Protein AF-A0A971ZWQ3-F1 (afdb_monomer_lite)

pLDDT: mean 89.8, std 10.97, range [24.86, 98.88]

Radius of gyration: 60.45 Å; chains: 1; bounding box: 122×132×153 Å

Secondary structure (DSSP, 8-state):
---------SS--------------EEEEEEP-STTSEEEEETTEE-TTSSEEESS-SSTTEEEEEEEE--PPTT-EEEEEEEEEEBSS-B-S-EEEEEEEES-SSPPPTTS--TT--EEEEEEEEEEE--B-TT-EEEPSP-HHHHHHHHTSTT--TT-EEEEEEEEEES---EEE-GGGS-GGGS-EEEEEEE-----B----S-EEEE-SS-SSEEEEEEE-TT-B-SSS-EEEEEEEETTEEEEESSEEEEEEESEEEEEEEEEEETTS-EEEEEEEEEEEPPPPEEEEEEE--STTSEEEEETTEE-TTSSEEESS-SSTTEEEEEEEE--PPTT-EEEEEEEEEEBSS-B-S-EEEEEEEES-SSPPPTTS-GGG--EEEEEEEEEEE--B-TT-EEEPSP-HHHHHHHHT-TT--TT-EEEEEEEEEEE---EEE-GGGS-GGGS-EEEEEEE---PPPB----S-EEEE-SSSSSEEEEEEE-TT-B-SSS-EEEEEEEETTEEEEESSEEEEEEESEEEEEEEEEEETTS-EEEEEEEEEEE-EEEE-TTT--TTS-SSSTTS-BSS-TT-TT--TTTTT----TT-EEEEPBT-EE-S-EEE----BTTB-EEEESSTT--SBSSSEEEE-EEEE---EE--STTTTTT-TTGGG-EEEEEPTT--TTT--EEE-SSS-EEEEEPEESPPSSGGGTT-GGGSEEE-GGGB-SSEEE-TTT---S-TTTTTT-EEEEEETTTEEEEEEEEEEETTTTEEEESPPSSPPPSSS-EEEEEES-TTT--STTEEEEEEEE-TTS-EEEEE--TTS-TTTS-EEEE-TTT-SEEEEEPSSEEEEEEESEEEES-EE-TTTSSSS-SEEEE-TT--EEEEEEES-EEES-EE-STTS---EEEEEEEES-EEES-EEEEETT-EEEEEEEES-EEES-EEEEESS-SEEEEEEEEEEES-EEE---STT--SEEE-TT-EEEEEES-EEES-SSSEEE-S-EEEEEES-EEEESSS-SEEE-S--EEEEEES-EEEETTSS-SEE--TT-EEES-EEE--TTT--SS--TTS-EEE-GGGHHHHEEEGGGTEEEEPTT-TTTT-S---S--B-TTSPBPPSSSPPSSS-PPP-

Sequence (1137 aa):
MIGRWVIRAAAIIAMVAWTQALWAQTTVQYQVAALYDDTFCTTSSNYATNSTMSFPENGDNVRSFCRWAVSIPAGATVQSATLKVKCCMTRQVDTSLRLWLVDSDNCPAFSINPYASSLAAGTDVVWTMPYFTVDQWYTSVDITTLVQAFVSRPGYASGNYLGLMGQWNSGTYRKVYQYSSGAPTSAAILEVTYSTNVAPTADAGDDQNVTDNDDSGYETVTLDGTGSSDSDGTIDSYVWTEGGSPIATGSTADVSLAVGTHDITLTVTDDDAATHSDSVTVVVNEAPDQFTVQYQVASLYDDTFCTSGSNAGSNSTMSFPENSDAGRTFFRWAVGIPNNATILSATLRVKASMDRAVNAGVRLALVDSDNCPSFNVNPYASTVVGATETDWSMPPFVLDQWYASVDVSDIVQAYVDRPGYVAGSYLGLRGQWISGTYHKVYQYSTGAPTNAAVLEITYAGGNFPPTADAGTDQVLPDTSFDGSELVTFDGTGSSDSDGTIASYVWSEDSVPIAAGATAQAVLSVGTHTITLTVTDNDGATATDTMQVFVHPVFYVDFEGGSDADSGMSPGEAWQHCPGDPNATGVPASIGLIGGDKVIFKGGAVYRGRINCNWSGSEGLPIVYDGNTAGTWGTGKAIFDGSEALSGWTPCQSANDAGGNPNWANLWYAYAPAGTTAGTSNLYQNDGNETLCAVAQSPNPGDPLFADDINHFYTVDCDDVTMTTLTDATVLTQTDPGFWSGAYVMIWRLPNVIDMRSITGFDPATDTITFGALGNTPYTDRDEKYALYNHISLLDTAGEYYFNETPEGDGTHKVWLWPPAGNPNTHPVSISVPSQRHSAFVLGSDLCHVVFEGLVMRKYAGGTTYGGPYGGAGINANGKQQSHVTVRDCEFFGLRHDFLAGNGYGGLTLSGDHHLVEGNSFVELPMMNAMQFSVSETTIQNNYIERPGRIGLWMVFTNCQILGNVFTGVYGGHADAIAVYLGSSNVLVMGNTVLDSALPLCVKSSSNVTVAYNFLDSPTGYAFADWGGCTNLKVHNNLMIRDDNMPAFTSASGCDSANNIYYDFAGNASLTPDANHNLKIIHSMDATIFEDAANGDYHLKSGSPAVDAGEDLGYEYDIEGVSVPQNDPDIGPFEYVP

Structure (mmCIF, N/CA/C/O backbone):
data_AF-A0A971ZWQ3-F1
#
_entry.id   AF-A0A971ZWQ3-F1
#
loop_
_atom_site.group_PDB
_atom_site.id
_atom_site.type_symbol
_atom_site.label_atom_id
_atom_site.label_alt_id
_atom_site.label_comp_id
_atom_site.label_asym_id
_atom_site.label_entity_id
_atom_site.label_seq_id
_atom_site.pdbx_PDB_ins_code
_atom_site.Cartn_x
_atom_site.Cartn_y
_atom_site.Cartn_z
_atom_site.occupancy
_atom_site.B_iso_or_equiv
_atom_site.auth_seq_id
_atom_site.auth_comp_id
_atom_site.auth_asym_id
_atom_site.auth_atom_id
_atom_site.pdbx_PDB_model_num
ATOM 1 N N . MET A 1 1 ? -69.595 -4.928 69.796 1.00 31.33 1 MET A N 1
ATOM 2 C CA . MET A 1 1 ? -70.399 -6.172 69.784 1.00 31.33 1 MET A CA 1
ATOM 3 C C . MET A 1 1 ? -69.495 -7.300 69.315 1.00 31.33 1 MET A C 1
ATOM 5 O O . MET A 1 1 ? -68.694 -7.011 68.447 1.00 31.33 1 MET A O 1
ATOM 9 N N . ILE A 1 2 ? -69.611 -8.495 69.914 1.00 34.12 2 ILE A N 1
ATOM 10 C CA . ILE A 1 2 ? -69.085 -9.810 69.467 1.00 34.12 2 ILE A CA 1
ATOM 11 C C . ILE A 1 2 ? -67.647 -9.815 68.896 1.00 34.12 2 ILE A C 1
ATOM 13 O O . ILE A 1 2 ? -67.438 -9.418 67.759 1.00 34.12 2 ILE A O 1
ATOM 17 N N . GLY A 1 3 ? -66.673 -10.356 69.647 1.00 32.19 3 GLY A N 1
ATOM 18 C CA . GLY A 1 3 ? -65.349 -10.673 69.073 1.00 32.19 3 GLY A CA 1
ATOM 19 C C . GLY A 1 3 ? -64.116 -10.594 69.983 1.00 32.19 3 GLY A C 1
ATOM 20 O O . GLY A 1 3 ? -63.018 -10.398 69.476 1.00 32.19 3 GLY A O 1
ATOM 21 N N . ARG A 1 4 ? -64.242 -10.711 71.313 1.00 33.72 4 ARG A N 1
ATOM 22 C CA . ARG A 1 4 ? -63.086 -10.887 72.217 1.00 33.72 4 ARG A CA 1
ATOM 23 C C . ARG A 1 4 ? -63.418 -11.896 73.323 1.00 33.72 4 ARG A C 1
ATOM 25 O O . ARG A 1 4 ? -64.477 -11.773 73.933 1.00 33.72 4 ARG A O 1
ATOM 32 N N . TRP A 1 5 ? -62.442 -12.764 73.618 1.00 30.75 5 TRP A N 1
ATOM 33 C CA . TRP A 1 5 ? -62.386 -13.815 74.658 1.00 30.75 5 TRP A CA 1
ATOM 34 C C . TRP A 1 5 ? -63.034 -15.175 74.338 1.00 30.75 5 TRP A C 1
ATOM 36 O O . TRP A 1 5 ? -64.087 -15.233 73.715 1.00 30.75 5 TRP A O 1
ATOM 46 N N . VAL A 1 6 ? -62.386 -16.238 74.862 1.00 30.64 6 VAL A N 1
ATOM 47 C CA . VAL A 1 6 ? -62.564 -17.687 74.576 1.00 30.64 6 VAL A CA 1
ATOM 48 C C . VAL A 1 6 ? -61.947 -18.067 73.206 1.00 30.64 6 VAL A C 1
ATOM 50 O O . VAL A 1 6 ? -62.408 -17.576 72.190 1.00 30.64 6 VAL A O 1
ATOM 53 N N . ILE A 1 7 ? -60.870 -18.865 73.077 1.00 32.75 7 ILE A N 1
ATOM 54 C CA . ILE A 1 7 ? -60.258 -19.867 73.978 1.00 32.75 7 ILE A CA 1
ATOM 55 C C . ILE A 1 7 ? -58.752 -19.593 74.222 1.00 32.75 7 ILE A C 1
ATOM 57 O O . ILE A 1 7 ? -57.912 -19.876 73.377 1.00 32.75 7 ILE A O 1
ATOM 61 N N . ARG A 1 8 ? -58.394 -19.158 75.440 1.00 33.75 8 ARG A N 1
ATOM 62 C CA . ARG A 1 8 ? -57.137 -19.565 76.100 1.00 33.75 8 ARG A CA 1
ATOM 63 C C . ARG A 1 8 ? -57.513 -20.684 77.074 1.00 33.75 8 ARG A C 1
ATOM 65 O O . ARG A 1 8 ? -58.089 -20.376 78.113 1.00 33.75 8 ARG A O 1
ATOM 72 N N . ALA A 1 9 ? -57.251 -21.947 76.734 1.00 30.22 9 ALA A N 1
ATOM 73 C CA . ALA A 1 9 ? -57.512 -23.092 77.620 1.00 30.22 9 ALA A CA 1
ATOM 74 C C . ALA A 1 9 ? -56.703 -24.351 77.231 1.00 30.22 9 ALA A C 1
ATOM 76 O O . ALA A 1 9 ? -57.263 -25.435 77.115 1.00 30.22 9 ALA A O 1
ATOM 77 N N . ALA A 1 10 ? -55.394 -24.204 77.007 1.00 28.95 10 ALA A N 1
ATOM 78 C CA . ALA A 1 10 ? -54.481 -25.337 76.783 1.00 28.95 10 ALA A CA 1
ATOM 79 C C . ALA A 1 10 ? -53.119 -25.180 77.495 1.00 28.95 10 ALA A C 1
ATOM 81 O O . ALA A 1 10 ? -52.196 -25.943 77.248 1.00 28.95 10 ALA A O 1
ATOM 82 N N . ALA A 1 11 ? -53.002 -24.215 78.413 1.00 35.56 11 ALA A N 1
ATOM 83 C CA . ALA A 1 11 ? -51.880 -24.123 79.338 1.00 35.56 11 ALA A CA 1
ATOM 84 C C . ALA A 1 11 ? -52.400 -24.334 80.767 1.00 35.56 11 ALA A C 1
ATOM 86 O O . ALA A 1 11 ? -53.310 -23.628 81.199 1.00 35.56 11 ALA A O 1
ATOM 87 N N . ILE A 1 12 ? -51.767 -25.265 81.490 1.00 36.16 12 ILE A N 1
ATOM 88 C CA . ILE A 1 12 ? -51.943 -25.551 82.927 1.00 36.16 12 ILE A CA 1
ATOM 89 C C . ILE A 1 12 ? -53.228 -26.327 83.304 1.00 36.16 12 ILE A C 1
ATOM 91 O O . ILE A 1 12 ? -54.120 -25.801 83.967 1.00 36.16 12 ILE A O 1
ATOM 95 N N . ILE A 1 13 ? -53.240 -27.637 83.021 1.00 26.61 13 ILE A N 1
ATOM 96 C CA . ILE A 1 13 ? -53.639 -28.669 84.002 1.00 26.61 13 ILE A CA 1
ATOM 97 C C . ILE A 1 13 ? -52.616 -29.818 83.928 1.00 26.61 13 ILE A C 1
ATOM 99 O O . ILE A 1 13 ? -52.377 -30.326 82.843 1.00 26.61 13 ILE A O 1
ATOM 103 N N . ALA A 1 14 ? -52.038 -30.166 85.088 1.00 24.86 14 ALA A N 1
ATOM 104 C CA . ALA A 1 14 ? -51.307 -31.388 85.488 1.00 24.86 14 ALA A CA 1
ATOM 105 C C . ALA A 1 14 ? -50.635 -32.269 84.399 1.00 24.86 14 ALA A C 1
ATOM 107 O O . ALA A 1 14 ? -51.286 -32.802 83.514 1.00 24.86 14 ALA A O 1
ATOM 108 N N . MET A 1 15 ? -49.316 -32.493 84.445 1.00 39.41 15 MET A N 1
ATOM 109 C CA . MET A 1 15 ? -48.629 -33.426 85.370 1.00 39.41 15 MET A CA 1
ATOM 110 C C . MET A 1 15 ? -49.175 -34.871 85.384 1.00 39.41 15 MET A C 1
ATOM 112 O O . MET A 1 15 ? -50.359 -35.097 85.601 1.00 39.41 15 MET A O 1
ATOM 116 N N . VAL A 1 16 ? -48.226 -35.822 85.358 1.00 34.59 16 VAL A N 1
ATOM 117 C CA . VAL A 1 16 ? -48.354 -37.291 85.521 1.00 34.59 16 VAL A CA 1
ATOM 118 C C . VAL A 1 16 ? -48.648 -38.102 84.247 1.00 34.59 16 VAL A C 1
ATOM 120 O O . VAL A 1 16 ? -49.746 -38.608 84.044 1.00 34.59 16 VAL A O 1
ATOM 123 N N . ALA A 1 17 ? -47.582 -38.330 83.474 1.00 25.73 17 ALA A N 1
ATOM 124 C CA . ALA A 1 17 ? -47.297 -39.586 82.764 1.00 25.73 17 ALA A CA 1
ATOM 125 C C . ALA A 1 17 ? -45.776 -39.667 82.488 1.00 25.73 17 ALA A C 1
ATOM 127 O O . ALA A 1 17 ? -45.306 -39.420 81.389 1.00 25.73 17 ALA A O 1
ATOM 128 N N . TRP A 1 18 ? -44.936 -39.817 83.516 1.00 35.56 18 TRP A N 1
ATOM 129 C CA . TRP A 1 18 ? -44.236 -41.095 83.733 1.00 35.56 18 TRP A CA 1
ATOM 130 C C . TRP A 1 18 ? -44.773 -42.287 82.918 1.00 35.56 18 TRP A C 1
ATOM 132 O O . TRP A 1 18 ? -45.594 -43.062 83.404 1.00 35.56 18 TRP A O 1
ATOM 142 N N . THR A 1 19 ? -44.203 -42.490 81.735 1.00 31.00 19 THR A N 1
ATOM 143 C CA . THR A 1 19 ? -43.914 -43.826 81.195 1.00 31.00 19 THR A CA 1
ATOM 144 C C . THR A 1 19 ? -42.481 -43.818 80.685 1.00 31.00 19 THR A C 1
ATOM 146 O O . THR A 1 19 ? -42.068 -42.864 80.036 1.00 31.00 19 THR A O 1
ATOM 149 N N . GLN A 1 20 ? -41.716 -44.846 81.047 1.00 33.72 20 GLN A N 1
ATOM 150 C CA . GLN A 1 20 ? -40.310 -44.994 80.670 1.00 33.72 20 GLN A CA 1
ATOM 151 C C . GLN A 1 20 ? -40.166 -44.988 79.143 1.00 33.72 20 GLN A C 1
ATOM 153 O O . GLN A 1 20 ? -41.022 -45.562 78.466 1.00 33.72 20 GLN A O 1
ATOM 158 N N . ALA A 1 21 ? -39.078 -44.406 78.625 1.00 36.97 21 ALA A N 1
ATOM 159 C CA . ALA A 1 21 ? -38.645 -44.657 77.256 1.00 36.97 21 ALA A CA 1
ATOM 160 C C . ALA A 1 21 ? -38.393 -46.164 77.124 1.00 36.97 21 ALA A C 1
ATOM 162 O O . ALA A 1 21 ? -37.440 -46.722 77.676 1.00 36.97 21 ALA A O 1
ATOM 163 N N . LEU A 1 22 ? -39.343 -46.846 76.492 1.00 40.50 22 LEU A N 1
ATOM 164 C CA . LEU A 1 22 ? -39.234 -48.254 76.176 1.00 40.50 22 LEU A CA 1
ATOM 165 C C . LEU A 1 22 ? -38.294 -48.358 74.983 1.00 40.50 22 LEU A C 1
ATOM 167 O O . LEU A 1 22 ? -38.744 -48.270 73.843 1.00 40.50 22 LEU A O 1
ATOM 171 N N . TRP A 1 23 ? -37.020 -48.646 75.267 1.00 46.66 23 TRP A N 1
ATOM 172 C CA . TRP A 1 23 ? -36.184 -49.431 74.358 1.00 46.66 23 TRP A CA 1
ATOM 173 C C . TRP A 1 23 ? -37.089 -50.527 73.783 1.00 46.66 23 TRP A C 1
ATOM 175 O O . TRP A 1 23 ? -37.774 -51.195 74.569 1.00 46.66 23 TRP A O 1
ATOM 185 N N . ALA A 1 24 ? -37.151 -50.699 72.461 1.00 54.56 24 ALA A N 1
ATOM 186 C CA . ALA A 1 24 ? -38.119 -51.593 71.821 1.00 54.56 24 ALA A CA 1
ATOM 187 C C . ALA A 1 24 ? -37.806 -53.076 72.119 1.00 54.56 24 ALA A C 1
ATOM 189 O O . ALA A 1 24 ? -37.245 -53.812 71.305 1.00 54.56 24 ALA A O 1
ATOM 190 N N . GLN A 1 25 ? -38.147 -53.511 73.336 1.00 69.38 25 GLN A N 1
ATOM 191 C CA . GLN A 1 25 ? -37.754 -54.790 73.908 1.00 69.38 25 GLN A CA 1
ATOM 192 C C . GLN A 1 25 ? -38.451 -55.933 73.176 1.00 69.38 25 GLN A C 1
ATOM 194 O O . GLN A 1 25 ? -39.618 -56.257 73.409 1.00 69.38 25 GLN A O 1
ATOM 199 N N . THR A 1 26 ? -37.699 -56.580 72.295 1.00 78.44 26 THR A N 1
ATOM 200 C CA . THR A 1 26 ? -38.188 -57.684 71.481 1.00 78.44 26 THR A CA 1
ATOM 201 C C . THR A 1 26 ? -37.994 -58.982 72.253 1.00 78.44 26 THR A C 1
ATOM 203 O O . THR A 1 26 ? -36.868 -59.432 72.448 1.00 78.44 26 THR A O 1
ATOM 206 N N . THR A 1 27 ? -39.095 -59.579 72.721 1.00 86.62 27 THR A N 1
ATOM 207 C CA . THR A 1 27 ? -39.085 -60.892 73.390 1.00 86.62 27 THR A CA 1
ATOM 208 C C . THR A 1 27 ? -39.406 -62.002 72.393 1.00 86.62 27 THR A C 1
ATOM 210 O O . THR A 1 27 ? -40.476 -61.999 71.785 1.00 86.62 27 THR A O 1
ATOM 213 N N . VAL A 1 28 ? -38.503 -62.972 72.249 1.00 88.94 28 VAL A N 1
ATOM 214 C CA . VAL A 1 28 ? -38.604 -64.095 71.305 1.00 88.94 28 VAL A CA 1
ATOM 215 C C . VAL A 1 28 ? -38.476 -65.425 72.048 1.00 88.94 28 VAL A C 1
ATOM 217 O O . VAL A 1 28 ? -37.642 -65.572 72.939 1.00 88.94 28 VAL A O 1
ATOM 220 N N . GLN A 1 29 ? -39.288 -66.412 71.661 1.00 92.12 29 GLN A N 1
ATOM 221 C CA . GLN A 1 29 ? -39.162 -67.801 72.105 1.00 92.12 29 GLN A CA 1
ATOM 222 C C . GLN A 1 29 ? -38.626 -68.676 70.970 1.00 92.12 29 GLN A C 1
ATOM 224 O O . GLN A 1 29 ? -39.237 -68.775 69.907 1.00 92.12 29 GLN A O 1
ATOM 229 N N . TYR A 1 30 ? -37.520 -69.366 71.226 1.00 91.56 30 TYR A N 1
ATOM 230 C CA . TYR A 1 30 ? -36.911 -70.341 70.332 1.00 91.56 30 TYR A CA 1
ATOM 231 C C . TYR A 1 30 ? -37.228 -71.754 70.827 1.00 91.56 30 TYR A C 1
ATOM 233 O O . TYR A 1 30 ? -36.908 -72.117 71.956 1.00 91.56 30 TYR A O 1
ATOM 241 N N . GLN A 1 31 ? -37.858 -72.567 69.986 1.00 90.25 31 GLN A N 1
ATOM 242 C CA . GLN A 1 31 ? -38.259 -73.945 70.287 1.00 90.25 31 GLN A CA 1
ATOM 243 C C . GLN A 1 31 ? -37.224 -74.923 69.707 1.00 90.25 31 GLN A C 1
ATOM 245 O O . GLN A 1 31 ? -36.808 -74.746 68.564 1.00 90.25 31 GLN A O 1
ATOM 250 N N . VAL A 1 32 ? -36.821 -75.965 70.452 1.00 88.12 32 VAL A N 1
ATOM 251 C CA . VAL A 1 32 ? -36.061 -77.094 69.865 1.00 88.12 32 VAL A CA 1
ATOM 252 C C . VAL A 1 32 ? -36.882 -77.678 68.709 1.00 88.12 32 VAL A C 1
ATOM 254 O O . VAL A 1 32 ? -38.027 -78.082 68.926 1.00 88.12 32 VAL A O 1
ATOM 257 N N . ALA A 1 33 ? -36.326 -77.689 67.493 1.00 82.06 33 ALA A N 1
ATOM 258 C CA . ALA A 1 33 ? -37.112 -77.806 66.259 1.00 82.06 33 ALA A CA 1
ATOM 259 C C . ALA A 1 33 ? -36.884 -79.093 65.446 1.00 82.06 33 ALA A C 1
ATOM 261 O O . ALA A 1 33 ? -37.682 -79.372 64.545 1.00 82.06 33 ALA A O 1
ATOM 262 N N . ALA A 1 34 ? -35.845 -79.881 65.745 1.00 85.81 34 ALA A N 1
ATOM 263 C CA . ALA A 1 34 ? -35.523 -81.102 65.008 1.00 85.81 34 ALA A CA 1
ATOM 264 C C . ALA A 1 34 ? -35.030 -82.260 65.894 1.00 85.81 34 ALA A C 1
ATOM 266 O O . ALA A 1 34 ? -34.604 -82.091 67.036 1.00 85.81 34 ALA A O 1
ATOM 267 N N . LEU A 1 35 ? -35.038 -83.467 65.315 1.00 80.44 35 LEU A N 1
ATOM 268 C CA . LEU A 1 35 ? -34.291 -84.611 65.844 1.00 80.44 35 LEU A CA 1
ATOM 269 C C . LEU A 1 35 ? -32.802 -84.242 65.947 1.00 80.44 35 LEU A C 1
ATOM 271 O O . LEU A 1 35 ? -32.273 -83.593 65.047 1.00 80.44 35 LEU A O 1
ATOM 275 N N . TYR A 1 36 ? -32.124 -84.711 66.998 1.00 88.94 36 TYR A N 1
ATOM 276 C CA . TYR A 1 36 ? -30.726 -84.380 67.318 1.00 88.94 36 TYR A CA 1
ATOM 277 C C . TYR A 1 36 ? -30.450 -82.942 67.795 1.00 88.94 36 TYR A C 1
ATOM 279 O O . TYR A 1 36 ? -29.289 -82.620 68.055 1.00 88.94 36 TYR A O 1
ATOM 287 N N . ASP A 1 37 ? -31.471 -82.099 67.980 1.00 90.50 37 ASP A N 1
ATOM 288 C CA . ASP A 1 37 ? -31.308 -80.788 68.628 1.00 90.50 37 ASP A CA 1
ATOM 289 C C . ASP A 1 37 ? -31.440 -80.860 70.156 1.00 90.50 37 ASP A C 1
ATOM 291 O O . ASP A 1 37 ? -30.973 -79.965 70.861 1.00 90.50 37 ASP A O 1
ATOM 295 N N . ASP A 1 38 ? -32.012 -81.942 70.686 1.00 91.19 38 ASP A N 1
ATOM 296 C CA . ASP A 1 38 ? -31.952 -82.298 72.097 1.00 91.19 38 ASP A CA 1
ATOM 297 C C . ASP A 1 38 ? -31.501 -83.750 72.316 1.00 91.19 38 ASP A C 1
ATOM 299 O O . ASP A 1 38 ? -31.702 -84.640 71.490 1.00 91.19 38 ASP A O 1
ATOM 303 N N . THR A 1 39 ? -30.793 -83.991 73.422 1.00 91.31 39 THR A N 1
ATOM 304 C CA . THR A 1 39 ? -30.316 -85.328 73.793 1.00 91.31 39 THR A CA 1
ATOM 305 C C . THR A 1 39 ? -29.940 -85.417 75.271 1.00 91.31 39 THR A C 1
ATOM 307 O O . THR A 1 39 ? -29.721 -84.418 75.954 1.00 91.31 39 THR A O 1
ATOM 310 N N . PHE A 1 40 ? -29.782 -86.646 75.756 1.00 92.06 40 PHE A N 1
ATOM 311 C CA . PHE A 1 40 ? -28.841 -86.931 76.835 1.00 92.06 40 PHE A CA 1
ATOM 312 C C . PHE A 1 40 ? -27.846 -87.997 76.378 1.00 92.06 40 PHE A C 1
ATOM 314 O O . PHE A 1 40 ? -28.150 -88.845 75.538 1.00 92.06 40 PHE A O 1
ATOM 321 N N . CYS A 1 41 ? -26.651 -87.982 76.949 1.00 91.94 41 CYS A N 1
ATOM 322 C CA . CYS A 1 41 ? -25.584 -88.897 76.576 1.00 91.94 41 CYS A CA 1
ATOM 323 C C . CYS A 1 41 ? -24.735 -89.309 77.778 1.00 91.94 41 CYS A C 1
ATOM 325 O O . CYS A 1 41 ? -24.518 -88.521 78.699 1.00 91.94 41 CYS A O 1
ATOM 327 N N . THR A 1 42 ? -24.212 -90.533 77.737 1.00 91.00 42 THR A N 1
ATOM 328 C CA . THR A 1 42 ? -23.110 -90.985 78.597 1.00 91.00 42 THR A CA 1
ATOM 329 C C . THR A 1 42 ? -21.772 -90.769 77.887 1.00 91.00 42 THR A C 1
ATOM 331 O O . THR A 1 42 ? -21.726 -90.466 76.694 1.00 91.00 42 THR A O 1
ATOM 334 N N . THR A 1 43 ? -20.665 -91.066 78.569 1.00 87.75 43 THR A N 1
ATOM 335 C CA . THR A 1 43 ? -19.323 -91.200 77.964 1.00 87.75 43 THR A CA 1
ATOM 336 C C . THR A 1 43 ? -19.248 -92.127 76.738 1.00 87.75 43 THR A C 1
ATOM 338 O O . THR A 1 43 ? -18.271 -92.067 75.998 1.00 87.75 43 THR A O 1
ATOM 341 N N . SER A 1 44 ? -20.236 -93.005 76.519 1.00 87.00 44 SER A N 1
ATOM 342 C CA . SER A 1 44 ? -20.195 -94.086 75.517 1.00 87.00 44 SER A CA 1
ATOM 343 C C . SER A 1 44 ? -21.466 -94.244 74.673 1.00 87.00 44 SER A C 1
ATOM 345 O O . SER A 1 44 ? -21.502 -95.090 73.782 1.00 87.00 44 SER A O 1
ATOM 347 N N . SER A 1 45 ? -22.532 -93.477 74.920 1.00 91.81 45 SER A N 1
ATOM 348 C CA . SER A 1 45 ? -23.814 -93.623 74.213 1.00 91.81 45 SER A CA 1
ATOM 349 C C . SER A 1 45 ? -24.571 -92.301 74.127 1.00 91.81 45 SER A C 1
ATOM 351 O O . SER A 1 45 ? -24.562 -91.518 75.073 1.00 91.81 45 SER A O 1
ATOM 353 N N . ASN A 1 46 ? -25.258 -92.083 73.007 1.00 91.94 46 ASN A N 1
ATOM 354 C CA . ASN A 1 46 ? -26.051 -90.890 72.717 1.00 91.94 46 ASN A CA 1
ATOM 355 C C . ASN A 1 46 ? -27.524 -91.281 72.528 1.00 91.94 46 ASN A C 1
ATOM 357 O O . ASN A 1 46 ? -27.801 -92.254 71.828 1.00 91.94 46 ASN A O 1
ATOM 361 N N . TYR A 1 47 ? -28.453 -90.535 73.127 1.00 91.38 47 TYR A N 1
ATOM 362 C CA . TYR A 1 47 ? -29.879 -90.880 73.181 1.00 91.38 47 TYR A CA 1
ATOM 363 C C . TYR A 1 47 ? -30.774 -89.793 72.561 1.00 91.38 47 TYR A C 1
ATOM 365 O O . TYR A 1 47 ? -31.867 -89.511 73.053 1.00 91.38 47 TYR A O 1
ATOM 373 N N . ALA A 1 48 ? -30.302 -89.205 71.463 1.00 85.81 48 ALA A N 1
ATOM 374 C CA . ALA A 1 48 ? -30.882 -88.059 70.754 1.00 85.81 48 ALA A CA 1
ATOM 375 C C . ALA A 1 48 ? -32.168 -88.354 69.946 1.00 85.81 48 ALA A C 1
ATOM 377 O O . ALA A 1 48 ? -32.676 -87.503 69.221 1.00 85.81 48 ALA A O 1
ATOM 378 N N . THR A 1 49 ? -32.662 -89.592 70.020 1.00 86.94 49 THR A N 1
ATOM 379 C CA . THR A 1 49 ? -33.911 -90.049 69.390 1.00 86.94 49 THR A CA 1
ATOM 380 C C . THR A 1 49 ? -34.888 -90.639 70.414 1.00 86.94 49 THR A C 1
ATOM 382 O O . THR A 1 49 ? -35.857 -91.298 70.037 1.00 86.94 49 THR A O 1
ATOM 385 N N . ASN A 1 50 ? -34.619 -90.483 71.715 1.00 89.38 50 ASN A N 1
ATOM 386 C CA . ASN A 1 50 ? -35.503 -90.981 72.768 1.00 89.38 50 ASN A CA 1
ATOM 387 C C . ASN A 1 50 ? -36.668 -90.012 72.979 1.00 89.38 50 ASN A C 1
ATOM 389 O O . ASN A 1 50 ? -36.508 -88.808 72.876 1.00 89.38 50 ASN A O 1
ATOM 393 N N . SER A 1 51 ? -37.832 -90.496 73.405 1.00 85.94 51 SER A N 1
ATOM 394 C CA . SER A 1 51 ? -38.973 -89.619 73.714 1.00 85.94 51 SER A CA 1
ATOM 395 C C . SER A 1 51 ? -38.753 -88.674 74.911 1.00 85.94 51 SER A C 1
ATOM 397 O O . SER A 1 51 ? -39.528 -87.743 75.123 1.00 85.94 51 SER A O 1
ATOM 399 N N . THR A 1 52 ? -37.707 -88.897 75.711 1.00 89.81 52 THR A N 1
ATOM 400 C CA . THR A 1 52 ? -37.397 -88.131 76.927 1.00 89.81 52 THR A CA 1
ATOM 401 C C . THR A 1 52 ? -35.891 -88.041 77.141 1.00 89.81 52 THR A C 1
ATOM 403 O O . THR A 1 52 ? -35.207 -89.056 76.972 1.00 89.81 52 THR A O 1
ATOM 406 N N . MET A 1 53 ? -35.392 -86.904 77.627 1.00 91.06 53 MET A N 1
ATOM 407 C CA . MET A 1 53 ? -34.021 -86.767 78.135 1.00 91.06 53 MET A CA 1
ATOM 408 C C . MET A 1 53 ? -33.993 -86.649 79.652 1.00 91.06 53 MET A C 1
ATOM 410 O O . MET A 1 53 ? -34.901 -86.073 80.253 1.00 91.06 53 MET A O 1
ATOM 414 N N . SER A 1 54 ? -32.943 -87.191 80.268 1.00 88.12 54 SER A N 1
ATOM 415 C CA . SER A 1 54 ? -32.636 -86.899 81.666 1.00 88.12 54 SER A CA 1
ATOM 416 C C . SER A 1 54 ? -32.029 -85.499 81.772 1.00 88.12 54 SER A C 1
ATOM 418 O O . SER A 1 54 ? -31.173 -85.162 80.962 1.00 88.12 54 SER A O 1
ATOM 420 N N . PHE A 1 55 ? -32.499 -84.680 82.719 1.00 87.56 55 PHE A N 1
ATOM 421 C CA . PHE A 1 55 ? -32.190 -83.241 82.778 1.00 87.56 55 PHE A CA 1
ATOM 422 C C . PHE A 1 55 ? -32.322 -82.691 84.222 1.00 87.56 55 PHE A C 1
ATOM 424 O O . PHE A 1 55 ? -33.306 -82.016 84.530 1.00 87.56 55 PHE A O 1
ATOM 431 N N . PRO A 1 56 ? -31.401 -83.013 85.157 1.00 83.94 56 PRO A N 1
ATOM 432 C CA . PRO A 1 56 ? -30.209 -83.850 85.002 1.00 83.94 56 PRO A CA 1
ATOM 433 C C . PRO A 1 56 ? -30.500 -85.338 85.284 1.00 83.94 56 PRO A C 1
ATOM 435 O O . PRO A 1 56 ? -31.601 -85.708 85.694 1.00 83.94 56 PRO A O 1
ATOM 438 N N . GLU A 1 57 ? -29.495 -86.198 85.116 1.00 82.38 57 GLU A N 1
ATOM 439 C CA . GLU A 1 57 ? -29.487 -87.595 85.591 1.00 82.38 57 GLU A CA 1
ATOM 440 C C . GLU A 1 57 ? -28.808 -87.719 86.974 1.00 82.38 57 GLU A C 1
ATOM 442 O O . GLU A 1 57 ? -28.265 -86.744 87.488 1.00 82.38 57 GLU A O 1
ATOM 447 N N . ASN A 1 58 ? -28.826 -88.897 87.607 1.00 80.75 58 ASN A N 1
ATOM 448 C CA . ASN A 1 58 ? -28.075 -89.165 88.838 1.00 80.75 58 ASN A CA 1
ATOM 449 C C . ASN A 1 58 ? -26.547 -89.204 88.585 1.00 80.75 58 ASN A C 1
ATOM 451 O O . ASN A 1 58 ? -25.969 -90.279 88.412 1.00 80.75 58 ASN A O 1
ATOM 455 N N . GLY A 1 59 ? -25.892 -88.042 88.650 1.00 78.88 59 GLY A N 1
ATOM 456 C CA . GLY A 1 59 ? -24.431 -87.896 88.608 1.00 78.88 59 GLY A CA 1
ATOM 457 C C . GLY A 1 59 ? -23.843 -87.591 87.224 1.00 78.88 59 GLY A C 1
ATOM 458 O O . GLY A 1 59 ? -24.450 -87.846 86.187 1.00 78.88 59 GLY A O 1
ATOM 459 N N . ASP A 1 60 ? -22.616 -87.067 87.225 1.00 74.94 60 ASP A N 1
ATOM 460 C CA . ASP A 1 60 ? -21.963 -86.403 86.079 1.00 74.94 60 ASP A CA 1
ATOM 461 C C . ASP A 1 60 ? -21.656 -87.280 84.858 1.00 74.94 60 ASP A C 1
ATOM 463 O O . ASP A 1 60 ? -21.348 -86.755 83.788 1.00 74.94 60 ASP A O 1
ATOM 467 N N . ASN A 1 61 ? -21.763 -88.604 84.989 1.00 83.50 61 ASN A N 1
ATOM 468 C CA . ASN A 1 61 ? -21.524 -89.555 83.897 1.00 83.50 61 ASN A CA 1
ATOM 469 C C . ASN A 1 61 ? -22.607 -89.514 82.804 1.00 83.50 61 ASN A C 1
ATOM 471 O O . ASN A 1 61 ? -22.490 -90.228 81.804 1.00 83.50 61 ASN A O 1
ATOM 475 N N . VAL A 1 62 ? -23.655 -88.706 82.991 1.00 88.00 62 VAL A N 1
ATOM 476 C CA . VAL A 1 62 ? -24.668 -88.379 81.988 1.00 88.00 62 VAL A CA 1
ATOM 477 C C . VAL A 1 62 ? -24.821 -86.865 81.895 1.00 88.00 62 VAL A C 1
ATOM 479 O O . VAL A 1 62 ? -24.953 -86.173 82.904 1.00 88.00 62 VAL A O 1
ATOM 482 N N . ARG A 1 63 ? -24.834 -86.365 80.661 1.00 90.44 63 ARG A N 1
ATOM 483 C CA . ARG A 1 63 ? -25.009 -84.950 80.326 1.00 90.44 63 ARG A CA 1
ATOM 484 C C . ARG A 1 63 ? -26.203 -84.778 79.405 1.00 90.44 63 ARG A C 1
ATOM 486 O O . ARG A 1 63 ? -26.493 -85.653 78.592 1.00 90.44 63 ARG A O 1
ATOM 493 N N . SER A 1 64 ? -26.869 -83.646 79.548 1.00 91.94 64 SER A N 1
ATOM 494 C CA . SER A 1 64 ? -28.057 -83.255 78.787 1.00 91.94 64 SER A CA 1
ATOM 495 C C . SER A 1 64 ? -27.670 -82.126 77.841 1.00 91.94 64 SER A C 1
ATOM 497 O O . SER A 1 64 ? -26.887 -81.271 78.241 1.00 91.94 64 SER A O 1
ATOM 499 N N . PHE A 1 65 ? -28.196 -82.089 76.623 1.00 93.44 65 PHE A N 1
ATOM 500 C CA . PHE A 1 65 ? -27.886 -81.035 75.657 1.00 93.44 65 PHE A CA 1
ATOM 501 C C . PHE A 1 65 ? -29.148 -80.578 74.931 1.00 93.44 65 PHE A C 1
ATOM 503 O O . PHE A 1 65 ? -30.020 -81.392 74.625 1.00 93.44 65 PHE A O 1
ATOM 510 N N . CYS A 1 66 ? -29.225 -79.280 74.652 1.00 93.69 66 CYS A N 1
ATOM 511 C CA . CYS A 1 66 ? -30.275 -78.650 73.854 1.00 93.69 66 CYS A CA 1
ATOM 512 C C . CYS A 1 66 ? -29.644 -77.564 72.976 1.00 93.69 66 CYS A C 1
ATOM 514 O O . CYS A 1 66 ? -28.727 -76.877 73.433 1.00 93.69 66 CYS A O 1
ATOM 516 N N . ARG A 1 67 ? -30.125 -77.386 71.743 1.00 94.00 67 ARG A N 1
ATOM 517 C CA . ARG A 1 67 ? -29.726 -76.269 70.879 1.00 94.00 67 ARG A CA 1
ATOM 518 C C . ARG A 1 67 ? -30.912 -75.625 70.165 1.00 94.00 67 ARG A C 1
ATOM 520 O O . ARG A 1 67 ? -31.917 -76.280 69.902 1.00 94.00 67 ARG A O 1
ATOM 527 N N . TRP A 1 68 ? -30.754 -74.350 69.822 1.00 95.38 68 TRP A N 1
ATOM 528 C CA . TRP A 1 68 ? -31.765 -73.525 69.159 1.00 95.38 68 TRP A CA 1
ATOM 529 C C . TRP A 1 68 ? -31.108 -72.616 68.126 1.00 95.38 68 TRP A C 1
ATOM 531 O O . TRP A 1 68 ? -30.119 -71.966 68.453 1.00 95.38 68 TRP A O 1
ATOM 541 N N . ALA A 1 69 ? -31.669 -72.509 66.921 1.00 92.69 69 ALA A N 1
ATOM 542 C CA . ALA A 1 69 ? -31.317 -71.429 65.998 1.00 92.69 69 ALA A CA 1
ATOM 543 C C . ALA A 1 69 ? -31.850 -70.103 66.563 1.00 92.69 69 ALA A C 1
ATOM 545 O O . ALA A 1 69 ? -33.066 -69.945 66.677 1.00 92.69 69 ALA A O 1
ATOM 546 N N . VAL A 1 70 ? -30.963 -69.181 66.952 1.00 91.94 70 VAL A N 1
ATOM 547 C CA . VAL A 1 70 ? -31.346 -67.893 67.555 1.00 91.94 70 VAL A CA 1
ATOM 548 C C . VAL A 1 70 ? -31.163 -66.749 66.562 1.00 91.94 70 VAL A C 1
ATOM 550 O O . VAL A 1 70 ? -30.083 -66.562 66.002 1.00 91.94 70 VAL A O 1
ATOM 553 N N . SER A 1 71 ? -32.220 -65.966 66.349 1.00 89.75 71 SER A N 1
ATOM 554 C CA . SER A 1 71 ? -32.311 -64.930 65.306 1.00 89.75 71 SER A CA 1
ATOM 555 C C . SER A 1 71 ? -32.157 -63.505 65.851 1.00 89.75 71 SER A C 1
ATOM 557 O O . SER A 1 71 ? -32.742 -62.562 65.324 1.00 89.75 71 SER A O 1
ATOM 559 N N . ILE A 1 72 ? -31.379 -63.350 66.920 1.00 89.56 72 ILE A N 1
ATOM 560 C CA . ILE A 1 72 ? -31.108 -62.061 67.561 1.00 89.56 72 ILE A CA 1
ATOM 561 C C . ILE A 1 72 ? -30.199 -61.232 66.623 1.00 89.56 72 ILE A C 1
ATOM 563 O O . ILE A 1 72 ? -29.266 -61.793 66.046 1.00 89.56 72 ILE A O 1
ATOM 567 N N . PRO A 1 73 ? -30.439 -59.925 66.410 1.00 84.56 73 PRO A N 1
ATOM 568 C CA . PRO A 1 73 ? -29.524 -59.081 65.644 1.00 84.56 73 PRO A CA 1
ATOM 569 C C . PRO A 1 73 ? -28.122 -59.052 66.269 1.00 84.56 73 PRO A C 1
ATOM 571 O O . PRO A 1 73 ? -27.976 -59.012 67.492 1.00 84.56 73 PRO A O 1
ATOM 574 N N . ALA A 1 74 ? -27.079 -59.058 65.437 1.00 77.25 74 ALA A N 1
ATOM 575 C CA . ALA A 1 74 ? -25.716 -58.847 65.919 1.00 77.25 74 ALA A CA 1
ATOM 576 C C . ALA A 1 74 ? -25.596 -57.435 66.520 1.00 77.25 74 ALA A C 1
ATOM 578 O O . ALA A 1 74 ? -26.149 -56.485 65.971 1.00 77.25 74 ALA A O 1
ATOM 579 N N . GLY A 1 75 ? -24.911 -57.310 67.659 1.00 72.12 75 GLY A N 1
ATOM 580 C CA . GLY A 1 75 ? -24.814 -56.049 68.405 1.00 72.12 75 GLY A CA 1
ATOM 581 C C . GLY A 1 75 ? -26.008 -55.726 69.315 1.00 72.12 75 GLY A C 1
ATOM 582 O O . GLY A 1 75 ? -25.918 -54.778 70.083 1.00 72.12 75 GLY A O 1
ATOM 583 N N . ALA A 1 76 ? -27.092 -56.513 69.303 1.00 81.19 76 ALA A N 1
ATOM 584 C CA . ALA A 1 76 ? -28.214 -56.289 70.215 1.00 81.19 76 ALA A CA 1
ATOM 585 C C . ALA A 1 76 ? -27.842 -56.548 71.689 1.00 81.19 76 ALA A C 1
ATOM 587 O O . ALA A 1 76 ? -27.169 -57.533 72.026 1.00 81.19 76 ALA A O 1
ATOM 588 N N . THR A 1 77 ? -28.364 -55.704 72.579 1.00 84.19 77 THR A N 1
ATOM 589 C CA . THR A 1 77 ? -28.211 -55.848 74.033 1.00 84.19 77 THR A CA 1
ATOM 590 C C . THR A 1 77 ? -29.294 -56.778 74.569 1.00 84.19 77 THR A C 1
ATOM 592 O O . THR A 1 77 ? -30.488 -56.492 74.462 1.00 84.19 77 THR A O 1
ATOM 595 N N . VAL A 1 78 ? -28.893 -57.913 75.144 1.00 87.50 78 VAL A N 1
ATOM 596 C CA . VAL A 1 78 ? -29.791 -58.905 75.744 1.00 87.50 78 VAL A CA 1
ATOM 597 C C . VAL A 1 78 ? -30.187 -58.441 77.144 1.00 87.50 78 VAL A C 1
ATOM 599 O O . VAL A 1 78 ? -29.363 -58.357 78.050 1.00 87.50 78 VAL A O 1
ATOM 602 N N . GLN A 1 79 ? -31.476 -58.164 77.313 1.00 88.75 79 GLN A N 1
ATOM 603 C CA . GLN A 1 79 ? -32.079 -57.609 78.525 1.00 88.75 79 GLN A CA 1
ATOM 604 C C . GLN A 1 79 ? -32.514 -58.699 79.516 1.00 88.75 79 GLN A C 1
ATOM 606 O O . GLN A 1 79 ? -32.459 -58.498 80.727 1.00 88.75 79 GLN A O 1
ATOM 611 N N . SER A 1 80 ? -32.971 -59.854 79.017 1.00 88.75 80 SER A N 1
ATOM 612 C CA . SER A 1 80 ? -33.240 -61.038 79.846 1.00 88.75 80 SER A CA 1
ATOM 613 C C . SER A 1 80 ? -33.195 -62.335 79.024 1.00 88.75 80 SER A C 1
ATOM 615 O O . SER A 1 80 ? -33.497 -62.309 77.829 1.00 88.75 80 SER A O 1
ATOM 617 N N . ALA A 1 81 ? -32.866 -63.483 79.631 1.00 92.69 81 ALA A N 1
ATOM 618 C CA . ALA A 1 81 ? -33.021 -64.791 78.988 1.00 92.69 81 ALA A CA 1
ATOM 619 C C . ALA A 1 81 ? -33.318 -65.929 79.979 1.00 92.69 81 ALA A C 1
ATOM 621 O O . ALA A 1 81 ? -32.719 -66.011 81.050 1.00 92.69 81 ALA A O 1
ATOM 622 N N . THR A 1 82 ? -34.198 -66.865 79.605 1.00 93.81 82 THR A N 1
ATOM 623 C CA . THR A 1 82 ? -34.516 -68.065 80.402 1.00 93.81 82 THR A CA 1
ATOM 624 C C . THR A 1 82 ? -34.708 -69.321 79.549 1.00 93.81 82 THR A C 1
ATOM 626 O O . THR A 1 82 ? -35.217 -69.277 78.432 1.00 93.81 82 THR A O 1
ATOM 629 N N . LEU A 1 83 ? -34.335 -70.477 80.099 1.00 93.56 83 LEU A N 1
ATOM 630 C CA . LEU A 1 83 ? -34.577 -71.803 79.533 1.00 93.56 83 LEU A CA 1
ATOM 631 C C . LEU A 1 83 ? -35.811 -72.438 80.185 1.00 93.56 83 LEU A C 1
ATOM 633 O O . LEU A 1 83 ? -35.871 -72.594 81.402 1.00 93.56 83 LEU A O 1
ATOM 637 N N . LYS A 1 84 ? -36.779 -72.869 79.381 1.00 93.19 84 LYS A N 1
ATOM 638 C CA . LYS A 1 84 ? -38.000 -73.556 79.812 1.00 93.19 84 LYS A CA 1
ATOM 639 C C . LYS A 1 84 ? -37.964 -75.014 79.366 1.00 93.19 84 LYS A C 1
ATOM 641 O O . LYS A 1 84 ? -37.759 -75.308 78.191 1.00 93.19 84 LYS A O 1
ATOM 646 N N . VAL A 1 85 ? -38.196 -75.941 80.293 1.00 91.44 85 VAL A N 1
ATOM 647 C CA . VAL A 1 85 ? -38.271 -77.387 80.007 1.00 91.44 85 VAL A CA 1
ATOM 648 C C . VAL A 1 85 ? -39.576 -77.969 80.535 1.00 91.44 85 VAL A C 1
ATOM 650 O O . VAL A 1 85 ? -40.025 -77.608 81.625 1.00 91.44 85 VAL A O 1
ATOM 653 N N . LYS A 1 86 ? -40.199 -78.880 79.781 1.00 91.19 86 LYS A N 1
ATOM 654 C CA . LYS A 1 86 ? -41.446 -79.531 80.193 1.00 91.19 86 LYS A CA 1
ATOM 655 C C . LYS A 1 86 ? -41.169 -80.907 80.780 1.00 91.19 86 LYS A C 1
ATOM 657 O O . LYS A 1 86 ? -40.594 -81.774 80.120 1.00 91.19 86 LYS A O 1
ATOM 662 N N . CYS A 1 87 ? -41.575 -81.121 82.024 1.00 88.81 87 CYS A N 1
ATOM 663 C CA . CYS A 1 87 ? -41.296 -82.369 82.716 1.00 88.81 87 CYS A CA 1
ATOM 664 C C . CYS A 1 87 ? -42.211 -83.511 82.245 1.00 88.81 87 CYS A C 1
ATOM 666 O O . CYS A 1 87 ? -43.414 -83.327 82.088 1.00 88.81 87 CYS A O 1
ATOM 668 N N . CYS A 1 88 ? -41.656 -84.714 82.086 1.00 86.31 88 CYS A N 1
ATOM 669 C CA . CYS A 1 88 ? -42.401 -85.924 81.719 1.00 86.31 88 CYS A CA 1
ATOM 670 C C . CYS A 1 88 ? -42.520 -86.951 82.868 1.00 86.31 88 CYS A C 1
ATOM 672 O O . CYS A 1 88 ? -42.943 -88.084 82.646 1.00 86.31 88 CYS A O 1
ATOM 674 N N . MET A 1 89 ? -42.154 -86.585 84.107 1.00 84.62 89 MET A N 1
ATOM 675 C CA . MET A 1 89 ? -42.309 -87.446 85.288 1.00 84.62 89 MET A CA 1
ATOM 676 C C . MET A 1 89 ? -42.464 -86.664 86.604 1.00 84.62 89 MET A C 1
ATOM 678 O O . MET A 1 89 ? -41.692 -85.762 86.907 1.00 84.62 89 MET A O 1
ATOM 682 N N . THR A 1 90 ? -43.402 -87.059 87.463 1.00 82.94 90 THR A N 1
ATOM 683 C CA . THR A 1 90 ? -43.552 -86.439 88.792 1.00 82.94 90 THR A CA 1
ATOM 684 C C . THR A 1 90 ? -42.489 -86.948 89.778 1.00 82.94 90 THR A C 1
ATOM 686 O O . THR A 1 90 ? -42.320 -88.161 89.914 1.00 82.94 90 THR A O 1
ATOM 689 N N . ARG A 1 91 ? -41.791 -86.058 90.509 1.00 79.06 91 ARG A N 1
ATOM 690 C CA . ARG A 1 91 ? -40.761 -86.444 91.502 1.00 79.06 91 ARG A CA 1
ATOM 691 C C . ARG A 1 91 ? -40.550 -85.416 92.627 1.00 79.06 91 ARG A C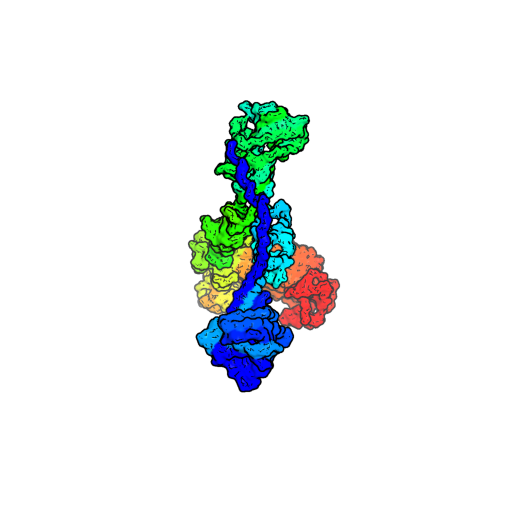 1
ATOM 693 O O . ARG A 1 91 ? -40.168 -84.277 92.380 1.00 79.06 91 ARG A O 1
ATOM 700 N N . GLN A 1 92 ? -40.727 -85.855 93.877 1.00 75.81 92 GLN A N 1
ATOM 701 C CA . GLN A 1 92 ? -40.814 -85.029 95.102 1.00 75.81 92 GLN A CA 1
ATOM 702 C C . GLN A 1 92 ? -39.482 -84.763 95.837 1.00 75.81 92 GLN A C 1
ATOM 704 O O . GLN A 1 92 ? -39.432 -84.781 97.062 1.00 75.81 92 GLN A O 1
ATOM 709 N N . VAL A 1 93 ? -38.387 -84.532 95.112 1.00 77.88 93 VAL A N 1
ATOM 710 C CA . VAL A 1 93 ? -37.095 -84.147 95.719 1.00 77.88 93 VAL A CA 1
ATOM 711 C C . VAL A 1 93 ? -36.500 -83.022 94.897 1.00 77.88 93 VAL A C 1
ATOM 713 O O . VAL A 1 93 ? -36.454 -83.170 93.678 1.00 77.88 93 VAL A O 1
ATOM 716 N N . ASP A 1 94 ? -36.050 -81.931 95.504 1.00 79.81 94 ASP A N 1
ATOM 717 C CA . ASP A 1 94 ? -35.371 -80.863 94.764 1.00 79.81 94 ASP A CA 1
ATOM 718 C C . ASP A 1 94 ? -34.046 -81.369 94.171 1.00 79.81 94 ASP A C 1
ATOM 720 O O . ASP A 1 94 ? -33.407 -82.292 94.689 1.00 79.81 94 ASP A O 1
ATOM 724 N N . THR A 1 95 ? -33.651 -80.802 93.036 1.00 86.19 95 THR A N 1
ATOM 725 C CA . THR A 1 95 ? -32.407 -81.157 92.341 1.00 86.19 95 THR A CA 1
ATOM 726 C C . THR A 1 95 ? -31.791 -79.901 91.752 1.00 86.19 95 THR A C 1
ATOM 728 O O . THR A 1 95 ? -32.505 -78.940 91.500 1.00 86.19 95 THR A O 1
ATOM 731 N N . SER A 1 96 ? -30.488 -79.885 91.495 1.00 87.81 96 SER A N 1
ATOM 732 C CA . SER A 1 96 ? -29.863 -78.809 90.729 1.00 87.81 96 SER A CA 1
ATOM 733 C C . SER A 1 96 ? -29.003 -79.355 89.600 1.00 87.81 96 SER A C 1
ATOM 735 O O . SER A 1 96 ? -28.418 -80.440 89.708 1.00 87.81 96 SER A O 1
ATOM 737 N N . LEU A 1 97 ? -28.930 -78.581 88.523 1.00 90.81 97 LEU A N 1
ATOM 738 C CA . LEU A 1 97 ? -28.046 -78.818 87.392 1.00 90.81 97 LEU A CA 1
ATOM 739 C C . LEU A 1 97 ? -27.293 -77.531 87.056 1.00 90.81 97 LEU A C 1
ATOM 741 O O . LEU A 1 97 ? -27.787 -76.431 87.299 1.00 90.81 97 LEU A O 1
ATOM 745 N N . ARG A 1 98 ? -26.097 -77.674 86.497 1.00 91.44 98 ARG A N 1
ATOM 746 C CA . ARG A 1 98 ? -25.274 -76.574 85.999 1.00 91.44 98 ARG A CA 1
ATOM 747 C C . ARG A 1 98 ? -25.432 -76.488 84.484 1.00 91.44 98 ARG A C 1
ATOM 749 O O . ARG A 1 98 ? -25.137 -77.460 83.788 1.00 91.44 98 ARG A O 1
ATOM 756 N N . LEU A 1 99 ? -25.939 -75.357 84.002 1.00 93.44 99 LEU A N 1
ATOM 757 C CA . LEU A 1 99 ? -26.028 -75.021 82.584 1.00 93.44 99 LEU A CA 1
ATOM 758 C C . LEU A 1 99 ? -24.718 -74.381 82.137 1.00 93.44 99 LEU A C 1
ATOM 760 O O . LEU A 1 99 ? -24.245 -73.449 82.778 1.00 93.44 99 LEU A O 1
ATOM 764 N N . TRP A 1 100 ? -24.179 -74.860 81.023 1.00 93.00 100 TRP A N 1
ATOM 765 C CA . TRP A 1 100 ? -22.987 -74.335 80.365 1.00 93.00 100 TRP A CA 1
ATOM 766 C C . TRP A 1 100 ? -23.307 -73.950 78.923 1.00 93.00 100 TRP A C 1
ATOM 768 O O . TRP A 1 100 ? -24.031 -74.682 78.243 1.00 93.00 100 TRP A O 1
ATOM 778 N N . LEU A 1 101 ? -22.706 -72.867 78.433 1.00 94.19 101 LEU A N 1
ATOM 779 C CA . LEU A 1 101 ? -22.687 -72.549 77.006 1.00 94.19 101 LEU A CA 1
ATOM 780 C C . LEU A 1 101 ? -21.681 -73.450 76.269 1.00 94.19 101 LEU A C 1
ATOM 782 O O . LEU A 1 101 ? -20.531 -73.587 76.692 1.00 94.19 101 LEU A O 1
ATOM 786 N N . VAL A 1 102 ? -22.099 -74.060 75.157 1.00 92.69 102 VAL A N 1
ATOM 787 C CA . VAL A 1 102 ? -21.203 -74.827 74.278 1.00 92.69 102 VAL A CA 1
ATOM 788 C C . VAL A 1 102 ? -20.284 -73.865 73.515 1.00 92.69 102 VAL A C 1
ATOM 790 O O . VAL A 1 102 ? -20.720 -72.844 72.977 1.00 92.69 102 VAL A O 1
ATOM 793 N N . ASP A 1 103 ? -18.995 -74.191 73.458 1.00 92.62 103 ASP A N 1
ATOM 794 C CA . ASP A 1 103 ? -17.974 -73.350 72.827 1.00 92.62 103 ASP A CA 1
ATOM 795 C C . ASP A 1 103 ? -17.932 -73.562 71.307 1.00 92.62 103 ASP A C 1
ATOM 797 O O . ASP A 1 103 ? -17.089 -74.269 70.755 1.00 92.62 103 ASP A O 1
ATOM 801 N N . SER A 1 104 ? -18.950 -73.036 70.630 1.00 90.12 104 SER A N 1
ATOM 802 C CA . SER A 1 104 ? -19.078 -73.037 69.173 1.00 90.12 104 SER A CA 1
ATOM 803 C C . SER A 1 104 ? -19.960 -71.873 68.742 1.00 90.12 104 SER A C 1
ATOM 805 O O . SER A 1 104 ? -20.985 -71.643 69.379 1.00 90.12 104 SER A O 1
ATOM 807 N N . ASP A 1 105 ? -19.575 -71.135 67.699 1.00 90.38 105 ASP A N 1
ATOM 808 C CA . ASP A 1 105 ? -20.333 -69.969 67.205 1.00 90.38 105 ASP A CA 1
ATOM 809 C C . ASP A 1 105 ? -21.603 -70.367 66.443 1.00 90.38 105 ASP A C 1
ATOM 811 O O . ASP A 1 105 ? -22.516 -69.561 66.281 1.00 90.38 105 ASP A O 1
ATOM 815 N N . ASN A 1 106 ? -21.678 -71.629 66.013 1.00 92.88 106 ASN A N 1
ATOM 816 C CA . ASN A 1 106 ? -22.862 -72.256 65.445 1.00 92.88 106 ASN A CA 1
ATOM 817 C C . ASN A 1 106 ? -22.875 -73.742 65.846 1.00 92.88 106 ASN A C 1
ATOM 819 O O . ASN A 1 106 ? -22.245 -74.585 65.203 1.00 92.88 106 ASN A O 1
ATOM 823 N N . CYS A 1 107 ? -23.542 -74.052 66.958 1.00 91.88 107 CYS A N 1
ATOM 824 C CA . CYS A 1 107 ? -23.467 -75.347 67.626 1.00 91.88 107 CYS A CA 1
ATOM 825 C C . CYS A 1 107 ? -23.979 -76.493 66.726 1.00 91.88 107 CYS A C 1
ATOM 827 O O . CYS A 1 107 ? -25.142 -76.467 66.308 1.00 91.88 107 CYS A O 1
ATOM 829 N N . PRO A 1 108 ? -23.162 -77.526 66.434 1.00 90.31 108 PRO A N 1
ATOM 830 C CA . PRO A 1 108 ? -23.551 -78.625 65.552 1.00 90.31 108 PRO A CA 1
ATOM 831 C C . PRO A 1 108 ? -24.637 -79.522 66.165 1.00 90.31 108 PRO A C 1
ATOM 833 O O . PRO A 1 108 ? -24.813 -79.580 67.380 1.00 90.31 108 PRO A O 1
ATOM 836 N N . ALA A 1 109 ? -25.350 -80.266 65.315 1.00 90.06 109 ALA A N 1
ATOM 837 C CA . ALA A 1 109 ? -26.373 -81.214 65.753 1.00 90.06 109 ALA A CA 1
ATOM 838 C C . ALA A 1 109 ? -25.776 -82.361 66.580 1.00 90.06 109 ALA A C 1
ATOM 840 O O . ALA A 1 109 ? -24.757 -82.948 66.202 1.00 90.06 109 ALA A O 1
ATOM 841 N N . PHE A 1 110 ? -26.471 -82.772 67.640 1.00 91.75 110 PHE A N 1
ATOM 842 C CA . PHE A 1 110 ? -26.062 -83.848 68.548 1.00 91.75 110 PHE A CA 1
ATOM 843 C C . PHE A 1 110 ? -26.338 -85.247 67.968 1.00 91.75 110 PHE A C 1
ATOM 845 O O . PHE A 1 110 ? -26.801 -86.155 68.657 1.00 91.75 110 PHE A O 1
ATOM 852 N N . SER A 1 111 ? -26.070 -85.429 66.672 1.00 87.75 111 SER A N 1
ATOM 853 C CA . SER A 1 111 ? -26.124 -86.723 65.979 1.00 87.75 111 SER A CA 1
ATOM 854 C C . SER A 1 111 ? -24.949 -87.623 66.378 1.00 87.75 111 SER A C 1
ATOM 856 O O . SER A 1 111 ? -25.110 -88.830 66.567 1.00 87.75 111 SER A O 1
ATOM 858 N N . ILE A 1 112 ? -23.786 -87.016 66.617 1.00 89.62 112 ILE A N 1
ATOM 859 C CA . ILE A 1 112 ? -22.627 -87.619 67.283 1.00 89.62 112 ILE A CA 1
ATOM 860 C C . ILE A 1 112 ? -22.747 -87.360 68.792 1.00 89.62 112 ILE A C 1
ATOM 862 O O . ILE A 1 112 ? -23.312 -86.349 69.200 1.00 89.62 112 ILE A O 1
ATOM 866 N N . ASN A 1 113 ? -22.229 -88.271 69.624 1.00 91.19 113 ASN A N 1
ATOM 867 C CA . ASN A 1 113 ? -22.261 -88.144 71.084 1.00 91.19 113 ASN A CA 1
ATOM 868 C C . ASN A 1 113 ? -21.576 -86.838 71.562 1.00 91.19 113 ASN A C 1
ATOM 870 O O . ASN A 1 113 ? -20.350 -86.749 71.458 1.00 91.19 113 ASN A O 1
ATOM 874 N N . PRO A 1 114 ? -22.315 -85.861 72.127 1.00 91.62 114 PRO A N 1
ATOM 875 C CA . PRO A 1 114 ? -21.765 -84.558 72.500 1.00 91.62 114 PRO A CA 1
ATOM 876 C C . PRO A 1 114 ? -21.085 -84.536 73.878 1.00 91.62 114 PRO A C 1
ATOM 878 O O . PRO A 1 114 ? -20.653 -83.482 74.329 1.00 91.62 114 PRO A O 1
ATOM 881 N N . TYR A 1 115 ? -20.962 -85.671 74.579 1.00 90.81 115 TYR A N 1
ATOM 882 C CA . TYR A 1 115 ? -20.483 -85.718 75.970 1.00 90.81 115 TYR A CA 1
ATOM 883 C C . TYR A 1 115 ? -19.183 -84.926 76.227 1.00 90.81 115 TYR A C 1
ATOM 885 O O . TYR A 1 115 ? -19.027 -84.327 77.295 1.00 90.81 115 TYR A O 1
ATOM 893 N N . ALA A 1 116 ? -18.266 -84.922 75.253 1.00 88.12 116 ALA A N 1
ATOM 894 C CA . ALA A 1 116 ? -16.953 -84.279 75.315 1.00 88.12 116 ALA A CA 1
ATOM 895 C C . ALA A 1 116 ? -16.874 -82.895 74.626 1.00 88.12 116 ALA A C 1
ATOM 897 O O . ALA A 1 116 ? -15.769 -82.420 74.374 1.00 88.12 116 ALA A O 1
ATOM 898 N N . SER A 1 117 ? -18.003 -82.252 74.304 1.00 89.00 117 SER A N 1
ATOM 899 C CA . SER A 1 117 ? -18.024 -80.902 73.720 1.00 89.00 117 SER A CA 1
ATOM 900 C C . SER A 1 117 ? -17.320 -79.868 74.607 1.00 89.00 117 SER A C 1
ATOM 902 O O . SER A 1 117 ? -17.511 -79.852 75.825 1.00 89.00 117 SER A O 1
ATOM 904 N N . SER A 1 118 ? -16.546 -78.977 73.978 1.00 91.56 118 SER A N 1
ATOM 905 C CA . SER A 1 118 ? -15.951 -77.798 74.617 1.00 91.56 118 SER A CA 1
ATOM 906 C C . SER A 1 118 ? -17.030 -76.853 75.158 1.00 91.56 118 SER A C 1
ATOM 908 O O . SER A 1 118 ? -18.112 -76.736 74.578 1.00 91.56 118 SER A O 1
ATOM 910 N N . LEU A 1 119 ? -16.732 -76.178 76.270 1.00 89.75 119 LEU A N 1
ATOM 911 C CA . LEU A 1 119 ? -17.648 -75.286 76.986 1.00 89.75 119 LEU A CA 1
ATOM 912 C C . LEU A 1 119 ? -16.975 -73.929 77.189 1.00 89.75 119 LEU A C 1
ATOM 914 O O . LEU A 1 119 ? -15.789 -73.882 77.522 1.00 89.75 119 LEU A O 1
ATOM 918 N N . ALA A 1 120 ? -17.724 -72.844 77.005 1.00 86.25 120 ALA A N 1
ATOM 919 C CA . ALA A 1 120 ? -17.176 -71.496 77.075 1.00 86.25 120 ALA A CA 1
ATOM 920 C C . ALA A 1 120 ? -16.787 -71.143 78.524 1.00 86.25 120 ALA A C 1
ATOM 922 O O . ALA A 1 120 ? -17.598 -71.207 79.456 1.00 86.25 120 ALA A O 1
ATOM 923 N N . ALA A 1 121 ? -15.515 -70.796 78.726 1.00 72.38 121 ALA A N 1
ATOM 924 C CA . ALA A 1 121 ? -14.940 -70.600 80.053 1.00 72.38 121 ALA A CA 1
ATOM 925 C C . ALA A 1 121 ? -15.628 -69.458 80.825 1.00 72.38 121 ALA A C 1
ATOM 927 O O . ALA A 1 121 ? -15.888 -68.392 80.278 1.00 72.38 121 ALA A O 1
ATOM 928 N N . GLY A 1 122 ? -15.906 -69.678 82.115 1.00 65.69 122 GLY A N 1
ATOM 929 C CA . GLY A 1 122 ? -16.510 -68.666 82.993 1.00 65.69 122 GLY A CA 1
ATOM 930 C C . GLY A 1 122 ? -18.002 -68.392 82.762 1.00 65.69 122 GLY A C 1
ATOM 931 O O . GLY A 1 122 ? -18.542 -67.490 83.395 1.00 65.69 122 GLY A O 1
ATOM 932 N N . THR A 1 123 ? -18.673 -69.160 81.896 1.00 67.06 123 THR A N 1
ATOM 933 C CA . THR A 1 123 ? -20.094 -68.973 81.553 1.00 67.06 123 THR A CA 1
ATOM 934 C C . THR A 1 123 ? -20.932 -70.189 81.965 1.00 67.06 123 THR A C 1
ATOM 936 O O . THR A 1 123 ? -21.378 -70.990 81.140 1.00 67.06 123 THR A O 1
ATOM 939 N N . ASP A 1 124 ? -21.128 -70.344 83.279 1.00 84.69 124 ASP A N 1
ATOM 940 C CA . ASP A 1 124 ? -22.002 -71.372 83.848 1.00 84.69 124 ASP A CA 1
ATOM 941 C C . ASP A 1 124 ? -23.026 -70.800 84.834 1.00 84.69 124 ASP A C 1
ATOM 943 O O . ASP A 1 124 ? -22.748 -69.855 85.572 1.00 84.69 124 ASP A O 1
ATOM 947 N N . VAL A 1 125 ? -24.232 -71.370 84.818 1.00 89.62 125 VAL A N 1
ATOM 948 C CA . VAL A 1 125 ? -25.355 -70.953 85.664 1.00 89.62 125 VAL A CA 1
ATOM 949 C C . VAL A 1 125 ? -25.971 -72.181 86.331 1.00 89.62 125 VAL A C 1
ATOM 951 O O . VAL A 1 125 ? -26.401 -73.126 85.667 1.00 89.62 125 VAL A O 1
ATOM 954 N N . VAL A 1 126 ? -26.044 -72.182 87.664 1.00 91.19 126 VAL A N 1
ATOM 955 C CA . VAL A 1 126 ? -26.649 -73.281 88.430 1.00 91.19 126 VAL A CA 1
ATOM 956 C C . VAL A 1 126 ? -28.151 -73.055 88.588 1.00 91.19 126 VAL A C 1
ATOM 958 O O . VAL A 1 126 ? -28.590 -72.132 89.272 1.00 91.19 126 VAL A O 1
ATOM 961 N N . TRP A 1 127 ? -28.948 -73.950 88.010 1.00 91.31 127 TRP A N 1
ATOM 962 C CA . TRP A 1 127 ? -30.398 -73.970 88.152 1.00 91.31 127 TRP A CA 1
ATOM 963 C C . TRP A 1 127 ? -30.824 -75.025 89.176 1.00 91.31 127 TRP A C 1
ATOM 965 O O . TRP A 1 127 ? -30.730 -76.231 88.936 1.00 91.31 127 TRP A O 1
ATOM 975 N N . THR A 1 128 ? -31.339 -74.565 90.319 1.00 88.56 128 THR A N 1
ATOM 976 C CA . THR A 1 128 ? -32.049 -75.416 91.283 1.00 88.56 128 THR A CA 1
ATOM 977 C C . THR A 1 128 ? -33.515 -75.550 90.880 1.00 88.56 128 THR A C 1
ATOM 979 O O . THR A 1 128 ? -34.258 -74.574 90.818 1.00 88.56 128 THR A O 1
ATOM 982 N N . MET A 1 129 ? -33.923 -76.783 90.611 1.00 84.19 129 MET A N 1
ATOM 983 C CA . MET A 1 129 ? -35.255 -77.186 90.190 1.00 84.19 129 MET A CA 1
ATOM 984 C C . MET A 1 129 ? -36.098 -77.637 91.391 1.00 84.19 129 MET A C 1
ATOM 986 O O . MET A 1 129 ? -35.710 -78.602 92.065 1.00 84.19 129 MET A O 1
ATOM 990 N N . PRO A 1 130 ? -37.266 -77.011 91.627 1.00 78.12 130 PRO A N 1
ATOM 991 C CA . PRO A 1 130 ? -38.184 -77.413 92.689 1.00 78.12 130 PRO A CA 1
ATOM 992 C C . PRO A 1 130 ? -38.888 -78.739 92.346 1.00 78.12 130 PRO A C 1
ATOM 994 O O . PRO A 1 130 ? -38.577 -79.396 91.346 1.00 78.12 130 PRO A O 1
ATOM 997 N N . TYR A 1 131 ? -39.875 -79.133 93.154 1.00 81.38 131 TYR A N 1
ATOM 998 C CA . TYR A 1 131 ? -40.798 -80.239 92.874 1.00 81.38 131 TYR A CA 1
ATOM 999 C C . TYR A 1 131 ? -41.294 -80.257 91.414 1.00 81.38 131 TYR A C 1
ATOM 1001 O O . TYR A 1 131 ? -42.016 -79.358 90.975 1.00 81.38 131 TYR A O 1
ATOM 1009 N N . PHE A 1 132 ? -40.937 -81.316 90.678 1.00 80.25 132 PHE A N 1
ATOM 1010 C CA . PHE A 1 132 ? -41.397 -81.529 89.306 1.00 80.25 132 PHE A CA 1
ATOM 1011 C C . PHE A 1 132 ? -42.680 -82.363 89.275 1.00 80.25 132 PHE A C 1
ATOM 1013 O O . PHE A 1 132 ? -42.755 -83.434 89.883 1.00 80.25 132 PHE A O 1
ATOM 1020 N N . THR A 1 133 ? -43.663 -81.873 88.525 1.00 84.25 133 THR A N 1
ATOM 1021 C CA . THR A 1 133 ? -44.925 -82.542 88.193 1.00 84.25 133 THR A CA 1
ATOM 1022 C C . THR A 1 133 ? -44.952 -82.826 86.695 1.00 84.25 133 THR A C 1
ATOM 1024 O O . THR A 1 133 ? -44.523 -81.991 85.899 1.00 84.25 133 THR A O 1
ATOM 1027 N N . VAL A 1 134 ? -45.450 -84.002 86.308 1.00 88.56 134 VAL A N 1
ATOM 1028 C CA . VAL A 1 134 ? -45.628 -84.376 84.898 1.00 88.56 134 VAL A CA 1
ATOM 1029 C C . VAL A 1 134 ? -46.464 -83.337 84.131 1.00 88.56 134 VAL A C 1
ATOM 1031 O O . VAL A 1 134 ? -47.400 -82.747 84.669 1.00 88.56 134 VAL A O 1
ATOM 1034 N N . ASP A 1 135 ? -46.077 -83.098 82.880 1.00 87.88 135 ASP A N 1
ATOM 1035 C CA . ASP A 1 135 ? -46.658 -82.157 81.916 1.00 87.88 135 ASP A CA 1
ATOM 1036 C C . ASP A 1 135 ? -46.616 -80.665 82.290 1.00 87.88 135 ASP A C 1
ATOM 1038 O O . ASP A 1 135 ? -47.134 -79.836 81.539 1.00 87.88 135 ASP A O 1
ATOM 1042 N N . GLN A 1 136 ? -45.939 -80.293 83.381 1.00 90.38 136 GLN A N 1
ATOM 1043 C CA . GLN A 1 136 ? -45.692 -78.894 83.741 1.00 90.38 136 GLN A CA 1
ATOM 1044 C C . GLN A 1 136 ? -44.390 -78.356 83.131 1.00 90.38 136 GLN A C 1
ATOM 1046 O O . GLN A 1 136 ? -43.392 -79.074 83.009 1.00 90.38 136 GLN A O 1
ATOM 1051 N N . TRP A 1 137 ? -44.408 -77.072 82.770 1.00 91.56 137 TRP A N 1
ATOM 1052 C CA . TRP A 1 137 ? -43.229 -76.315 82.351 1.00 91.56 137 TRP A CA 1
ATOM 1053 C C . TRP A 1 137 ? -42.499 -75.731 83.557 1.00 91.56 137 TRP A C 1
ATOM 1055 O O . TRP A 1 137 ? -43.127 -75.215 84.480 1.00 91.56 137 TRP A O 1
ATOM 1065 N N . TYR A 1 138 ? -41.172 -75.765 83.508 1.00 90.44 138 TYR A N 1
ATOM 1066 C CA . TYR A 1 138 ? -40.293 -75.169 84.505 1.00 90.44 138 TYR A CA 1
ATOM 1067 C C . TYR A 1 138 ? -39.311 -74.232 83.814 1.00 90.44 138 TYR A C 1
ATOM 1069 O O . TYR A 1 138 ? -38.631 -74.644 82.877 1.00 90.44 138 TYR A O 1
ATOM 1077 N N . THR A 1 139 ? -39.250 -72.989 84.288 1.00 92.50 139 THR A N 1
ATOM 1078 C CA . THR A 1 139 ? -38.339 -71.940 83.808 1.00 92.50 139 THR A CA 1
ATOM 1079 C C . THR A 1 139 ? -37.064 -71.924 84.647 1.00 92.50 139 THR A C 1
ATOM 1081 O O . THR A 1 139 ? -37.116 -72.137 85.863 1.00 92.50 139 THR A O 1
ATOM 1084 N N . SER A 1 140 ? -35.925 -71.677 84.006 1.00 92.00 140 SER A N 1
ATOM 1085 C CA . SER A 1 140 ? -34.634 -71.521 84.662 1.00 92.00 140 SER A CA 1
ATOM 1086 C C . SER A 1 140 ? -34.529 -70.229 85.461 1.00 92.00 140 SER A C 1
ATOM 1088 O O . SER A 1 140 ? -35.342 -69.315 85.342 1.00 92.00 140 SER A O 1
ATOM 1090 N N . VAL A 1 141 ? -33.467 -70.153 86.260 1.00 91.06 141 VAL A N 1
ATOM 1091 C CA . VAL A 1 141 ? -32.878 -68.865 86.643 1.00 91.06 141 VAL A CA 1
ATOM 1092 C C . VAL A 1 141 ? -32.414 -68.102 85.393 1.00 91.06 141 VAL A C 1
ATOM 1094 O O . VAL A 1 141 ? -32.324 -68.682 84.308 1.00 91.06 141 VAL A O 1
ATOM 1097 N N . ASP A 1 142 ? -32.120 -66.817 85.548 1.00 91.69 142 ASP A N 1
ATOM 1098 C CA . ASP A 1 142 ? -31.623 -65.974 84.462 1.00 91.69 142 ASP A CA 1
ATOM 1099 C C . ASP A 1 142 ? -30.326 -66.534 83.838 1.00 91.69 142 ASP A C 1
ATOM 1101 O O . ASP A 1 142 ? -29.377 -66.878 84.545 1.00 91.69 142 ASP A O 1
ATOM 1105 N N . ILE A 1 143 ? -30.313 -66.642 82.508 1.00 92.88 143 ILE A N 1
ATOM 1106 C CA . ILE A 1 143 ? -29.178 -67.074 81.680 1.00 92.88 143 ILE A CA 1
ATOM 1107 C C . ILE A 1 143 ? -28.762 -66.000 80.659 1.00 92.88 143 ILE A C 1
ATOM 1109 O O . ILE A 1 143 ? -28.071 -66.316 79.690 1.00 92.88 143 ILE A O 1
ATOM 1113 N N . THR A 1 144 ? -29.144 -64.735 80.875 1.00 92.00 144 THR A N 1
ATOM 1114 C CA . THR A 1 144 ? -28.788 -63.574 80.031 1.00 92.00 144 THR A CA 1
ATOM 1115 C C . THR A 1 144 ? -27.313 -63.545 79.676 1.00 92.00 144 THR A C 1
ATOM 1117 O O . THR A 1 144 ? -26.968 -63.405 78.509 1.00 92.00 144 THR A O 1
ATOM 1120 N N . THR A 1 145 ? -26.431 -63.767 80.651 1.00 89.94 145 THR A N 1
ATOM 1121 C CA . THR A 1 145 ? -24.977 -63.773 80.436 1.00 89.94 145 THR A CA 1
ATOM 1122 C C . THR A 1 145 ? -24.520 -64.855 79.457 1.00 89.94 145 THR A C 1
ATOM 1124 O O . THR A 1 145 ? -23.586 -64.614 78.698 1.00 89.94 145 THR A O 1
ATOM 1127 N N . LEU A 1 146 ? -25.188 -66.015 79.411 1.00 92.06 146 LEU A N 1
ATOM 1128 C CA . LEU A 1 146 ? -24.883 -67.088 78.457 1.00 92.06 146 LEU A CA 1
ATOM 1129 C C . LEU A 1 146 ? -25.322 -66.715 77.035 1.00 92.06 146 LEU A C 1
ATOM 1131 O O . LEU A 1 146 ? -24.621 -67.019 76.074 1.00 92.06 146 LEU A O 1
ATOM 1135 N N . VAL A 1 147 ? -26.475 -66.055 76.895 1.00 92.81 147 VAL A N 1
ATOM 1136 C CA . VAL A 1 147 ? -27.002 -65.639 75.586 1.00 92.81 147 VAL A CA 1
ATOM 1137 C C . VAL A 1 147 ? -26.254 -64.411 75.060 1.00 92.81 147 VAL A C 1
ATOM 1139 O O . VAL A 1 147 ? -25.839 -64.413 73.904 1.00 92.81 147 VAL A O 1
ATOM 1142 N N . GLN A 1 148 ? -25.978 -63.416 75.909 1.00 91.69 148 GLN A N 1
ATOM 1143 C CA . GLN A 1 148 ? -25.155 -62.251 75.572 1.00 91.69 148 GLN A CA 1
ATOM 1144 C C . GLN A 1 148 ? -23.749 -62.677 75.127 1.00 91.69 148 GLN A C 1
ATOM 1146 O O . GLN A 1 148 ? -23.289 -62.268 74.066 1.00 91.69 148 GLN A O 1
ATOM 1151 N N . ALA A 1 149 ? -23.092 -63.571 75.878 1.00 89.25 149 ALA A N 1
ATOM 1152 C CA . ALA A 1 149 ? -21.770 -64.095 75.524 1.00 89.25 149 ALA A CA 1
ATOM 1153 C C . ALA A 1 149 ? -21.754 -64.948 74.239 1.00 89.25 149 ALA A C 1
ATOM 1155 O O . ALA A 1 149 ? -20.675 -65.254 73.730 1.00 89.25 149 ALA A O 1
ATOM 1156 N N . PHE A 1 150 ? -22.919 -65.349 73.719 1.00 91.69 150 PHE A N 1
ATOM 1157 C CA . PHE A 1 150 ? -23.051 -65.983 72.408 1.00 91.69 150 PHE A CA 1
ATOM 1158 C C . PHE A 1 150 ? -23.262 -64.947 71.293 1.00 91.69 150 PHE A C 1
ATOM 1160 O O . PHE A 1 150 ? -22.537 -64.987 70.302 1.00 91.69 150 PHE A O 1
ATOM 1167 N N . VAL A 1 151 ? -24.192 -63.996 71.456 1.00 90.31 151 VAL A N 1
ATOM 1168 C CA . VAL A 1 151 ? -24.496 -62.997 70.406 1.00 90.31 151 VAL A CA 1
ATOM 1169 C C . VAL A 1 151 ? -23.417 -61.921 70.245 1.00 90.31 151 VAL A C 1
ATOM 1171 O O . VAL A 1 151 ? -23.287 -61.341 69.172 1.00 90.31 151 VAL A O 1
ATOM 1174 N N . SER A 1 152 ? -22.598 -61.684 71.275 1.00 88.19 152 SER A N 1
ATOM 1175 C CA . SER A 1 152 ? -21.440 -60.778 71.220 1.00 88.19 152 SER A CA 1
ATOM 1176 C C . SER A 1 152 ? -20.174 -61.415 70.630 1.00 88.19 152 SER A C 1
ATOM 1178 O O . SER A 1 152 ? -19.110 -60.795 70.667 1.00 88.19 152 SER A O 1
ATOM 1180 N N . ARG A 1 153 ? -20.222 -62.656 70.121 1.00 87.31 153 ARG A N 1
ATOM 1181 C CA . ARG A 1 153 ? -19.032 -63.283 69.524 1.00 87.31 153 ARG A CA 1
ATOM 1182 C C . ARG A 1 153 ? -18.746 -62.730 68.125 1.00 87.31 153 ARG A C 1
ATOM 1184 O O . ARG A 1 153 ? -19.681 -62.607 67.341 1.00 87.31 153 ARG A O 1
ATOM 1191 N N . PRO A 1 154 ? -17.470 -62.529 67.741 1.00 85.69 154 PRO A N 1
ATOM 1192 C CA . PRO A 1 154 ? -17.115 -62.066 66.395 1.00 85.69 154 PRO A CA 1
ATOM 1193 C C . PRO A 1 154 ? -17.606 -62.966 65.248 1.00 85.69 154 PRO A C 1
ATOM 1195 O O . PRO A 1 154 ? -17.789 -62.484 64.137 1.00 85.69 154 PRO A O 1
ATOM 1198 N N . GLY A 1 155 ? -17.805 -64.267 65.500 1.00 84.06 155 GLY A N 1
ATOM 1199 C CA . GLY A 1 155 ? -18.353 -65.230 64.536 1.00 84.06 155 GLY 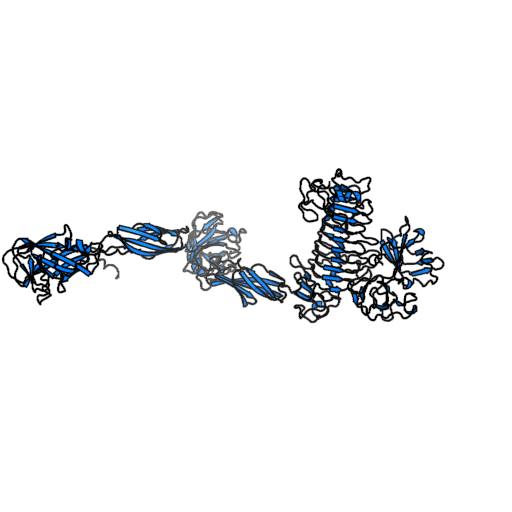A CA 1
ATOM 1200 C C . GLY A 1 155 ? -19.874 -65.430 64.608 1.00 84.06 155 GLY A C 1
ATOM 1201 O O . GLY A 1 155 ? -20.401 -66.313 63.927 1.00 84.06 155 GLY A O 1
ATOM 1202 N N . TYR A 1 156 ? -20.592 -64.668 65.443 1.00 88.00 156 TYR A N 1
ATOM 1203 C CA . TYR A 1 156 ? -22.047 -64.767 65.539 1.00 88.00 156 TYR A CA 1
ATOM 1204 C C . TYR A 1 156 ? -22.740 -64.134 64.326 1.00 88.00 156 TYR A C 1
ATOM 1206 O O . TYR A 1 156 ? -22.439 -63.014 63.922 1.00 88.00 156 TYR A O 1
ATOM 1214 N N . ALA A 1 157 ? -23.731 -64.845 63.792 1.00 87.12 157 ALA A N 1
ATOM 1215 C CA . ALA A 1 157 ? -24.695 -64.327 62.835 1.00 87.12 157 ALA A CA 1
ATOM 1216 C C . ALA A 1 157 ? -26.112 -64.731 63.263 1.00 87.12 157 ALA A C 1
ATOM 1218 O O . ALA A 1 157 ? -26.324 -65.820 63.808 1.00 87.12 157 ALA A O 1
ATOM 1219 N N . SER A 1 158 ? -27.093 -63.870 62.982 1.00 87.25 158 SER A N 1
ATOM 1220 C CA . SER A 1 158 ? -28.506 -64.170 63.231 1.00 87.25 158 SER A CA 1
ATOM 1221 C C . SER A 1 158 ? -28.917 -65.456 62.500 1.00 87.25 158 SER A C 1
ATOM 1223 O O . SER A 1 158 ? -28.708 -65.598 61.295 1.00 87.25 158 SER A O 1
ATOM 1225 N N . GLY A 1 159 ? -29.468 -66.417 63.246 1.00 86.88 159 GLY A N 1
ATOM 1226 C CA . GLY A 1 159 ? -29.788 -67.771 62.785 1.00 86.88 159 GLY A CA 1
ATOM 1227 C C . GLY A 1 159 ? -28.796 -68.858 63.222 1.00 86.88 159 GLY A C 1
ATOM 1228 O O . GLY A 1 159 ? -29.115 -70.041 63.085 1.00 86.88 159 GLY A O 1
ATOM 1229 N N . ASN A 1 160 ? -27.631 -68.509 63.785 1.00 93.81 160 ASN A N 1
ATOM 1230 C CA . ASN A 1 160 ? -26.698 -69.497 64.339 1.00 93.81 160 ASN A CA 1
ATOM 1231 C C . ASN A 1 160 ? -27.319 -70.283 65.509 1.00 93.81 160 ASN A C 1
ATOM 1233 O O . ASN A 1 160 ? -28.137 -69.769 66.275 1.00 93.81 160 ASN A O 1
ATOM 1237 N N . TYR A 1 161 ? -26.898 -71.539 65.676 1.00 93.88 161 TYR A N 1
ATOM 1238 C CA . TYR A 1 161 ? -27.395 -72.406 66.741 1.00 93.88 161 TYR A CA 1
ATOM 1239 C C . TYR A 1 161 ? -26.662 -72.147 68.064 1.00 93.88 161 TYR A C 1
ATOM 1241 O O . TYR A 1 161 ? -25.478 -72.458 68.195 1.00 93.88 161 TYR A O 1
ATOM 1249 N N . LEU A 1 162 ? -27.377 -71.648 69.072 1.00 94.25 162 LEU A N 1
ATOM 1250 C CA . LEU A 1 162 ? -26.915 -71.607 70.460 1.00 94.25 162 LEU A CA 1
ATOM 1251 C C . LEU A 1 162 ? -27.091 -72.999 71.073 1.00 94.25 162 LEU A C 1
ATOM 1253 O O . LEU A 1 162 ? -28.189 -73.549 71.023 1.00 94.25 162 LEU A O 1
ATOM 1257 N N . GLY A 1 163 ? -26.035 -73.567 71.662 1.00 93.44 163 GLY A N 1
ATOM 1258 C CA . GLY A 1 163 ? -26.085 -74.854 72.367 1.00 93.44 163 GLY A CA 1
ATOM 1259 C C . GLY A 1 163 ? -25.840 -74.715 73.869 1.00 93.44 163 GLY A C 1
ATOM 1260 O O . GLY A 1 163 ? -24.871 -74.076 74.275 1.00 93.44 163 GLY A O 1
ATOM 1261 N N . LEU A 1 164 ? -26.676 -75.356 74.689 1.00 94.56 164 LEU A N 1
ATOM 1262 C CA . LEU A 1 164 ? -26.501 -75.462 76.141 1.00 94.56 164 LEU A CA 1
ATOM 1263 C C . LEU A 1 164 ? -26.298 -76.917 76.575 1.00 94.56 164 LEU A C 1
ATOM 1265 O O . LEU A 1 164 ? -26.957 -77.830 76.072 1.00 94.56 164 LEU A O 1
ATOM 1269 N N . MET A 1 165 ? -25.423 -77.115 77.563 1.00 92.81 165 MET A N 1
ATOM 1270 C CA . MET A 1 165 ? -25.166 -78.399 78.219 1.00 92.81 165 MET A CA 1
ATOM 1271 C C . MET A 1 165 ? -25.589 -78.347 79.690 1.00 92.81 165 MET A C 1
ATOM 1273 O O . MET A 1 165 ? -25.145 -77.479 80.437 1.00 92.81 165 MET A O 1
ATOM 1277 N N . GLY A 1 166 ? -26.433 -79.287 80.113 1.00 90.94 166 GLY A N 1
ATOM 1278 C CA . GLY A 1 166 ? -26.841 -79.492 81.500 1.00 90.94 166 GLY A CA 1
ATOM 1279 C C . GLY A 1 166 ? -26.067 -80.632 82.167 1.00 90.94 166 GLY A C 1
ATOM 1280 O O . GLY A 1 166 ? -26.298 -81.806 81.851 1.00 90.94 166 GLY A O 1
ATOM 1281 N N . GLN A 1 167 ? -25.202 -80.281 83.120 1.00 89.75 167 GLN A N 1
ATOM 1282 C CA . GLN A 1 167 ? -24.449 -81.188 83.996 1.00 89.75 167 GLN A CA 1
ATOM 1283 C C . GLN A 1 167 ? -25.173 -81.346 85.340 1.00 89.75 167 GLN A C 1
ATOM 1285 O O . GLN A 1 167 ? -25.763 -80.389 85.840 1.00 89.75 167 GLN A O 1
ATOM 1290 N N . TRP A 1 168 ? -25.126 -82.526 85.963 1.00 91.06 168 TRP A N 1
ATOM 1291 C CA . TRP A 1 168 ? -25.634 -82.692 87.331 1.00 91.06 168 TRP A CA 1
ATOM 1292 C C . TRP A 1 168 ? -24.856 -81.806 88.322 1.00 91.06 168 TRP A C 1
ATOM 1294 O O . TRP A 1 168 ? -23.680 -81.516 88.131 1.00 91.06 168 TRP A O 1
ATOM 1304 N N . ASN A 1 169 ? -25.526 -81.331 89.374 1.00 90.31 169 ASN A N 1
ATOM 1305 C CA . ASN A 1 169 ? -24.886 -80.546 90.435 1.00 90.31 169 ASN A CA 1
ATOM 1306 C C . ASN A 1 169 ? -25.314 -81.040 91.827 1.00 90.31 169 ASN A C 1
ATOM 1308 O O . ASN A 1 169 ? -24.478 -81.183 92.717 1.00 90.31 169 ASN A O 1
ATOM 1312 N N . SER A 1 170 ? -26.599 -81.361 92.025 1.00 88.19 170 SER A N 1
ATOM 1313 C CA . SER A 1 170 ? -27.073 -82.075 93.220 1.00 88.19 170 SER A CA 1
ATOM 1314 C C . SER A 1 170 ? -28.461 -82.695 93.022 1.00 88.19 170 SER A C 1
ATOM 1316 O O . SER A 1 170 ? -29.192 -82.335 92.100 1.00 88.19 170 SER A O 1
ATOM 1318 N N . GLY A 1 171 ? -28.866 -83.597 93.922 1.00 84.44 171 GLY A N 1
ATOM 1319 C CA . GLY A 1 171 ? -30.218 -84.170 93.958 1.00 84.44 171 GLY A CA 1
ATOM 1320 C C . GLY A 1 171 ? -30.378 -85.433 93.108 1.00 84.44 171 GLY A C 1
ATOM 1321 O O . GLY A 1 171 ? -29.456 -86.244 93.030 1.00 84.44 171 GLY A O 1
ATOM 1322 N N . THR A 1 172 ? -31.561 -85.639 92.517 1.00 83.44 172 THR A N 1
ATOM 1323 C CA . THR A 1 172 ? -31.919 -86.889 91.820 1.00 83.44 172 THR A CA 1
ATOM 1324 C C . THR A 1 172 ? -32.571 -86.670 90.456 1.00 83.44 172 THR A C 1
ATOM 1326 O O . THR A 1 172 ? -33.247 -85.663 90.247 1.00 83.44 172 THR A O 1
ATOM 1329 N N . TYR A 1 173 ? -32.425 -87.654 89.560 1.00 83.75 173 TYR A N 1
ATOM 1330 C CA . TYR A 1 173 ? -32.740 -87.507 88.141 1.00 83.75 173 TYR A CA 1
ATOM 1331 C C . TYR A 1 173 ? -34.142 -86.961 87.853 1.00 83.75 173 TYR A C 1
ATOM 1333 O O . TYR A 1 173 ? -35.152 -87.379 88.434 1.00 83.75 173 TYR A O 1
ATOM 1341 N N . ARG A 1 174 ? -34.203 -86.052 86.889 1.00 86.50 174 ARG A N 1
ATOM 1342 C CA . ARG A 1 174 ? -35.431 -85.567 86.259 1.00 86.50 174 ARG A CA 1
ATOM 1343 C C . ARG A 1 174 ? -35.479 -86.088 84.843 1.00 86.50 174 ARG A C 1
ATOM 1345 O O . ARG A 1 174 ? -34.434 -86.313 84.244 1.00 86.50 174 ARG A O 1
ATOM 1352 N N . LYS A 1 175 ? -36.682 -86.207 84.289 1.00 89.06 175 LYS A N 1
ATOM 1353 C CA . LYS A 1 175 ? -36.857 -86.356 82.849 1.00 89.06 175 LYS A CA 1
ATOM 1354 C C . LYS A 1 175 ? -37.761 -85.266 82.305 1.00 89.06 175 LYS A C 1
ATOM 1356 O O . LYS A 1 175 ? -38.749 -84.884 82.938 1.00 89.06 175 LYS A O 1
ATOM 1361 N N . VAL A 1 176 ? -37.394 -84.783 81.131 1.00 90.69 176 VAL A N 1
ATOM 1362 C CA . VAL A 1 176 ? -38.131 -83.797 80.343 1.00 90.69 176 VAL A CA 1
ATOM 1363 C C . VAL A 1 176 ? -38.372 -84.375 78.953 1.00 90.69 176 VAL A C 1
ATOM 1365 O O . VAL A 1 176 ? -37.683 -85.314 78.534 1.00 90.69 176 VAL A O 1
ATOM 1368 N N . TYR A 1 177 ? -39.384 -83.876 78.253 1.00 90.44 177 TYR A N 1
ATOM 1369 C CA . TYR A 1 177 ? -39.657 -84.320 76.888 1.00 90.44 177 TYR A CA 1
ATOM 1370 C C . TYR A 1 177 ? -38.524 -83.901 75.944 1.00 90.44 177 TYR A C 1
ATOM 1372 O O . TYR A 1 177 ? -38.027 -82.781 76.033 1.00 90.44 177 TYR A O 1
ATOM 1380 N N . GLN A 1 178 ? -38.129 -84.813 75.051 1.00 89.94 178 GLN A N 1
ATOM 1381 C CA . GLN A 1 178 ? -37.354 -84.464 73.856 1.00 89.94 178 GLN A CA 1
ATOM 1382 C C . GLN A 1 178 ? -38.307 -84.094 72.711 1.00 89.94 178 GLN A C 1
ATOM 1384 O O . GLN A 1 178 ? -39.494 -84.454 72.736 1.00 89.94 178 GLN A O 1
ATOM 1389 N N . TYR A 1 179 ? -37.777 -83.492 71.649 1.00 86.00 179 TYR A N 1
ATOM 1390 C CA . TYR A 1 179 ? -38.476 -83.321 70.373 1.00 86.00 179 TYR A CA 1
ATOM 1391 C C . TYR A 1 179 ? -39.067 -84.647 69.857 1.00 86.00 179 TYR A C 1
ATOM 1393 O O . TYR A 1 179 ? -40.231 -84.714 69.458 1.00 86.00 179 TYR A O 1
ATOM 1401 N N . SER A 1 180 ? -38.307 -85.740 69.990 1.00 81.38 180 SER A N 1
ATOM 1402 C CA . SER A 1 180 ? -38.679 -87.110 69.593 1.00 81.38 180 SER A CA 1
ATOM 1403 C C . SER A 1 180 ? -39.838 -87.737 70.400 1.00 81.38 180 SER A C 1
ATOM 1405 O O . SER A 1 180 ? -40.147 -88.915 70.231 1.00 81.38 180 SER A O 1
ATOM 1407 N N . SER A 1 181 ? -40.484 -86.992 71.305 1.00 75.44 181 SER A N 1
ATOM 1408 C CA . SER A 1 181 ? -41.573 -87.466 72.182 1.00 75.44 181 SER A CA 1
ATOM 1409 C C . SER A 1 181 ? -42.886 -87.822 71.478 1.00 75.44 181 SER A C 1
ATOM 1411 O O . SER A 1 181 ? -43.747 -88.452 72.092 1.00 75.44 181 SER A O 1
ATOM 1413 N N . GLY A 1 182 ? -43.065 -87.402 70.223 1.00 67.12 182 GLY A N 1
ATOM 1414 C CA . GLY A 1 182 ? -44.364 -87.408 69.538 1.00 67.12 182 GLY A CA 1
ATOM 1415 C C . GLY A 1 182 ? -45.224 -86.172 69.836 1.00 67.12 182 GLY A C 1
ATOM 1416 O O . GLY A 1 182 ? -46.301 -86.032 69.264 1.00 67.12 182 GLY A O 1
ATOM 1417 N N . ALA A 1 183 ? -44.741 -85.255 70.683 1.00 69.25 183 ALA A N 1
ATOM 1418 C CA . ALA A 1 183 ? -45.348 -83.957 70.961 1.00 69.25 183 ALA A CA 1
ATOM 1419 C C . ALA A 1 183 ? -44.260 -82.858 70.948 1.00 69.25 183 ALA A C 1
ATOM 1421 O O . ALA A 1 183 ? -43.888 -82.357 72.011 1.00 69.25 183 ALA A O 1
ATOM 1422 N N . PRO A 1 184 ? -43.724 -82.474 69.768 1.00 74.62 184 PRO A N 1
ATOM 1423 C CA . PRO A 1 184 ? -42.543 -81.606 69.657 1.00 74.62 184 PRO A CA 1
ATOM 1424 C C . PRO A 1 184 ? -42.712 -80.227 70.317 1.00 74.62 184 PRO A C 1
ATOM 1426 O O . PRO A 1 184 ? -41.742 -79.664 70.811 1.00 74.62 184 PRO A O 1
ATOM 1429 N N . THR A 1 185 ? -43.949 -79.740 70.465 1.00 81.25 185 THR A N 1
ATOM 1430 C CA . THR A 1 185 ? -44.316 -78.538 71.247 1.00 81.25 185 THR A CA 1
ATOM 1431 C C . THR A 1 185 ? -44.138 -78.690 72.771 1.00 81.25 185 THR A C 1
ATOM 1433 O O . THR A 1 185 ? -44.690 -77.909 73.543 1.00 81.25 185 THR A O 1
ATOM 1436 N N . SER A 1 186 ? -43.465 -79.748 73.228 1.00 86.38 186 SER A N 1
ATOM 1437 C CA . SER A 1 186 ? -43.104 -80.003 74.630 1.00 86.38 186 SER A CA 1
ATOM 1438 C C . SER A 1 186 ? -41.587 -80.087 74.853 1.00 86.38 186 SER A C 1
ATOM 1440 O O . SER A 1 186 ? -41.166 -80.257 75.997 1.00 86.38 186 SER A O 1
ATOM 1442 N N . ALA A 1 187 ? -40.774 -79.985 73.795 1.00 89.62 187 ALA A N 1
ATOM 1443 C CA . ALA A 1 187 ? -39.314 -79.923 73.890 1.00 89.62 187 ALA A CA 1
ATOM 1444 C C . ALA A 1 187 ? -38.847 -78.569 74.457 1.00 89.62 187 ALA A C 1
ATOM 1446 O O . ALA A 1 187 ? -39.642 -77.641 74.586 1.00 89.62 187 ALA A O 1
ATOM 1447 N N . ALA A 1 188 ? -37.567 -78.425 74.801 1.00 92.19 188 ALA A N 1
ATOM 1448 C CA . ALA A 1 188 ? -37.082 -77.228 75.494 1.00 92.19 188 ALA A CA 1
ATOM 1449 C C . ALA A 1 188 ? -37.257 -75.917 74.684 1.00 92.19 188 ALA A C 1
ATOM 1451 O O . ALA A 1 188 ? -37.067 -75.885 73.466 1.00 92.19 188 ALA A O 1
ATOM 1452 N N . ILE A 1 189 ? -37.584 -74.822 75.376 1.00 93.88 189 ILE A N 1
ATOM 1453 C CA . ILE A 1 189 ? -37.758 -73.474 74.811 1.00 93.88 189 ILE A CA 1
ATOM 1454 C C . ILE A 1 189 ? -36.734 -72.531 75.442 1.00 93.88 189 ILE A C 1
ATOM 1456 O O . ILE A 1 189 ? -36.625 -72.481 76.663 1.00 93.88 189 ILE A O 1
ATOM 1460 N N . LEU A 1 190 ? -36.029 -71.748 74.633 1.00 94.88 190 LEU A N 1
ATOM 1461 C CA . LEU A 1 190 ? -35.205 -70.625 75.076 1.00 94.88 190 LEU A CA 1
ATOM 1462 C C . LEU A 1 190 ? -35.981 -69.321 74.841 1.00 94.88 190 LEU A C 1
ATOM 1464 O O . LEU A 1 190 ? -36.326 -69.012 73.707 1.00 94.88 190 LEU A O 1
ATOM 1468 N N . GLU A 1 191 ? -36.271 -68.563 75.893 1.00 94.44 191 GLU A N 1
ATOM 1469 C CA . GLU A 1 191 ? -36.919 -67.247 75.818 1.00 94.44 191 GLU A CA 1
ATOM 1470 C C . GLU A 1 191 ? -35.881 -66.148 76.046 1.00 94.44 191 GLU A C 1
ATOM 1472 O O . GLU A 1 191 ? -35.105 -66.242 76.995 1.00 94.44 191 GLU A O 1
ATOM 1477 N N . VAL A 1 192 ? -35.855 -65.129 75.184 1.00 91.94 192 VAL A N 1
ATOM 1478 C CA . VAL A 1 192 ? -34.869 -64.037 75.220 1.00 91.94 192 VAL A CA 1
ATOM 1479 C C . VAL A 1 192 ? -35.542 -62.704 74.915 1.00 91.94 192 VAL A C 1
ATOM 1481 O O . VAL A 1 192 ? -36.293 -62.617 73.947 1.00 91.94 192 VAL A O 1
ATOM 1484 N N . THR A 1 193 ? -35.220 -61.664 75.679 1.00 87.56 193 THR A N 1
ATOM 1485 C CA . THR A 1 193 ? -35.596 -60.268 75.416 1.00 87.56 193 THR A CA 1
ATOM 1486 C C . THR A 1 193 ? -34.348 -59.452 75.092 1.00 87.56 193 THR A C 1
ATOM 1488 O O . THR A 1 193 ? -33.366 -59.545 75.827 1.00 87.56 193 THR A O 1
ATOM 1491 N N . TYR A 1 194 ? -34.369 -58.643 74.030 1.00 86.50 194 TYR A N 1
ATOM 1492 C CA . TYR A 1 194 ? -33.243 -57.788 73.618 1.00 86.50 194 TYR A CA 1
ATOM 1493 C C . TYR A 1 194 ? -33.700 -56.430 73.056 1.00 86.50 194 TYR A C 1
ATOM 1495 O O . TYR A 1 194 ? -34.888 -56.242 72.789 1.00 86.50 194 TYR A O 1
ATOM 1503 N N . SER A 1 195 ? -32.761 -55.501 72.864 1.00 77.50 195 SER A N 1
ATOM 1504 C CA . SER A 1 195 ? -32.980 -54.157 72.301 1.00 77.50 195 SER A CA 1
ATOM 1505 C C . SER A 1 195 ? -31.843 -53.706 71.362 1.00 77.50 195 SER A C 1
ATOM 1507 O O . SER A 1 195 ? -30.776 -54.325 71.336 1.00 77.50 195 SER A O 1
ATOM 1509 N N . THR A 1 196 ? -32.084 -52.638 70.597 1.00 74.19 196 THR A N 1
ATOM 1510 C CA . THR A 1 196 ? -31.194 -52.028 69.583 1.00 74.19 196 THR A CA 1
ATOM 1511 C C . THR A 1 196 ? -31.347 -50.503 69.616 1.00 74.19 196 THR A C 1
ATOM 1513 O O . THR A 1 196 ? -32.483 -50.076 69.811 1.00 74.19 196 THR A O 1
ATOM 1516 N N . ASN A 1 197 ? -30.269 -49.739 69.385 1.00 77.19 197 ASN A N 1
ATOM 1517 C CA . ASN A 1 197 ? -30.302 -48.269 69.266 1.00 77.19 197 ASN A CA 1
ATOM 1518 C C . ASN A 1 197 ? -31.124 -47.801 68.042 1.00 77.19 197 ASN A C 1
ATOM 1520 O O . ASN A 1 197 ? -31.169 -48.519 67.030 1.00 77.19 197 ASN A O 1
ATOM 1524 N N . VAL A 1 198 ? -31.729 -46.613 68.116 1.00 76.56 198 VAL A N 1
ATOM 1525 C CA . VAL A 1 198 ? -32.362 -45.901 66.997 1.00 76.56 198 VAL A CA 1
ATOM 1526 C C . VAL A 1 198 ? -31.600 -44.599 66.748 1.00 76.56 198 VAL A C 1
ATOM 1528 O O . VAL A 1 198 ? -31.470 -43.771 67.631 1.00 76.56 198 VAL A O 1
ATOM 1531 N N . ALA A 1 199 ? -31.119 -44.398 65.518 1.00 79.44 199 ALA A N 1
ATOM 1532 C CA . ALA A 1 199 ? -30.395 -43.178 65.158 1.00 79.44 199 ALA A CA 1
ATOM 1533 C C . ALA A 1 199 ? -31.237 -41.905 65.413 1.00 79.44 199 ALA A C 1
ATOM 1535 O O . ALA A 1 199 ? -32.468 -41.954 65.269 1.00 79.44 199 ALA A O 1
ATOM 1536 N N . PRO A 1 200 ? -30.597 -40.758 65.712 1.00 90.62 200 PRO A N 1
ATOM 1537 C CA . PRO A 1 200 ? -31.303 -39.514 65.983 1.00 90.62 200 PRO A CA 1
ATOM 1538 C C . PRO A 1 200 ? -32.018 -39.012 64.721 1.00 90.62 200 PRO A C 1
ATOM 1540 O O . PRO A 1 200 ? -31.812 -39.501 63.614 1.00 90.62 200 PRO A O 1
ATOM 1543 N N . THR A 1 201 ? -32.862 -38.001 64.872 1.00 91.31 201 THR A N 1
ATOM 1544 C CA . THR A 1 201 ? -33.480 -37.255 63.773 1.00 91.31 201 THR A CA 1
ATOM 1545 C C . THR A 1 201 ? -32.954 -35.826 63.816 1.00 91.31 201 THR A C 1
ATOM 1547 O O . THR A 1 201 ? -33.226 -35.095 64.769 1.00 91.31 201 THR A O 1
ATOM 1550 N N . ALA A 1 202 ? -32.182 -35.446 62.799 1.00 94.12 202 ALA A N 1
ATOM 1551 C CA . ALA A 1 202 ? -31.817 -34.051 62.566 1.00 94.12 202 ALA A CA 1
ATOM 1552 C C . ALA A 1 202 ? -33.027 -33.270 62.033 1.00 94.12 202 ALA A C 1
ATOM 1554 O O . ALA A 1 202 ? -33.827 -33.822 61.280 1.00 94.12 202 ALA A O 1
ATOM 1555 N N . ASP A 1 203 ? -33.104 -32.003 62.414 1.00 94.69 203 ASP A N 1
ATOM 1556 C CA . ASP A 1 203 ? -34.026 -30.983 61.913 1.00 94.69 203 ASP A CA 1
ATOM 1557 C C . ASP A 1 203 ? -33.194 -29.699 61.804 1.00 94.69 203 ASP A C 1
ATOM 1559 O O . ASP A 1 203 ? -32.651 -29.243 62.817 1.00 94.69 203 ASP A O 1
ATOM 1563 N N . ALA A 1 204 ? -32.997 -29.203 60.582 1.00 92.69 204 ALA A N 1
ATOM 1564 C CA . ALA A 1 204 ? -32.158 -28.044 60.270 1.00 92.69 204 ALA A CA 1
ATOM 1565 C C . ALA A 1 204 ? -32.913 -26.699 60.331 1.00 92.69 204 ALA A C 1
ATOM 1567 O O . ALA A 1 204 ? -32.289 -25.650 60.140 1.00 92.69 204 ALA A O 1
ATOM 1568 N N . GLY A 1 205 ? -34.220 -26.727 60.616 1.00 92.25 205 GLY A N 1
ATOM 1569 C CA . GLY A 1 205 ? -35.114 -25.572 60.559 1.00 92.25 205 GLY A CA 1
ATOM 1570 C C . GLY A 1 205 ? -35.709 -25.312 59.167 1.00 92.25 205 GLY A C 1
ATOM 1571 O O . GLY A 1 205 ? -35.346 -25.945 58.179 1.00 92.25 205 GLY A O 1
ATOM 1572 N N . ASP A 1 206 ? -36.652 -24.367 59.098 1.00 92.06 206 ASP A N 1
ATOM 1573 C CA . ASP A 1 206 ? -37.252 -23.911 57.836 1.00 92.06 206 ASP A CA 1
ATOM 1574 C C . ASP A 1 206 ? -36.233 -23.123 56.977 1.00 92.06 206 ASP A C 1
ATOM 1576 O O . ASP A 1 206 ? -35.403 -22.384 57.517 1.00 92.06 206 ASP A O 1
ATOM 1580 N N . ASP A 1 207 ? -36.357 -23.209 55.644 1.00 93.06 207 ASP A N 1
ATOM 1581 C CA . ASP A 1 207 ? -35.580 -22.407 54.681 1.00 93.06 207 ASP A CA 1
ATOM 1582 C C . ASP A 1 207 ? -35.647 -20.903 54.996 1.00 93.06 207 ASP A C 1
ATOM 1584 O O . ASP A 1 207 ? -36.716 -20.346 55.280 1.00 93.06 207 ASP A O 1
ATOM 1588 N N . GLN A 1 208 ? -34.503 -20.220 54.899 1.00 93.12 208 GLN A N 1
ATOM 1589 C CA . GLN A 1 208 ? -34.375 -18.812 55.278 1.00 93.12 208 GLN A CA 1
ATOM 1590 C C . GLN A 1 208 ? -34.165 -17.916 54.059 1.00 93.12 208 GLN A C 1
ATOM 1592 O O . GLN A 1 208 ? -33.402 -18.232 53.150 1.00 93.12 208 GLN A O 1
ATOM 1597 N N . ASN A 1 209 ? -34.821 -16.757 54.063 1.00 90.56 209 ASN A N 1
ATOM 1598 C CA . ASN A 1 209 ? -34.679 -15.741 53.027 1.00 90.56 209 ASN A CA 1
ATOM 1599 C C . ASN A 1 209 ? -34.402 -14.391 53.699 1.00 90.56 209 ASN A C 1
ATOM 1601 O O . ASN A 1 209 ? -35.281 -13.846 54.373 1.00 90.56 209 ASN A O 1
ATOM 1605 N N . VAL A 1 210 ? -33.179 -13.889 53.549 1.00 88.38 210 VAL A N 1
ATOM 1606 C CA . VAL A 1 210 ? -32.685 -12.649 54.165 1.00 88.38 210 VAL A CA 1
ATOM 1607 C C . VAL A 1 210 ? -32.200 -11.679 53.087 1.00 88.38 210 VAL A C 1
ATOM 1609 O O . VAL A 1 210 ? -32.020 -12.054 51.930 1.00 88.38 210 VAL A O 1
ATOM 1612 N N . THR A 1 211 ? -32.007 -10.417 53.449 1.00 83.31 211 THR A N 1
ATOM 1613 C CA . THR A 1 211 ? -31.507 -9.373 52.546 1.00 83.31 211 THR A CA 1
ATOM 1614 C C . THR A 1 211 ? -30.297 -8.741 53.205 1.00 83.31 211 THR A C 1
ATOM 1616 O O . THR A 1 211 ? -30.411 -8.360 54.367 1.00 83.31 211 THR A O 1
ATOM 1619 N N . ASP A 1 212 ? -29.189 -8.611 52.483 1.00 83.38 212 ASP A N 1
ATOM 1620 C CA . ASP A 1 212 ? -28.079 -7.751 52.888 1.00 83.38 212 ASP A CA 1
ATOM 1621 C C . ASP A 1 212 ? -28.590 -6.302 52.889 1.00 83.38 212 ASP A C 1
ATOM 1623 O O . ASP A 1 212 ? -28.871 -5.725 51.842 1.00 83.38 212 ASP A O 1
ATOM 1627 N N . ASN A 1 213 ? -28.826 -5.744 54.079 1.00 76.25 213 ASN A N 1
ATOM 1628 C CA . ASN A 1 213 ? -29.382 -4.394 54.229 1.00 76.25 213 ASN A CA 1
ATOM 1629 C C . ASN A 1 213 ? -28.304 -3.307 54.377 1.00 76.25 213 ASN A C 1
ATOM 1631 O O . ASN A 1 213 ? -28.665 -2.127 54.448 1.00 76.25 213 ASN A O 1
ATOM 1635 N N . ASP A 1 214 ? -27.024 -3.677 54.501 1.00 77.19 214 ASP A N 1
ATOM 1636 C CA . ASP A 1 214 ? -25.915 -2.728 54.670 1.00 77.19 214 ASP A CA 1
ATOM 1637 C C . ASP A 1 214 ? -24.922 -2.690 53.499 1.00 77.19 214 ASP A C 1
ATOM 1639 O O . ASP A 1 214 ? -23.999 -1.871 53.532 1.00 77.19 214 ASP A O 1
ATOM 1643 N N . ASP A 1 215 ? -25.203 -3.459 52.441 1.00 75.50 215 ASP A N 1
ATOM 1644 C CA . ASP A 1 215 ? -24.465 -3.500 51.172 1.00 75.50 215 ASP A CA 1
ATOM 1645 C C . ASP A 1 215 ? -22.992 -3.893 51.388 1.00 75.50 215 ASP A C 1
ATOM 1647 O O . ASP A 1 215 ? -22.054 -3.343 50.803 1.00 75.50 215 ASP A O 1
ATOM 1651 N N . SER A 1 216 ? -22.769 -4.828 52.318 1.00 81.00 216 SER A N 1
ATOM 1652 C CA . SER A 1 216 ? -21.429 -5.321 52.656 1.00 81.00 216 SER A CA 1
ATOM 1653 C C . SER A 1 216 ? -21.003 -6.538 51.827 1.00 81.00 216 SER A C 1
ATOM 1655 O O . SER A 1 216 ? -19.828 -6.927 51.868 1.00 81.00 216 SER A O 1
ATOM 1657 N N . GLY A 1 217 ? -21.929 -7.122 51.062 1.00 83.25 217 GLY A N 1
ATOM 1658 C CA . GLY A 1 217 ? -21.785 -8.378 50.329 1.00 83.25 217 GLY A CA 1
ATOM 1659 C C . GLY A 1 217 ? -21.988 -9.619 51.204 1.00 83.25 217 GLY A C 1
ATOM 1660 O O . GLY A 1 217 ? -21.717 -10.730 50.737 1.00 83.25 217 GLY A O 1
ATOM 1661 N N . TYR A 1 218 ? -22.411 -9.446 52.463 1.00 90.12 218 TYR A N 1
ATOM 1662 C CA . TYR A 1 218 ? -22.563 -10.501 53.467 1.00 90.12 218 TYR A CA 1
ATOM 1663 C C . TYR A 1 218 ? -23.707 -10.195 54.448 1.00 90.12 218 TYR A C 1
ATOM 1665 O O . TYR A 1 218 ? -23.886 -9.062 54.869 1.00 90.12 218 TYR A O 1
ATOM 1673 N N . GLU A 1 219 ? -24.409 -11.222 54.931 1.00 93.50 219 GLU A N 1
ATOM 1674 C CA . GLU A 1 219 ? -25.416 -11.092 55.998 1.00 93.50 219 GLU A CA 1
ATOM 1675 C C . GLU A 1 219 ? -25.188 -12.142 57.101 1.00 93.50 219 GLU A C 1
ATOM 1677 O O . GLU A 1 219 ? -24.627 -13.219 56.869 1.00 93.50 219 GLU A O 1
ATOM 1682 N N . THR A 1 220 ? -25.580 -11.821 58.336 1.00 92.06 220 THR A N 1
ATOM 1683 C CA . THR A 1 220 ? -25.494 -12.717 59.497 1.00 92.06 220 THR A CA 1
ATOM 1684 C C . THR A 1 220 ? -26.804 -13.476 59.685 1.00 92.06 220 THR A C 1
ATOM 1686 O O . THR A 1 220 ? -27.843 -12.891 59.985 1.00 92.06 220 THR A O 1
ATOM 1689 N N . VAL A 1 221 ? -26.745 -14.802 59.576 1.00 93.00 221 VAL A N 1
ATOM 1690 C CA . VAL A 1 221 ? -27.904 -15.696 59.646 1.00 93.00 221 VAL A CA 1
ATOM 1691 C C . VAL A 1 221 ? -27.790 -16.627 60.850 1.00 93.00 221 VAL A C 1
ATOM 1693 O O . VAL A 1 221 ? -26.759 -17.266 61.061 1.00 93.00 221 VAL A O 1
ATOM 1696 N N . THR A 1 222 ? -28.864 -16.727 61.635 1.00 94.38 222 THR A N 1
ATOM 1697 C CA . THR A 1 222 ? -28.964 -17.675 62.751 1.00 94.38 222 THR A CA 1
ATOM 1698 C C . THR A 1 222 ? -29.523 -19.008 62.256 1.00 94.38 222 THR A C 1
ATOM 1700 O O . THR A 1 222 ? -30.684 -19.104 61.864 1.00 94.38 222 THR A O 1
ATOM 1703 N N . LEU A 1 223 ? -28.712 -20.058 62.319 1.00 95.19 223 LEU A N 1
ATOM 1704 C CA . LEU A 1 223 ? -29.118 -21.445 62.098 1.00 95.19 223 LEU A CA 1
ATOM 1705 C C . LEU A 1 223 ? -29.688 -22.018 63.405 1.00 95.19 223 LEU A C 1
ATOM 1707 O O . LEU A 1 223 ? -29.065 -21.867 64.460 1.00 95.19 223 LEU A O 1
ATOM 1711 N N . ASP A 1 224 ? -30.844 -22.685 63.350 1.00 94.19 224 ASP A N 1
ATOM 1712 C CA . ASP A 1 224 ? -31.509 -23.290 64.514 1.00 94.19 224 ASP A CA 1
ATOM 1713 C C . ASP A 1 224 ? -31.853 -24.757 64.237 1.00 94.19 224 ASP A C 1
ATOM 1715 O O . ASP A 1 224 ? -32.748 -25.075 63.464 1.00 94.19 224 ASP A O 1
ATOM 1719 N N . GLY A 1 225 ? -31.118 -25.648 64.897 1.00 92.56 225 GLY A N 1
ATOM 1720 C CA . GLY A 1 225 ? -31.276 -27.095 64.821 1.00 92.56 225 GLY A CA 1
ATOM 1721 C C . GLY A 1 225 ? -31.937 -27.686 66.065 1.00 92.56 225 GLY A C 1
ATOM 1722 O O . GLY A 1 225 ? -31.867 -28.898 66.279 1.00 92.56 225 GLY A O 1
ATOM 1723 N N . THR A 1 226 ? -32.533 -26.858 66.934 1.00 93.38 226 THR A N 1
ATOM 1724 C CA . THR A 1 226 ? -33.122 -27.303 68.212 1.00 93.38 226 THR A CA 1
ATOM 1725 C C . THR A 1 226 ? -34.380 -28.163 68.059 1.00 93.38 226 THR A C 1
ATOM 1727 O O . THR A 1 226 ? -34.821 -28.755 69.047 1.00 93.38 226 THR A O 1
ATOM 1730 N N . GLY A 1 227 ? -34.926 -28.286 66.843 1.00 91.50 227 GLY A N 1
ATOM 1731 C CA . GLY A 1 227 ? -35.941 -29.288 66.496 1.00 91.50 227 GLY A CA 1
ATOM 1732 C C . GLY A 1 227 ? -35.408 -30.728 66.487 1.00 91.50 227 GLY A C 1
ATOM 1733 O O . GLY A 1 227 ? -36.185 -31.673 66.648 1.00 91.50 227 GLY A O 1
ATOM 1734 N N . SER A 1 228 ? -34.085 -30.906 66.366 1.00 94.44 228 SER A N 1
ATOM 1735 C CA . SER A 1 228 ? -33.454 -32.227 66.311 1.00 94.44 228 SER A CA 1
ATOM 1736 C C . SER A 1 228 ? -33.721 -33.018 67.592 1.00 94.44 228 SER A C 1
ATOM 1738 O O . SER A 1 228 ? -33.653 -32.491 68.705 1.00 94.44 228 SER A O 1
ATOM 1740 N N . SER A 1 229 ? -34.006 -34.310 67.452 1.00 90.44 229 SER A N 1
ATOM 1741 C CA . SER A 1 229 ? -34.379 -35.165 68.580 1.00 90.44 229 SER A CA 1
ATOM 1742 C C . SER A 1 229 ? -33.834 -36.580 68.455 1.00 90.44 229 SER A C 1
ATOM 1744 O O . SER A 1 229 ? -33.607 -37.088 67.364 1.00 90.44 229 SER A O 1
ATOM 1746 N N . ASP A 1 230 ? -33.651 -37.226 69.597 1.00 86.50 230 ASP A N 1
ATOM 1747 C CA . ASP A 1 230 ? -33.344 -38.647 69.707 1.00 86.50 230 ASP A CA 1
ATOM 1748 C C . ASP A 1 230 ? -34.492 -39.327 70.475 1.00 86.50 230 ASP A C 1
ATOM 1750 O O . ASP A 1 230 ? -35.104 -38.729 71.369 1.00 86.50 230 ASP A O 1
ATOM 1754 N N . SER A 1 231 ? -34.857 -40.538 70.052 1.00 80.75 231 SER A N 1
ATOM 1755 C CA . SER A 1 231 ? -36.039 -41.261 70.520 1.00 80.75 231 SER A CA 1
ATOM 1756 C C . SER A 1 231 ? -35.760 -42.243 71.662 1.00 80.75 231 SER A C 1
ATOM 1758 O O . SER A 1 231 ? -36.678 -42.531 72.442 1.00 80.75 231 SER A O 1
ATOM 1760 N N . ASP A 1 232 ? -34.523 -42.731 71.788 1.00 72.50 232 ASP A N 1
ATOM 1761 C CA . ASP A 1 232 ? -34.076 -43.625 72.863 1.00 72.50 232 ASP A CA 1
ATOM 1762 C C . ASP A 1 232 ? -32.796 -43.167 73.588 1.00 72.50 232 ASP A C 1
ATOM 1764 O O . ASP A 1 232 ? -32.588 -43.623 74.721 1.00 72.50 232 ASP A O 1
ATOM 1768 N N . GLY A 1 233 ? -32.042 -42.207 73.037 1.00 81.44 233 GLY A N 1
ATOM 1769 C CA . GLY A 1 233 ? -30.853 -41.598 73.649 1.00 81.44 233 GLY A CA 1
ATOM 1770 C C . GLY A 1 233 ? -30.900 -40.066 73.809 1.00 81.44 233 GLY A C 1
ATOM 1771 O O . GLY A 1 233 ? -31.930 -39.465 74.145 1.00 81.44 233 GLY A O 1
ATOM 1772 N N . THR A 1 234 ? -29.743 -39.427 73.625 1.00 85.56 234 THR A N 1
ATOM 1773 C CA . THR A 1 234 ? -29.528 -37.973 73.600 1.00 85.56 234 THR A CA 1
ATOM 1774 C C . THR A 1 234 ? -28.528 -37.568 72.517 1.00 85.56 234 THR A C 1
ATOM 1776 O O . THR A 1 234 ? -27.492 -38.199 72.353 1.00 85.56 234 THR A O 1
ATOM 1779 N N . ILE A 1 235 ? -28.769 -36.434 71.850 1.00 91.62 235 ILE A N 1
ATOM 1780 C CA . ILE A 1 235 ? -27.822 -35.867 70.878 1.00 91.62 235 ILE A CA 1
ATOM 1781 C C . ILE A 1 235 ? -26.578 -35.310 71.598 1.00 91.62 235 ILE A C 1
ATOM 1783 O O . ILE A 1 235 ? -26.679 -34.342 72.356 1.00 91.62 235 ILE A O 1
ATOM 1787 N N . ASP A 1 236 ? -25.410 -35.890 71.314 1.00 92.94 236 ASP A N 1
ATOM 1788 C CA . ASP A 1 236 ? -24.091 -35.498 71.832 1.00 92.94 236 ASP A CA 1
ATOM 1789 C C . ASP A 1 236 ? -23.484 -34.312 71.057 1.00 92.94 236 ASP A C 1
ATOM 1791 O O . ASP A 1 236 ? -22.818 -33.452 71.640 1.00 92.94 236 ASP A O 1
ATOM 1795 N N . SER A 1 237 ? -23.735 -34.208 69.743 1.00 94.06 237 SER A N 1
ATOM 1796 C CA . SER A 1 237 ? -23.167 -33.128 68.919 1.00 94.06 237 SER A CA 1
ATOM 1797 C C . SER A 1 237 ? -24.047 -32.660 67.758 1.00 94.06 237 SER A C 1
ATOM 1799 O O . SER A 1 237 ? -24.864 -33.410 67.231 1.00 94.06 237 SER A O 1
ATOM 1801 N N . TYR A 1 238 ? -23.827 -31.400 67.363 1.00 97.12 238 TYR A N 1
ATOM 1802 C CA . TYR A 1 238 ? -24.459 -30.689 66.247 1.00 97.12 238 TYR A CA 1
ATOM 1803 C C . TYR A 1 238 ? -23.355 -30.020 65.420 1.00 97.12 238 TYR A C 1
ATOM 1805 O O . TYR A 1 238 ? -22.568 -29.240 65.974 1.00 97.12 238 TYR A O 1
ATOM 1813 N N . VAL A 1 239 ? -23.290 -30.304 64.120 1.00 96.62 239 VAL A N 1
ATOM 1814 C CA . VAL A 1 239 ? -22.298 -29.740 63.190 1.00 96.62 239 VAL A CA 1
ATOM 1815 C C . VAL A 1 239 ? -23.004 -29.226 61.941 1.00 96.62 239 VAL A C 1
ATOM 1817 O O . VAL A 1 239 ? -23.678 -29.992 61.260 1.00 96.62 239 VAL A O 1
ATOM 1820 N N . TRP A 1 240 ? -22.812 -27.948 61.624 1.00 96.56 240 TRP A N 1
ATOM 1821 C CA . TRP A 1 240 ? -23.314 -27.314 60.407 1.00 96.56 240 TRP A CA 1
ATOM 1822 C C . TRP A 1 240 ? -22.210 -27.282 59.356 1.00 96.56 240 TRP A C 1
ATOM 1824 O O . TRP A 1 240 ? -21.074 -26.899 59.655 1.00 96.56 240 TRP A O 1
ATOM 1834 N N . THR A 1 241 ? -22.533 -27.675 58.128 1.00 94.81 241 THR A N 1
ATOM 1835 C CA . THR A 1 241 ? -21.586 -27.736 57.008 1.00 94.81 241 THR A CA 1
ATOM 1836 C C . THR A 1 241 ? -22.151 -27.086 55.755 1.00 94.81 241 THR A C 1
ATOM 1838 O O . THR A 1 241 ? -23.332 -27.239 55.463 1.00 94.81 241 THR A O 1
ATOM 1841 N N . GLU A 1 242 ? -21.289 -26.439 54.980 1.00 93.88 242 GLU A N 1
ATOM 1842 C CA . GLU A 1 242 ? -21.577 -25.977 53.621 1.00 93.88 242 GLU A CA 1
ATOM 1843 C C . GLU A 1 242 ? -20.539 -26.588 52.672 1.00 93.88 242 GLU A C 1
ATOM 1845 O O . GLU A 1 242 ? -19.351 -26.663 52.999 1.00 93.88 242 GLU A O 1
ATOM 1850 N N . GLY A 1 243 ? -20.974 -27.124 51.526 1.00 86.75 243 GLY A N 1
ATOM 1851 C CA . GLY A 1 243 ? -20.079 -27.829 50.594 1.00 86.75 243 GLY A CA 1
ATOM 1852 C C . GLY A 1 243 ? -19.308 -29.005 51.226 1.00 86.75 243 GLY A C 1
ATOM 1853 O O . GLY A 1 243 ? -18.231 -29.369 50.755 1.00 86.75 243 GLY A O 1
ATOM 1854 N N . GLY A 1 244 ? -19.817 -29.567 52.331 1.00 84.12 244 GLY A N 1
ATOM 1855 C CA . GLY A 1 244 ? -19.148 -30.594 53.142 1.00 84.12 244 GLY A CA 1
ATOM 1856 C C . GLY A 1 244 ? -18.063 -30.081 54.105 1.00 84.12 244 GLY A C 1
ATOM 1857 O O . GLY A 1 244 ? -17.434 -30.891 54.787 1.00 84.12 244 GLY A O 1
ATOM 1858 N N . SER A 1 245 ? -17.840 -28.766 54.194 1.00 89.88 245 SER A N 1
ATOM 1859 C CA . SER A 1 245 ? -16.898 -28.141 55.134 1.00 89.88 245 SER A CA 1
ATOM 1860 C C . SER A 1 245 ? -17.633 -27.601 56.369 1.00 89.88 245 SER A C 1
ATOM 1862 O O . SER A 1 245 ? -18.637 -26.914 56.201 1.00 89.88 245 SER A O 1
ATOM 1864 N N . PRO A 1 246 ? -17.174 -27.866 57.610 1.00 92.81 246 PRO A N 1
ATOM 1865 C CA . PRO A 1 246 ? -17.804 -27.318 58.813 1.00 92.81 246 PRO A CA 1
ATOM 1866 C C . PRO A 1 246 ? -17.732 -25.789 58.879 1.00 92.81 246 PRO A C 1
ATOM 1868 O O . PRO A 1 246 ? -16.637 -25.227 58.857 1.00 92.81 246 PRO A O 1
ATOM 1871 N N . ILE A 1 247 ? -18.893 -25.145 59.021 1.00 94.81 247 ILE A N 1
ATOM 1872 C CA . ILE A 1 247 ? -19.033 -23.688 59.181 1.00 94.81 247 ILE A CA 1
ATOM 1873 C C . ILE A 1 247 ? -19.389 -23.291 60.622 1.00 94.81 247 ILE A C 1
ATOM 1875 O O . ILE A 1 247 ? -18.950 -22.245 61.091 1.00 94.81 247 ILE A O 1
ATOM 1879 N N . ALA A 1 248 ? -20.113 -24.144 61.359 1.00 94.12 248 ALA A N 1
ATOM 1880 C CA . ALA A 1 248 ? -20.471 -23.903 62.758 1.00 94.12 248 ALA A CA 1
ATOM 1881 C C . ALA A 1 248 ? -20.745 -25.201 63.539 1.00 94.12 248 ALA A C 1
ATOM 1883 O O . ALA A 1 248 ? -20.888 -26.283 62.967 1.00 94.12 248 ALA A O 1
ATOM 1884 N N . THR A 1 249 ? -20.843 -25.095 64.866 1.00 93.75 249 THR A N 1
ATOM 1885 C CA . THR A 1 249 ? -21.251 -26.191 65.759 1.00 93.75 249 THR A CA 1
ATOM 1886 C C . THR A 1 249 ? -22.194 -25.691 66.851 1.00 93.75 249 THR A C 1
ATOM 1888 O O . THR A 1 249 ? -22.175 -24.516 67.214 1.00 93.75 249 THR A O 1
ATOM 1891 N N . GLY A 1 250 ? -23.003 -26.604 67.393 1.00 92.31 250 GLY A N 1
ATOM 1892 C CA . GLY A 1 250 ? -24.031 -26.303 68.394 1.00 92.31 250 GLY A CA 1
ATOM 1893 C C . GLY A 1 250 ? -25.448 -26.298 67.816 1.00 92.31 250 GLY A C 1
ATOM 1894 O O . GLY A 1 250 ? -25.646 -26.179 66.609 1.00 92.31 250 GLY A O 1
ATOM 1895 N N . SER A 1 251 ? -26.441 -26.455 68.695 1.00 90.62 251 SER A N 1
ATOM 1896 C CA . SER A 1 251 ? -27.860 -26.547 68.316 1.00 90.62 251 SER A CA 1
ATOM 1897 C C . SER A 1 251 ? -28.436 -25.243 67.762 1.00 90.62 251 SER A C 1
ATOM 1899 O O . SER A 1 251 ? -29.480 -25.267 67.131 1.00 90.62 251 SER A O 1
ATOM 1901 N N . THR A 1 252 ? -27.766 -24.115 67.994 1.00 93.19 252 THR A N 1
ATOM 1902 C CA . THR A 1 252 ? -28.032 -22.816 67.366 1.00 93.19 252 THR A CA 1
ATOM 1903 C C . THR A 1 252 ? -26.694 -22.150 67.064 1.00 93.19 252 THR A C 1
ATOM 1905 O O . THR A 1 252 ? -25.820 -22.177 67.939 1.00 93.19 252 THR A O 1
ATOM 1908 N N . ALA A 1 253 ? -26.527 -21.528 65.899 1.00 91.69 253 ALA A N 1
ATOM 1909 C CA . ALA A 1 253 ? -25.291 -20.831 65.546 1.00 91.69 253 ALA A CA 1
ATOM 1910 C C . ALA A 1 253 ? -25.528 -19.647 64.603 1.00 91.69 253 ALA A C 1
ATOM 1912 O O . ALA A 1 253 ? -26.257 -19.778 63.628 1.00 91.69 253 ALA A O 1
ATOM 1913 N N . ASP A 1 254 ? -24.852 -18.527 64.856 1.00 93.06 254 ASP A N 1
ATOM 1914 C CA . ASP A 1 254 ? -24.809 -17.393 63.929 1.00 93.06 254 ASP A CA 1
ATOM 1915 C C . ASP A 1 254 ? -23.647 -17.584 62.940 1.00 93.06 254 ASP A C 1
ATOM 1917 O O . ASP A 1 254 ? -22.500 -17.784 63.355 1.00 93.06 254 ASP A O 1
ATOM 1921 N N . VAL A 1 255 ? -23.937 -17.520 61.641 1.00 92.12 255 VAL A N 1
ATOM 1922 C CA . VAL A 1 255 ? -22.959 -17.612 60.545 1.00 92.12 255 VAL A CA 1
ATOM 1923 C C . VAL A 1 255 ? -23.058 -16.382 59.649 1.00 92.12 255 VAL A C 1
ATOM 1925 O O . VAL A 1 255 ? -24.144 -15.858 59.433 1.00 92.12 255 VAL A O 1
ATOM 1928 N N . SER A 1 256 ? -21.927 -15.912 59.124 1.00 92.56 256 SER A N 1
ATOM 1929 C CA . SER A 1 256 ? -21.907 -14.866 58.097 1.00 92.56 256 SER A CA 1
ATOM 1930 C C . SER A 1 256 ? -21.796 -15.535 56.732 1.00 92.56 256 SER A C 1
ATOM 1932 O O . SER A 1 256 ? -20.862 -16.306 56.501 1.00 92.56 256 SER A O 1
ATOM 1934 N N . LEU A 1 257 ? -22.773 -15.270 55.871 1.00 93.00 257 LEU A N 1
ATOM 1935 C CA . LEU A 1 257 ? -22.906 -15.826 54.526 1.00 93.00 257 LEU A CA 1
ATOM 1936 C C . LEU A 1 257 ? -22.796 -14.685 53.515 1.00 93.00 257 LEU A C 1
ATOM 1938 O O . LEU A 1 257 ? -23.130 -13.551 53.849 1.00 93.00 257 LEU A O 1
ATOM 1942 N N . ALA A 1 258 ? -22.299 -14.964 52.313 1.00 91.81 258 ALA A N 1
ATOM 1943 C CA . ALA A 1 258 ? -22.219 -13.960 51.252 1.00 91.81 258 ALA A CA 1
ATOM 1944 C C . ALA A 1 258 ? -23.604 -13.724 50.622 1.00 91.81 258 ALA A C 1
ATOM 1946 O O . ALA A 1 258 ? -24.527 -14.499 50.854 1.00 91.81 258 ALA A O 1
ATOM 1947 N N . VAL A 1 259 ? -23.755 -12.698 49.782 1.00 87.56 259 VAL A N 1
ATOM 1948 C CA . VAL A 1 259 ? -24.908 -12.612 48.868 1.00 87.56 259 VAL A CA 1
ATOM 1949 C C . VAL A 1 259 ? -24.909 -13.835 47.936 1.00 87.56 259 VAL A C 1
ATOM 1951 O O . VAL A 1 259 ? -23.906 -14.134 47.283 1.00 87.56 259 VAL A O 1
ATOM 1954 N N . GLY A 1 260 ? -26.027 -14.564 47.885 1.00 88.44 260 GLY A N 1
ATOM 1955 C CA . GLY A 1 260 ? -26.147 -15.825 47.153 1.00 88.44 260 GLY A CA 1
ATOM 1956 C C . GLY A 1 260 ? -27.118 -16.833 47.776 1.00 88.44 260 GLY A C 1
ATOM 1957 O O . GLY A 1 260 ? -27.891 -16.532 48.682 1.00 88.44 260 GLY A O 1
ATOM 1958 N N . THR A 1 261 ? -27.097 -18.063 47.257 1.00 92.69 261 THR A N 1
ATOM 1959 C CA . THR A 1 261 ? -27.851 -19.208 47.798 1.00 92.69 261 THR A CA 1
ATOM 1960 C C . THR A 1 261 ? -26.886 -20.204 48.432 1.00 92.69 261 THR A C 1
ATOM 1962 O O . THR A 1 261 ? -25.946 -20.651 47.776 1.00 92.69 261 THR A O 1
ATOM 1965 N N . HIS A 1 262 ? -27.150 -20.558 49.686 1.00 93.44 262 HIS A N 1
ATOM 1966 C CA . HIS A 1 262 ? -26.309 -21.388 50.541 1.00 93.44 262 HIS A CA 1
ATOM 1967 C C . HIS A 1 262 ? -27.078 -22.640 50.981 1.00 93.44 262 HIS A C 1
ATOM 1969 O O . HIS A 1 262 ? -28.046 -22.543 51.735 1.00 93.44 262 HIS A O 1
ATOM 1975 N N . ASP A 1 263 ? -26.639 -23.820 50.538 1.00 94.56 263 ASP A N 1
ATOM 1976 C CA . ASP A 1 263 ? -27.203 -25.104 50.972 1.00 94.56 263 ASP A CA 1
ATOM 1977 C C . ASP A 1 263 ? -26.431 -25.624 52.191 1.00 94.56 263 ASP A C 1
ATOM 1979 O O . ASP A 1 263 ? -25.328 -26.177 52.079 1.00 94.56 263 ASP A O 1
ATOM 1983 N N . ILE A 1 264 ? -27.014 -25.440 53.375 1.00 95.75 264 ILE A N 1
ATOM 1984 C CA . ILE A 1 264 ? -26.366 -25.730 54.653 1.00 95.75 264 ILE A CA 1
ATOM 1985 C C . ILE A 1 264 ? -26.936 -27.025 55.229 1.00 95.75 264 ILE A C 1
ATOM 1987 O O . ILE A 1 264 ? -28.140 -27.198 55.370 1.00 95.75 264 ILE A O 1
ATOM 1991 N N . THR A 1 265 ? -26.059 -27.958 55.593 1.00 96.19 265 THR A N 1
ATOM 1992 C CA . THR A 1 265 ? -26.435 -29.259 56.161 1.00 96.19 265 THR A CA 1
ATOM 1993 C C . THR A 1 265 ? -26.071 -29.332 57.637 1.00 96.19 265 THR A C 1
ATOM 1995 O O . THR A 1 265 ? -24.887 -29.263 57.988 1.00 96.19 265 THR A O 1
ATOM 1998 N N . LEU A 1 266 ? -27.074 -29.535 58.491 1.00 96.88 266 LEU A N 1
ATOM 1999 C CA . LEU A 1 266 ? -26.904 -29.965 59.874 1.00 96.88 266 LEU A CA 1
ATOM 2000 C C . LEU A 1 266 ? -26.630 -31.470 59.908 1.00 96.88 266 LEU A C 1
ATOM 2002 O O . LEU A 1 266 ? -27.306 -32.256 59.253 1.00 96.88 266 LEU A O 1
ATOM 2006 N N . THR A 1 267 ? -25.668 -31.895 60.718 1.00 95.75 267 THR A N 1
ATOM 2007 C CA . THR A 1 267 ? -25.492 -33.294 61.121 1.00 95.75 267 THR A CA 1
ATOM 2008 C C . THR A 1 267 ? -25.501 -33.387 62.639 1.00 95.75 267 THR A C 1
ATOM 2010 O O . THR A 1 267 ? -24.755 -32.669 63.310 1.00 95.75 267 THR A O 1
ATOM 2013 N N . VAL A 1 268 ? -26.329 -34.285 63.172 1.00 95.06 268 VAL A N 1
ATOM 2014 C CA . VAL A 1 268 ? -26.421 -34.592 64.603 1.00 95.06 268 VAL A CA 1
ATOM 2015 C C . VAL A 1 268 ? -25.944 -36.016 64.887 1.00 95.06 268 VAL A C 1
ATOM 2017 O O . VAL A 1 268 ? -26.107 -36.905 64.048 1.00 95.06 268 VAL A O 1
ATOM 2020 N N . THR A 1 269 ? -25.355 -36.227 66.065 1.00 92.75 269 THR A N 1
ATOM 2021 C CA . THR A 1 269 ? -24.845 -37.533 66.533 1.00 92.75 269 THR A CA 1
ATOM 2022 C C . THR A 1 269 ? -25.448 -37.869 67.897 1.00 92.75 269 THR A C 1
ATOM 2024 O O . THR A 1 269 ? -25.455 -36.986 68.753 1.00 92.75 269 THR A O 1
ATOM 2027 N N . ASP A 1 270 ? -25.928 -39.098 68.109 1.00 90.06 270 ASP A N 1
ATOM 2028 C CA . ASP A 1 270 ? -26.434 -39.587 69.407 1.00 90.06 270 ASP A CA 1
ATOM 2029 C C . ASP A 1 270 ? -25.317 -40.069 70.363 1.00 90.06 270 ASP A C 1
ATOM 2031 O O . ASP A 1 270 ? -24.133 -40.093 70.009 1.00 90.06 270 ASP A O 1
ATOM 2035 N N . ASP A 1 271 ? -25.686 -40.451 71.591 1.00 84.25 271 ASP A N 1
ATOM 2036 C CA . ASP A 1 271 ? -24.762 -40.961 72.613 1.00 84.25 271 ASP A CA 1
ATOM 2037 C C . ASP A 1 271 ? -24.293 -42.416 72.391 1.00 84.25 271 ASP A C 1
ATOM 2039 O O . ASP A 1 271 ? -23.331 -42.848 73.033 1.00 84.25 271 ASP A O 1
ATOM 2043 N N . ASP A 1 272 ? -24.881 -43.131 71.424 1.00 80.75 272 ASP A N 1
ATOM 2044 C CA . ASP A 1 272 ? -24.443 -44.445 70.917 1.00 80.75 272 ASP A CA 1
ATOM 2045 C C . ASP A 1 272 ? -23.676 -44.334 69.563 1.00 80.75 272 ASP A C 1
ATOM 2047 O O . ASP A 1 272 ? -23.352 -45.341 68.919 1.00 80.75 272 ASP A O 1
ATOM 2051 N N . ALA A 1 273 ? -23.300 -43.107 69.174 1.00 82.25 273 ALA A N 1
ATOM 2052 C CA . ALA A 1 273 ? -22.539 -42.709 67.986 1.00 82.25 273 ALA A CA 1
ATOM 2053 C C . ALA A 1 273 ? -23.182 -42.983 66.604 1.00 82.25 273 ALA A C 1
ATOM 2055 O O . ALA A 1 273 ? -22.463 -43.042 65.597 1.00 82.25 273 ALA A O 1
ATOM 2056 N N . ALA A 1 274 ? -24.507 -43.117 66.512 1.00 82.44 274 ALA A N 1
ATOM 2057 C CA . ALA A 1 274 ? -25.222 -43.037 65.237 1.00 82.44 274 ALA A CA 1
ATOM 2058 C C . ALA A 1 274 ? -25.526 -41.575 64.860 1.00 82.44 274 ALA A C 1
ATOM 2060 O O . ALA A 1 274 ? -25.560 -40.682 65.706 1.00 82.44 274 ALA A O 1
ATOM 2061 N N . THR A 1 275 ? -25.719 -41.314 63.565 1.00 92.50 275 THR A N 1
ATOM 2062 C CA . THR A 1 275 ? -25.875 -39.956 63.028 1.00 92.50 275 THR A CA 1
ATOM 2063 C C . THR A 1 275 ? -27.087 -39.814 62.118 1.00 92.50 275 THR A C 1
ATOM 2065 O O . THR A 1 275 ? -27.533 -40.775 61.488 1.00 92.50 275 THR A O 1
ATOM 2068 N N . HIS A 1 276 ? -27.574 -38.581 62.006 1.00 94.62 276 HIS A N 1
ATOM 2069 C CA . HIS A 1 276 ? -28.550 -38.159 61.004 1.00 94.62 276 HIS A CA 1
ATOM 2070 C C . HIS A 1 276 ? -28.206 -36.756 60.515 1.00 94.62 276 HIS A C 1
ATOM 2072 O O . HIS A 1 276 ? -27.594 -35.975 61.245 1.00 94.62 276 HIS A O 1
ATOM 2078 N N . SER A 1 277 ? -28.615 -36.433 59.293 1.00 95.25 277 SER A N 1
ATOM 2079 C CA . SER A 1 277 ? -28.397 -35.120 58.691 1.00 95.25 277 SER A CA 1
ATOM 2080 C C . SER A 1 277 ? -29.690 -34.581 58.100 1.00 95.25 277 SER A C 1
ATOM 2082 O O . SER A 1 277 ? -30.546 -35.360 57.683 1.00 95.25 277 SER A O 1
ATOM 2084 N N . ASP A 1 278 ? -29.814 -33.264 58.084 1.00 95.94 278 ASP A N 1
ATOM 2085 C CA . ASP A 1 278 ? -30.905 -32.521 57.457 1.00 95.94 278 ASP A CA 1
ATOM 2086 C C . ASP A 1 278 ? -30.347 -31.217 56.868 1.00 95.94 278 ASP A C 1
ATOM 2088 O O . ASP A 1 278 ? -29.245 -30.800 57.243 1.00 95.94 278 ASP A O 1
ATOM 2092 N N . SER A 1 279 ? -31.053 -30.594 55.929 1.00 94.56 279 SER A N 1
ATOM 2093 C CA . SER A 1 279 ? -30.541 -29.441 55.177 1.00 94.56 279 SER A CA 1
ATOM 2094 C C . SER A 1 279 ? -31.530 -28.282 55.161 1.00 94.56 279 SER A C 1
ATOM 2096 O O . SER A 1 279 ? -32.727 -28.492 55.005 1.00 94.56 279 SER A O 1
ATOM 2098 N N . VAL A 1 280 ? -30.991 -27.068 55.257 1.00 95.50 280 VAL A N 1
ATOM 2099 C CA . VAL A 1 280 ? -31.709 -25.798 55.141 1.00 95.50 280 VAL A CA 1
ATOM 2100 C C . VAL A 1 280 ? -31.073 -24.977 54.022 1.00 95.50 280 VAL A C 1
ATOM 2102 O O . VAL A 1 280 ? -29.847 -24.819 53.983 1.00 95.50 280 VAL A O 1
ATOM 2105 N N . THR A 1 281 ? -31.884 -24.457 53.102 1.00 94.25 281 THR A N 1
ATOM 2106 C CA . THR A 1 281 ? -31.415 -23.507 52.090 1.00 94.25 281 THR A CA 1
ATOM 2107 C C . THR A 1 281 ? -31.566 -22.091 52.641 1.00 94.25 281 THR A C 1
ATOM 2109 O O . THR A 1 281 ? -32.639 -21.677 53.088 1.00 94.25 281 THR A O 1
ATOM 2112 N N . VAL A 1 282 ? -30.476 -21.327 52.609 1.00 93.88 282 VAL A N 1
ATOM 2113 C CA . VAL A 1 282 ? -30.443 -19.916 53.000 1.00 93.88 282 VAL A CA 1
ATOM 2114 C C . VAL A 1 282 ? -30.170 -19.066 51.768 1.00 93.88 282 VAL A C 1
ATOM 2116 O O . VAL A 1 282 ? -29.118 -19.187 51.143 1.00 93.88 282 VAL A O 1
ATOM 2119 N N . VAL A 1 283 ? -31.104 -18.186 51.419 1.00 91.25 283 VAL A N 1
ATOM 2120 C CA . VAL A 1 283 ? -30.923 -17.192 50.356 1.00 91.25 283 VAL A CA 1
ATOM 2121 C C . VAL A 1 283 ? -30.630 -15.840 50.996 1.00 91.25 283 VAL A C 1
ATOM 2123 O O . VAL A 1 283 ? -31.468 -15.287 51.711 1.00 91.25 283 VAL A O 1
ATOM 2126 N N . VAL A 1 284 ? -29.439 -15.310 50.729 1.00 90.00 284 VAL A N 1
ATOM 2127 C CA . VAL A 1 284 ? -29.053 -13.930 51.025 1.00 90.00 284 VAL A CA 1
ATOM 2128 C C . VAL A 1 284 ? -29.217 -13.136 49.736 1.00 90.00 284 VAL A C 1
ATOM 2130 O O . VAL A 1 284 ? -28.448 -13.302 48.791 1.00 90.00 284 VAL A O 1
ATOM 2133 N N . ASN A 1 285 ? -30.246 -12.299 49.675 1.00 80.31 285 ASN A N 1
ATOM 2134 C CA . ASN A 1 285 ? -30.476 -11.413 48.538 1.00 80.31 285 ASN A CA 1
ATOM 2135 C C . ASN A 1 285 ? -29.649 -10.137 48.700 1.00 80.31 285 ASN A C 1
ATOM 2137 O O . ASN A 1 285 ? -29.514 -9.624 49.811 1.00 80.31 285 ASN A O 1
ATOM 2141 N N . GLU A 1 286 ? -29.185 -9.598 47.582 1.00 73.38 286 GLU A N 1
ATOM 2142 C CA . GLU A 1 286 ? -28.672 -8.232 47.482 1.00 73.38 286 GLU A CA 1
ATOM 2143 C C . GLU A 1 286 ? -29.774 -7.219 47.855 1.00 73.38 286 GLU A C 1
ATOM 2145 O O . GLU A 1 286 ? -30.974 -7.507 47.720 1.00 73.38 286 GLU A O 1
ATOM 2150 N N . ALA A 1 287 ? -29.393 -6.035 48.337 1.00 63.50 287 ALA A N 1
ATOM 2151 C CA . ALA A 1 287 ? -30.344 -4.938 48.482 1.00 63.50 287 ALA A CA 1
ATOM 2152 C C . ALA A 1 287 ? -30.882 -4.535 47.094 1.00 63.50 287 ALA A C 1
ATOM 2154 O O . ALA A 1 287 ? -30.111 -4.475 46.141 1.00 63.50 287 ALA A O 1
ATOM 2155 N N . PRO A 1 288 ? -32.179 -4.210 46.940 1.00 56.56 288 PRO A N 1
ATOM 2156 C CA . PRO A 1 288 ? -32.672 -3.674 45.676 1.00 56.56 288 PRO A CA 1
ATOM 2157 C C . PRO A 1 288 ? -32.053 -2.296 45.407 1.00 56.56 288 PRO A C 1
ATOM 2159 O O . PRO A 1 288 ? -32.159 -1.407 46.259 1.00 56.56 288 PRO A O 1
ATOM 2162 N N . ASP A 1 289 ? -31.467 -2.118 44.220 1.00 62.88 289 ASP A N 1
ATOM 2163 C CA . ASP A 1 289 ? -30.800 -0.882 43.798 1.00 62.88 289 ASP A CA 1
ATOM 2164 C C . ASP A 1 289 ? -31.660 0.368 44.028 1.00 62.88 289 ASP A C 1
ATOM 2166 O O . ASP A 1 289 ? -32.820 0.451 43.605 1.00 62.88 289 ASP A O 1
ATOM 2170 N N . GLN A 1 290 ? -31.072 1.366 44.697 1.00 71.94 290 GLN A N 1
ATOM 2171 C CA . GLN A 1 290 ? -31.741 2.621 45.046 1.00 71.94 290 GLN A CA 1
ATOM 2172 C C . GLN A 1 290 ? -31.121 3.804 44.304 1.00 71.94 290 GLN A C 1
ATOM 2174 O O . GLN A 1 290 ? -30.089 4.358 44.688 1.00 71.94 290 GLN A O 1
ATOM 2179 N N . PHE A 1 291 ? -31.808 4.266 43.268 1.00 78.12 291 PHE A N 1
ATOM 2180 C CA . PHE A 1 291 ? -31.364 5.379 42.443 1.00 78.12 291 PHE A CA 1
ATOM 2181 C C . PHE A 1 291 ? -31.849 6.707 43.026 1.00 78.12 291 PHE A C 1
ATOM 2183 O O . PHE A 1 291 ? -33.049 6.916 43.203 1.00 78.12 291 PHE A O 1
ATOM 2190 N N . THR A 1 292 ? -30.929 7.641 43.294 1.00 87.50 292 THR A N 1
ATOM 2191 C CA . THR A 1 292 ? -31.267 9.015 43.712 1.00 87.50 292 THR A CA 1
ATOM 2192 C C . THR A 1 292 ? -31.013 10.007 42.581 1.00 87.50 292 THR A C 1
ATOM 2194 O O . THR A 1 292 ? -29.880 10.188 42.142 1.00 87.50 292 THR A O 1
ATOM 2197 N N . VAL A 1 293 ? -32.066 10.696 42.137 1.00 90.00 293 VAL A N 1
ATOM 2198 C CA . VAL A 1 293 ? -32.042 11.663 41.029 1.00 90.00 293 VAL A CA 1
ATOM 2199 C C . VAL A 1 293 ? -32.537 13.042 41.472 1.00 90.00 293 VAL A C 1
ATOM 2201 O O . VAL A 1 293 ? -33.396 13.169 42.343 1.00 90.00 293 VAL A O 1
ATOM 2204 N N . GLN A 1 294 ? -32.003 14.101 40.859 1.00 93.81 294 GLN A N 1
ATOM 2205 C CA . GLN A 1 294 ? -32.395 15.490 41.119 1.00 93.81 294 GLN A CA 1
ATOM 2206 C C . GLN A 1 294 ? -32.892 16.161 39.839 1.00 93.81 294 GLN A C 1
ATOM 2208 O O . GLN A 1 294 ? -32.136 16.353 38.888 1.00 93.81 294 GLN A O 1
ATOM 2213 N N . TYR A 1 295 ? -34.147 16.604 39.848 1.00 93.69 295 TYR A N 1
ATOM 2214 C CA . TYR A 1 295 ? -34.729 17.398 38.774 1.00 93.69 295 TYR A CA 1
ATOM 2215 C C . TYR A 1 295 ? -34.748 18.877 39.167 1.00 93.69 295 TYR A C 1
ATOM 2217 O O . TYR A 1 295 ? -35.448 19.291 40.090 1.00 93.69 295 TYR A O 1
ATOM 2225 N N . GLN A 1 296 ? -33.980 19.698 38.457 1.00 92.88 296 GLN A N 1
ATOM 2226 C CA . GLN A 1 296 ? -33.945 21.156 38.605 1.00 92.88 296 GLN A CA 1
ATOM 2227 C C . GLN A 1 296 ? -35.047 21.787 37.734 1.00 92.88 296 GLN A C 1
ATOM 2229 O O . GLN A 1 296 ? -35.226 21.381 36.587 1.00 92.88 296 GLN A O 1
ATOM 2234 N N . VAL A 1 297 ? -35.783 22.791 38.234 1.00 92.56 297 VAL A N 1
ATOM 2235 C CA . VAL A 1 297 ? -36.650 23.624 37.369 1.00 92.56 297 VAL A CA 1
ATOM 2236 C C . VAL A 1 297 ? -35.772 24.260 36.283 1.00 92.56 297 VAL A C 1
ATOM 2238 O O . VAL A 1 297 ? -34.791 24.921 36.621 1.00 92.56 297 VAL A O 1
ATOM 2241 N N . ALA A 1 298 ? -36.101 24.049 35.003 1.00 88.25 298 ALA A N 1
ATOM 2242 C CA . ALA A 1 298 ? -35.157 24.235 33.893 1.00 88.25 298 ALA A CA 1
ATOM 2243 C C . ALA A 1 298 ? -35.557 25.289 32.839 1.00 88.25 298 ALA A C 1
ATOM 2245 O O . ALA A 1 298 ? -34.761 25.582 31.946 1.00 88.25 298 ALA A O 1
ATOM 2246 N N . SER A 1 299 ? -36.758 25.876 32.901 1.00 88.25 299 SER A N 1
ATOM 2247 C CA . SER A 1 299 ? -37.160 26.923 31.952 1.00 88.25 299 SER A CA 1
ATOM 2248 C C . SER A 1 299 ? -38.108 27.978 32.536 1.00 88.25 299 SER A C 1
ATOM 2250 O O . SER A 1 299 ? -38.672 27.833 33.621 1.00 88.25 299 SER A O 1
ATOM 2252 N N . LEU A 1 300 ? -38.270 29.090 31.807 1.00 85.25 300 LEU A N 1
ATOM 2253 C CA . LEU A 1 300 ? -39.257 30.121 32.142 1.00 85.25 300 LEU A CA 1
ATOM 2254 C C . LEU A 1 300 ? -40.665 29.517 32.115 1.00 85.25 300 LEU A C 1
ATOM 2256 O O . LEU A 1 300 ? -41.014 28.804 31.176 1.00 85.25 300 LEU A O 1
ATOM 2260 N N . TYR A 1 301 ? -41.490 29.871 33.101 1.00 89.31 301 TYR A N 1
ATOM 2261 C CA . TYR A 1 301 ? -42.824 29.303 33.313 1.00 89.31 301 TYR A CA 1
ATOM 2262 C C . TYR A 1 301 ? -42.865 27.807 33.693 1.00 89.31 301 TYR A C 1
ATOM 2264 O O . TYR A 1 301 ? -43.956 27.234 33.708 1.00 89.31 301 TYR A O 1
ATOM 2272 N N . ASP A 1 302 ? -41.740 27.176 34.050 1.00 92.19 302 ASP A N 1
ATOM 2273 C CA . ASP A 1 302 ? -41.763 25.904 34.795 1.00 92.19 302 ASP A CA 1
ATOM 2274 C C . ASP A 1 302 ? -41.991 26.122 36.299 1.00 92.19 302 ASP A C 1
ATOM 2276 O O . ASP A 1 302 ? -42.360 25.196 37.017 1.00 92.19 302 ASP A O 1
ATOM 2280 N N . ASP A 1 303 ? -41.850 27.357 36.778 1.00 93.00 303 ASP A N 1
ATOM 2281 C CA . ASP A 1 303 ? -42.322 27.797 38.082 1.00 93.00 303 ASP A CA 1
ATOM 2282 C C . ASP A 1 303 ? -43.154 29.085 37.985 1.00 93.00 303 ASP A C 1
ATOM 2284 O O . ASP A 1 303 ? -43.028 29.887 37.058 1.00 93.00 303 ASP A O 1
ATOM 2288 N N . THR A 1 304 ? -44.092 29.270 38.918 1.00 92.88 304 THR A N 1
ATOM 2289 C CA . THR A 1 304 ? -44.863 30.516 39.012 1.00 92.88 304 THR A CA 1
ATOM 2290 C C . THR A 1 304 ? -45.531 30.705 40.369 1.00 92.88 304 THR A C 1
ATOM 2292 O O . THR A 1 304 ? -45.894 29.755 41.061 1.00 92.88 304 THR A O 1
ATOM 2295 N N . PHE A 1 305 ? -45.795 31.967 40.704 1.00 93.25 305 PHE A N 1
ATOM 2296 C CA . PHE A 1 305 ? -46.842 32.338 41.647 1.00 93.25 305 PHE A CA 1
ATOM 2297 C C . PHE A 1 305 ? -47.996 33.016 40.906 1.00 93.25 305 PHE A C 1
ATOM 2299 O O . PHE A 1 305 ? -47.785 33.886 40.061 1.00 93.25 305 PHE A O 1
ATOM 2306 N N . CYS A 1 306 ? -49.228 32.656 41.247 1.00 93.06 306 CYS A N 1
ATOM 2307 C CA . CYS A 1 306 ? -50.418 33.175 40.593 1.00 93.06 306 CYS A CA 1
ATOM 2308 C C . CYS A 1 306 ? -51.564 33.457 41.572 1.00 93.06 306 CYS A C 1
ATOM 2310 O O . CYS A 1 306 ? -51.652 32.906 42.671 1.00 93.06 306 CYS A O 1
ATOM 2312 N N . THR A 1 307 ? -52.475 34.318 41.134 1.00 93.12 307 THR A N 1
ATOM 2313 C CA . THR A 1 307 ? -53.784 34.571 41.745 1.00 93.12 307 THR A CA 1
ATOM 2314 C C . THR A 1 307 ? -54.858 34.414 40.668 1.00 93.12 307 THR A C 1
ATOM 2316 O O . THR A 1 307 ? -54.548 34.296 39.480 1.00 93.12 307 THR A O 1
ATOM 2319 N N . SER A 1 308 ? -56.137 34.480 41.037 1.00 90.69 308 SER A N 1
ATOM 2320 C CA . SER A 1 308 ? -57.250 34.380 40.076 1.00 90.69 308 SER A CA 1
ATOM 2321 C C . SER A 1 308 ? -57.223 35.413 38.936 1.00 90.69 308 SER A C 1
ATOM 2323 O O . SER A 1 308 ? -57.892 35.207 37.926 1.00 90.69 308 SER A O 1
ATOM 2325 N N . GLY A 1 309 ? -56.455 36.502 39.070 1.00 89.19 309 GLY A N 1
ATOM 2326 C CA . GLY A 1 309 ? -56.318 37.555 38.058 1.00 89.19 309 GLY A CA 1
ATOM 2327 C C . GLY A 1 309 ? -54.889 37.849 37.587 1.00 89.19 309 GLY A C 1
ATOM 2328 O O . GLY A 1 309 ? -54.711 38.798 36.829 1.00 89.19 309 GLY A O 1
ATOM 2329 N N . SER A 1 310 ? -53.868 37.105 38.032 1.00 91.19 310 SER A N 1
ATOM 2330 C CA . SER A 1 310 ? -52.464 37.375 37.679 1.00 91.19 310 SER A CA 1
ATOM 2331 C C . SER A 1 310 ? -51.600 36.113 37.696 1.00 91.19 310 SER A C 1
ATOM 2333 O O . SER A 1 310 ? -51.841 35.209 38.491 1.00 91.19 310 SER A O 1
ATOM 2335 N N . ASN A 1 311 ? -50.568 36.078 36.854 1.00 91.62 311 ASN A N 1
ATOM 2336 C CA . ASN A 1 311 ? -49.586 35.000 36.750 1.00 91.62 311 ASN A CA 1
ATOM 2337 C C . ASN A 1 311 ? -48.178 35.609 36.697 1.00 91.62 311 ASN A C 1
ATOM 2339 O O . ASN A 1 311 ? -47.957 36.541 35.925 1.00 91.62 311 ASN A O 1
ATOM 2343 N N . ALA A 1 312 ? -47.247 35.110 37.510 1.00 88.50 312 ALA A N 1
ATOM 2344 C CA . ALA A 1 312 ? -45.939 35.728 37.732 1.00 88.50 312 ALA A CA 1
ATOM 2345 C C . ALA A 1 312 ? -44.755 34.783 37.442 1.00 88.50 312 ALA A C 1
ATOM 2347 O O . ALA A 1 312 ? -43.730 34.870 38.115 1.00 88.50 312 ALA A O 1
ATOM 2348 N N . GLY A 1 313 ? -44.885 33.894 36.450 1.00 84.06 313 GLY A N 1
ATOM 2349 C CA . GLY A 1 313 ? -43.869 32.894 36.058 1.00 84.06 313 GLY A CA 1
ATOM 2350 C C . GLY A 1 313 ? -42.695 33.433 35.229 1.00 84.06 313 GLY A C 1
ATOM 2351 O O . GLY A 1 313 ? -42.030 32.684 34.524 1.00 84.06 313 GLY A O 1
ATOM 2352 N N . SER A 1 314 ? -42.482 34.750 35.264 1.00 86.25 314 SER A N 1
ATOM 2353 C CA . SER A 1 314 ? -41.334 35.439 34.663 1.00 86.25 314 SER A CA 1
ATOM 2354 C C . SER A 1 314 ? -40.627 36.359 35.669 1.00 86.25 314 SER A C 1
ATOM 2356 O O . SER A 1 314 ? -39.898 37.270 35.275 1.00 86.25 314 SER A O 1
ATOM 2358 N N . ASN A 1 315 ? -40.905 36.198 36.966 1.00 88.25 315 ASN A N 1
ATOM 2359 C CA . ASN A 1 315 ? -40.284 36.988 38.026 1.00 88.25 315 ASN A CA 1
ATOM 2360 C C . ASN A 1 315 ? -39.003 36.300 38.513 1.00 88.25 315 ASN A C 1
ATOM 2362 O O . ASN A 1 315 ? -38.811 35.107 38.341 1.00 88.25 315 ASN A O 1
ATOM 2366 N N . SER A 1 316 ? -38.123 37.025 39.200 1.00 87.75 316 SER A N 1
ATOM 2367 C CA . SER A 1 316 ? -36.974 36.404 39.877 1.00 87.75 316 SER A CA 1
ATOM 2368 C C . SER A 1 316 ? -37.336 35.750 41.220 1.00 87.75 316 SER A C 1
ATOM 2370 O O . SER A 1 316 ? -36.545 34.998 41.777 1.00 87.75 316 SER A O 1
ATOM 2372 N N . THR A 1 317 ? -38.512 36.033 41.786 1.00 91.31 317 THR A N 1
ATOM 2373 C CA . THR A 1 317 ? -38.945 35.468 43.076 1.00 91.31 317 THR A CA 1
ATOM 2374 C C . THR A 1 317 ? -40.451 35.254 43.104 1.00 91.31 317 THR A C 1
ATOM 2376 O O . THR A 1 317 ? -41.206 36.021 42.498 1.00 91.31 317 THR A O 1
ATOM 2379 N N . MET A 1 318 ? -40.887 34.263 43.877 1.00 92.25 318 MET A N 1
ATOM 2380 C CA . MET A 1 318 ? -42.296 33.997 44.164 1.00 92.25 318 MET A CA 1
ATOM 2381 C C . MET A 1 318 ? -42.575 33.889 45.652 1.00 92.25 318 MET A C 1
ATOM 2383 O O . MET A 1 318 ? -41.708 33.497 46.431 1.00 92.25 318 MET A O 1
ATOM 2387 N N . SER A 1 319 ? -43.816 34.202 46.026 1.00 92.38 319 SER A N 1
ATOM 2388 C CA . SER A 1 319 ? -44.364 33.806 47.317 1.00 92.38 319 SER A CA 1
ATOM 2389 C C . SER A 1 319 ? -44.534 32.286 47.360 1.00 92.38 319 SER A C 1
ATOM 2391 O O . SER A 1 319 ? -45.100 31.698 46.436 1.00 92.38 319 SER A O 1
ATOM 2393 N N . PHE A 1 320 ? -44.057 31.659 48.431 1.00 92.94 320 PHE A N 1
ATOM 2394 C CA . PHE A 1 320 ? -44.215 30.229 48.702 1.00 92.94 320 PHE A CA 1
ATOM 2395 C C . PHE A 1 320 ? -44.096 30.005 50.219 1.00 92.94 320 PHE A C 1
ATOM 2397 O O . PHE A 1 320 ? -42.977 29.884 50.711 1.00 92.94 320 PHE A O 1
ATOM 2404 N N . PRO A 1 321 ? -45.206 30.053 50.982 1.00 90.19 321 PRO A N 1
ATOM 2405 C CA . PRO A 1 321 ? -46.575 30.325 50.553 1.00 90.19 321 PRO A CA 1
ATOM 2406 C C . PRO A 1 321 ? -46.831 31.843 50.466 1.00 90.19 321 PRO A C 1
ATOM 2408 O O . PRO A 1 321 ? -45.960 32.660 50.764 1.00 90.19 321 PRO A O 1
ATOM 2411 N N . GLU A 1 322 ? -48.044 32.236 50.076 1.00 86.25 322 GLU A N 1
ATOM 2412 C CA . GLU A 1 322 ? -48.551 33.612 50.231 1.00 86.25 322 GLU A CA 1
ATOM 2413 C C . GLU A 1 322 ? -49.155 33.821 51.641 1.00 86.25 322 GLU A C 1
ATOM 2415 O O . GLU A 1 322 ? -49.107 32.926 52.472 1.00 86.25 322 GLU A O 1
ATOM 2420 N N . ASN A 1 323 ? -49.723 34.990 51.957 1.00 85.69 323 ASN A N 1
ATOM 2421 C CA . ASN A 1 323 ? -50.452 35.243 53.210 1.00 85.69 323 ASN A CA 1
ATOM 2422 C C . ASN A 1 323 ? -51.903 34.713 53.235 1.00 85.69 323 ASN A C 1
ATOM 2424 O O . ASN A 1 323 ? -52.624 34.995 54.192 1.00 85.69 323 ASN A O 1
ATOM 2428 N N . SER A 1 324 ? -52.391 34.079 52.162 1.00 85.56 324 SER A N 1
ATOM 2429 C CA . SER A 1 324 ? -53.797 33.662 52.033 1.00 85.56 324 SER A CA 1
ATOM 2430 C C . SER A 1 324 ? -54.015 32.669 50.888 1.00 85.56 324 SER A C 1
ATOM 2432 O O . SER A 1 324 ? -53.241 32.657 49.930 1.00 85.56 324 SER A O 1
ATOM 2434 N N . ASP A 1 325 ? -55.145 31.955 50.914 1.00 80.12 325 ASP A N 1
ATOM 2435 C CA . ASP A 1 325 ? -55.635 31.074 49.834 1.00 80.12 325 ASP A CA 1
ATOM 2436 C C . ASP A 1 325 ? -55.863 31.763 48.471 1.00 80.12 325 ASP A C 1
ATOM 2438 O O . ASP A 1 325 ? -56.095 31.103 47.453 1.00 80.12 325 ASP A O 1
ATOM 2442 N N . ALA A 1 326 ? -55.816 33.099 48.413 1.00 85.12 326 ALA A N 1
ATOM 2443 C CA . ALA A 1 326 ? -55.960 33.847 47.165 1.00 85.12 326 ALA A CA 1
ATOM 2444 C C . ALA A 1 326 ? -54.746 33.698 46.224 1.00 85.12 326 ALA A C 1
ATOM 2446 O O . ALA A 1 326 ? -54.856 34.040 45.044 1.00 85.12 326 ALA A O 1
ATOM 2447 N N . GLY A 1 327 ? -53.612 33.198 46.730 1.00 89.62 327 GLY A N 1
ATOM 2448 C CA . GLY A 1 327 ? -52.391 32.939 45.970 1.00 89.62 327 GLY A CA 1
ATOM 2449 C C . GLY A 1 327 ? -52.016 31.455 45.942 1.00 89.62 327 GLY A C 1
ATOM 2450 O O . GLY A 1 327 ? -52.185 30.747 46.934 1.00 89.62 327 GLY A O 1
ATOM 2451 N N . ARG A 1 328 ? -51.496 30.989 44.803 1.00 92.31 328 ARG A N 1
ATOM 2452 C CA . ARG A 1 328 ? -51.035 29.610 44.574 1.00 92.31 328 ARG A CA 1
ATOM 2453 C C . ARG A 1 328 ? -49.663 29.622 43.911 1.00 92.31 328 ARG A C 1
ATOM 2455 O O . ARG A 1 328 ? -49.430 30.413 42.997 1.00 92.31 328 ARG A O 1
ATOM 2462 N N . THR A 1 329 ? -48.788 28.728 44.344 1.00 94.06 329 THR A N 1
ATOM 2463 C CA . THR A 1 329 ? -47.468 28.507 43.740 1.00 94.06 329 THR A CA 1
ATOM 2464 C C . THR A 1 329 ? -47.507 27.221 42.927 1.00 94.06 329 THR A C 1
ATOM 2466 O O . THR A 1 329 ? -48.201 26.282 43.315 1.00 94.06 329 THR A O 1
ATOM 2469 N N . PHE A 1 330 ? -46.779 27.162 41.820 1.00 95.25 330 PHE A N 1
ATOM 2470 C CA . PHE A 1 330 ? -46.645 25.965 40.999 1.00 95.25 330 PHE A CA 1
ATOM 2471 C C . PHE A 1 330 ? -45.189 25.752 40.589 1.00 95.25 330 PHE A C 1
ATOM 2473 O O . PHE A 1 330 ? -44.460 26.719 40.369 1.00 95.25 330 PHE A O 1
ATOM 2480 N N . PHE A 1 331 ? -44.812 24.484 40.462 1.00 95.25 331 PHE A N 1
ATOM 2481 C CA . PHE A 1 331 ? -43.545 23.997 39.922 1.00 95.25 331 PHE A CA 1
ATOM 2482 C C . PHE A 1 331 ? -43.840 22.855 38.943 1.00 95.25 331 PHE A C 1
ATOM 2484 O O . PHE A 1 331 ? -44.845 22.156 39.111 1.00 95.25 331 PHE A O 1
ATOM 2491 N N . ARG A 1 332 ? -42.978 22.630 37.951 1.00 94.75 332 ARG A N 1
ATOM 2492 C CA . ARG A 1 332 ? -42.975 21.396 37.163 1.00 94.75 332 ARG A CA 1
ATOM 2493 C C . ARG A 1 332 ? -41.569 20.961 36.757 1.00 94.75 332 ARG A C 1
ATOM 2495 O O . ARG A 1 332 ? -40.684 21.794 36.579 1.00 94.75 332 ARG A O 1
ATOM 2502 N N . TRP A 1 333 ? -41.406 19.656 36.563 1.00 96.25 333 TRP A N 1
ATOM 2503 C CA . TRP A 1 333 ? -40.150 19.011 36.174 1.00 96.25 333 TRP A CA 1
ATOM 2504 C C . TRP A 1 333 ? -40.427 17.884 35.186 1.00 96.25 333 TRP A C 1
ATOM 2506 O O . TRP A 1 333 ? -41.395 17.155 35.377 1.00 96.25 333 TRP A O 1
ATOM 2516 N N . ALA A 1 334 ? -39.580 17.715 34.170 1.00 94.12 334 ALA A N 1
ATOM 2517 C CA . ALA A 1 334 ? -39.581 16.517 33.332 1.00 94.12 334 ALA A CA 1
ATOM 2518 C C . ALA A 1 334 ? -39.005 15.353 34.152 1.00 94.12 334 ALA A C 1
ATOM 2520 O O . ALA A 1 334 ? -37.807 15.331 34.424 1.00 94.12 334 ALA A O 1
ATOM 2521 N N . VAL A 1 335 ? -39.863 14.435 34.602 1.00 92.88 335 VAL A N 1
ATOM 2522 C CA . VAL A 1 335 ? -39.483 13.343 35.512 1.00 92.88 335 VAL A CA 1
ATOM 2523 C C . VAL A 1 335 ? -39.248 12.084 34.684 1.00 92.88 335 VAL A C 1
ATOM 2525 O O . VAL A 1 335 ? -40.185 11.548 34.094 1.00 92.88 335 VAL A O 1
ATOM 2528 N N . GLY A 1 336 ? -37.991 11.647 34.610 1.00 88.81 336 GLY A N 1
ATOM 2529 C CA . GLY A 1 336 ? -37.513 10.484 33.849 1.00 88.81 336 GLY A CA 1
ATOM 2530 C C . GLY A 1 336 ? -37.346 9.228 34.701 1.00 88.81 336 GLY A C 1
ATOM 2531 O O . GLY A 1 336 ? -36.296 8.605 34.640 1.00 88.81 336 GLY A O 1
ATOM 2532 N N . ILE A 1 337 ? -38.337 8.918 35.534 1.00 89.25 337 ILE A N 1
ATOM 2533 C CA . ILE A 1 337 ? -38.380 7.699 36.349 1.00 89.25 337 ILE A CA 1
ATOM 2534 C C . ILE A 1 337 ? -38.958 6.571 35.468 1.00 89.25 337 ILE A C 1
ATOM 2536 O O . ILE A 1 337 ? -39.873 6.845 34.684 1.00 89.25 337 ILE A O 1
ATOM 2540 N N . PRO A 1 338 ? -38.454 5.328 35.535 1.00 82.31 338 PRO A N 1
ATOM 2541 C CA . PRO A 1 338 ? -38.980 4.235 34.726 1.00 82.31 338 PRO A CA 1
ATOM 2542 C C . PRO A 1 338 ? -40.385 3.814 35.185 1.00 82.31 338 PRO A C 1
ATOM 2544 O O . PRO A 1 338 ? -40.804 4.035 36.324 1.00 82.31 338 PRO A O 1
ATOM 2547 N N . ASN A 1 339 ? -41.147 3.201 34.276 1.00 77.50 339 ASN A N 1
ATOM 2548 C CA . ASN A 1 339 ? -42.478 2.686 34.599 1.00 77.50 339 ASN A CA 1
ATOM 2549 C C . ASN A 1 339 ? -42.383 1.564 35.647 1.00 77.50 339 ASN A C 1
ATOM 2551 O O . ASN A 1 339 ? -41.500 0.714 35.572 1.00 77.50 339 ASN A O 1
ATOM 2555 N N . ASN A 1 340 ? -43.346 1.525 36.572 1.00 76.62 340 ASN A N 1
ATOM 2556 C CA . ASN A 1 340 ? -43.409 0.589 37.708 1.00 76.62 340 ASN A CA 1
ATOM 2557 C C . ASN A 1 340 ? -42.314 0.764 38.784 1.00 76.62 340 ASN A C 1
ATOM 2559 O O . ASN A 1 340 ? -42.226 -0.068 39.687 1.00 76.62 340 ASN A O 1
ATOM 2563 N N . ALA A 1 341 ? -41.521 1.840 38.739 1.00 84.88 341 ALA A N 1
ATOM 2564 C CA . ALA A 1 341 ? -40.604 2.184 39.822 1.00 84.88 341 ALA A CA 1
ATOM 2565 C C . ALA A 1 341 ? -41.342 2.442 41.147 1.00 84.88 341 ALA A C 1
ATOM 2567 O O . ALA A 1 341 ? -42.380 3.111 41.179 1.00 84.88 341 ALA A O 1
ATOM 2568 N N . THR A 1 342 ? -40.766 1.974 42.254 1.00 88.75 342 THR A N 1
ATOM 2569 C CA . THR A 1 342 ? -41.244 2.276 43.610 1.00 88.75 342 THR A CA 1
ATOM 2570 C C . THR A 1 342 ? -40.465 3.459 44.175 1.00 88.75 342 THR A C 1
ATOM 2572 O O . THR A 1 342 ? -39.257 3.375 44.382 1.00 88.75 342 THR A O 1
ATOM 2575 N N . ILE A 1 343 ? -41.145 4.571 44.447 1.00 92.44 343 ILE A N 1
ATOM 2576 C CA . ILE A 1 343 ? -40.565 5.768 45.056 1.00 92.44 343 ILE A CA 1
ATOM 2577 C C . ILE A 1 343 ? -40.354 5.523 46.552 1.00 92.44 343 ILE A C 1
ATOM 2579 O O . ILE A 1 343 ? -41.308 5.405 47.319 1.00 92.44 343 ILE A O 1
ATOM 2583 N N . LEU A 1 344 ? -39.092 5.488 46.971 1.00 90.00 344 LEU A N 1
ATOM 2584 C CA . LEU A 1 344 ? -38.682 5.250 48.356 1.00 90.00 344 LEU A CA 1
ATOM 2585 C C . LEU A 1 344 ? -38.672 6.538 49.186 1.00 90.00 344 LEU A C 1
ATOM 2587 O O . LEU A 1 344 ? -38.998 6.519 50.370 1.00 90.00 344 LEU A O 1
ATOM 2591 N N . SER A 1 345 ? -38.308 7.666 48.570 1.00 93.06 345 SER A N 1
ATOM 2592 C CA . SER A 1 345 ? -38.468 9.002 49.153 1.00 93.06 345 SER A CA 1
ATOM 2593 C C . SER A 1 345 ? -38.498 10.072 48.060 1.00 93.06 345 SER A C 1
ATOM 2595 O O . SER A 1 345 ? -37.945 9.878 46.978 1.00 93.06 345 SER A O 1
ATOM 2597 N N . ALA A 1 346 ? -39.115 11.224 48.321 1.00 95.81 346 ALA A N 1
ATOM 2598 C CA . ALA A 1 346 ? -38.939 12.403 47.480 1.00 95.81 346 ALA A CA 1
ATOM 2599 C C . ALA A 1 346 ? -39.002 13.697 48.299 1.00 95.81 346 ALA A C 1
ATOM 2601 O O . ALA A 1 346 ? -39.839 13.846 49.183 1.00 95.81 346 ALA A O 1
ATOM 2602 N N . THR A 1 347 ? -38.165 14.687 47.988 1.00 96.19 347 THR A N 1
ATOM 2603 C CA . THR A 1 347 ? -38.202 15.998 48.653 1.00 96.19 347 THR A CA 1
ATOM 2604 C C . THR A 1 347 ? -38.185 17.157 47.663 1.00 96.19 347 THR A C 1
ATOM 2606 O O . THR A 1 347 ? -37.381 17.226 46.732 1.00 96.19 347 THR A O 1
ATOM 2609 N N . LEU A 1 348 ? -39.074 18.125 47.895 1.00 96.56 348 LEU A N 1
ATOM 2610 C CA . LEU A 1 348 ? -39.012 19.435 47.263 1.00 96.56 348 LEU A CA 1
ATOM 2611 C C . LEU A 1 348 ? -37.998 20.293 48.021 1.00 96.56 348 LEU A C 1
ATOM 2613 O O . LEU A 1 348 ? -38.192 20.619 49.193 1.00 96.56 348 LEU A O 1
ATOM 2617 N N . ARG A 1 349 ? -36.953 20.735 47.331 1.00 96.50 349 ARG A N 1
ATOM 2618 C CA . ARG A 1 349 ? -35.942 21.656 47.847 1.00 96.50 349 ARG A CA 1
ATOM 2619 C C . ARG A 1 349 ? -36.140 23.032 47.217 1.00 96.50 349 ARG A C 1
ATOM 2621 O O . ARG A 1 349 ? -36.125 23.179 45.997 1.00 96.50 349 ARG A O 1
ATOM 2628 N N . VAL A 1 350 ? -36.307 24.059 48.047 1.00 95.00 350 VAL A N 1
ATOM 2629 C CA . VAL A 1 350 ? -36.448 25.460 47.611 1.00 95.00 350 VAL A CA 1
ATOM 2630 C C . VAL A 1 350 ? -35.398 26.345 48.270 1.00 95.00 350 VAL A C 1
ATOM 2632 O O . VAL A 1 350 ? -35.051 26.147 49.435 1.00 95.00 350 VAL A O 1
ATOM 2635 N N . LYS A 1 351 ? -34.902 27.347 47.539 1.00 95.19 351 LYS A N 1
ATOM 2636 C CA . LYS A 1 351 ? -33.925 28.309 48.055 1.00 95.19 351 LYS A CA 1
ATOM 2637 C C . LYS A 1 351 ? -34.599 29.630 48.423 1.00 95.19 351 LYS A C 1
ATOM 2639 O O . LYS A 1 351 ? -35.276 30.246 47.597 1.00 95.19 351 LYS A O 1
ATOM 2644 N N . ALA A 1 352 ? -34.420 30.064 49.667 1.00 94.75 352 ALA A N 1
ATOM 2645 C CA . ALA A 1 352 ? -35.037 31.268 50.208 1.00 94.75 352 ALA A CA 1
ATOM 2646 C C . ALA A 1 352 ? -34.434 32.545 49.602 1.00 94.75 352 ALA A C 1
ATOM 2648 O O . ALA A 1 352 ? -33.223 32.757 49.633 1.00 94.75 352 ALA A O 1
ATOM 2649 N N . SER A 1 353 ? -35.294 33.440 49.110 1.00 93.12 353 SER A N 1
ATOM 2650 C CA . SER A 1 353 ? -34.888 34.712 48.494 1.00 93.12 353 SER A CA 1
ATOM 2651 C C . SER A 1 353 ? -35.078 35.929 49.414 1.00 93.12 353 SER A C 1
ATOM 2653 O O . SER A 1 353 ? -35.040 37.068 48.944 1.00 93.12 353 SER A O 1
ATOM 2655 N N . MET A 1 354 ? -35.394 35.712 50.696 1.00 92.88 354 MET A N 1
ATOM 2656 C CA . MET A 1 354 ? -35.478 36.746 51.735 1.00 92.88 354 MET A CA 1
ATOM 2657 C C . MET A 1 354 ? -35.414 36.129 53.138 1.00 92.88 354 MET A C 1
ATOM 2659 O O . MET A 1 354 ? -35.842 34.992 53.333 1.00 92.88 354 MET A O 1
ATOM 2663 N N . ASP A 1 355 ? -34.999 36.919 54.129 1.00 93.94 355 ASP A N 1
ATOM 2664 C CA . ASP A 1 355 ? -35.133 36.554 55.541 1.00 93.94 355 ASP A CA 1
ATOM 2665 C C . ASP A 1 355 ? -36.597 36.611 56.011 1.00 93.94 355 ASP A C 1
ATOM 2667 O O . ASP A 1 355 ? -37.338 37.565 55.735 1.00 93.94 355 ASP A O 1
ATOM 2671 N N . ARG A 1 356 ? -37.019 35.614 56.795 1.00 90.81 356 ARG A N 1
ATOM 2672 C CA . ARG A 1 356 ? -38.352 35.553 57.401 1.00 90.81 356 ARG A CA 1
ATOM 2673 C C . ARG A 1 356 ? -38.324 34.846 58.755 1.00 90.81 356 ARG A C 1
ATOM 2675 O O . ARG A 1 356 ? -38.444 33.633 58.843 1.00 90.81 356 ARG A O 1
ATOM 2682 N N . ALA A 1 357 ? -38.245 35.627 59.833 1.00 91.06 357 ALA A N 1
ATOM 2683 C CA . ALA A 1 357 ? -38.099 35.155 61.218 1.00 91.06 357 ALA A CA 1
ATOM 2684 C C . ALA A 1 357 ? -39.346 34.465 61.843 1.00 91.06 357 ALA A C 1
ATOM 2686 O O . ALA A 1 357 ? -39.538 34.531 63.056 1.00 91.06 357 ALA A O 1
ATOM 2687 N N . VAL A 1 358 ? -40.224 33.852 61.042 1.00 91.44 358 VAL A N 1
ATOM 2688 C CA . VAL A 1 358 ? -41.470 33.198 61.488 1.00 91.44 358 VAL A CA 1
ATOM 2689 C C . VAL A 1 358 ? -41.808 31.995 60.610 1.00 91.44 358 VAL A C 1
ATOM 2691 O O . VAL A 1 358 ? -41.593 32.037 59.401 1.00 91.44 358 VAL A O 1
ATOM 2694 N N . ASN A 1 359 ? -42.396 30.957 61.205 1.00 91.38 359 ASN A N 1
ATOM 2695 C CA . ASN A 1 359 ? -42.865 29.776 60.480 1.00 91.38 359 ASN A CA 1
ATOM 2696 C C . ASN A 1 359 ? -44.031 30.119 59.533 1.00 91.38 359 ASN A C 1
ATOM 2698 O O . ASN A 1 359 ? -44.813 31.044 59.786 1.00 91.38 359 ASN A O 1
ATOM 2702 N N . ALA A 1 360 ? -44.180 29.324 58.478 1.00 93.44 360 ALA A N 1
ATOM 2703 C CA . ALA A 1 360 ? -45.332 29.343 57.580 1.00 93.44 360 ALA A CA 1
ATOM 2704 C C . ALA A 1 360 ? -45.716 27.914 57.186 1.00 93.44 360 ALA A C 1
ATOM 2706 O O . ALA A 1 360 ? -44.901 27.004 57.291 1.00 93.44 360 ALA A O 1
ATOM 2707 N N . GLY A 1 361 ? -46.949 27.707 56.734 1.00 92.94 361 GLY A N 1
ATOM 2708 C CA . GLY A 1 361 ? -47.407 26.409 56.247 1.00 92.94 361 GLY A CA 1
ATOM 2709 C C . GLY A 1 361 ? -47.832 26.473 54.785 1.00 92.94 361 GLY A C 1
ATOM 2710 O O . GLY A 1 361 ? -48.608 27.360 54.410 1.00 92.94 361 GLY A O 1
ATOM 2711 N N . VAL A 1 362 ? -47.374 25.503 53.991 1.00 94.81 362 VAL A N 1
ATOM 2712 C CA . VAL A 1 362 ? -47.835 25.250 52.619 1.00 94.81 362 VAL A CA 1
ATOM 2713 C C . VAL A 1 362 ? -48.321 23.810 52.491 1.00 94.81 362 VAL A C 1
ATOM 2715 O O . VAL A 1 362 ? -47.695 22.892 53.009 1.00 94.81 362 VAL A O 1
ATOM 2718 N N . ARG A 1 363 ? -49.422 23.618 51.775 1.00 94.25 363 ARG A N 1
ATOM 2719 C CA . ARG A 1 363 ? -49.907 22.322 51.312 1.00 94.25 363 ARG A CA 1
ATOM 2720 C C . ARG A 1 363 ? -49.409 22.059 49.901 1.00 94.25 363 ARG A C 1
ATOM 2722 O O . ARG A 1 363 ? -49.662 22.877 49.015 1.00 94.25 363 ARG A O 1
ATOM 2729 N N . LEU A 1 364 ? -48.736 20.935 49.706 1.00 95.31 364 LEU A N 1
ATOM 2730 C CA . LEU A 1 364 ? -48.245 20.445 48.422 1.00 95.31 364 LEU A CA 1
ATOM 2731 C C . LEU A 1 364 ? -49.231 19.417 47.859 1.00 95.31 364 LEU A C 1
ATOM 2733 O O . LEU A 1 364 ? -49.740 18.588 48.609 1.00 95.31 364 LEU A O 1
ATOM 2737 N N . ALA A 1 365 ? -49.531 19.493 46.563 1.00 94.06 365 ALA A N 1
ATOM 2738 C CA . ALA A 1 365 ? -50.461 18.583 45.892 1.00 94.06 365 ALA A CA 1
ATOM 2739 C C . ALA A 1 365 ? -50.095 18.384 44.412 1.00 94.06 365 ALA A C 1
ATOM 2741 O O . ALA A 1 365 ? -49.705 19.342 43.735 1.00 94.06 365 ALA A O 1
ATOM 2742 N N . LEU A 1 366 ? -50.271 17.160 43.908 1.00 95.00 366 LEU A N 1
ATOM 2743 C CA . LEU A 1 366 ? -50.038 16.790 42.508 1.00 95.00 366 LEU A CA 1
ATOM 2744 C C . LEU A 1 366 ? -51.056 17.463 41.577 1.00 95.00 366 LEU A C 1
ATOM 2746 O O . LEU A 1 366 ? -52.261 17.361 41.804 1.00 95.00 366 LEU A O 1
ATOM 2750 N N . VAL A 1 367 ? -50.593 18.107 40.506 1.00 94.44 367 VAL A N 1
ATOM 2751 C CA . VAL A 1 367 ? -51.451 18.642 39.439 1.00 94.44 367 VAL A CA 1
ATOM 2752 C C . VAL A 1 367 ? -52.056 17.493 38.629 1.00 94.44 367 VAL A C 1
ATOM 2754 O O . VAL A 1 367 ? -51.388 16.531 38.248 1.00 94.44 367 VAL A O 1
ATOM 2757 N N . ASP A 1 368 ? -53.348 17.603 38.356 1.00 93.25 368 ASP A N 1
ATOM 2758 C CA . ASP A 1 368 ? -54.156 16.595 37.668 1.00 93.25 368 ASP A CA 1
ATOM 2759 C C . ASP A 1 368 ? -53.986 16.693 36.133 1.00 93.25 368 ASP A C 1
ATOM 2761 O O . ASP A 1 368 ? -54.868 17.149 35.409 1.00 93.25 368 ASP A O 1
ATOM 2765 N N . SER A 1 369 ? -52.775 16.377 35.653 1.00 91.12 369 SER A N 1
ATOM 2766 C CA . SER A 1 369 ? -52.386 16.312 34.232 1.00 91.12 369 SER A CA 1
ATOM 2767 C C . SER A 1 369 ? -51.243 15.312 34.048 1.00 91.12 369 SER A C 1
ATOM 2769 O O . SER A 1 369 ? -50.299 15.353 34.836 1.00 91.12 369 SER A O 1
ATOM 2771 N N . ASP A 1 370 ? -51.316 14.411 33.065 1.00 89.75 370 ASP A N 1
ATOM 2772 C CA . ASP A 1 370 ? -50.306 13.344 32.855 1.00 89.75 370 ASP A CA 1
ATOM 2773 C C . ASP A 1 370 ? -48.999 13.875 32.257 1.00 89.75 370 ASP A C 1
ATOM 2775 O O . ASP A 1 370 ? -47.925 13.334 32.479 1.00 89.75 370 ASP A O 1
ATOM 2779 N N . ASN A 1 371 ? -49.090 15.003 31.558 1.00 93.44 371 ASN A N 1
ATOM 2780 C CA . ASN A 1 371 ? -47.960 15.849 31.216 1.00 93.44 371 ASN A CA 1
ATOM 2781 C C . ASN A 1 371 ? -48.375 17.286 31.553 1.00 93.44 371 ASN A C 1
ATOM 2783 O O . ASN A 1 371 ? -49.280 17.844 30.928 1.00 93.44 371 ASN A O 1
ATOM 2787 N N . CYS A 1 372 ? -47.828 17.856 32.624 1.00 93.12 372 CYS A N 1
ATOM 2788 C CA . CYS A 1 372 ? -48.226 19.170 33.122 1.00 93.12 372 CYS A CA 1
ATOM 2789 C C . CYS A 1 372 ? -47.806 20.268 32.125 1.00 93.12 372 CYS A C 1
ATOM 2791 O O . CYS A 1 372 ? -46.607 20.415 31.869 1.00 93.12 372 CYS A O 1
ATOM 2793 N N . PRO A 1 373 ? -48.738 21.061 31.558 1.00 92.19 373 PRO A N 1
ATOM 2794 C CA . PRO A 1 373 ? -48.387 22.130 30.626 1.00 92.19 373 PRO A CA 1
ATOM 2795 C C . PRO A 1 373 ? -47.568 23.229 31.317 1.00 92.19 373 PRO A C 1
ATOM 2797 O O . PRO A 1 373 ? -47.666 23.424 32.528 1.00 92.19 373 PRO A O 1
ATOM 2800 N N . SER A 1 374 ? -46.778 23.982 30.546 1.00 91.19 374 SER A N 1
ATOM 2801 C CA . SER A 1 374 ? -46.037 25.123 31.092 1.00 91.19 374 SER A CA 1
ATOM 2802 C C . SER A 1 374 ? -46.977 26.228 31.571 1.00 91.19 374 SER A C 1
ATOM 2804 O O . SER A 1 374 ? -48.054 26.462 31.018 1.00 91.19 374 SER A O 1
ATOM 2806 N N . PHE A 1 375 ? -46.559 26.956 32.603 1.00 92.25 375 PHE A N 1
ATOM 2807 C CA . PHE A 1 375 ? -47.377 27.969 33.267 1.00 92.25 375 PHE A CA 1
ATOM 2808 C C . PHE A 1 375 ? -47.343 29.326 32.548 1.00 92.25 375 PHE A C 1
ATOM 2810 O O . PHE A 1 375 ? -47.378 30.381 33.183 1.00 92.25 375 PHE A O 1
ATOM 2817 N N . ASN A 1 376 ? -47.242 29.321 31.214 1.00 89.56 376 ASN A N 1
ATOM 2818 C CA . ASN A 1 376 ? -47.342 30.533 30.395 1.00 89.56 376 ASN A CA 1
ATOM 2819 C C . ASN A 1 376 ? -48.787 31.078 30.390 1.00 89.56 376 ASN A C 1
ATOM 2821 O O . ASN A 1 376 ? -49.008 32.291 30.379 1.00 89.56 376 ASN A O 1
ATOM 2825 N N . VAL A 1 377 ? -49.771 30.184 30.512 1.00 90.31 377 VAL A N 1
ATOM 2826 C CA . VAL A 1 377 ? -51.159 30.467 30.892 1.00 90.31 377 VAL A CA 1
ATOM 2827 C C . VAL A 1 377 ? -51.285 30.365 32.414 1.00 90.31 377 VAL A C 1
ATOM 2829 O O . VAL A 1 377 ? -50.644 29.529 33.040 1.00 90.31 377 VAL A O 1
ATOM 2832 N N . ASN A 1 378 ? -52.117 31.217 33.022 1.00 92.81 378 ASN A N 1
ATOM 2833 C CA . ASN A 1 378 ? -52.317 31.254 34.472 1.00 92.81 378 ASN A CA 1
ATOM 2834 C C . ASN A 1 378 ? -52.846 29.902 35.019 1.00 92.81 378 ASN A C 1
ATOM 2836 O O . ASN A 1 378 ? -54.013 29.587 34.771 1.00 92.81 378 ASN A O 1
ATOM 2840 N N . PRO A 1 379 ? -52.061 29.142 35.812 1.00 93.69 379 PRO A N 1
ATOM 2841 C CA . PRO A 1 379 ? -52.461 27.826 36.311 1.00 93.69 379 PRO A CA 1
ATOM 2842 C C . PRO A 1 379 ? -53.369 27.891 37.547 1.00 93.69 379 PRO A C 1
ATOM 2844 O O . PRO A 1 379 ? -53.689 26.858 38.129 1.00 93.69 379 PRO A O 1
ATOM 2847 N N . TYR A 1 380 ? -53.817 29.078 37.981 1.00 92.81 380 TYR A N 1
ATOM 2848 C CA . TYR A 1 380 ? -54.601 29.237 39.212 1.00 92.81 380 TYR A CA 1
ATOM 2849 C C . TYR A 1 380 ? -55.814 28.292 39.302 1.00 92.81 380 TYR A C 1
ATOM 2851 O O . TYR A 1 380 ? -56.151 27.839 40.396 1.00 92.81 380 TYR A O 1
ATOM 2859 N N . ALA A 1 381 ? -56.454 27.978 38.171 1.00 90.44 381 ALA A N 1
ATOM 2860 C CA . ALA A 1 381 ? -57.625 27.104 38.094 1.00 90.44 381 ALA A CA 1
ATOM 2861 C C . ALA A 1 381 ? -57.316 25.594 37.987 1.00 90.44 381 ALA A C 1
ATOM 2863 O O . ALA A 1 381 ? -58.262 24.808 38.006 1.00 90.44 381 ALA A O 1
ATOM 2864 N N . SER A 1 382 ? -56.047 25.179 37.888 1.00 90.94 382 SER A N 1
ATOM 2865 C CA . SER A 1 382 ? -55.670 23.769 37.726 1.00 90.94 382 SER A CA 1
ATOM 2866 C C . SER A 1 382 ? -56.170 22.901 38.885 1.00 90.94 382 SER A C 1
ATOM 2868 O O . SER A 1 382 ? -56.035 23.259 40.065 1.00 90.94 382 SER A O 1
ATOM 2870 N N . THR A 1 383 ? -56.749 21.752 38.537 1.00 91.56 383 THR A N 1
ATOM 2871 C CA . THR A 1 383 ? -57.155 20.704 39.477 1.00 91.56 383 THR A CA 1
ATOM 2872 C C . THR A 1 383 ? -55.939 19.977 40.046 1.00 91.56 383 THR A C 1
ATOM 2874 O O . THR A 1 383 ? -54.841 20.014 39.487 1.00 91.56 383 THR A O 1
ATOM 2877 N N . VAL A 1 384 ? -56.131 19.355 41.210 1.00 90.69 384 VAL A N 1
ATOM 2878 C CA . VAL A 1 384 ? -55.115 18.537 41.879 1.00 90.69 384 VAL A CA 1
ATOM 2879 C C . VAL A 1 384 ? -55.720 17.227 42.353 1.00 90.69 384 VAL A C 1
ATOM 2881 O O . VAL A 1 384 ? -56.919 17.162 42.645 1.00 90.69 384 VAL A O 1
ATOM 2884 N N . VAL A 1 385 ? -54.874 16.212 42.490 1.00 86.88 385 VAL A N 1
ATOM 2885 C CA . VAL A 1 385 ? -55.253 14.909 43.034 1.00 86.88 385 VAL A CA 1
ATOM 2886 C C . VAL A 1 385 ? -55.341 15.014 44.560 1.00 86.88 385 VAL A C 1
ATOM 2888 O O . VAL A 1 385 ? -54.342 14.990 45.270 1.00 86.88 385 VAL A O 1
ATOM 2891 N N . GLY A 1 386 ? -56.563 15.152 45.082 1.00 62.62 386 GLY A N 1
ATOM 2892 C CA . GLY A 1 386 ? -56.815 15.383 46.514 1.00 62.62 386 GLY A CA 1
ATOM 2893 C C . GLY A 1 386 ? -56.525 14.198 47.450 1.00 62.62 386 GLY A C 1
ATOM 2894 O O . GLY A 1 386 ? -56.727 14.327 48.654 1.00 62.62 386 GLY A O 1
ATOM 2895 N N . ALA A 1 387 ? -56.097 13.049 46.918 1.00 62.53 387 ALA A N 1
ATOM 2896 C CA . ALA A 1 387 ? -55.686 11.883 47.705 1.00 62.53 387 ALA A CA 1
ATOM 2897 C C . ALA A 1 387 ? -54.217 11.957 48.168 1.00 62.53 387 ALA A C 1
ATOM 2899 O O . ALA A 1 387 ? -53.844 11.240 49.089 1.00 62.53 387 ALA A O 1
ATOM 2900 N N . THR A 1 388 ? -53.413 12.833 47.557 1.00 69.31 388 THR A N 1
ATOM 2901 C CA . THR A 1 388 ? -51.963 12.966 47.772 1.00 69.31 388 THR A CA 1
ATOM 2902 C C . THR A 1 388 ? -51.614 14.423 48.100 1.00 69.31 388 THR A C 1
ATOM 2904 O O . THR A 1 388 ? -50.889 15.096 47.362 1.00 69.31 388 THR A O 1
ATOM 2907 N N . GLU A 1 389 ? -52.225 14.956 49.164 1.00 88.81 389 GLU A N 1
ATOM 2908 C CA . GLU A 1 389 ? -51.919 16.290 49.694 1.00 88.81 389 GLU A CA 1
ATOM 2909 C C . GLU A 1 389 ? -51.042 16.185 50.951 1.00 88.81 389 GLU A C 1
ATOM 2911 O O . GLU A 1 389 ? -51.452 15.571 51.937 1.00 88.81 389 GLU A O 1
ATOM 2916 N N . THR A 1 390 ? -49.889 16.859 50.953 1.00 92.44 390 THR A N 1
ATOM 2917 C CA . THR A 1 390 ? -48.929 16.839 52.070 1.00 92.44 390 THR A CA 1
ATOM 2918 C C . THR A 1 390 ? -48.688 18.248 52.615 1.00 92.44 390 THR A C 1
ATOM 2920 O O . THR A 1 390 ? -48.360 19.171 51.867 1.00 92.44 390 THR A O 1
ATOM 2923 N N . ASP A 1 391 ? -48.831 18.435 53.930 1.00 94.38 391 ASP A N 1
ATOM 2924 C CA . ASP A 1 391 ? -48.635 19.728 54.600 1.00 94.38 391 ASP A CA 1
ATOM 2925 C C . ASP A 1 391 ? -47.188 19.906 55.093 1.00 94.38 391 ASP A C 1
ATOM 2927 O O . ASP A 1 391 ? -46.719 19.193 55.981 1.00 94.38 391 ASP A O 1
ATOM 2931 N N . TRP A 1 392 ? -46.494 20.925 54.580 1.00 94.75 392 TRP A N 1
ATOM 2932 C CA . TRP A 1 392 ? -45.160 21.322 55.022 1.00 94.75 392 TRP A CA 1
ATOM 2933 C C . TRP A 1 392 ? -45.212 22.558 55.933 1.00 94.75 392 TRP A C 1
ATOM 2935 O O . TRP A 1 392 ? -45.546 23.669 55.511 1.00 94.75 392 TRP A O 1
ATOM 2945 N N . SER A 1 393 ? -44.822 22.373 57.198 1.00 93.94 393 SER A N 1
ATOM 2946 C CA . SER A 1 393 ? -44.529 23.462 58.140 1.00 93.94 393 SER A CA 1
ATOM 2947 C C . SER A 1 393 ? -43.101 23.981 57.927 1.00 93.94 393 SER A C 1
ATOM 2949 O O . SER A 1 393 ? -42.155 23.461 58.520 1.00 93.94 393 SER A O 1
ATOM 2951 N N . MET A 1 394 ? -42.942 25.032 57.124 1.00 92.12 394 MET A N 1
ATOM 2952 C CA . MET A 1 394 ? -41.648 25.668 56.875 1.00 92.12 394 MET A CA 1
ATOM 2953 C C . MET A 1 394 ? -41.119 26.394 58.128 1.00 92.12 394 MET A C 1
ATOM 2955 O O . MET A 1 394 ? -41.867 27.142 58.777 1.00 92.12 394 MET A O 1
ATOM 2959 N N . PRO A 1 395 ? -39.828 26.213 58.464 1.00 92.75 395 PRO A N 1
ATOM 2960 C CA . PRO A 1 395 ? -39.150 26.949 59.530 1.00 92.75 395 PRO A CA 1
ATOM 2961 C C . PRO A 1 395 ? -38.896 28.410 59.112 1.00 92.75 395 PRO A C 1
ATOM 2963 O O . PRO A 1 395 ? -39.151 28.770 57.965 1.00 92.75 395 PRO A O 1
ATOM 2966 N N . PRO A 1 396 ? -38.362 29.271 59.996 1.00 93.81 396 PRO A N 1
ATOM 2967 C CA . PRO A 1 396 ? -37.946 30.616 59.614 1.00 93.81 396 PRO A CA 1
ATOM 2968 C C . PRO A 1 396 ? -36.916 30.588 58.475 1.00 93.81 396 PRO A C 1
ATOM 2970 O O . PRO A 1 396 ? -35.909 29.880 58.564 1.00 93.81 396 PRO A O 1
ATOM 2973 N N . PHE A 1 397 ? -37.158 31.369 57.422 1.00 94.94 397 PHE A N 1
ATOM 2974 C CA . PHE A 1 397 ? -36.241 31.480 56.288 1.00 94.94 397 PHE A CA 1
ATOM 2975 C C . PHE A 1 397 ? -35.093 32.446 56.589 1.00 94.94 397 PHE A C 1
ATOM 2977 O O . PHE A 1 397 ? -35.281 33.489 57.220 1.00 94.94 397 PHE A O 1
ATOM 2984 N N . VAL A 1 398 ? -33.912 32.103 56.090 1.00 95.62 398 VAL A N 1
ATOM 2985 C CA . VAL A 1 398 ? -32.713 32.941 56.033 1.00 95.62 398 VAL A CA 1
ATOM 2986 C C . VAL A 1 398 ? -32.331 33.068 54.563 1.00 95.62 398 VAL A C 1
ATOM 2988 O O . VAL A 1 398 ? -32.390 32.081 53.828 1.00 95.62 398 VAL A O 1
ATOM 2991 N N . LEU A 1 399 ? -31.969 34.273 54.128 1.00 94.69 399 LEU A N 1
ATOM 2992 C CA . LEU A 1 399 ? -31.591 34.554 52.744 1.00 94.69 399 LEU A CA 1
ATOM 2993 C C . LEU A 1 399 ? -30.514 33.574 52.237 1.00 94.69 399 LEU A C 1
ATOM 2995 O O . LEU A 1 399 ? -29.559 33.254 52.946 1.00 94.69 399 LEU A O 1
ATOM 2999 N N . ASP A 1 400 ? -30.688 33.109 50.999 1.00 92.44 400 ASP A N 1
ATOM 3000 C CA . ASP A 1 400 ? -29.805 32.179 50.287 1.00 92.44 400 ASP A CA 1
ATOM 3001 C C . ASP A 1 400 ? -29.644 30.773 50.902 1.00 92.44 400 ASP A C 1
ATOM 3003 O O . ASP A 1 400 ? -28.857 29.972 50.392 1.00 92.44 400 ASP A O 1
ATOM 3007 N N . GLN A 1 401 ? -30.418 30.412 51.931 1.00 96.12 401 GLN A N 1
ATOM 3008 C CA . GLN A 1 401 ? -30.456 29.041 52.451 1.00 96.12 401 GLN A CA 1
ATOM 3009 C C . GLN A 1 401 ? -31.432 28.147 51.674 1.00 96.12 401 GLN A C 1
ATOM 3011 O O . GLN A 1 401 ? -32.483 28.594 51.205 1.00 96.12 401 GLN A O 1
ATOM 3016 N N . TRP A 1 402 ? -31.081 26.865 51.562 1.00 96.19 402 TRP A N 1
ATOM 3017 C CA . TRP A 1 402 ? -31.949 25.817 51.026 1.00 96.19 402 TRP A CA 1
ATOM 3018 C C . TRP A 1 402 ? -32.796 25.192 52.132 1.00 96.19 402 TRP A C 1
ATOM 3020 O O . TRP A 1 402 ? -32.303 24.923 53.226 1.00 96.19 402 TRP A O 1
ATOM 3030 N N . TYR A 1 403 ? -34.053 24.903 51.812 1.00 96.31 403 TYR A N 1
ATOM 3031 C CA . TYR A 1 403 ? -35.002 24.232 52.690 1.00 96.31 403 TYR A CA 1
ATOM 3032 C C . TYR A 1 403 ? -35.627 23.051 51.949 1.00 96.31 403 TYR A C 1
ATOM 3034 O O . TYR A 1 403 ? -36.142 23.226 50.845 1.00 96.31 403 TYR A O 1
ATOM 3042 N N . ALA A 1 404 ? -35.570 21.865 52.556 1.00 95.75 404 ALA A N 1
ATOM 3043 C CA . ALA A 1 404 ? -36.231 20.659 52.068 1.00 95.75 404 ALA A CA 1
ATOM 3044 C C . ALA A 1 404 ? -37.620 20.513 52.703 1.00 95.75 404 ALA A C 1
ATOM 3046 O O . ALA A 1 404 ? -37.809 20.833 53.884 1.00 95.75 404 ALA A O 1
ATOM 3047 N N . SER A 1 405 ? -38.579 20.032 51.916 1.00 95.06 405 SER A N 1
ATOM 3048 C CA . SER A 1 405 ? -39.911 19.674 52.385 1.00 95.06 405 SER A CA 1
ATOM 3049 C C . SER A 1 405 ? -39.889 18.459 53.310 1.00 95.06 405 SER A C 1
ATOM 3051 O O . SER A 1 405 ? -38.887 17.764 53.455 1.00 95.06 405 SER A O 1
ATOM 3053 N N . VAL A 1 406 ? -41.043 18.182 53.918 1.00 94.00 406 VAL A N 1
ATOM 3054 C CA . VAL A 1 406 ? -41.377 16.807 54.317 1.00 94.00 406 VAL A CA 1
ATOM 3055 C C . VAL A 1 406 ? -41.398 15.894 53.083 1.00 94.00 406 VAL A C 1
ATOM 3057 O O . VAL A 1 406 ? -41.456 16.396 51.957 1.00 94.00 406 VAL A O 1
ATOM 3060 N N . ASP A 1 407 ? -41.359 14.581 53.291 1.00 94.12 407 ASP A N 1
ATOM 3061 C CA . ASP A 1 407 ? -41.424 13.611 52.197 1.00 94.12 407 ASP A CA 1
ATOM 3062 C C . ASP A 1 407 ? -42.693 13.804 51.340 1.00 94.12 407 ASP A C 1
ATOM 3064 O O . ASP A 1 407 ? -43.790 14.047 51.855 1.00 94.12 407 ASP A O 1
ATOM 3068 N N . VAL A 1 408 ? -42.512 13.754 50.023 1.00 94.31 408 VAL A N 1
ATOM 3069 C CA . VAL A 1 408 ? -43.547 13.847 48.986 1.00 94.31 408 VAL A CA 1
ATOM 3070 C C . VAL A 1 408 ? -43.527 12.627 48.054 1.00 94.31 408 VAL A C 1
ATOM 3072 O O . VAL A 1 408 ? -44.092 12.693 46.964 1.00 94.31 408 VAL A O 1
ATOM 3075 N N . SER A 1 409 ? -42.911 11.518 48.479 1.00 94.00 409 SER A N 1
ATOM 3076 C CA . SER A 1 409 ? -42.903 10.208 47.806 1.00 94.00 409 SER A CA 1
ATOM 3077 C C . SER A 1 409 ? -44.274 9.807 47.251 1.00 94.00 409 SER A C 1
ATOM 3079 O O . SER A 1 409 ? -44.397 9.630 46.042 1.00 94.00 409 SER A O 1
ATOM 3081 N N . ASP A 1 410 ? -45.325 9.812 48.079 1.00 92.62 410 ASP A N 1
ATOM 3082 C CA . ASP A 1 410 ? -46.720 9.531 47.681 1.00 92.62 410 ASP A CA 1
ATOM 3083 C C . ASP A 1 410 ? -47.205 10.382 46.487 1.00 92.62 410 ASP A C 1
ATOM 3085 O O . ASP A 1 410 ? -47.983 9.925 45.648 1.00 92.62 410 ASP A O 1
ATOM 3089 N N . ILE A 1 411 ? -46.758 11.642 46.399 1.00 94.00 411 ILE A N 1
ATOM 3090 C CA . ILE A 1 411 ? -47.128 12.586 45.332 1.00 94.00 411 ILE A CA 1
ATOM 3091 C C . ILE A 1 411 ? -46.428 12.212 44.016 1.00 94.00 411 ILE A C 1
ATOM 3093 O O . ILE A 1 411 ? -47.012 12.368 42.942 1.00 94.00 411 ILE A O 1
ATOM 3097 N N . VAL A 1 412 ? -45.186 11.727 44.095 1.00 94.25 412 VAL A N 1
ATOM 3098 C CA . VAL A 1 412 ? -44.397 11.286 42.936 1.00 94.25 412 VAL A CA 1
ATOM 3099 C C . VAL A 1 412 ? -44.846 9.896 42.475 1.00 94.25 412 VAL A C 1
ATOM 3101 O O . VAL A 1 412 ? -45.065 9.711 41.280 1.00 94.25 412 VAL A O 1
ATOM 3104 N N . GLN A 1 413 ? -45.088 8.957 43.396 1.00 93.38 413 GLN A N 1
ATOM 3105 C CA . GLN A 1 413 ? -45.613 7.623 43.084 1.00 93.38 413 GLN A CA 1
ATOM 3106 C C . GLN A 1 413 ? -46.953 7.725 42.344 1.00 93.38 413 GLN A C 1
ATOM 3108 O O . GLN A 1 413 ? -47.096 7.201 41.246 1.00 93.38 413 GLN A O 1
ATOM 3113 N N . ALA A 1 414 ? -47.901 8.523 42.852 1.00 91.38 414 ALA A N 1
ATOM 3114 C CA . ALA A 1 414 ? -49.201 8.735 42.204 1.00 91.38 414 ALA A CA 1
ATOM 3115 C C . ALA A 1 414 ? -49.145 9.505 40.862 1.00 91.38 414 ALA A C 1
ATOM 3117 O O . ALA A 1 414 ? -50.181 9.714 40.215 1.00 91.38 414 ALA A O 1
ATOM 3118 N N . TYR A 1 415 ? -47.963 9.969 40.452 1.00 92.69 415 TYR A N 1
ATOM 3119 C CA . TYR A 1 415 ? -47.699 10.479 39.110 1.00 92.69 415 TYR A CA 1
ATOM 3120 C C . TYR A 1 415 ? -47.088 9.402 38.199 1.00 92.69 415 TYR A C 1
ATOM 3122 O O . TYR A 1 415 ? -47.560 9.248 37.075 1.00 92.69 415 TYR A O 1
ATOM 3130 N N . VAL A 1 416 ? -46.109 8.638 38.696 1.00 90.94 416 VAL A N 1
ATOM 3131 C CA . VAL A 1 416 ? -45.466 7.521 37.974 1.00 90.94 416 VAL A CA 1
ATOM 3132 C C . VAL A 1 416 ? -46.451 6.372 37.706 1.00 90.94 416 VAL A C 1
ATOM 3134 O O . VAL A 1 416 ? -46.466 5.820 36.612 1.00 90.94 416 VAL A O 1
ATOM 3137 N N . ASP A 1 417 ? -47.362 6.087 38.640 1.00 89.44 417 ASP A N 1
ATOM 3138 C CA . ASP A 1 417 ? -48.388 5.034 38.533 1.00 89.44 417 ASP A CA 1
ATOM 3139 C C . ASP A 1 417 ? -49.508 5.337 37.517 1.00 89.44 417 ASP A C 1
ATOM 3141 O O . ASP A 1 417 ? -50.462 4.562 37.367 1.00 89.44 417 ASP A O 1
ATOM 3145 N N . ARG A 1 418 ? -49.486 6.497 36.849 1.00 88.50 418 ARG A N 1
ATOM 3146 C CA . ARG A 1 418 ? -50.596 6.883 35.974 1.00 88.50 418 ARG A CA 1
ATOM 3147 C C . ARG A 1 418 ? -50.579 6.096 34.662 1.00 88.50 418 ARG A C 1
ATOM 3149 O O . ARG A 1 418 ? -49.550 6.055 33.999 1.00 88.50 418 ARG A O 1
ATOM 3156 N N . PRO A 1 419 ? -51.740 5.618 34.167 1.00 84.94 419 PRO A N 1
ATOM 3157 C CA . PRO A 1 419 ? -51.821 4.912 32.881 1.00 84.94 419 PRO A CA 1
ATOM 3158 C C . PRO A 1 419 ? -51.354 5.711 31.651 1.00 84.94 419 PRO A C 1
ATOM 3160 O O . PRO A 1 419 ? -51.166 5.124 30.590 1.00 84.94 419 PRO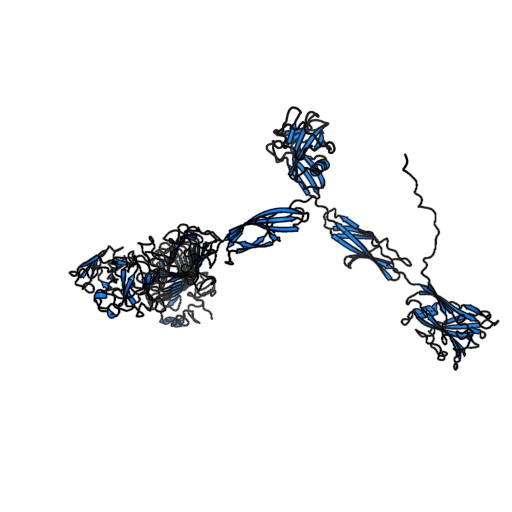 A O 1
ATOM 3163 N N . GLY A 1 420 ? -51.243 7.039 31.767 1.00 84.06 420 GLY A N 1
ATOM 3164 C CA . GLY A 1 420 ? -50.720 7.937 30.734 1.00 84.06 420 GLY A CA 1
ATOM 3165 C C . GLY A 1 420 ? -49.294 8.436 30.989 1.00 84.06 420 GLY A C 1
ATOM 3166 O O . GLY A 1 420 ? -48.839 9.312 30.254 1.00 84.06 420 GLY A O 1
ATOM 3167 N N . TYR A 1 421 ? -48.606 7.942 32.026 1.00 87.25 421 TYR A N 1
ATOM 3168 C CA . TYR A 1 421 ? -47.224 8.319 32.301 1.00 87.25 421 TYR A CA 1
ATOM 3169 C C . TYR A 1 421 ? -46.280 7.765 31.227 1.00 87.25 421 TYR A C 1
ATOM 3171 O O . TYR A 1 421 ? -46.417 6.641 30.744 1.00 87.25 421 TYR A O 1
ATOM 3179 N N . VAL A 1 422 ? -45.316 8.598 30.847 1.00 85.56 422 VAL A N 1
ATOM 3180 C CA . VAL A 1 422 ? -44.187 8.258 29.982 1.00 85.56 422 VAL A CA 1
ATOM 3181 C C . VAL A 1 422 ? -42.973 8.935 30.600 1.00 85.56 422 VAL A C 1
ATOM 3183 O O . VAL A 1 422 ? -43.035 10.143 30.863 1.00 85.56 422 VAL A O 1
ATOM 3186 N N . ALA A 1 423 ? -41.887 8.192 30.817 1.00 85.81 423 ALA A N 1
ATOM 3187 C CA . ALA A 1 423 ? -40.640 8.730 31.352 1.00 85.81 423 ALA A CA 1
ATOM 3188 C C . ALA A 1 423 ? -40.207 9.993 30.575 1.00 85.81 423 ALA A C 1
ATOM 3190 O O . ALA A 1 423 ? -40.203 10.023 29.345 1.00 85.81 423 ALA A O 1
ATOM 3191 N N . GLY A 1 424 ? -39.918 11.074 31.302 1.00 87.44 424 GLY A N 1
ATOM 3192 C CA . GLY A 1 424 ? -39.639 12.408 30.755 1.00 87.44 424 GLY A CA 1
ATOM 3193 C C . GLY A 1 424 ? -40.853 13.348 30.689 1.00 87.44 424 GLY A C 1
ATOM 3194 O O . GLY A 1 424 ? -40.684 14.543 30.444 1.00 87.44 424 GLY A O 1
ATOM 3195 N N . SER A 1 425 ? -42.074 12.871 30.953 1.00 91.75 425 SER A N 1
ATOM 3196 C CA . SER A 1 425 ? -43.269 13.729 31.050 1.00 91.75 425 SER A CA 1
ATOM 3197 C C . SER A 1 425 ? -43.201 14.671 32.259 1.00 91.75 425 SER A C 1
ATOM 3199 O O . SER A 1 425 ? -42.596 14.343 33.286 1.00 91.75 425 SER A O 1
ATOM 3201 N N . TYR A 1 426 ? -43.856 15.836 32.181 1.00 94.62 426 TYR A N 1
ATOM 3202 C CA . TYR A 1 426 ? -43.764 16.847 33.238 1.00 94.62 426 TYR A CA 1
ATOM 3203 C C . TYR A 1 426 ? -44.684 16.582 34.443 1.00 94.62 426 TYR A C 1
ATOM 3205 O O . TYR A 1 426 ? -45.896 16.789 34.355 1.00 94.62 426 TYR A O 1
ATOM 3213 N N . LEU A 1 427 ? -44.106 16.267 35.608 1.00 95.56 427 LEU A N 1
ATOM 3214 C CA . LEU A 1 427 ? -44.809 16.310 36.895 1.00 95.56 427 LEU A CA 1
ATOM 3215 C C . LEU A 1 427 ? -45.119 17.767 37.238 1.00 95.56 427 LEU A C 1
ATOM 3217 O O . LEU A 1 427 ? -44.226 18.607 37.181 1.00 95.56 427 LEU A O 1
ATOM 3221 N N . GLY A 1 428 ? -46.357 18.075 37.635 1.00 94.94 428 GLY A N 1
ATOM 3222 C CA . GLY A 1 428 ? -46.737 19.391 38.158 1.00 94.94 428 GLY A CA 1
ATOM 3223 C C . GLY A 1 428 ? -47.053 19.351 39.651 1.00 94.94 428 GLY A C 1
ATOM 3224 O O . GLY A 1 428 ? -47.844 18.520 40.084 1.00 94.94 428 GLY A O 1
ATOM 3225 N N . LEU A 1 429 ? -46.508 20.281 40.433 1.00 95.25 429 LEU A N 1
ATOM 3226 C CA . LEU A 1 429 ? -46.722 20.379 41.880 1.00 95.25 429 LEU A CA 1
ATOM 3227 C C . LEU A 1 429 ? -47.282 21.754 42.256 1.00 95.25 429 LEU A C 1
ATOM 3229 O O . LEU A 1 429 ? -46.721 22.783 41.878 1.00 95.25 429 LEU A O 1
ATOM 3233 N N . ARG A 1 430 ? -48.370 21.786 43.034 1.00 94.19 430 ARG A N 1
ATOM 3234 C CA . ARG A 1 430 ? -49.018 23.016 43.515 1.00 94.19 430 ARG A CA 1
ATOM 3235 C C . ARG A 1 430 ? -48.783 23.229 45.010 1.00 94.19 430 ARG A C 1
ATOM 3237 O O . ARG A 1 430 ? -49.141 22.371 45.808 1.00 94.19 430 ARG A O 1
ATOM 3244 N N . GLY A 1 431 ? -48.320 24.420 45.386 1.00 93.81 431 GLY A N 1
ATOM 3245 C CA . GLY A 1 431 ? -48.328 24.937 46.756 1.00 93.81 431 GLY A CA 1
ATOM 3246 C C . GLY A 1 431 ? -49.546 25.827 47.051 1.00 93.81 431 GLY A C 1
ATOM 3247 O O . GLY A 1 431 ? -49.795 26.799 46.333 1.00 93.81 431 GLY A O 1
ATOM 3248 N N . GLN A 1 432 ? -50.283 25.538 48.126 1.00 92.31 432 GLN A N 1
ATOM 3249 C CA . GLN A 1 432 ? -51.364 26.378 48.670 1.00 92.31 432 GLN A CA 1
ATOM 3250 C C . GLN A 1 432 ? -51.053 26.796 50.117 1.00 92.31 432 GLN A C 1
ATOM 3252 O O . GLN A 1 432 ? -50.558 25.994 50.899 1.00 92.31 432 GLN A O 1
ATOM 3257 N N . TRP A 1 433 ? -51.340 28.043 50.498 1.00 94.12 433 TRP A N 1
ATOM 3258 C CA . TRP A 1 433 ? -51.182 28.502 51.886 1.00 94.12 433 TRP A CA 1
ATOM 3259 C C . TRP A 1 433 ? -52.109 27.751 52.856 1.00 94.12 433 TRP A C 1
ATOM 3261 O O . TRP A 1 433 ? -53.265 27.511 52.530 1.00 94.12 433 TRP A O 1
ATOM 3271 N N . ILE A 1 434 ? -51.619 27.444 54.062 1.00 92.44 434 ILE A N 1
ATOM 3272 C CA . ILE A 1 434 ? -52.447 26.898 55.158 1.00 92.44 434 ILE A CA 1
ATOM 3273 C C . ILE A 1 434 ? -52.297 27.663 56.481 1.00 92.44 434 ILE A C 1
ATOM 3275 O O . ILE A 1 434 ? -53.218 27.667 57.296 1.00 92.44 434 ILE A O 1
ATOM 3279 N N . SER A 1 435 ? -51.146 28.297 56.744 1.00 91.19 435 SER A N 1
ATOM 3280 C CA . SER A 1 435 ? -50.925 29.068 57.977 1.00 91.19 435 SER A CA 1
ATOM 3281 C C . SER A 1 435 ? -49.704 29.993 57.902 1.00 91.19 435 SER A C 1
ATOM 3283 O O . SER A 1 435 ? -48.855 29.879 57.016 1.00 91.19 435 SER A O 1
ATOM 3285 N N . GLY A 1 436 ? -49.598 30.918 58.859 1.00 87.12 436 GLY A N 1
ATOM 3286 C CA . GLY A 1 436 ? -48.480 31.858 58.953 1.00 87.12 436 GLY A CA 1
ATOM 3287 C C . GLY A 1 436 ? -48.573 33.003 57.942 1.00 87.12 436 GLY A C 1
ATOM 3288 O O . GLY A 1 436 ? -49.661 33.475 57.618 1.00 87.12 436 GLY A O 1
ATOM 3289 N N . THR A 1 437 ? -47.423 33.481 57.476 1.00 87.19 437 THR A N 1
ATOM 3290 C CA . THR A 1 437 ? -47.283 34.642 56.580 1.00 87.19 437 THR A CA 1
ATOM 3291 C C . THR A 1 437 ? -46.434 34.277 55.368 1.00 87.19 437 THR A C 1
ATOM 3293 O O . THR A 1 437 ? -45.725 33.276 55.400 1.00 87.19 437 THR A O 1
ATOM 3296 N N . TYR A 1 438 ? -46.461 35.107 54.325 1.00 88.31 438 TYR A N 1
ATOM 3297 C CA . TYR A 1 438 ? -45.685 34.858 53.118 1.00 88.31 438 TYR A CA 1
ATOM 3298 C C . TYR A 1 438 ? -44.187 34.678 53.394 1.00 88.31 438 TYR A C 1
ATOM 3300 O O . TYR A 1 438 ? -43.565 35.425 54.165 1.00 88.31 438 TYR A O 1
ATOM 3308 N N . HIS A 1 439 ? -43.630 33.683 52.717 1.00 92.25 439 HIS A N 1
ATOM 3309 C CA . HIS A 1 439 ? -42.201 33.445 52.527 1.00 92.25 439 HIS A CA 1
ATOM 3310 C C . HIS A 1 439 ? -41.885 33.685 51.047 1.00 92.25 439 HIS A C 1
ATOM 3312 O O . HIS A 1 439 ? -42.806 33.782 50.234 1.00 92.25 439 HIS A O 1
ATOM 3318 N N . LYS A 1 440 ? -40.607 33.818 50.677 1.00 91.94 440 LYS A N 1
ATOM 3319 C CA . LYS A 1 440 ? -40.219 33.926 49.266 1.00 91.94 440 LYS A CA 1
ATOM 3320 C C . LYS A 1 440 ? -39.078 32.999 48.908 1.00 91.94 440 LYS A C 1
ATOM 3322 O O . LYS A 1 440 ? -38.112 32.877 49.661 1.00 91.94 440 LYS A O 1
ATOM 3327 N N . VAL A 1 441 ? -39.195 32.425 47.720 1.00 93.94 441 VAL A N 1
ATOM 3328 C CA . VAL A 1 441 ? -38.199 31.557 47.099 1.00 93.94 441 VAL A CA 1
ATOM 3329 C C . VAL A 1 441 ? -37.812 32.103 45.730 1.00 93.94 441 VAL A C 1
ATOM 3331 O O . VAL A 1 441 ? -38.562 32.866 45.106 1.00 93.94 441 VAL A O 1
ATOM 3334 N N . TYR A 1 442 ? -36.624 31.724 45.278 1.00 92.88 442 TYR A N 1
ATOM 3335 C CA . TYR A 1 442 ? -36.145 32.030 43.937 1.00 92.88 442 TYR A CA 1
ATOM 3336 C C . TYR A 1 442 ? -36.953 31.287 42.859 1.00 92.88 442 TYR A C 1
ATOM 3338 O O . TYR A 1 442 ? -37.407 30.166 43.080 1.00 92.88 442 TYR A O 1
ATOM 3346 N N . GLN A 1 443 ? -37.132 31.937 41.705 1.00 91.00 443 GLN A N 1
ATOM 3347 C CA . GLN A 1 443 ? -37.628 31.313 40.468 1.00 91.00 443 GLN A CA 1
ATOM 3348 C C . GLN A 1 443 ? -36.469 31.021 39.499 1.00 91.00 443 GLN A C 1
ATOM 3350 O O . GLN A 1 443 ? -35.370 31.572 39.647 1.00 91.00 443 GLN A O 1
ATOM 3355 N N . TYR A 1 444 ? -36.730 30.261 38.434 1.00 86.25 444 TYR A N 1
ATOM 3356 C CA . TYR A 1 444 ? -35.796 30.108 37.310 1.00 86.25 444 TYR A CA 1
ATOM 3357 C C . TYR A 1 444 ? -35.357 31.454 36.701 1.00 86.25 444 TYR A C 1
ATOM 3359 O O . TYR A 1 444 ? -34.182 31.653 36.388 1.00 86.25 444 TYR A O 1
ATOM 3367 N N . SER A 1 445 ? -36.261 32.440 36.619 1.00 74.25 445 SER A N 1
ATOM 3368 C CA . SER A 1 445 ? -36.011 33.773 36.027 1.00 74.25 445 SER A CA 1
ATOM 3369 C C . SER A 1 445 ? -35.065 34.696 36.832 1.00 74.25 445 SER A C 1
ATOM 3371 O O . SER A 1 445 ? -35.073 35.916 36.662 1.00 74.25 445 SER A O 1
ATOM 3373 N N . THR A 1 446 ? -34.245 34.155 37.734 1.00 62.59 446 THR A N 1
ATOM 3374 C CA . THR A 1 446 ? -33.306 34.897 38.600 1.00 62.59 446 THR A CA 1
ATOM 3375 C C . THR A 1 446 ? -32.036 35.396 37.920 1.00 62.59 446 THR A C 1
ATOM 3377 O O . THR A 1 446 ? -31.302 36.175 38.524 1.00 62.59 446 THR A O 1
ATOM 3380 N N . GLY A 1 447 ? -31.732 34.925 36.708 1.00 60.47 447 GLY A N 1
ATOM 3381 C CA . GLY A 1 447 ? -30.397 35.076 36.113 1.00 60.47 447 GLY A CA 1
ATOM 3382 C C . GLY A 1 447 ? -29.337 34.161 36.747 1.00 60.47 447 GLY A C 1
ATOM 3383 O O . GLY A 1 447 ? -28.166 34.254 36.395 1.00 60.47 447 GLY A O 1
ATOM 3384 N N . ALA A 1 448 ? -29.747 33.275 37.659 1.00 66.69 448 ALA A N 1
ATOM 3385 C CA . ALA A 1 448 ? -28.928 32.243 38.283 1.00 66.69 448 ALA A CA 1
ATOM 3386 C C . ALA A 1 448 ? -29.790 30.970 38.442 1.00 66.69 448 ALA A C 1
ATOM 3388 O O . ALA A 1 448 ? -30.264 30.687 39.545 1.00 66.69 448 ALA A O 1
ATOM 3389 N N . PRO A 1 449 ? -30.045 30.230 37.342 1.00 73.00 449 PRO A N 1
ATOM 3390 C CA . PRO A 1 449 ? -31.028 29.138 37.299 1.00 73.00 449 PRO A CA 1
ATOM 3391 C C . PRO A 1 449 ? -30.757 27.999 38.296 1.00 73.00 449 PRO A C 1
ATOM 3393 O O . PRO A 1 449 ? -31.686 27.321 38.720 1.00 73.00 449 PRO A O 1
ATOM 3396 N N . THR A 1 450 ? -29.513 27.868 38.764 1.00 85.38 450 THR A N 1
ATOM 3397 C CA . THR A 1 450 ? -29.075 26.972 39.851 1.00 85.38 450 THR A CA 1
ATOM 3398 C C . THR A 1 450 ? -29.693 27.267 41.229 1.00 85.38 450 THR A C 1
ATOM 3400 O O . THR A 1 450 ? -29.424 26.546 42.185 1.00 85.38 450 THR A O 1
ATOM 3403 N N . ASN A 1 451 ? -30.491 28.332 41.369 1.00 89.94 451 ASN A N 1
ATOM 3404 C CA . ASN A 1 451 ? -31.211 28.677 42.601 1.00 89.94 451 ASN A CA 1
ATOM 3405 C C . ASN A 1 451 ? -32.708 28.317 42.573 1.00 89.94 451 ASN A C 1
ATOM 3407 O O . ASN A 1 451 ? -33.385 28.521 43.583 1.00 89.94 451 ASN A O 1
ATOM 3411 N N . ALA A 1 452 ? -33.249 27.859 41.438 1.00 91.38 452 ALA A N 1
ATOM 3412 C CA . ALA A 1 452 ? -34.659 27.481 41.328 1.00 91.38 452 ALA A CA 1
ATOM 3413 C C . ALA A 1 452 ? -34.949 26.176 42.095 1.00 91.38 452 ALA A C 1
ATOM 3415 O O . ALA A 1 452 ? -34.033 25.530 42.599 1.00 91.38 452 ALA A O 1
ATOM 3416 N N . ALA A 1 453 ? -36.212 25.765 42.207 1.00 94.38 453 ALA A N 1
ATOM 3417 C CA . ALA A 1 453 ? -36.543 24.569 42.982 1.00 94.38 453 ALA A CA 1
ATOM 3418 C C . ALA A 1 453 ? -35.979 23.269 42.377 1.00 94.38 453 ALA A C 1
ATOM 3420 O O . ALA A 1 453 ? -35.940 23.095 41.155 1.00 94.38 453 ALA A O 1
ATOM 3421 N N . VAL A 1 454 ? -35.600 22.343 43.255 1.00 96.19 454 VAL A N 1
ATOM 3422 C CA . VAL A 1 454 ? -35.166 20.984 42.914 1.00 96.19 454 VAL A CA 1
ATOM 3423 C C . VAL A 1 454 ? -36.175 19.994 43.486 1.00 96.19 454 VAL A C 1
ATOM 3425 O O . VAL A 1 454 ? -36.597 20.144 44.631 1.00 96.19 454 VAL A O 1
ATOM 3428 N N . LEU A 1 455 ? -36.550 18.991 42.700 1.00 97.06 455 LEU A N 1
ATOM 3429 C CA . LEU A 1 455 ? -37.239 17.796 43.170 1.00 97.06 455 LEU A CA 1
ATOM 3430 C C . LEU A 1 455 ? -36.217 16.656 43.213 1.00 97.06 455 LEU A C 1
ATOM 3432 O O . LEU A 1 455 ? -35.711 16.237 42.176 1.00 97.06 455 LEU A O 1
ATOM 3436 N N . GLU A 1 456 ? -35.882 16.208 44.415 1.00 96.81 456 GLU A N 1
ATOM 3437 C CA . GLU A 1 456 ? -34.967 15.095 44.675 1.00 96.81 456 GLU A CA 1
ATOM 3438 C C . GLU A 1 456 ? -35.803 13.840 44.932 1.00 96.81 456 GLU A C 1
ATOM 3440 O O . GLU A 1 456 ? -36.736 13.902 45.730 1.00 96.81 456 GLU A O 1
ATOM 3445 N N . ILE A 1 457 ? -35.532 12.741 44.229 1.00 95.12 457 ILE A N 1
ATOM 3446 C CA . ILE A 1 457 ? -36.311 11.495 44.281 1.00 95.12 457 ILE A CA 1
ATOM 3447 C C . ILE A 1 457 ? -35.348 10.322 44.448 1.00 95.12 457 ILE A C 1
ATOM 3449 O O . ILE A 1 457 ? -34.409 10.197 43.666 1.00 95.12 457 ILE A O 1
ATOM 3453 N N . THR A 1 458 ? -35.623 9.446 45.413 1.00 90.62 458 THR A N 1
ATOM 3454 C CA . THR A 1 458 ? -35.008 8.120 45.542 1.00 90.62 458 THR A CA 1
ATOM 3455 C C . THR A 1 458 ? -36.047 7.060 45.196 1.00 90.62 458 THR A C 1
ATOM 3457 O O . THR A 1 458 ? -37.164 7.107 45.717 1.00 90.62 458 THR A O 1
ATOM 3460 N N . TYR A 1 459 ? -35.704 6.105 44.337 1.00 89.75 459 TYR A N 1
ATOM 3461 C CA . TYR A 1 459 ? -36.596 5.030 43.895 1.00 89.75 459 TYR A CA 1
ATOM 3462 C C . TYR A 1 459 ? -35.837 3.712 43.706 1.00 89.75 459 TYR A C 1
ATOM 3464 O O . TYR A 1 459 ? -34.615 3.725 43.585 1.00 89.75 459 TYR A O 1
ATOM 3472 N N . ALA A 1 460 ? -36.570 2.601 43.673 1.00 80.62 460 ALA A N 1
ATOM 3473 C CA . ALA A 1 460 ? -36.055 1.272 43.355 1.00 80.62 460 ALA A CA 1
ATOM 3474 C C . ALA A 1 460 ? -36.967 0.551 42.352 1.00 80.62 460 ALA A C 1
ATOM 3476 O O . ALA A 1 460 ? -38.195 0.706 42.387 1.00 80.62 460 ALA A O 1
ATOM 3477 N N . GLY A 1 461 ? -36.356 -0.255 41.484 1.00 74.38 461 GLY A N 1
ATOM 3478 C CA . GLY A 1 461 ? -37.030 -0.996 40.416 1.00 74.38 461 GLY A CA 1
ATOM 3479 C C . GLY A 1 461 ? -37.542 -0.136 39.252 1.00 74.38 461 GLY A C 1
ATOM 3480 O O . GLY A 1 461 ? -37.504 1.097 39.277 1.00 74.38 461 GLY A O 1
ATOM 3481 N N . GLY A 1 462 ? -38.057 -0.830 38.236 1.00 71.38 462 GLY A N 1
ATOM 3482 C CA . GLY A 1 462 ? -38.252 -0.317 36.877 1.00 71.38 462 GLY A CA 1
ATOM 3483 C C . GLY A 1 462 ? -37.272 -1.000 35.915 1.00 71.38 462 GLY A C 1
ATOM 3484 O O . GLY A 1 462 ? -36.496 -1.833 36.359 1.00 71.38 462 GLY A O 1
ATOM 3485 N N . ASN A 1 463 ? -37.356 -0.677 34.624 1.00 76.88 463 ASN A N 1
ATOM 3486 C CA . ASN A 1 463 ? -36.373 -1.067 33.607 1.00 76.88 463 ASN A CA 1
ATOM 3487 C C . ASN A 1 463 ? -36.103 0.160 32.716 1.00 76.88 463 ASN A C 1
ATOM 3489 O O . ASN A 1 463 ? -37.068 0.737 32.181 1.00 76.88 463 ASN A O 1
ATOM 3493 N N . PHE A 1 464 ? -34.846 0.584 32.572 1.00 75.00 464 PHE A N 1
ATOM 3494 C CA . PHE A 1 464 ? -34.434 1.531 31.538 1.00 75.00 464 PHE A CA 1
ATOM 3495 C C . PHE A 1 464 ? -34.040 0.791 30.254 1.00 75.00 464 PHE A C 1
ATOM 3497 O O . PHE A 1 464 ? -33.269 -0.154 30.294 1.00 75.00 464 PHE A O 1
ATOM 3504 N N . PRO A 1 465 ? -34.488 1.248 29.069 1.00 81.62 465 PRO A N 1
ATOM 3505 C CA . PRO A 1 465 ? -33.988 0.683 27.824 1.00 81.62 465 PRO A CA 1
ATOM 3506 C C . PRO A 1 465 ? -32.458 0.830 27.724 1.00 81.62 465 PRO A C 1
ATOM 3508 O O . PRO A 1 465 ? -31.944 1.909 28.043 1.00 81.62 465 PRO A O 1
ATOM 3511 N N . PRO A 1 466 ? -31.746 -0.183 27.199 1.00 93.19 466 PRO A N 1
ATOM 3512 C CA . PRO A 1 466 ? -30.300 -0.150 27.031 1.00 93.19 466 PRO A CA 1
ATOM 3513 C C . PRO A 1 466 ? -29.872 0.988 26.100 1.00 93.19 466 PRO A C 1
ATOM 3515 O O . PRO A 1 466 ? -30.653 1.517 25.310 1.00 93.19 466 PRO A O 1
ATOM 3518 N N . THR A 1 467 ? -28.592 1.336 26.128 1.00 95.38 467 THR A N 1
ATOM 3519 C CA . THR A 1 467 ? -27.964 2.184 25.112 1.00 95.38 467 THR A CA 1
ATOM 3520 C C . THR A 1 467 ? -27.297 1.295 24.068 1.00 95.38 467 THR A C 1
ATOM 3522 O O . THR A 1 467 ? -26.339 0.586 24.371 1.00 95.38 467 THR A O 1
ATOM 3525 N N . ALA A 1 468 ? -27.808 1.335 22.837 1.00 97.19 468 ALA A N 1
ATOM 3526 C CA . ALA A 1 468 ? -27.152 0.733 21.682 1.00 97.19 468 ALA A CA 1
ATOM 3527 C C . ALA A 1 468 ? -25.967 1.600 21.230 1.00 97.19 468 ALA A C 1
ATOM 3529 O O . ALA A 1 468 ? -26.097 2.821 21.153 1.00 97.19 468 ALA A O 1
ATOM 3530 N N . ASP A 1 469 ? -24.858 0.955 20.891 1.00 97.69 469 ASP A N 1
ATOM 3531 C CA . ASP A 1 469 ? -23.708 1.534 20.193 1.00 97.69 469 ASP A CA 1
ATOM 3532 C C . ASP A 1 469 ? -23.309 0.535 19.105 1.00 97.69 469 ASP A C 1
ATOM 3534 O O . ASP A 1 469 ? -22.911 -0.594 19.410 1.00 97.69 469 ASP A O 1
ATOM 3538 N N . ALA A 1 470 ? -23.507 0.913 17.842 1.00 96.50 470 ALA A N 1
ATOM 3539 C CA . ALA A 1 470 ? -23.156 0.090 16.691 1.00 96.50 470 ALA A CA 1
ATOM 3540 C C . ALA A 1 470 ? -21.649 0.124 16.386 1.00 96.50 470 ALA A C 1
ATOM 3542 O O . ALA A 1 470 ? -21.173 -0.740 15.650 1.00 96.50 470 ALA A O 1
ATOM 3543 N N . GLY A 1 471 ? -20.907 1.096 16.925 1.00 95.44 471 GLY A N 1
ATOM 3544 C CA . GLY A 1 471 ? -19.542 1.419 16.523 1.00 95.44 471 GLY A CA 1
ATOM 3545 C C . GLY A 1 471 ? -19.471 2.407 15.350 1.00 95.44 471 GLY A C 1
ATOM 3546 O O . GLY A 1 471 ? -20.474 2.874 14.813 1.00 95.44 471 GLY A O 1
ATOM 3547 N N . THR A 1 472 ? -18.249 2.757 14.947 1.00 95.06 472 THR A N 1
ATOM 3548 C CA . THR A 1 472 ? -17.998 3.721 13.861 1.00 95.06 472 THR A CA 1
ATOM 3549 C C . THR A 1 472 ? -18.291 3.149 12.475 1.00 95.06 472 THR A C 1
ATOM 3551 O O . THR A 1 472 ? -18.027 1.971 12.231 1.00 95.06 472 THR A O 1
ATOM 3554 N N . ASP A 1 473 ? -18.708 4.017 11.546 1.00 94.69 473 ASP A N 1
ATOM 3555 C CA . ASP A 1 473 ? -18.788 3.715 10.110 1.00 94.69 473 ASP A CA 1
ATOM 3556 C C . ASP A 1 473 ? -17.513 3.020 9.593 1.00 94.69 473 ASP A C 1
ATOM 3558 O O . ASP A 1 473 ? -16.393 3.383 9.967 1.00 94.69 473 ASP A O 1
ATOM 3562 N N . GLN A 1 474 ? -17.682 2.036 8.708 1.00 93.38 474 GLN A N 1
ATOM 3563 C CA . GLN A 1 474 ? -16.592 1.232 8.151 1.00 93.38 474 GLN A CA 1
ATOM 3564 C C . GLN A 1 474 ? -16.430 1.465 6.647 1.00 93.38 474 GLN A C 1
ATOM 3566 O O . GLN A 1 474 ? -17.407 1.586 5.908 1.00 93.38 474 GLN A O 1
ATOM 3571 N N . VAL A 1 475 ? -15.183 1.470 6.178 1.00 87.19 475 VAL A N 1
ATOM 3572 C CA . VAL A 1 475 ? -14.843 1.509 4.751 1.00 87.19 475 VAL A CA 1
ATOM 3573 C C . VAL A 1 475 ? -13.817 0.416 4.478 1.00 87.19 475 VAL A C 1
ATOM 3575 O O . VAL A 1 475 ? -12.766 0.386 5.117 1.00 87.19 475 VAL A O 1
ATOM 3578 N N . LEU A 1 476 ? -14.147 -0.505 3.575 1.00 87.31 476 LEU A N 1
ATOM 3579 C CA . LEU A 1 476 ? -13.398 -1.737 3.324 1.00 87.31 476 LEU A CA 1
ATOM 3580 C C . LEU A 1 476 ? -13.252 -1.962 1.809 1.00 87.31 476 LEU A C 1
ATOM 3582 O O . LEU A 1 476 ? -14.203 -1.714 1.072 1.00 87.31 476 LEU A O 1
ATOM 3586 N N . PRO A 1 477 ? -12.101 -2.430 1.305 1.00 79.12 477 PRO A N 1
ATOM 3587 C CA . PRO A 1 477 ? -12.002 -2.943 -0.059 1.00 79.12 477 PRO A CA 1
ATOM 3588 C C . PRO A 1 477 ? -12.618 -4.342 -0.168 1.00 79.12 477 PRO A C 1
ATOM 3590 O O . PRO A 1 477 ? -12.513 -5.115 0.778 1.00 79.12 477 PRO A O 1
ATOM 3593 N N . ASP A 1 478 ? -13.186 -4.697 -1.326 1.00 80.81 478 ASP A N 1
ATOM 3594 C CA . ASP A 1 478 ? -13.390 -6.108 -1.685 1.00 80.81 478 ASP A CA 1
ATOM 3595 C C . ASP A 1 478 ? -12.014 -6.765 -1.909 1.00 80.81 478 ASP A C 1
ATOM 3597 O O . ASP A 1 478 ? -11.361 -6.583 -2.941 1.00 80.81 478 ASP A O 1
ATOM 3601 N N . THR A 1 479 ? -11.549 -7.494 -0.894 1.00 73.25 479 THR A N 1
ATOM 3602 C CA . THR A 1 479 ? -10.282 -8.240 -0.897 1.00 73.25 479 THR A CA 1
ATOM 3603 C C . THR A 1 479 ? -10.421 -9.648 -1.467 1.00 73.25 479 THR A C 1
ATOM 3605 O O . THR A 1 479 ? -9.415 -10.275 -1.812 1.00 73.25 479 THR A O 1
ATOM 3608 N N . SER A 1 480 ? -11.653 -10.156 -1.558 1.00 69.31 480 SER A N 1
ATOM 3609 C CA . SER A 1 480 ? -11.966 -11.474 -2.117 1.00 69.31 480 SER A CA 1
ATOM 3610 C C . SER A 1 480 ? -11.995 -11.458 -3.649 1.00 69.31 480 SER A C 1
ATOM 3612 O O . SER A 1 480 ? -11.717 -12.478 -4.291 1.00 69.31 480 SER A O 1
ATOM 3614 N N . PHE A 1 481 ? -12.262 -10.277 -4.214 1.00 69.38 481 PHE A N 1
ATOM 3615 C CA . PHE A 1 481 ? -12.442 -9.994 -5.630 1.00 69.38 481 PHE A CA 1
ATOM 3616 C C . PHE A 1 481 ? -13.666 -10.700 -6.248 1.00 69.38 481 PHE A C 1
ATOM 3618 O O . PHE A 1 481 ? -13.660 -11.024 -7.440 1.00 69.38 481 PHE A O 1
ATOM 3625 N N . ASP A 1 482 ? -14.700 -10.983 -5.446 1.00 71.81 482 ASP A N 1
ATOM 3626 C CA . ASP A 1 482 ? -15.922 -11.681 -5.880 1.00 71.81 482 ASP A CA 1
ATOM 3627 C C . ASP A 1 482 ? -17.181 -10.796 -5.975 1.00 71.81 482 ASP A C 1
ATOM 3629 O O . ASP A 1 482 ? -18.236 -11.268 -6.415 1.00 71.81 482 ASP A O 1
ATOM 3633 N N . GLY A 1 483 ? -17.057 -9.504 -5.651 1.00 77.19 483 GLY A N 1
ATOM 3634 C CA . GLY A 1 483 ? -18.162 -8.549 -5.573 1.00 77.19 483 GLY A CA 1
ATOM 3635 C C . GLY A 1 483 ? -18.780 -8.437 -4.175 1.00 77.19 483 GLY A C 1
ATOM 3636 O O . GLY A 1 483 ? -19.829 -7.796 -4.027 1.00 77.19 483 GLY A O 1
ATOM 3637 N N . SER A 1 484 ? -18.162 -9.044 -3.157 1.00 86.31 484 SER A N 1
ATOM 3638 C CA . SER A 1 484 ? -18.578 -8.978 -1.756 1.00 86.31 484 SER A CA 1
ATOM 3639 C C . SER A 1 484 ? -17.404 -9.077 -0.771 1.00 86.31 484 SER A C 1
ATOM 3641 O O . SER A 1 484 ? -16.328 -9.557 -1.110 1.00 86.31 484 SER A O 1
ATOM 3643 N N . GLU A 1 485 ? -17.605 -8.617 0.466 1.00 92.38 485 GLU A N 1
ATOM 3644 C CA . GLU A 1 485 ? -16.586 -8.623 1.525 1.00 92.38 485 GLU A CA 1
ATOM 3645 C C . GLU A 1 485 ? -17.173 -9.100 2.867 1.00 92.38 485 GLU A C 1
ATOM 3647 O O . GLU A 1 485 ? -18.348 -8.864 3.169 1.00 92.38 485 GLU A O 1
ATOM 3652 N N . LEU A 1 486 ? -16.363 -9.787 3.682 1.00 93.94 486 LEU A N 1
ATOM 3653 C CA . LEU A 1 486 ? -16.742 -10.289 5.003 1.00 93.94 486 LEU A CA 1
ATOM 3654 C C . LEU A 1 486 ? -16.503 -9.216 6.073 1.00 93.94 486 LEU A C 1
ATOM 3656 O O . LEU A 1 486 ? -15.428 -9.091 6.662 1.00 93.94 486 LEU A O 1
ATOM 3660 N N . VAL A 1 487 ? -17.557 -8.473 6.374 1.00 95.81 487 VAL A N 1
ATOM 3661 C CA . VAL A 1 487 ? -17.534 -7.355 7.317 1.00 95.81 487 VAL A CA 1
ATOM 3662 C C . VAL A 1 487 ? -17.692 -7.856 8.751 1.00 95.81 487 VAL A C 1
ATOM 3664 O O . VAL A 1 487 ? -18.475 -8.770 9.017 1.00 95.81 487 VAL A O 1
ATOM 3667 N N . THR A 1 488 ? -16.951 -7.254 9.686 1.00 96.56 488 THR A N 1
ATOM 3668 C CA . THR A 1 488 ? -17.026 -7.560 11.125 1.00 96.56 488 THR A CA 1
ATOM 3669 C C . THR A 1 488 ? -17.662 -6.398 11.880 1.00 96.56 488 THR A C 1
ATOM 3671 O O . THR A 1 488 ? -17.179 -5.273 11.812 1.00 96.56 488 THR A O 1
ATOM 3674 N N . PHE A 1 489 ? -18.723 -6.679 12.629 1.00 96.75 489 PHE A N 1
ATOM 3675 C CA . PHE A 1 489 ? -19.438 -5.713 13.459 1.00 96.75 489 PHE A CA 1
ATOM 3676 C C . PHE A 1 489 ? -19.047 -5.880 14.932 1.00 96.75 489 PHE A C 1
ATOM 3678 O O . PHE A 1 489 ? -18.899 -7.011 15.407 1.00 96.75 489 PHE A O 1
ATOM 3685 N N . ASP A 1 490 ? -18.918 -4.768 15.655 1.00 97.06 490 ASP A N 1
ATOM 3686 C CA . ASP A 1 490 ? -18.614 -4.739 17.086 1.00 97.06 490 ASP A CA 1
ATOM 3687 C C . ASP A 1 490 ? -19.528 -3.732 17.792 1.00 97.06 490 ASP A C 1
ATOM 3689 O O . ASP A 1 490 ? -19.381 -2.524 17.645 1.00 97.06 490 ASP A O 1
ATOM 3693 N N . GLY A 1 491 ? -20.487 -4.262 18.546 1.00 96.50 491 GLY A N 1
ATOM 3694 C CA . GLY A 1 491 ? -21.452 -3.516 19.344 1.00 96.50 491 GLY A CA 1
ATOM 3695 C C . GLY A 1 491 ? -21.172 -3.632 20.839 1.00 96.50 491 GLY A C 1
ATOM 3696 O O . GLY A 1 491 ? -22.070 -3.391 21.647 1.00 96.50 491 GLY A O 1
ATOM 3697 N N . THR A 1 492 ? -19.958 -4.041 21.235 1.00 97.06 492 THR A N 1
ATOM 3698 C CA . THR A 1 492 ? -19.568 -4.206 22.650 1.00 97.06 492 THR A CA 1
ATOM 3699 C C . THR A 1 492 ? -19.526 -2.889 23.434 1.00 97.06 492 THR A C 1
ATOM 3701 O O . THR A 1 492 ? -19.510 -2.930 24.661 1.00 97.06 492 THR A O 1
ATOM 3704 N N . GLY A 1 493 ? -19.585 -1.735 22.754 1.00 95.75 493 GLY A N 1
ATOM 3705 C CA . GLY A 1 493 ? -19.833 -0.422 23.365 1.00 95.75 493 GLY A CA 1
ATOM 3706 C C . GLY A 1 493 ? -21.258 -0.238 23.912 1.00 95.75 493 GLY A C 1
ATOM 3707 O O . GLY A 1 493 ? -21.491 0.643 24.742 1.00 95.75 493 GLY A O 1
ATOM 3708 N N . SER A 1 494 ? -22.208 -1.086 23.496 1.00 97.44 494 SER A N 1
ATOM 3709 C CA . SER A 1 494 ? -23.582 -1.050 24.006 1.00 97.44 494 SER A CA 1
ATOM 3710 C C . SER A 1 494 ? -23.611 -1.384 25.497 1.00 97.44 494 SER A C 1
ATOM 3712 O O . SER A 1 494 ? -22.929 -2.303 25.953 1.00 97.44 494 SER A O 1
ATOM 3714 N N . SER A 1 495 ? -24.440 -0.675 26.255 1.00 94.44 495 SER A N 1
ATOM 3715 C CA . SER A 1 495 ? -24.528 -0.807 27.713 1.00 94.44 495 SER A CA 1
ATOM 3716 C C . SER A 1 495 ? -25.970 -0.791 28.203 1.00 94.44 495 SER A C 1
ATOM 3718 O O . SER A 1 495 ? -26.875 -0.338 27.508 1.00 94.44 495 SER A O 1
ATOM 3720 N N . ASP A 1 496 ? -26.170 -1.288 29.415 1.00 90.44 496 ASP A N 1
ATOM 3721 C CA . ASP A 1 496 ? -27.428 -1.225 30.146 1.00 90.44 496 ASP A CA 1
ATOM 3722 C C . ASP A 1 496 ? -27.145 -0.615 31.531 1.00 90.44 496 ASP A C 1
ATOM 3724 O O . ASP A 1 496 ? -26.048 -0.797 32.067 1.00 90.44 496 ASP A O 1
ATOM 3728 N N . SER A 1 497 ? -28.062 0.201 32.055 1.00 81.31 497 SER A N 1
ATOM 3729 C CA . SER A 1 497 ? -27.814 1.058 33.230 1.00 81.31 497 SER A CA 1
ATOM 3730 C C . SER A 1 497 ? -28.299 0.477 34.555 1.00 81.31 497 SER A C 1
ATOM 3732 O O . SER A 1 497 ? -27.796 0.871 35.607 1.00 81.31 497 SER A O 1
ATOM 3734 N N . ASP A 1 498 ? -29.262 -0.434 34.491 1.00 72.38 498 ASP A N 1
ATOM 3735 C CA . ASP A 1 498 ? -29.919 -1.126 35.603 1.00 72.38 498 ASP A CA 1
ATOM 3736 C C . ASP A 1 498 ? -29.997 -2.646 35.357 1.00 72.38 498 ASP A C 1
ATOM 3738 O O . ASP A 1 498 ? -30.707 -3.362 36.060 1.00 72.38 498 ASP A O 1
ATOM 3742 N N . GLY A 1 499 ? -29.231 -3.152 34.383 1.00 83.06 499 GLY A N 1
ATOM 3743 C CA . GLY A 1 499 ? -29.254 -4.553 33.980 1.00 83.06 499 GLY A CA 1
ATOM 3744 C C . GLY A 1 499 ? -28.083 -4.986 33.093 1.00 83.06 499 GLY A C 1
ATOM 3745 O O . GLY A 1 499 ? -26.943 -4.532 33.218 1.00 83.06 499 GLY A O 1
ATOM 3746 N N . THR A 1 500 ? -28.368 -5.940 32.213 1.00 89.19 500 THR A N 1
ATOM 3747 C CA . THR A 1 500 ? -27.438 -6.606 31.300 1.00 89.19 500 THR A CA 1
ATOM 3748 C C . THR A 1 500 ? -28.086 -6.822 29.933 1.00 89.19 500 THR A C 1
ATOM 3750 O O . THR A 1 500 ? -29.259 -7.179 29.821 1.00 89.19 500 THR A O 1
ATOM 3753 N N . ILE A 1 501 ? -27.302 -6.692 28.859 1.00 95.31 501 ILE A N 1
ATOM 3754 C CA . ILE A 1 501 ? -27.800 -6.936 27.499 1.00 95.31 501 ILE A CA 1
ATOM 3755 C C . ILE A 1 501 ? -27.953 -8.444 27.255 1.00 95.31 501 ILE A C 1
ATOM 3757 O O . ILE A 1 501 ? -26.974 -9.190 27.186 1.00 95.31 501 ILE A O 1
ATOM 3761 N N . ALA A 1 502 ? -29.195 -8.887 27.063 1.00 95.56 502 ALA A N 1
ATOM 3762 C CA . ALA A 1 502 ? -29.556 -10.270 26.776 1.00 95.56 502 ALA A CA 1
ATOM 3763 C C . ALA A 1 502 ? -29.371 -10.660 25.300 1.00 95.56 502 ALA A C 1
ATOM 3765 O O . ALA A 1 502 ? -29.137 -11.836 25.004 1.00 95.56 502 ALA A O 1
ATOM 3766 N N . SER A 1 503 ? -29.493 -9.721 24.350 1.00 96.81 503 SER A N 1
ATOM 3767 C CA . SER A 1 503 ? -29.263 -10.026 22.930 1.00 96.81 503 SER A CA 1
ATOM 3768 C C . SER A 1 503 ? -28.826 -8.834 22.075 1.00 96.81 503 SER A C 1
ATOM 3770 O O . SER A 1 503 ? -29.133 -7.685 22.382 1.00 96.81 503 SER A O 1
ATOM 3772 N N . TYR A 1 504 ? -28.141 -9.156 20.973 1.00 98.38 504 TYR A N 1
ATOM 3773 C CA . TYR A 1 504 ? -27.641 -8.239 19.948 1.00 98.38 504 TYR A CA 1
ATOM 3774 C C . TYR A 1 504 ? -28.046 -8.790 18.575 1.00 98.38 504 TYR A C 1
ATOM 3776 O O . TYR A 1 504 ? -27.724 -9.943 18.262 1.00 98.38 504 TYR A O 1
ATOM 3784 N N . VAL A 1 505 ? -28.722 -7.988 17.756 1.00 98.31 505 VAL A N 1
ATOM 3785 C CA . VAL A 1 505 ? -29.168 -8.351 16.402 1.00 98.31 505 VAL A CA 1
ATOM 3786 C C . VAL A 1 505 ? -28.727 -7.277 15.417 1.00 98.31 505 VAL A C 1
ATOM 3788 O O . VAL A 1 505 ? -29.114 -6.120 15.547 1.00 98.31 505 VAL A O 1
ATOM 3791 N N . TRP A 1 506 ? -27.959 -7.673 14.406 1.00 98.12 506 TRP A N 1
ATOM 3792 C CA . TRP A 1 506 ? -27.528 -6.811 13.308 1.00 98.12 506 TRP A CA 1
ATOM 3793 C C . TRP A 1 506 ? -28.449 -7.023 12.113 1.00 98.12 506 TRP A C 1
ATOM 3795 O O . TRP A 1 506 ? -28.749 -8.165 11.751 1.00 98.12 506 TRP A O 1
ATOM 3805 N N . SER A 1 507 ? -28.900 -5.939 11.492 1.00 97.50 507 SER A N 1
ATOM 3806 C CA . SER A 1 507 ? -29.848 -5.987 10.379 1.00 97.50 507 SER A CA 1
ATOM 3807 C C . SER A 1 507 ? -29.551 -4.949 9.304 1.00 97.50 507 SER A C 1
ATOM 3809 O O . SER A 1 507 ? -29.071 -3.861 9.604 1.00 97.50 507 SER A O 1
ATOM 3811 N N . GLU A 1 508 ? -29.895 -5.275 8.064 1.00 97.19 508 GLU A N 1
ATOM 3812 C CA . GLU A 1 508 ? -29.950 -4.339 6.939 1.00 97.19 508 GLU A CA 1
ATOM 3813 C C . GLU A 1 508 ? -31.397 -4.282 6.437 1.00 97.19 508 GLU A C 1
ATOM 3815 O O . GLU A 1 508 ? -32.057 -5.317 6.352 1.00 97.19 508 GLU A O 1
ATOM 3820 N N . ASP A 1 509 ? -31.935 -3.087 6.170 1.00 91.81 509 ASP A N 1
ATOM 3821 C CA . ASP A 1 509 ? -33.340 -2.885 5.767 1.00 91.81 509 ASP A CA 1
ATOM 3822 C C . ASP A 1 509 ? -34.370 -3.625 6.661 1.00 91.81 509 ASP A C 1
ATOM 3824 O O . ASP A 1 509 ? -35.409 -4.112 6.212 1.00 91.81 509 ASP A O 1
ATOM 3828 N N . SER A 1 510 ? -34.100 -3.688 7.974 1.00 91.25 510 SER A N 1
ATOM 3829 C CA . SER A 1 510 ? -34.867 -4.454 8.983 1.00 91.25 510 SER A CA 1
ATOM 3830 C C . SER A 1 510 ? -34.849 -5.988 8.822 1.00 91.25 510 SER A C 1
ATOM 3832 O O . SER A 1 510 ? -35.616 -6.686 9.490 1.00 91.25 510 SER A O 1
ATOM 3834 N N . VAL A 1 511 ? -33.984 -6.538 7.967 1.00 96.12 511 VAL A N 1
ATOM 3835 C CA . VAL A 1 511 ? -33.740 -7.980 7.814 1.00 96.12 511 VAL A CA 1
ATOM 3836 C C . VAL A 1 511 ? -32.511 -8.371 8.646 1.00 96.12 511 VAL A C 1
ATOM 3838 O O . VAL A 1 511 ? -31.429 -7.846 8.390 1.00 96.12 511 VAL A O 1
ATOM 3841 N N . PRO A 1 512 ? -32.623 -9.283 9.632 1.00 96.75 512 PRO A N 1
ATOM 3842 C CA . PRO A 1 512 ? -31.469 -9.743 10.402 1.00 96.75 512 PRO A CA 1
ATOM 3843 C C . PRO A 1 512 ? -30.422 -10.434 9.520 1.00 96.75 512 PRO A C 1
ATOM 3845 O O . PRO A 1 512 ? -30.742 -11.402 8.827 1.00 96.75 512 PRO A O 1
ATOM 3848 N N . ILE A 1 513 ? -29.177 -9.958 9.588 1.00 97.38 513 ILE A N 1
ATOM 3849 C CA . ILE A 1 513 ? -28.020 -10.500 8.855 1.00 97.38 513 ILE A CA 1
ATOM 3850 C C . ILE A 1 513 ? -27.034 -11.227 9.777 1.00 97.38 513 ILE A C 1
ATOM 3852 O O . ILE A 1 513 ? -26.412 -12.198 9.352 1.00 97.38 513 ILE A O 1
ATOM 3856 N N . ALA A 1 514 ? -26.923 -10.812 11.045 1.00 97.00 514 ALA A N 1
ATOM 3857 C CA . ALA A 1 514 ? -26.051 -11.441 12.038 1.00 97.00 514 ALA A CA 1
ATOM 3858 C C . ALA A 1 514 ? -26.555 -11.206 13.477 1.00 97.00 514 ALA A C 1
ATOM 3860 O O . ALA A 1 514 ? -27.484 -10.431 13.708 1.00 97.00 514 ALA A O 1
ATOM 3861 N N . ALA A 1 515 ? -25.953 -11.879 14.460 1.00 96.44 515 ALA A N 1
ATOM 3862 C CA . ALA A 1 515 ? -26.293 -11.740 15.877 1.00 96.44 515 ALA A CA 1
ATOM 3863 C C . ALA A 1 515 ? -25.064 -11.971 16.770 1.00 96.44 515 ALA A C 1
ATOM 3865 O O . ALA A 1 515 ? -24.159 -12.713 16.388 1.00 96.44 515 ALA A O 1
ATOM 3866 N N . GLY A 1 516 ? -25.071 -11.372 17.962 1.00 96.94 516 GLY A N 1
ATOM 3867 C CA . GLY A 1 516 ? -23.942 -11.363 18.902 1.00 96.94 516 GLY A CA 1
ATOM 3868 C C . GLY A 1 516 ? -23.293 -9.982 19.042 1.00 96.94 516 GLY A C 1
ATOM 3869 O O . GLY A 1 516 ? -23.411 -9.146 18.147 1.00 96.94 516 GLY A O 1
ATOM 3870 N N . ALA A 1 517 ? -22.643 -9.737 20.186 1.00 95.00 517 ALA A N 1
ATOM 3871 C CA . ALA A 1 517 ? -21.996 -8.456 20.488 1.00 95.00 517 ALA A CA 1
ATOM 3872 C C . ALA A 1 517 ? -20.859 -8.143 19.504 1.00 95.00 517 ALA A C 1
ATOM 3874 O O . ALA A 1 517 ? -20.744 -7.018 19.035 1.00 95.00 517 ALA A O 1
ATOM 3875 N N . THR A 1 518 ? -20.086 -9.163 19.129 1.00 97.19 518 THR A N 1
ATOM 3876 C CA . THR A 1 518 ? -19.271 -9.166 17.910 1.00 97.19 518 THR A CA 1
ATOM 3877 C C . THR A 1 518 ? -19.873 -10.158 16.921 1.00 97.19 518 THR A C 1
ATOM 3879 O O . THR A 1 518 ? -20.338 -11.234 17.312 1.00 97.19 518 THR A O 1
ATOM 3882 N N . ALA A 1 519 ? -19.921 -9.786 15.644 1.00 96.38 519 ALA A N 1
ATOM 3883 C CA . ALA A 1 519 ? -20.589 -10.560 14.602 1.00 96.38 519 ALA A CA 1
ATOM 3884 C C . ALA A 1 519 ? -19.930 -10.344 13.231 1.00 96.38 519 ALA A C 1
ATOM 3886 O O . ALA A 1 519 ? -19.123 -9.435 13.065 1.00 96.38 519 ALA A O 1
ATOM 3887 N N . GLN A 1 520 ? -20.269 -11.171 12.240 1.00 97.00 520 GLN A N 1
ATOM 3888 C CA . GLN A 1 520 ? -19.792 -11.009 10.863 1.00 97.00 520 GLN A CA 1
ATOM 3889 C C . GLN A 1 520 ? -20.919 -11.249 9.855 1.00 97.00 520 GLN A C 1
ATOM 3891 O O . GLN A 1 520 ? -21.770 -12.113 10.081 1.00 97.00 520 GLN A O 1
ATOM 3896 N N . ALA A 1 521 ? -20.902 -10.520 8.739 1.00 96.25 521 ALA A N 1
ATOM 3897 C CA . ALA A 1 521 ? -21.789 -10.737 7.597 1.00 96.25 521 ALA A CA 1
ATOM 3898 C C . ALA A 1 521 ? -21.063 -10.436 6.280 1.00 96.25 521 ALA A C 1
ATOM 3900 O O . ALA A 1 521 ? -20.176 -9.590 6.232 1.00 96.25 521 ALA A O 1
ATOM 3901 N N . VAL A 1 522 ? -21.458 -11.122 5.207 1.00 95.38 522 VAL A N 1
ATOM 3902 C CA . VAL A 1 522 ? -20.977 -10.815 3.855 1.00 95.38 522 VAL A CA 1
ATOM 3903 C C . VAL A 1 522 ? -21.862 -9.722 3.266 1.00 95.38 522 VAL A C 1
ATOM 3905 O O . VAL A 1 522 ? -23.071 -9.928 3.139 1.00 95.38 522 VAL A O 1
ATOM 3908 N N . LEU A 1 523 ? -21.268 -8.580 2.921 1.00 94.81 523 LEU A N 1
ATOM 3909 C CA . LEU A 1 523 ? -21.938 -7.455 2.265 1.00 94.81 523 LEU A CA 1
ATOM 3910 C C . LEU A 1 523 ? -21.437 -7.331 0.824 1.00 94.81 523 LEU A C 1
ATOM 3912 O O . LEU A 1 523 ? -20.274 -7.607 0.544 1.00 94.81 523 LEU A O 1
ATOM 3916 N N . SER A 1 524 ? -22.308 -6.935 -0.101 1.00 91.56 524 SER A N 1
ATOM 3917 C CA . SER A 1 524 ? -21.916 -6.670 -1.490 1.00 91.56 524 SER A CA 1
ATOM 3918 C C . SER A 1 524 ? -21.055 -5.408 -1.611 1.00 91.56 524 SER A C 1
ATOM 3920 O O . SER A 1 524 ? -21.047 -4.564 -0.723 1.00 91.56 524 SER A O 1
ATOM 3922 N N . VAL A 1 525 ? -20.392 -5.225 -2.753 1.00 86.69 525 VAL A N 1
ATOM 3923 C CA . VAL A 1 525 ? -19.844 -3.918 -3.149 1.00 86.69 525 VAL A CA 1
ATOM 3924 C C . VAL A 1 525 ? -20.950 -2.850 -3.138 1.00 86.69 525 VAL A C 1
ATOM 3926 O O . VAL A 1 525 ? -21.994 -3.021 -3.774 1.00 86.69 525 VAL A O 1
ATOM 3929 N N . GLY A 1 526 ? -20.709 -1.730 -2.451 1.00 87.56 526 GLY A N 1
ATOM 3930 C CA . GLY A 1 526 ? -21.668 -0.634 -2.302 1.00 87.56 526 GLY A CA 1
ATOM 3931 C C . GLY A 1 526 ? -21.785 -0.088 -0.877 1.00 87.56 526 GLY A C 1
ATOM 3932 O O . GLY A 1 526 ? -20.993 -0.409 0.007 1.00 87.56 526 GLY A O 1
ATOM 3933 N N . THR A 1 527 ? -22.770 0.792 -0.671 1.00 92.25 527 THR A N 1
ATOM 3934 C CA . THR A 1 527 ? -23.083 1.404 0.631 1.00 92.25 527 THR A CA 1
ATOM 3935 C C . THR A 1 527 ? -24.220 0.651 1.313 1.00 92.25 527 THR A C 1
ATOM 3937 O O . THR A 1 527 ? -25.320 0.571 0.768 1.00 92.25 527 THR A O 1
ATOM 3940 N N . HIS A 1 528 ? -23.956 0.173 2.522 1.00 95.38 528 HIS A N 1
ATOM 3941 C CA . HIS A 1 528 ? -24.848 -0.613 3.364 1.00 95.38 528 HIS A CA 1
ATOM 3942 C C . HIS A 1 528 ? -25.160 0.151 4.656 1.00 95.38 528 HIS A C 1
ATOM 3944 O O . HIS A 1 528 ? -24.260 0.703 5.288 1.00 95.38 528 HIS A O 1
ATOM 3950 N N . THR A 1 529 ? -26.430 0.192 5.068 1.00 97.12 529 THR A N 1
ATOM 3951 C CA . THR A 1 529 ? -26.842 0.819 6.340 1.00 97.12 529 THR A CA 1
ATOM 3952 C C . THR A 1 529 ? -27.194 -0.271 7.341 1.00 97.12 529 THR A C 1
ATOM 3954 O O . THR A 1 529 ? -28.275 -0.860 7.279 1.00 97.12 529 THR A O 1
ATOM 3957 N N . ILE A 1 530 ? -26.278 -0.538 8.271 1.00 98.12 530 ILE A N 1
ATOM 3958 C CA . ILE A 1 530 ? -26.419 -1.619 9.243 1.00 98.12 530 ILE A CA 1
ATOM 3959 C C . ILE A 1 530 ? -26.998 -1.057 10.541 1.00 98.12 530 ILE A C 1
ATOM 3961 O O . ILE A 1 530 ? -26.470 -0.108 11.114 1.00 98.12 530 ILE A O 1
ATOM 3965 N N . THR A 1 531 ? -28.093 -1.652 11.007 1.00 98.19 531 THR A N 1
ATOM 3966 C CA . THR A 1 531 ? -28.761 -1.318 12.270 1.00 98.19 531 THR A CA 1
ATOM 3967 C C . THR A 1 531 ? -28.482 -2.401 13.305 1.00 98.19 531 THR A C 1
ATOM 3969 O O . THR A 1 531 ? -28.892 -3.553 13.118 1.00 98.19 531 THR A O 1
ATOM 3972 N N . LEU A 1 532 ? -27.841 -2.024 14.411 1.00 98.44 532 LEU A N 1
ATOM 3973 C CA . LEU A 1 532 ? -27.788 -2.826 15.628 1.00 98.44 532 LEU A CA 1
ATOM 3974 C C . LEU A 1 532 ? -29.089 -2.628 16.411 1.00 98.44 532 LEU A C 1
ATOM 3976 O O . LEU A 1 532 ? -29.529 -1.503 16.625 1.00 98.44 532 LEU A O 1
ATOM 3980 N N . THR A 1 533 ? -29.687 -3.720 16.876 1.00 97.88 533 THR A N 1
ATOM 3981 C CA . THR A 1 533 ? -30.724 -3.731 17.914 1.00 97.88 533 THR A CA 1
ATOM 3982 C C . THR A 1 533 ? -30.201 -4.503 19.117 1.00 97.88 533 THR A C 1
ATOM 3984 O O . THR A 1 533 ? -29.811 -5.662 18.972 1.00 97.88 533 THR A O 1
ATOM 3987 N N . VAL A 1 534 ? -30.223 -3.889 20.298 1.00 97.62 534 VAL A N 1
ATOM 3988 C CA . VAL A 1 534 ? -29.918 -4.555 21.574 1.00 97.62 534 VAL A CA 1
ATOM 3989 C C . VAL A 1 534 ? -31.180 -4.714 22.414 1.00 97.62 534 VAL A C 1
ATOM 3991 O O . VAL A 1 534 ? -32.129 -3.937 22.286 1.00 97.62 534 VAL A O 1
ATOM 3994 N N . THR A 1 535 ? -31.216 -5.750 23.248 1.00 95.88 535 THR A N 1
ATOM 3995 C CA . THR A 1 535 ? -32.319 -6.045 24.178 1.00 95.88 535 THR A CA 1
ATOM 3996 C C . THR A 1 535 ? -31.748 -6.378 25.548 1.00 95.88 535 THR A C 1
ATOM 3998 O O . THR A 1 535 ? -30.854 -7.222 25.613 1.00 95.88 535 THR A O 1
ATOM 4001 N N . ASP A 1 536 ? -32.249 -5.749 26.609 1.00 93.69 536 ASP A N 1
ATOM 4002 C CA . ASP A 1 536 ? -31.871 -6.034 28.004 1.00 93.69 536 ASP A CA 1
ATOM 4003 C C . ASP A 1 536 ? -32.490 -7.342 28.546 1.00 93.69 536 ASP A C 1
ATOM 4005 O O . ASP A 1 536 ? -33.265 -8.022 27.861 1.00 93.69 536 ASP A O 1
ATOM 4009 N N . ASN A 1 537 ? -32.129 -7.726 29.776 1.00 90.38 537 ASN A N 1
ATOM 4010 C CA . ASN A 1 537 ? -32.673 -8.908 30.461 1.00 90.38 537 ASN A CA 1
ATOM 4011 C C . ASN A 1 537 ? -34.172 -8.832 30.791 1.00 90.38 537 ASN A C 1
ATOM 4013 O O . ASN A 1 537 ? -34.799 -9.881 30.962 1.00 90.38 537 ASN A O 1
ATOM 4017 N N . ASP A 1 538 ? -34.747 -7.634 30.819 1.00 82.62 538 ASP A N 1
ATOM 4018 C CA . ASP A 1 538 ? -36.143 -7.363 31.173 1.00 82.62 538 ASP A CA 1
ATOM 4019 C C . ASP A 1 538 ? -37.024 -7.076 29.934 1.00 82.62 538 ASP A C 1
ATOM 4021 O O . ASP A 1 538 ? -38.241 -6.877 30.037 1.00 82.62 538 ASP A O 1
ATOM 4025 N N . GLY A 1 539 ? -36.433 -7.149 28.738 1.00 83.44 539 GLY A N 1
ATOM 4026 C CA . GLY A 1 539 ? -37.088 -7.136 27.436 1.00 83.44 539 GLY A CA 1
ATOM 4027 C C . GLY A 1 539 ? -37.321 -5.762 26.801 1.00 83.44 539 GLY A C 1
ATOM 4028 O O . GLY A 1 539 ? -38.066 -5.710 25.815 1.00 83.44 539 GLY A O 1
ATOM 4029 N N . ALA A 1 540 ? -36.735 -4.669 27.305 1.00 85.81 540 ALA A N 1
ATOM 4030 C CA . ALA A 1 540 ? -36.722 -3.405 26.563 1.00 85.81 540 ALA A CA 1
ATOM 4031 C C . ALA A 1 540 ? -35.566 -3.378 25.541 1.00 85.81 540 ALA A C 1
ATOM 4033 O O . ALA A 1 540 ? -34.715 -4.266 25.476 1.00 85.81 540 ALA A O 1
ATOM 4034 N N . THR A 1 541 ? -35.633 -2.435 24.598 1.00 93.75 541 THR A N 1
ATOM 4035 C CA . THR A 1 541 ? -34.822 -2.468 23.372 1.00 93.75 541 THR A CA 1
ATOM 4036 C C . THR A 1 541 ? -34.358 -1.086 22.953 1.00 93.75 541 THR A C 1
ATOM 4038 O O . THR A 1 541 ? -35.149 -0.140 23.001 1.00 93.75 541 THR A O 1
ATOM 4041 N N . ALA A 1 542 ? -33.152 -1.008 22.397 1.00 95.81 542 ALA A N 1
ATOM 4042 C CA . ALA A 1 542 ? -32.646 0.179 21.716 1.00 95.81 542 ALA A CA 1
ATOM 4043 C C . ALA A 1 542 ? -31.938 -0.175 20.407 1.00 95.81 542 ALA A C 1
ATOM 4045 O O . ALA A 1 542 ? -31.606 -1.334 20.155 1.00 95.81 542 ALA A O 1
ATOM 4046 N N . THR A 1 543 ? -31.728 0.837 19.565 1.00 97.25 543 THR A N 1
ATOM 4047 C CA . THR A 1 543 ? -31.143 0.689 18.230 1.00 97.25 543 THR A CA 1
ATOM 4048 C C . THR A 1 543 ? -30.136 1.783 17.927 1.00 97.25 543 THR A C 1
ATOM 4050 O O . THR A 1 543 ? -30.395 2.939 18.260 1.00 97.25 543 THR A O 1
ATOM 4053 N N . ASP A 1 544 ? -29.076 1.432 17.206 1.00 98.31 544 ASP A N 1
ATOM 4054 C CA . ASP A 1 544 ? -28.104 2.368 16.634 1.00 98.31 544 ASP A CA 1
ATOM 4055 C C . ASP A 1 544 ? -27.696 1.926 15.214 1.00 98.31 544 ASP A C 1
ATOM 4057 O O . ASP A 1 544 ? -27.982 0.794 14.810 1.00 98.31 544 ASP A O 1
ATOM 4061 N N . THR A 1 545 ? -27.088 2.815 14.423 1.00 97.56 545 THR A N 1
ATOM 4062 C CA . THR A 1 545 ? -26.810 2.586 12.993 1.00 97.56 545 THR A CA 1
ATOM 4063 C C . THR A 1 545 ? -25.409 3.009 12.569 1.00 97.56 545 THR A C 1
ATOM 4065 O O . THR A 1 545 ? -25.015 4.140 12.841 1.00 97.56 545 THR A O 1
ATOM 4068 N N . MET A 1 546 ? -24.748 2.173 11.764 1.00 96.69 546 MET A N 1
ATOM 4069 C CA . MET A 1 546 ? -23.510 2.503 11.042 1.00 96.69 546 MET A CA 1
ATOM 4070 C C . MET A 1 546 ? -23.706 2.446 9.520 1.00 96.69 546 MET A C 1
ATOM 4072 O O . MET A 1 546 ? -24.560 1.714 9.007 1.00 96.69 546 MET A O 1
ATOM 4076 N N . GLN A 1 547 ? -22.875 3.180 8.788 1.00 96.88 547 GLN A N 1
ATOM 4077 C CA . GLN A 1 547 ? -22.625 2.954 7.366 1.00 96.88 547 GLN A CA 1
ATOM 4078 C C . GLN A 1 547 ? -21.455 1.988 7.182 1.00 96.88 547 GLN A C 1
ATOM 4080 O O . GLN A 1 547 ? -20.419 2.118 7.830 1.00 96.88 547 GLN A O 1
ATOM 4085 N N . VAL A 1 548 ? -21.590 1.063 6.238 1.00 95.56 548 VAL A N 1
ATOM 4086 C CA . VAL A 1 548 ? -20.473 0.272 5.721 1.00 95.56 548 VAL A CA 1
ATOM 4087 C C . VAL A 1 548 ? -20.358 0.516 4.225 1.00 95.56 548 VAL A C 1
ATOM 4089 O O . VAL A 1 548 ? -21.338 0.361 3.498 1.00 95.56 548 VAL A O 1
ATOM 4092 N N . PHE A 1 549 ? -19.173 0.892 3.751 1.00 91.12 549 PHE A N 1
ATOM 4093 C CA . PHE A 1 549 ? -18.889 1.016 2.326 1.00 91.12 549 PHE A CA 1
ATOM 4094 C C . PHE A 1 549 ? -17.862 -0.023 1.882 1.00 91.12 549 PHE A C 1
ATOM 4096 O O . PHE A 1 549 ? -16.725 -0.011 2.351 1.00 91.12 549 PHE A O 1
ATOM 4103 N N . VAL A 1 550 ? -18.270 -0.911 0.975 1.00 90.75 550 VAL A N 1
ATOM 4104 C CA . VAL A 1 550 ? -17.395 -1.906 0.344 1.00 90.75 550 VAL A CA 1
ATOM 4105 C C . VAL A 1 550 ? -16.991 -1.389 -1.038 1.00 90.75 550 VAL A C 1
ATOM 4107 O O . VAL A 1 550 ? -17.850 -1.221 -1.909 1.00 90.75 550 VAL A O 1
ATOM 4110 N N . HIS A 1 551 ? -15.702 -1.107 -1.240 1.00 86.12 551 HIS A N 1
ATOM 4111 C CA . HIS A 1 551 ? -15.191 -0.541 -2.490 1.00 86.12 551 HIS A CA 1
ATOM 4112 C C . HIS A 1 551 ? -15.222 -1.543 -3.651 1.00 86.12 551 HIS A C 1
ATOM 4114 O O . HIS A 1 551 ? -14.879 -2.713 -3.463 1.00 86.12 551 HIS A O 1
ATOM 4120 N N . PRO A 1 552 ? -15.556 -1.080 -4.869 1.00 83.25 552 PRO A N 1
ATOM 4121 C CA . PRO A 1 552 ? -15.480 -1.891 -6.072 1.00 83.25 552 PRO A CA 1
ATOM 4122 C C . PRO A 1 552 ? -14.035 -2.214 -6.463 1.00 83.25 552 PRO A C 1
ATOM 4124 O O . PRO A 1 552 ? -13.139 -1.365 -6.412 1.00 83.25 552 PRO A O 1
ATOM 4127 N N . VAL A 1 553 ? -13.852 -3.423 -6.991 1.00 89.44 553 VAL A N 1
ATOM 4128 C CA . VAL A 1 553 ? -12.687 -3.777 -7.802 1.00 89.44 553 VAL A CA 1
ATOM 4129 C C . VAL A 1 553 ? -13.117 -3.880 -9.260 1.00 89.44 553 VAL A C 1
ATOM 4131 O O . VAL A 1 553 ? -14.089 -4.556 -9.599 1.00 89.44 553 VAL A O 1
ATOM 4134 N N . PHE A 1 554 ? -12.398 -3.172 -10.126 1.00 93.62 554 PHE A N 1
ATOM 4135 C CA . PHE A 1 554 ? -12.676 -3.082 -11.552 1.00 93.62 554 PHE A CA 1
ATOM 4136 C C . PHE A 1 554 ? -11.663 -3.875 -12.377 1.00 93.62 554 PHE A C 1
ATOM 4138 O O . PHE A 1 554 ? -10.479 -3.921 -12.051 1.00 93.62 554 PHE A O 1
ATOM 4145 N N . TYR A 1 555 ? -12.114 -4.445 -13.490 1.00 95.25 555 TYR A N 1
ATOM 4146 C CA . TYR A 1 555 ? -11.334 -5.328 -14.352 1.00 95.25 555 TYR A CA 1
ATOM 4147 C C . TYR A 1 555 ? -11.210 -4.771 -15.768 1.00 95.25 555 TYR A C 1
ATOM 4149 O O . TYR A 1 555 ? -12.204 -4.364 -16.374 1.00 95.25 555 TYR A O 1
ATOM 4157 N N . VAL A 1 556 ? -9.993 -4.796 -16.319 1.00 98.38 556 VAL A N 1
ATOM 4158 C CA . VAL A 1 556 ? -9.686 -4.287 -17.665 1.00 98.38 556 VAL A CA 1
ATOM 4159 C C . VAL A 1 556 ? -8.949 -5.335 -18.506 1.00 98.38 556 VAL A C 1
ATOM 4161 O O . VAL A 1 556 ? -7.876 -5.820 -18.137 1.00 98.38 556 VAL A O 1
ATOM 4164 N N . ASP A 1 557 ? -9.515 -5.651 -19.672 1.00 97.62 557 ASP A N 1
ATOM 4165 C CA . ASP A 1 557 ? -8.959 -6.532 -20.704 1.00 97.62 557 ASP A CA 1
ATOM 4166 C C . ASP A 1 557 ? -9.073 -5.840 -22.071 1.00 97.62 557 ASP A C 1
ATOM 4168 O O . ASP A 1 557 ? -10.100 -5.911 -22.742 1.00 97.62 557 ASP A O 1
ATOM 4172 N N . PHE A 1 558 ? -8.004 -5.171 -22.504 1.00 96.81 558 PHE A N 1
ATOM 4173 C CA . PHE A 1 558 ? -7.999 -4.380 -23.743 1.00 96.81 558 PHE A CA 1
ATOM 4174 C C . PHE A 1 558 ? -8.261 -5.198 -25.019 1.00 96.81 558 PHE A C 1
ATOM 4176 O O . PHE A 1 558 ? -8.742 -4.663 -26.022 1.00 96.81 558 PHE A O 1
ATOM 4183 N N . GLU A 1 559 ? -7.933 -6.491 -24.995 1.00 93.88 559 GLU A N 1
ATOM 4184 C CA . GLU A 1 559 ? -8.031 -7.375 -26.159 1.00 93.88 559 GLU A CA 1
ATOM 4185 C C . GLU A 1 559 ? -9.333 -8.193 -26.167 1.00 93.88 559 GLU A C 1
ATOM 4187 O O . GLU A 1 559 ? -9.791 -8.589 -27.242 1.00 93.88 559 GLU A O 1
ATOM 4192 N N . GLY A 1 560 ? -9.926 -8.453 -24.994 1.00 95.44 560 GLY A N 1
ATOM 4193 C CA . GLY A 1 560 ? -11.105 -9.315 -24.832 1.00 95.44 560 GLY A CA 1
ATOM 4194 C C . GLY A 1 560 ? -12.350 -8.691 -24.186 1.00 95.44 560 GLY A C 1
ATOM 4195 O O . GLY A 1 560 ? -13.415 -9.300 -24.282 1.00 95.44 560 GLY A O 1
ATOM 4196 N N . GLY A 1 561 ? -12.237 -7.529 -23.538 1.00 97.06 561 GLY A N 1
ATOM 4197 C CA . GLY A 1 561 ? -13.318 -6.859 -22.805 1.00 97.06 561 GLY A CA 1
ATOM 4198 C C . GLY A 1 561 ? -14.205 -5.943 -23.660 1.00 97.06 561 GLY A C 1
ATOM 4199 O O . GLY A 1 561 ? -14.005 -5.798 -24.870 1.00 97.06 561 GLY A O 1
ATOM 4200 N N . SER A 1 562 ? -15.188 -5.294 -23.028 1.00 97.88 562 SER A N 1
ATOM 4201 C CA . SER A 1 562 ? -16.088 -4.327 -23.670 1.00 97.88 562 SER A CA 1
ATOM 4202 C C . SER A 1 562 ? -16.436 -3.156 -22.754 1.00 97.88 562 SER A C 1
ATOM 4204 O O . SER A 1 562 ? -16.829 -3.321 -21.604 1.00 97.88 562 SER A O 1
ATOM 4206 N N . ASP A 1 563 ? -16.400 -1.941 -23.299 1.00 98.06 563 ASP A N 1
ATOM 4207 C CA . ASP A 1 563 ? -16.855 -0.719 -22.617 1.00 98.06 563 ASP A CA 1
ATOM 4208 C C . ASP A 1 563 ? -18.372 -0.699 -22.317 1.00 98.06 563 ASP A C 1
ATOM 4210 O O . ASP A 1 563 ? -18.878 0.228 -21.681 1.00 98.06 563 ASP A O 1
ATOM 4214 N N . ALA A 1 564 ? -19.130 -1.686 -22.802 1.00 97.00 564 ALA A N 1
ATOM 4215 C CA . ALA A 1 564 ? -20.539 -1.867 -22.456 1.00 97.00 564 ALA A CA 1
ATOM 4216 C C . ALA A 1 564 ? -20.765 -2.659 -21.153 1.00 97.00 564 ALA A C 1
ATOM 4218 O O . ALA A 1 564 ? -21.895 -2.670 -20.661 1.00 97.00 564 ALA A O 1
ATOM 4219 N N . ASP A 1 565 ? -19.729 -3.316 -20.627 1.00 96.12 565 ASP A N 1
ATOM 4220 C CA . ASP A 1 565 ? -19.829 -4.242 -19.498 1.00 96.12 565 ASP A CA 1
ATOM 4221 C C . ASP A 1 565 ? -19.697 -3.519 -18.141 1.00 96.12 565 ASP A C 1
ATOM 4223 O O . ASP A 1 565 ? -19.374 -2.329 -18.069 1.00 96.12 565 ASP A O 1
ATOM 4227 N N . SER A 1 566 ? -19.987 -4.217 -17.037 1.00 92.00 566 SER A N 1
ATOM 4228 C CA . SER A 1 566 ? -20.002 -3.622 -15.689 1.00 92.00 566 SER A CA 1
ATOM 4229 C C . SER A 1 566 ? -18.617 -3.223 -15.175 1.00 92.00 566 SER A C 1
ATOM 4231 O O . SER A 1 566 ? -18.513 -2.312 -14.356 1.00 92.00 566 SER A O 1
ATOM 4233 N N . GLY A 1 567 ? -17.566 -3.906 -15.635 1.00 92.00 567 GLY A N 1
ATOM 4234 C CA . GLY A 1 567 ? -16.213 -3.826 -15.093 1.00 92.00 567 GLY A CA 1
ATOM 4235 C C . GLY A 1 567 ? -16.032 -4.576 -13.777 1.00 92.00 567 GLY A C 1
ATOM 4236 O O . GLY A 1 567 ? -14.903 -4.694 -13.328 1.00 92.00 567 GLY A O 1
ATOM 4237 N N . MET A 1 568 ? -17.097 -5.096 -13.157 1.00 88.75 568 MET A N 1
ATOM 4238 C CA . MET A 1 568 ? -17.087 -5.625 -11.782 1.00 88.75 568 MET A CA 1
ATOM 4239 C C . MET A 1 568 ? -16.678 -7.101 -11.680 1.00 88.75 568 MET A C 1
ATOM 4241 O O . MET A 1 568 ? -16.675 -7.666 -10.592 1.00 88.75 568 MET A O 1
ATOM 4245 N N . SER A 1 569 ? -16.356 -7.765 -12.795 1.00 89.12 569 SER A N 1
ATOM 4246 C CA . SER A 1 569 ? -15.829 -9.133 -12.765 1.00 89.12 569 SER A CA 1
ATOM 4247 C C . SER A 1 569 ? -14.902 -9.428 -13.951 1.00 89.12 569 SER A C 1
ATOM 4249 O O . SER A 1 569 ? -15.040 -8.800 -15.004 1.00 89.12 569 SER A O 1
ATOM 4251 N N . PRO A 1 570 ? -14.037 -10.459 -13.864 1.00 91.81 570 PRO A N 1
ATOM 4252 C CA . PRO A 1 570 ? -13.198 -10.912 -14.978 1.00 91.81 570 PRO A CA 1
ATOM 4253 C C . PRO A 1 570 ? -13.952 -11.297 -16.262 1.00 91.81 570 PRO A C 1
ATOM 4255 O O . PRO A 1 570 ? -13.345 -11.365 -17.331 1.00 91.81 570 PRO A O 1
ATOM 4258 N N . GLY A 1 571 ? -15.246 -11.626 -16.155 1.00 91.81 571 GLY A N 1
ATOM 4259 C CA . GLY A 1 571 ? -16.112 -11.992 -17.282 1.00 91.81 571 GLY A CA 1
ATOM 4260 C C . GLY A 1 571 ? -16.899 -10.823 -17.881 1.00 91.81 571 GLY A C 1
ATOM 4261 O O . GLY A 1 571 ? -17.499 -10.994 -18.938 1.00 91.81 571 GLY A O 1
ATOM 4262 N N . GLU A 1 572 ? -16.881 -9.665 -17.219 1.00 94.44 572 GLU A N 1
ATOM 4263 C CA . GLU A 1 572 ? -17.533 -8.410 -17.618 1.00 94.44 572 GLU A CA 1
ATOM 4264 C C . GLU A 1 572 ? -16.508 -7.259 -17.603 1.00 94.44 572 GLU A C 1
ATOM 4266 O O . GLU A 1 572 ? -16.810 -6.135 -17.203 1.00 94.44 572 GLU A O 1
ATOM 4271 N N . ALA A 1 573 ? -15.260 -7.561 -17.970 1.00 96.69 573 ALA A N 1
ATOM 4272 C CA . ALA A 1 573 ? -14.152 -6.617 -17.946 1.00 96.69 573 ALA A CA 1
ATOM 4273 C C . ALA A 1 573 ? -14.281 -5.545 -19.040 1.00 96.69 573 ALA A C 1
ATOM 4275 O O . ALA A 1 573 ? -14.664 -5.830 -20.177 1.00 96.69 573 ALA A O 1
ATOM 4276 N N . TRP A 1 574 ? -13.879 -4.317 -18.722 1.00 98.12 574 TRP A N 1
ATOM 4277 C CA . TRP A 1 574 ? -13.854 -3.222 -19.687 1.00 98.12 574 TRP A CA 1
ATOM 4278 C C . TRP A 1 574 ? -12.752 -3.394 -20.729 1.00 98.12 574 TRP A C 1
ATOM 4280 O O . TRP A 1 574 ? -11.701 -3.975 -20.450 1.00 98.12 574 TRP A O 1
ATOM 4290 N N . GLN A 1 575 ? -12.961 -2.823 -21.918 1.00 98.00 575 GLN A N 1
ATOM 4291 C CA . GLN A 1 575 ? -11.895 -2.716 -22.912 1.00 98.00 575 GLN A CA 1
ATOM 4292 C C . GLN A 1 575 ? -10.921 -1.591 -22.528 1.00 98.00 575 GLN A C 1
ATOM 4294 O O . GLN A 1 575 ? -9.704 -1.774 -22.545 1.00 98.00 575 GLN A O 1
ATOM 4299 N N . HIS A 1 576 ? -11.456 -0.435 -22.135 1.00 97.94 576 HIS A N 1
ATOM 4300 C CA . HIS A 1 576 ? -10.675 0.722 -21.713 1.00 97.94 576 HIS A CA 1
ATOM 4301 C C . HIS A 1 576 ? -10.831 0.999 -20.217 1.00 97.94 576 HIS A C 1
ATOM 4303 O O . HIS A 1 576 ? -11.915 0.899 -19.645 1.00 97.94 576 HIS A O 1
ATOM 4309 N N . CYS A 1 577 ? -9.738 1.413 -19.583 1.00 97.12 577 CYS A N 1
ATOM 4310 C CA . CYS A 1 577 ? -9.756 1.898 -18.207 1.00 97.12 577 CYS A CA 1
ATOM 4311 C C . CYS A 1 577 ? -10.436 3.283 -18.121 1.00 97.12 577 CYS A C 1
ATOM 4313 O O . CYS A 1 577 ? -10.266 4.098 -19.039 1.00 97.12 577 CYS A O 1
ATOM 4315 N N . PRO A 1 578 ? -11.149 3.611 -17.023 1.00 96.50 578 PRO A N 1
ATOM 4316 C CA . PRO A 1 578 ? -11.533 4.984 -16.719 1.00 96.50 578 PRO A CA 1
ATOM 4317 C C . PRO A 1 578 ? -10.343 5.941 -16.851 1.00 96.50 578 PRO A C 1
ATOM 4319 O O . PRO A 1 578 ? -9.248 5.692 -16.353 1.00 96.50 578 PRO A O 1
ATOM 4322 N N . GLY A 1 579 ? -10.553 7.050 -17.558 1.00 94.94 579 GLY A N 1
ATOM 4323 C CA . GLY A 1 579 ? -9.509 8.037 -17.839 1.00 94.94 579 GLY A CA 1
ATOM 4324 C C . GLY A 1 579 ? -8.748 7.806 -19.147 1.00 94.94 579 GLY A C 1
ATOM 4325 O O . GLY A 1 579 ? -7.989 8.694 -19.547 1.00 94.94 579 GLY A O 1
ATOM 4326 N N . ASP A 1 580 ? -8.962 6.693 -19.858 1.00 96.38 580 ASP A N 1
ATOM 4327 C CA . ASP A 1 580 ? -8.478 6.541 -21.235 1.00 96.38 580 ASP A CA 1
ATOM 4328 C C . ASP A 1 580 ? -9.266 7.449 -22.204 1.00 96.38 580 ASP A C 1
ATOM 4330 O O . ASP A 1 580 ? -10.499 7.440 -22.175 1.00 96.38 580 ASP A O 1
ATOM 4334 N N . PRO A 1 581 ? -8.612 8.235 -23.087 1.00 93.25 581 PRO A N 1
ATOM 4335 C CA . PRO A 1 581 ? -9.298 9.073 -24.074 1.00 93.25 581 PRO A CA 1
ATOM 4336 C C . PRO A 1 581 ? -10.238 8.326 -25.027 1.00 93.25 581 PRO A C 1
ATOM 4338 O O . PRO A 1 581 ? -11.104 8.965 -25.625 1.00 93.25 581 PRO A O 1
ATOM 4341 N N . ASN A 1 582 ? -10.032 7.020 -25.218 1.00 95.00 582 ASN A N 1
ATOM 4342 C CA . ASN A 1 582 ? -10.847 6.178 -26.091 1.00 95.00 582 ASN A CA 1
ATOM 4343 C C . ASN A 1 582 ? -11.942 5.413 -25.338 1.00 95.00 582 ASN A C 1
ATOM 4345 O O . ASN A 1 582 ? -12.751 4.757 -25.994 1.00 95.00 582 ASN A O 1
ATOM 4349 N N . ALA A 1 583 ? -11.994 5.505 -24.003 1.00 96.81 583 ALA A N 1
ATOM 4350 C CA . ALA A 1 583 ? -13.047 4.875 -23.223 1.00 96.81 583 ALA A CA 1
ATOM 4351 C C . ALA A 1 583 ? -14.425 5.387 -23.658 1.00 96.81 583 ALA A C 1
ATOM 4353 O O . ALA A 1 583 ? -14.660 6.588 -23.828 1.00 96.81 583 ALA A O 1
ATOM 4354 N N . THR A 1 584 ? -15.357 4.455 -23.811 1.00 97.62 584 THR A N 1
ATOM 4355 C CA . THR A 1 584 ? -16.767 4.717 -24.105 1.00 97.62 584 THR A CA 1
ATOM 4356 C C . THR A 1 584 ? -17.663 4.103 -23.023 1.00 97.62 584 THR A C 1
ATOM 4358 O O . THR A 1 584 ? -17.176 3.681 -21.978 1.00 97.62 584 THR A O 1
ATOM 4361 N N . GLY A 1 585 ? -18.985 4.107 -23.231 1.00 96.50 585 GLY A N 1
ATOM 4362 C CA . GLY A 1 585 ? -19.938 3.362 -22.399 1.00 96.50 585 GLY A CA 1
ATOM 4363 C C . GLY A 1 585 ? -19.811 3.604 -20.889 1.00 96.50 585 GLY A C 1
ATOM 4364 O O . GLY A 1 585 ? -19.911 4.744 -20.434 1.00 96.50 585 GLY A O 1
ATOM 4365 N N . VAL A 1 586 ? -19.645 2.518 -20.131 1.00 95.38 586 VAL A N 1
ATOM 4366 C CA . VAL A 1 586 ? -19.533 2.514 -18.666 1.00 95.38 586 VAL A CA 1
ATOM 4367 C C . VAL A 1 586 ? -18.229 3.166 -18.178 1.00 95.38 586 VAL A C 1
ATOM 4369 O O . VAL A 1 586 ? -18.349 4.169 -17.466 1.00 95.38 586 VAL A O 1
ATOM 4372 N N . PRO A 1 587 ? -17.008 2.721 -18.560 1.00 96.38 587 PRO A N 1
ATOM 4373 C CA . PRO A 1 587 ? -15.760 3.265 -18.008 1.00 96.38 587 PRO A CA 1
ATOM 4374 C C . PRO A 1 587 ? -15.566 4.760 -18.291 1.00 96.38 587 PRO A C 1
ATOM 4376 O O . PRO A 1 587 ? -14.970 5.463 -17.480 1.00 96.38 587 PRO A O 1
ATOM 4379 N N . ALA A 1 588 ? -16.134 5.288 -19.381 1.00 96.38 588 ALA A N 1
ATOM 4380 C CA . ALA A 1 588 ? -16.131 6.726 -19.673 1.00 96.38 588 ALA A CA 1
ATOM 4381 C C . ALA A 1 588 ? -16.952 7.584 -18.689 1.00 96.38 588 ALA A C 1
ATOM 4383 O O . ALA A 1 588 ? -16.814 8.808 -18.674 1.00 96.38 588 ALA A O 1
ATOM 4384 N N . SER A 1 589 ? -17.843 6.961 -17.911 1.00 94.12 589 SER A N 1
ATOM 4385 C CA . SER A 1 589 ? -18.713 7.622 -16.930 1.00 94.12 589 SER A CA 1
ATOM 4386 C C . SER A 1 589 ? -18.278 7.417 -15.476 1.00 94.12 589 SER A C 1
ATOM 4388 O O . SER A 1 589 ? -18.774 8.120 -14.594 1.00 94.12 589 SER A O 1
ATOM 4390 N N . ILE A 1 590 ? -17.350 6.488 -15.227 1.00 92.31 590 ILE A N 1
ATOM 4391 C CA . ILE A 1 590 ? -16.808 6.208 -13.897 1.00 92.31 590 ILE A CA 1
ATOM 4392 C C . ILE A 1 590 ? -15.813 7.301 -13.505 1.00 92.31 590 ILE A C 1
ATOM 4394 O O . ILE A 1 590 ? -14.884 7.621 -14.248 1.00 92.31 590 ILE A O 1
ATOM 4398 N N . GLY A 1 591 ? -16.007 7.860 -12.313 1.00 92.62 591 GLY A N 1
ATOM 4399 C CA . GLY A 1 591 ? -14.984 8.615 -11.604 1.00 92.62 591 GLY A CA 1
ATOM 4400 C C . GLY A 1 591 ? -14.516 7.793 -10.416 1.00 92.62 591 GLY A C 1
ATOM 4401 O O . GLY A 1 591 ? -15.327 7.525 -9.535 1.00 92.62 591 GLY A O 1
ATOM 4402 N N . LEU A 1 592 ? -13.245 7.387 -10.421 1.00 93.00 592 LEU A N 1
ATOM 4403 C CA . LEU A 1 592 ? -12.658 6.601 -9.337 1.00 93.00 592 LEU A CA 1
ATOM 4404 C C . LEU A 1 592 ? -12.600 7.423 -8.040 1.00 93.00 592 LEU A C 1
ATOM 4406 O O . LEU A 1 592 ? -12.406 8.643 -8.077 1.00 93.00 592 LEU A O 1
ATOM 4410 N N . ILE A 1 593 ? -12.747 6.746 -6.906 1.00 90.62 593 ILE A N 1
ATOM 4411 C CA . ILE A 1 593 ? -12.641 7.314 -5.556 1.00 90.62 593 ILE A CA 1
ATOM 4412 C C . ILE A 1 593 ? -11.603 6.545 -4.727 1.00 90.62 593 ILE A C 1
ATOM 4414 O O . ILE A 1 593 ? -11.266 5.404 -5.030 1.00 90.62 593 ILE A O 1
ATOM 4418 N N . GLY A 1 594 ? -11.059 7.180 -3.686 1.00 90.44 594 GLY A N 1
ATOM 4419 C CA . GLY A 1 594 ? -10.056 6.559 -2.816 1.00 90.44 594 GLY A CA 1
ATOM 4420 C C . GLY A 1 594 ? -10.535 5.264 -2.190 1.00 90.44 594 GLY A C 1
ATOM 4421 O O . GLY A 1 594 ? -11.540 5.299 -1.496 1.00 90.44 594 GLY A O 1
ATOM 4422 N N . GLY A 1 595 ? -9.809 4.168 -2.428 1.00 87.88 595 GLY A N 1
ATOM 4423 C CA . GLY A 1 595 ? -10.176 2.797 -2.065 1.00 87.88 595 GLY A CA 1
ATOM 4424 C C . GLY A 1 595 ? -10.459 1.908 -3.284 1.00 87.88 595 GLY A C 1
ATOM 4425 O O . GLY A 1 595 ? -10.337 0.689 -3.184 1.00 87.88 595 GLY A O 1
ATOM 4426 N N . ASP A 1 596 ? -10.769 2.495 -4.446 1.00 91.56 596 ASP A N 1
ATOM 4427 C CA . ASP A 1 596 ? -11.026 1.745 -5.679 1.00 91.56 596 ASP A CA 1
ATOM 4428 C C . ASP A 1 596 ? -9.739 1.117 -6.247 1.00 91.56 596 ASP A C 1
ATOM 4430 O O . ASP A 1 596 ? -8.690 1.768 -6.356 1.00 91.56 596 ASP A O 1
ATOM 4434 N N . LYS A 1 597 ? -9.839 -0.136 -6.705 1.00 93.12 597 LYS A N 1
ATOM 4435 C CA . LYS A 1 597 ? -8.743 -0.858 -7.369 1.00 93.12 597 LYS A CA 1
ATOM 4436 C C . LYS A 1 597 ? -9.122 -1.248 -8.796 1.00 93.12 597 LYS A C 1
ATOM 4438 O O . LYS A 1 597 ? -10.192 -1.797 -9.034 1.00 93.12 597 LYS A O 1
ATOM 4443 N N . VAL A 1 598 ? -8.230 -0.990 -9.749 1.00 96.44 598 VAL A N 1
ATOM 4444 C CA . VAL A 1 598 ? -8.358 -1.376 -11.158 1.00 96.44 598 VAL A CA 1
ATOM 4445 C C . VAL A 1 598 ? -7.296 -2.421 -11.486 1.00 96.44 598 VAL A C 1
ATOM 4447 O O . VAL A 1 598 ? -6.106 -2.112 -11.522 1.00 96.44 598 VAL A O 1
ATOM 4450 N N . ILE A 1 599 ? -7.731 -3.656 -11.731 1.00 96.38 599 ILE A N 1
ATOM 4451 C CA . ILE A 1 599 ? -6.884 -4.788 -12.108 1.00 96.38 599 ILE A CA 1
ATOM 4452 C C . ILE A 1 599 ? -6.857 -4.913 -13.633 1.00 96.38 599 ILE A C 1
ATOM 4454 O O . ILE A 1 599 ? -7.887 -5.090 -14.289 1.00 96.38 599 ILE A O 1
ATOM 4458 N N . PHE A 1 600 ? -5.658 -4.873 -14.204 1.00 98.19 600 PHE A N 1
ATOM 4459 C CA . PHE A 1 600 ? -5.412 -5.170 -15.610 1.00 98.19 600 PHE A CA 1
ATOM 4460 C C . PHE A 1 600 ? -5.057 -6.645 -15.775 1.00 98.19 600 PHE A C 1
ATOM 4462 O O . PHE A 1 600 ? -4.240 -7.190 -15.034 1.00 98.19 600 PHE A O 1
ATOM 4469 N N . LYS A 1 601 ? -5.643 -7.295 -16.779 1.00 97.50 601 LYS A N 1
ATOM 4470 C CA . LYS A 1 601 ? -5.409 -8.714 -17.059 1.00 97.50 601 LYS A CA 1
ATOM 4471 C C . LYS A 1 601 ? -3.934 -9.006 -17.351 1.00 97.50 601 LYS A C 1
ATOM 4473 O O . LYS A 1 601 ? -3.355 -8.465 -18.295 1.00 97.50 601 LYS A O 1
ATOM 4478 N N . GLY A 1 602 ? -3.347 -9.929 -16.592 1.00 97.19 602 GLY A N 1
ATOM 4479 C CA . GLY A 1 602 ? -1.956 -10.343 -16.761 1.00 97.19 602 GLY A CA 1
ATOM 4480 C C . GLY A 1 602 ? -1.670 -10.872 -18.169 1.00 97.19 602 GLY A C 1
ATOM 4481 O O . GLY A 1 602 ? -2.398 -11.734 -18.671 1.00 97.19 602 GLY A O 1
ATOM 4482 N N . GLY A 1 603 ? -0.613 -10.372 -18.807 1.00 94.38 603 GLY A N 1
ATOM 4483 C CA . GLY A 1 603 ? -0.178 -10.781 -20.145 1.00 94.38 603 GLY A CA 1
ATOM 4484 C C . GLY A 1 603 ? -1.019 -10.250 -21.313 1.00 94.38 603 GLY A C 1
ATOM 4485 O O . GLY A 1 603 ? -0.626 -10.462 -22.459 1.00 94.38 603 GLY A O 1
ATOM 4486 N N . ALA A 1 604 ? -2.135 -9.556 -21.059 1.00 93.88 604 ALA A N 1
ATOM 4487 C CA . ALA A 1 604 ? -2.870 -8.833 -22.097 1.00 93.88 604 ALA A CA 1
ATOM 4488 C C . ALA A 1 604 ? -2.136 -7.535 -22.471 1.00 93.88 604 ALA A C 1
ATOM 4490 O O . ALA A 1 604 ? -1.495 -6.907 -21.619 1.00 93.88 604 ALA A O 1
ATOM 4491 N N . VAL A 1 605 ? -2.241 -7.123 -23.739 1.00 95.44 605 VAL A N 1
ATOM 4492 C CA . VAL A 1 605 ? -1.552 -5.921 -24.237 1.00 95.44 605 VAL A CA 1
ATOM 4493 C C . VAL A 1 605 ? -2.490 -4.713 -24.298 1.00 95.44 605 VAL A C 1
ATOM 4495 O O . VAL A 1 605 ? -3.275 -4.555 -25.233 1.00 95.44 605 VAL A O 1
ATOM 4498 N N . TYR A 1 606 ? -2.363 -3.812 -23.325 1.00 96.56 606 TYR A N 1
ATOM 4499 C CA . TYR A 1 606 ? -3.062 -2.530 -23.278 1.00 96.56 606 TYR A CA 1
ATOM 4500 C C . TYR A 1 606 ? -2.399 -1.515 -24.228 1.00 96.56 606 TYR A C 1
ATOM 4502 O O . TYR A 1 606 ? -1.258 -1.096 -24.011 1.00 96.56 606 TYR A O 1
ATOM 4510 N N . ARG A 1 607 ? -3.110 -1.096 -25.289 1.00 93.38 607 ARG A N 1
ATOM 4511 C CA . ARG A 1 607 ? -2.612 -0.130 -26.303 1.00 93.38 607 ARG A CA 1
ATOM 4512 C C . ARG A 1 607 ? -3.230 1.269 -26.191 1.00 93.38 607 ARG A C 1
ATOM 4514 O O . ARG A 1 607 ? -3.286 2.006 -27.176 1.00 93.38 607 ARG A O 1
ATOM 4521 N N . GLY A 1 608 ? -3.707 1.627 -25.003 1.00 90.25 608 GLY A N 1
ATOM 4522 C CA . GLY A 1 608 ? -4.257 2.947 -24.698 1.00 90.25 608 GLY A CA 1
ATOM 4523 C C . GLY A 1 608 ? -3.278 3.880 -23.976 1.00 90.25 608 GLY A C 1
ATOM 4524 O O . GLY A 1 608 ? -2.062 3.693 -24.022 1.00 90.25 608 GLY A O 1
ATOM 4525 N N . ARG A 1 609 ? -3.829 4.899 -23.310 1.00 91.75 609 ARG A N 1
ATOM 4526 C CA . ARG A 1 609 ? -3.130 5.751 -22.329 1.00 91.75 609 ARG A CA 1
ATOM 4527 C C . ARG A 1 609 ? -4.131 6.230 -21.290 1.00 91.75 609 ARG A C 1
ATOM 4529 O O . ARG A 1 609 ? -5.224 6.627 -21.670 1.00 91.75 609 ARG A O 1
ATOM 4536 N N . ILE A 1 610 ? -3.766 6.277 -20.019 1.00 95.38 610 ILE A N 1
ATOM 4537 C CA . ILE A 1 610 ? -4.685 6.622 -18.929 1.00 95.38 610 ILE A CA 1
ATOM 4538 C C . ILE A 1 610 ? -4.339 8.009 -18.388 1.00 95.38 610 ILE A C 1
ATOM 4540 O O . ILE A 1 610 ? -3.201 8.277 -18.005 1.00 95.38 610 ILE A O 1
ATOM 4544 N N . ASN A 1 611 ? -5.320 8.913 -18.353 1.00 93.50 611 ASN A N 1
ATOM 4545 C CA . ASN A 1 611 ? -5.177 10.200 -17.674 1.00 93.50 611 ASN A CA 1
ATOM 4546 C C . ASN A 1 611 ? -5.661 10.038 -16.222 1.00 93.50 611 ASN A C 1
ATOM 4548 O O . ASN A 1 611 ? -6.866 10.086 -15.961 1.00 93.50 611 ASN A O 1
ATOM 4552 N N . CYS A 1 612 ? -4.735 9.850 -15.283 1.00 93.44 612 CYS A N 1
ATOM 4553 C CA . CYS A 1 612 ? -5.042 9.684 -13.862 1.00 93.44 612 CYS A CA 1
ATOM 4554 C C . CYS A 1 612 ? -5.424 11.035 -13.251 1.00 93.44 612 CYS A C 1
ATOM 4556 O O . CYS A 1 612 ? -4.549 11.831 -12.915 1.00 93.44 612 CYS A O 1
ATOM 4558 N N . ASN A 1 613 ? -6.725 11.303 -13.125 1.00 91.25 613 ASN A N 1
ATOM 4559 C CA . ASN A 1 613 ? -7.261 12.580 -12.630 1.00 91.25 613 ASN A CA 1
ATOM 4560 C C . ASN A 1 613 ? -8.019 12.457 -11.294 1.00 91.25 613 ASN A C 1
ATOM 4562 O O . ASN A 1 613 ? -8.688 13.406 -10.891 1.00 91.25 613 ASN A O 1
ATOM 4566 N N . TRP A 1 614 ? -7.940 11.302 -10.630 1.00 95.19 614 TRP A N 1
ATOM 4567 C CA . TRP A 1 614 ? -8.654 11.006 -9.388 1.00 95.19 614 TRP A CA 1
ATOM 4568 C C . TRP A 1 614 ? -7.677 10.704 -8.264 1.00 95.19 614 TRP A C 1
ATOM 4570 O O . TRP A 1 614 ? -6.740 9.930 -8.458 1.00 95.19 614 TRP A O 1
ATOM 4580 N N . SER A 1 615 ? -7.920 11.310 -7.107 1.00 95.62 615 SER A N 1
ATOM 4581 C CA . SER A 1 615 ? -7.123 11.126 -5.899 1.00 95.62 615 SER A CA 1
ATOM 4582 C C . SER A 1 615 ? -7.800 10.151 -4.944 1.00 95.62 615 SER A C 1
ATOM 4584 O O . SER A 1 615 ? -9.027 10.157 -4.822 1.00 95.62 615 SER A O 1
ATOM 4586 N N . GLY A 1 616 ? -6.995 9.361 -4.237 1.00 94.56 616 GLY A N 1
ATOM 4587 C CA . GLY A 1 616 ? -7.440 8.654 -3.048 1.00 94.56 616 GLY A CA 1
ATOM 4588 C C . GLY A 1 616 ? -7.348 9.503 -1.780 1.00 94.56 616 GLY A C 1
ATOM 4589 O O . GLY A 1 616 ? -7.206 10.727 -1.831 1.00 94.56 616 GLY A O 1
ATOM 4590 N N . SER A 1 617 ? -7.377 8.835 -0.632 1.00 92.19 617 SER A N 1
ATOM 4591 C CA . SER A 1 617 ? -7.087 9.424 0.678 1.00 92.19 617 SER A CA 1
ATOM 4592 C C . SER A 1 617 ? -6.123 8.546 1.475 1.00 92.19 617 SER A C 1
ATOM 4594 O O . SER A 1 617 ? -5.811 7.419 1.088 1.00 92.19 617 SER A O 1
ATOM 4596 N N . GLU A 1 618 ? -5.653 9.048 2.615 1.00 90.50 618 GLU A N 1
ATOM 4597 C CA . GLU A 1 618 ? -4.899 8.248 3.581 1.00 90.50 618 GLU A CA 1
ATOM 4598 C C . GLU A 1 618 ? -5.682 6.972 3.954 1.00 90.50 618 GLU A C 1
ATOM 4600 O O . GLU A 1 618 ? -6.902 7.008 4.122 1.00 90.50 618 GLU A O 1
ATOM 4605 N N . GLY A 1 619 ? -4.995 5.824 3.984 1.00 87.50 619 GLY A N 1
ATOM 4606 C CA . GLY A 1 619 ? -5.598 4.495 4.173 1.00 87.50 619 GLY A CA 1
ATOM 4607 C C . GLY A 1 619 ? -6.387 3.932 2.977 1.00 87.50 619 GLY A C 1
ATOM 4608 O O . GLY A 1 619 ? -6.553 2.719 2.897 1.00 87.50 619 GLY A O 1
ATOM 4609 N N . LEU A 1 620 ? -6.821 4.772 2.031 1.00 90.88 620 LEU A N 1
ATOM 4610 C CA . LEU A 1 620 ? -7.672 4.408 0.890 1.00 90.88 620 LEU A CA 1
ATOM 4611 C C . LEU A 1 620 ? -7.111 4.994 -0.426 1.00 90.88 620 LEU A C 1
ATOM 4613 O O . LEU A 1 620 ? -7.677 5.937 -0.992 1.00 90.88 620 LEU A O 1
ATOM 4617 N N . PRO A 1 621 ? -5.968 4.489 -0.927 1.00 95.38 621 PRO A N 1
ATOM 4618 C CA . PRO A 1 621 ? -5.431 4.915 -2.214 1.00 95.38 621 PRO A CA 1
ATOM 4619 C C . PRO A 1 621 ? -6.290 4.412 -3.383 1.00 95.38 621 PRO A C 1
ATOM 4621 O O . PRO A 1 621 ? -7.004 3.421 -3.256 1.00 95.38 621 PRO A O 1
ATOM 4624 N N . ILE A 1 622 ? -6.176 5.055 -4.547 1.00 95.94 622 ILE A N 1
ATOM 4625 C CA . ILE A 1 622 ? -6.609 4.452 -5.820 1.00 95.94 622 ILE A CA 1
ATOM 4626 C C . ILE A 1 622 ? -5.472 3.576 -6.342 1.00 95.94 622 ILE A C 1
ATOM 4628 O O . ILE A 1 622 ? -4.328 4.031 -6.410 1.00 95.94 622 ILE A O 1
ATOM 4632 N N . VAL A 1 623 ? -5.772 2.339 -6.731 1.00 97.19 623 VAL A N 1
ATOM 4633 C CA . VAL A 1 623 ? -4.754 1.343 -7.100 1.00 97.19 623 VAL A CA 1
ATOM 4634 C C . VAL A 1 623 ? -4.903 0.905 -8.556 1.00 97.19 623 VAL A C 1
ATOM 4636 O O . VAL A 1 623 ? -5.936 0.361 -8.935 1.00 97.19 623 VAL A O 1
ATOM 4639 N N . TYR A 1 624 ? -3.857 1.079 -9.365 1.00 98.12 624 TYR A N 1
ATOM 4640 C CA . TYR A 1 624 ? -3.731 0.493 -10.704 1.00 98.12 624 TYR A CA 1
ATOM 4641 C C . TYR A 1 624 ? -2.790 -0.716 -10.624 1.00 98.12 624 TYR A C 1
ATOM 4643 O O . TYR A 1 624 ? -1.581 -0.559 -10.450 1.00 98.12 624 TYR A O 1
ATOM 4651 N N . ASP A 1 625 ? -3.352 -1.918 -10.738 1.00 97.50 625 ASP A N 1
ATOM 4652 C CA . ASP A 1 625 ? -2.670 -3.191 -10.486 1.00 97.50 625 ASP A CA 1
ATOM 4653 C C . ASP A 1 625 ? -2.510 -4.005 -11.772 1.00 97.50 625 ASP A C 1
ATOM 4655 O O . ASP A 1 625 ? -3.476 -4.311 -12.471 1.00 97.50 625 ASP A O 1
ATOM 4659 N N . GLY A 1 626 ? -1.273 -4.375 -12.087 1.00 96.94 626 GLY A N 1
ATOM 4660 C CA . GLY A 1 626 ? -0.921 -5.168 -13.257 1.00 96.94 626 GLY A CA 1
ATOM 4661 C C . GLY A 1 626 ? -1.027 -6.681 -13.061 1.00 96.94 626 GLY A C 1
ATOM 4662 O O . GLY A 1 626 ? -0.214 -7.392 -13.641 1.00 96.94 626 GLY A O 1
ATOM 4663 N N . ASN A 1 627 ? -1.991 -7.174 -12.277 1.00 95.31 627 ASN A N 1
ATOM 4664 C CA . ASN A 1 627 ? -2.161 -8.569 -11.843 1.00 95.31 627 ASN A CA 1
ATOM 4665 C C . ASN A 1 627 ? -1.075 -9.044 -10.847 1.00 95.31 627 ASN A C 1
ATOM 4667 O O . ASN A 1 627 ? -0.498 -10.123 -11.004 1.00 95.31 627 ASN A O 1
ATOM 4671 N N . THR A 1 628 ? -0.817 -8.267 -9.783 1.00 94.75 628 THR A N 1
ATOM 4672 C CA . THR A 1 628 ? 0.173 -8.622 -8.732 1.00 94.75 628 THR A CA 1
ATOM 4673 C C . THR A 1 628 ? -0.176 -9.924 -8.004 1.00 94.75 628 THR A C 1
ATOM 4675 O O . THR A 1 628 ? 0.699 -10.746 -7.737 1.00 94.75 628 THR A O 1
ATOM 4678 N N . ALA A 1 629 ? -1.467 -10.160 -7.751 1.00 91.12 629 ALA A N 1
ATOM 4679 C CA . ALA A 1 629 ? -1.971 -11.376 -7.115 1.00 91.12 629 ALA A CA 1
ATOM 4680 C C . ALA A 1 629 ? -1.868 -12.627 -8.014 1.00 91.12 629 ALA A C 1
ATOM 4682 O O . ALA A 1 629 ? -2.061 -13.747 -7.539 1.00 91.12 629 ALA A O 1
ATOM 4683 N N . GLY A 1 630 ? -1.600 -12.463 -9.317 1.00 92.06 630 GLY A N 1
ATOM 4684 C CA . GLY A 1 630 ? -1.507 -13.568 -10.274 1.00 92.06 630 GLY A CA 1
ATOM 4685 C C . GLY A 1 630 ? -2.829 -14.305 -10.537 1.00 92.06 630 GLY A C 1
ATOM 4686 O O . GLY A 1 630 ? -2.808 -15.402 -11.097 1.00 92.06 630 GLY A O 1
ATOM 4687 N N . THR A 1 631 ? -3.969 -13.743 -10.127 1.00 87.69 631 THR A N 1
ATOM 4688 C CA . THR A 1 631 ? -5.287 -14.399 -10.140 1.00 87.69 631 THR A CA 1
ATOM 4689 C C . THR A 1 631 ? -6.000 -14.333 -11.491 1.00 87.69 631 THR A C 1
ATOM 4691 O O . THR A 1 631 ? -6.834 -15.198 -11.768 1.00 87.69 631 THR A O 1
ATOM 4694 N N . TRP A 1 632 ? -5.677 -13.363 -12.358 1.00 93.44 632 TRP A N 1
ATOM 4695 C CA . TRP A 1 632 ? -6.357 -13.182 -13.645 1.00 93.44 632 TRP A CA 1
ATOM 4696 C C . TRP A 1 632 ? -5.403 -12.852 -14.801 1.00 93.44 632 TRP A C 1
ATOM 4698 O O . TRP A 1 632 ? -4.884 -11.745 -14.933 1.00 93.44 632 TRP A O 1
ATOM 4708 N N . GLY A 1 633 ? -5.217 -13.829 -15.693 1.00 94.38 633 GLY A N 1
ATOM 4709 C CA . GLY A 1 633 ? -4.268 -13.756 -16.806 1.00 94.38 633 GLY A CA 1
ATOM 4710 C C . GLY A 1 633 ? -2.971 -14.509 -16.500 1.00 94.38 633 GLY A C 1
ATOM 4711 O O . GLY A 1 633 ? -2.974 -15.476 -15.741 1.00 94.38 633 GLY A O 1
ATOM 4712 N N . THR A 1 634 ? -1.864 -14.100 -17.118 1.00 95.00 634 THR A N 1
ATOM 4713 C CA . THR A 1 634 ? -0.536 -14.707 -16.920 1.00 95.00 634 THR A CA 1
ATOM 4714 C C . THR A 1 634 ? 0.549 -13.643 -16.811 1.00 95.00 634 THR A C 1
ATOM 4716 O O . THR A 1 634 ? 0.782 -12.915 -17.773 1.00 95.00 634 THR A O 1
ATOM 4719 N N . GLY A 1 635 ? 1.256 -13.595 -15.680 1.00 95.69 635 GLY A N 1
ATOM 4720 C CA . GLY A 1 635 ? 2.279 -12.576 -15.429 1.00 95.69 635 GLY A CA 1
ATOM 4721 C C . GLY A 1 635 ? 1.686 -11.173 -15.266 1.00 95.69 635 GLY A C 1
ATOM 4722 O O . GLY A 1 635 ? 0.500 -11.031 -14.963 1.00 95.69 635 GLY A O 1
ATOM 4723 N N . LYS A 1 636 ? 2.527 -10.156 -15.469 1.00 96.75 636 LYS A N 1
ATOM 4724 C CA . LYS A 1 636 ? 2.158 -8.740 -15.363 1.00 96.75 636 LYS A CA 1
ATOM 4725 C C . LYS A 1 636 ? 1.364 -8.251 -16.581 1.00 96.75 636 LYS A C 1
ATOM 4727 O O . LYS A 1 636 ? 1.524 -8.779 -17.683 1.00 96.75 636 LYS A O 1
ATOM 4732 N N . ALA A 1 637 ? 0.513 -7.244 -16.410 1.00 97.31 637 ALA A N 1
ATOM 4733 C CA . ALA A 1 637 ? -0.183 -6.578 -17.516 1.00 97.31 637 ALA A CA 1
ATOM 4734 C C . ALA A 1 637 ? 0.773 -5.687 -18.332 1.00 97.31 637 ALA A C 1
ATOM 4736 O O . ALA A 1 637 ? 1.644 -5.024 -17.763 1.00 97.31 637 ALA A O 1
ATOM 4737 N N . ILE A 1 638 ? 0.608 -5.658 -19.662 1.00 97.50 638 ILE A N 1
ATOM 4738 C CA . ILE A 1 638 ? 1.571 -5.032 -20.583 1.00 97.50 638 ILE A CA 1
ATOM 4739 C C . ILE A 1 638 ? 0.968 -3.792 -21.245 1.00 97.50 638 ILE A C 1
ATOM 4741 O O . ILE A 1 638 ? 0.132 -3.890 -22.137 1.00 97.50 638 ILE A O 1
ATOM 4745 N N . PHE A 1 639 ? 1.458 -2.617 -20.873 1.00 97.62 639 PHE A N 1
ATOM 4746 C CA . PHE A 1 639 ? 1.196 -1.347 -21.538 1.00 97.62 639 PHE A CA 1
ATOM 4747 C C . PHE A 1 639 ? 2.218 -1.142 -22.660 1.00 97.62 639 PHE A C 1
ATOM 4749 O O . PHE A 1 639 ? 3.418 -1.058 -22.400 1.00 97.62 639 PHE A O 1
ATOM 4756 N N . ASP A 1 640 ? 1.757 -1.036 -23.909 1.00 95.12 640 ASP A N 1
ATOM 4757 C CA . ASP A 1 640 ? 2.634 -1.066 -25.088 1.00 95.12 640 ASP A CA 1
ATOM 4758 C C . ASP A 1 640 ? 2.421 0.139 -26.023 1.00 95.12 640 ASP A C 1
ATOM 4760 O O . ASP A 1 640 ? 1.433 0.248 -26.760 1.00 95.12 640 ASP A O 1
ATOM 4764 N N . GLY A 1 641 ? 3.401 1.045 -26.024 1.00 93.44 641 GLY A N 1
ATOM 4765 C CA . GLY A 1 641 ? 3.420 2.265 -26.832 1.00 93.44 641 GLY A CA 1
ATOM 4766 C C . GLY A 1 641 ? 3.698 2.067 -28.329 1.00 93.44 641 GLY A C 1
ATOM 4767 O O . GLY A 1 641 ? 3.798 3.055 -29.058 1.00 93.44 641 GLY A O 1
ATOM 4768 N N . SER A 1 642 ? 3.830 0.823 -28.806 1.00 93.06 642 SER A N 1
ATOM 4769 C CA . SER A 1 642 ? 4.178 0.494 -30.197 1.00 93.06 642 SER A CA 1
ATOM 4770 C C . SER A 1 642 ? 3.057 -0.198 -30.971 1.00 93.06 642 SER A C 1
ATOM 4772 O O . SER A 1 642 ? 2.151 -0.773 -30.377 1.00 93.06 642 SER A O 1
ATOM 4774 N N . GLU A 1 643 ? 3.110 -0.148 -32.301 1.00 92.25 643 GLU A N 1
ATOM 4775 C CA . GLU A 1 643 ? 2.259 -0.923 -33.212 1.00 92.25 643 GLU A CA 1
ATOM 4776 C C . GLU A 1 643 ? 3.077 -1.961 -33.981 1.00 92.25 643 GLU A C 1
ATOM 4778 O O . GLU A 1 643 ? 4.242 -1.730 -34.309 1.00 92.25 643 GLU A O 1
ATOM 4783 N N . ALA A 1 644 ? 2.458 -3.092 -34.326 1.00 92.00 644 ALA A N 1
ATOM 4784 C CA . ALA A 1 644 ? 3.086 -4.106 -35.170 1.00 92.00 644 ALA A CA 1
ATOM 4785 C C . ALA A 1 644 ? 3.211 -3.612 -36.624 1.00 92.00 644 ALA A C 1
ATOM 4787 O O . ALA A 1 644 ? 2.213 -3.348 -37.299 1.00 92.00 644 ALA A O 1
ATOM 4788 N N . LEU A 1 645 ? 4.442 -3.536 -37.133 1.00 93.31 645 LEU A N 1
ATOM 4789 C CA . LEU A 1 645 ? 4.749 -3.116 -38.495 1.00 93.31 645 LEU A CA 1
ATOM 4790 C C . LEU A 1 645 ? 4.853 -4.345 -39.409 1.00 93.31 645 LEU A C 1
ATOM 4792 O O . LEU A 1 645 ? 5.737 -5.189 -39.256 1.00 93.31 645 LEU A O 1
ATOM 4796 N N . SER A 1 646 ? 3.926 -4.450 -40.363 1.00 91.50 646 SER A N 1
ATOM 4797 C CA . SER A 1 646 ? 3.735 -5.628 -41.220 1.00 91.50 646 SER A CA 1
ATOM 4798 C C . SER A 1 646 ? 3.828 -5.294 -42.717 1.00 91.50 646 SER A C 1
ATOM 4800 O O . SER A 1 646 ? 3.964 -4.135 -43.104 1.00 91.50 646 SER A O 1
ATOM 4802 N N . GLY A 1 647 ? 3.778 -6.319 -43.577 1.00 93.81 647 GLY A N 1
ATOM 4803 C CA . GLY A 1 647 ? 3.815 -6.141 -45.036 1.00 93.81 647 GLY A CA 1
ATOM 4804 C C . GLY A 1 647 ? 5.210 -5.867 -45.611 1.00 93.81 647 GLY A C 1
ATOM 4805 O O . GLY A 1 647 ? 5.327 -5.274 -46.685 1.00 93.81 647 GLY A O 1
ATOM 4806 N N . TRP A 1 648 ? 6.267 -6.292 -44.914 1.00 96.19 648 TRP A N 1
ATOM 4807 C CA . TRP A 1 648 ? 7.647 -6.023 -45.307 1.00 96.19 648 TRP A CA 1
ATOM 4808 C C . TRP A 1 648 ? 7.985 -6.609 -46.680 1.00 96.19 648 TRP A C 1
ATOM 4810 O O . TRP A 1 648 ? 7.873 -7.815 -46.912 1.00 96.19 648 TRP A O 1
ATOM 4820 N N . THR A 1 649 ? 8.477 -5.756 -47.574 1.00 97.00 649 THR A N 1
ATOM 4821 C CA . THR A 1 649 ? 8.837 -6.098 -48.953 1.00 97.00 649 THR A CA 1
ATOM 4822 C C . THR A 1 649 ? 10.354 -5.990 -49.149 1.00 97.00 649 THR A C 1
ATOM 4824 O O . THR A 1 649 ? 10.923 -4.955 -48.804 1.00 97.00 649 THR A O 1
ATOM 4827 N N . PRO A 1 650 ? 11.041 -7.004 -49.708 1.00 97.12 650 PRO A N 1
ATOM 4828 C CA . PRO A 1 650 ? 12.476 -6.922 -49.969 1.00 97.12 650 PRO A CA 1
ATOM 4829 C C . PRO A 1 650 ? 12.747 -6.004 -51.168 1.00 97.12 650 PRO A C 1
ATOM 4831 O O . PRO A 1 650 ? 12.069 -6.104 -52.199 1.00 97.12 650 PRO A O 1
ATOM 4834 N N . CYS A 1 651 ? 13.753 -5.133 -51.075 1.00 96.88 651 CYS A N 1
ATOM 4835 C CA . CYS A 1 651 ? 14.145 -4.260 -52.183 1.00 96.88 651 CYS A CA 1
ATOM 4836 C C . CYS A 1 651 ? 14.644 -5.095 -53.375 1.00 96.88 651 CYS A C 1
ATOM 4838 O O . CYS A 1 651 ? 15.389 -6.059 -53.204 1.00 96.88 651 CYS A O 1
ATOM 4840 N N . GLN A 1 652 ? 14.233 -4.740 -54.597 1.00 97.19 652 GLN A N 1
ATOM 4841 C CA . GLN A 1 652 ? 14.590 -5.489 -55.814 1.00 97.19 652 GLN A CA 1
ATOM 4842 C C . GLN A 1 652 ? 15.748 -4.843 -56.591 1.00 97.19 652 GLN A C 1
ATOM 4844 O O . GLN A 1 652 ? 16.296 -5.445 -57.516 1.00 97.19 652 GLN A O 1
ATOM 4849 N N . SER A 1 653 ? 16.117 -3.613 -56.232 1.00 96.25 653 SER A N 1
ATOM 4850 C CA . SER A 1 653 ? 17.188 -2.835 -56.843 1.00 96.25 653 SER A CA 1
ATOM 4851 C C . SER A 1 653 ? 17.648 -1.707 -55.915 1.00 96.25 653 SER A C 1
ATOM 4853 O O . SER A 1 653 ? 16.922 -1.308 -55.002 1.00 96.25 653 SER A O 1
ATOM 4855 N N . ALA A 1 654 ? 18.812 -1.116 -56.209 1.00 93.31 654 ALA A N 1
ATOM 4856 C CA . ALA A 1 654 ? 19.287 0.094 -55.530 1.00 93.31 654 ALA A CA 1
ATOM 4857 C C . ALA A 1 654 ? 18.264 1.243 -55.593 1.00 93.31 654 ALA A C 1
ATOM 4859 O O . ALA A 1 654 ? 18.121 1.991 -54.635 1.00 93.31 654 ALA A O 1
ATOM 4860 N N . ASN A 1 655 ? 17.499 1.360 -56.685 1.00 92.12 655 ASN A N 1
ATOM 4861 C CA . ASN A 1 655 ? 16.487 2.407 -56.840 1.00 92.12 655 ASN A CA 1
ATOM 4862 C C . ASN A 1 655 ? 15.302 2.235 -55.869 1.00 92.12 655 ASN A C 1
ATOM 4864 O O . ASN A 1 655 ? 14.772 3.222 -55.370 1.00 92.12 655 ASN A O 1
ATOM 4868 N N . ASP A 1 656 ? 14.917 0.995 -55.551 1.00 91.19 656 ASP A N 1
ATOM 4869 C CA . ASP A 1 656 ? 13.860 0.711 -54.563 1.00 91.19 656 ASP A CA 1
ATOM 4870 C C . ASP A 1 656 ? 14.319 1.005 -53.122 1.00 91.19 656 ASP A C 1
ATOM 4872 O O . ASP A 1 656 ? 13.497 1.262 -52.236 1.00 91.19 656 ASP A O 1
ATOM 4876 N N . ALA A 1 657 ? 15.640 1.001 -52.919 1.00 93.38 657 ALA A N 1
ATOM 4877 C CA . ALA A 1 657 ? 16.359 1.325 -51.693 1.00 93.38 657 ALA A CA 1
ATOM 4878 C C . ALA A 1 657 ? 16.929 2.761 -51.678 1.00 93.38 657 ALA A C 1
ATOM 4880 O O . ALA A 1 657 ? 17.969 3.005 -51.074 1.00 93.38 657 ALA A O 1
ATOM 4881 N N . GLY A 1 658 ? 16.309 3.709 -52.394 1.00 87.25 658 GLY A N 1
ATOM 4882 C CA . GLY A 1 658 ? 16.705 5.127 -52.364 1.00 87.25 658 GLY A CA 1
ATOM 4883 C C . GLY A 1 658 ? 18.124 5.423 -52.876 1.00 87.25 658 GLY A C 1
ATOM 4884 O O . GLY A 1 658 ? 18.705 6.443 -52.527 1.00 87.25 658 GLY A O 1
ATOM 4885 N N . GLY A 1 659 ? 18.697 4.531 -53.686 1.00 91.06 659 GLY A N 1
ATOM 4886 C CA . GLY A 1 659 ? 20.068 4.608 -54.199 1.00 91.06 659 GLY A CA 1
ATOM 4887 C C . GLY A 1 659 ? 21.101 3.806 -53.399 1.00 91.06 659 GLY A C 1
ATOM 4888 O O . GLY A 1 659 ? 22.241 3.700 -53.849 1.00 91.06 659 GLY A O 1
ATOM 4889 N N . ASN A 1 660 ? 20.732 3.208 -52.260 1.00 95.38 660 ASN A N 1
ATOM 4890 C CA . ASN A 1 660 ? 21.671 2.497 -51.390 1.00 95.38 660 ASN A CA 1
ATOM 4891 C C . ASN A 1 660 ? 22.272 1.241 -52.084 1.00 95.38 660 ASN A C 1
ATOM 4893 O O . ASN A 1 660 ? 21.529 0.416 -52.634 1.00 95.38 660 ASN A O 1
ATOM 4897 N N . PRO A 1 661 ? 23.611 1.054 -52.073 1.00 95.31 661 PRO A N 1
ATOM 4898 C CA . PRO A 1 661 ? 24.273 -0.085 -52.716 1.00 95.31 661 PRO A CA 1
ATOM 4899 C C . PRO A 1 661 ? 23.988 -1.439 -52.041 1.00 95.31 661 PRO A C 1
ATOM 4901 O O . PRO A 1 661 ? 24.044 -2.468 -52.715 1.00 95.31 661 PRO A O 1
ATOM 4904 N N . ASN A 1 662 ? 23.628 -1.446 -50.755 1.00 96.38 662 ASN A N 1
ATOM 4905 C CA . ASN A 1 662 ? 23.330 -2.625 -49.935 1.00 96.38 662 ASN A CA 1
ATOM 4906 C C . ASN A 1 662 ? 21.889 -3.145 -50.099 1.00 96.38 662 ASN A C 1
ATOM 4908 O O . ASN A 1 662 ? 21.475 -4.039 -49.364 1.00 96.38 662 ASN A O 1
ATOM 4912 N N . TRP A 1 663 ? 21.128 -2.622 -51.070 1.00 96.75 663 TRP A N 1
ATOM 4913 C CA . TRP A 1 663 ? 19.707 -2.919 -51.323 1.00 96.75 663 TRP A CA 1
ATOM 4914 C C . TRP A 1 663 ? 19.298 -4.395 -51.217 1.00 96.75 663 TRP A C 1
ATOM 4916 O O . TRP A 1 663 ? 18.183 -4.675 -50.795 1.00 96.75 663 TRP A O 1
ATOM 4926 N N . ALA A 1 664 ? 20.175 -5.342 -51.563 1.00 96.06 664 ALA A N 1
ATOM 4927 C CA . ALA A 1 664 ? 19.886 -6.776 -51.493 1.00 96.06 664 ALA A CA 1
ATOM 4928 C C . ALA A 1 664 ? 19.616 -7.290 -50.062 1.00 96.06 664 ALA A C 1
ATOM 4930 O O . ALA A 1 664 ? 19.001 -8.344 -49.904 1.00 96.06 664 ALA A O 1
ATOM 4931 N N . ASN A 1 665 ? 20.048 -6.547 -49.038 1.00 96.75 665 ASN A N 1
ATOM 4932 C CA . ASN A 1 665 ? 19.810 -6.846 -47.625 1.00 96.75 665 ASN A CA 1
ATOM 4933 C C . ASN A 1 665 ? 18.595 -6.091 -47.051 1.00 96.75 665 ASN A C 1
ATOM 4935 O O . ASN A 1 665 ? 18.134 -6.411 -45.955 1.00 96.75 665 ASN A O 1
ATOM 4939 N N . LEU A 1 666 ? 18.085 -5.087 -47.773 1.00 97.69 666 LEU A N 1
ATOM 4940 C CA . LEU A 1 666 ? 17.131 -4.114 -47.247 1.00 97.69 666 LEU A CA 1
ATOM 4941 C C . LEU A 1 666 ? 15.682 -4.507 -47.538 1.00 97.69 666 LEU A C 1
ATOM 4943 O O . LEU A 1 666 ? 15.306 -4.843 -48.664 1.00 97.69 666 LEU A O 1
ATOM 4947 N N . TRP A 1 667 ? 14.845 -4.381 -46.518 1.00 97.44 667 TRP A N 1
ATOM 4948 C CA . TRP A 1 667 ? 13.396 -4.546 -46.590 1.00 97.44 667 TRP A CA 1
ATOM 4949 C C . TRP A 1 667 ? 12.725 -3.205 -46.327 1.00 97.44 667 TRP A C 1
ATOM 4951 O O . TRP A 1 667 ? 13.294 -2.378 -45.624 1.00 97.44 667 TRP A O 1
ATOM 4961 N N . TYR A 1 668 ? 11.519 -2.984 -46.846 1.00 96.50 668 TYR A N 1
ATOM 4962 C CA . TYR A 1 668 ? 10.729 -1.802 -46.508 1.00 96.50 668 TYR A CA 1
ATOM 4963 C C . TYR A 1 668 ? 9.287 -2.128 -46.120 1.00 96.50 668 TYR A C 1
ATOM 4965 O O . TYR A 1 668 ? 8.705 -3.098 -46.609 1.00 96.50 668 TYR A O 1
ATOM 4973 N N . ALA A 1 669 ? 8.717 -1.281 -45.268 1.00 96.62 669 ALA A N 1
ATOM 4974 C CA . ALA A 1 669 ? 7.317 -1.282 -44.850 1.00 96.62 669 ALA A CA 1
ATOM 4975 C C . ALA A 1 669 ? 6.813 0.168 -44.689 1.00 96.62 669 ALA A C 1
ATOM 4977 O O . ALA A 1 669 ? 7.535 1.119 -44.998 1.00 96.62 669 ALA A O 1
ATOM 4978 N N . TYR A 1 670 ? 5.571 0.330 -44.228 1.00 95.12 670 TYR A N 1
ATOM 4979 C CA . TYR A 1 670 ? 4.893 1.623 -44.098 1.00 95.12 670 TYR A CA 1
ATOM 4980 C C . TYR A 1 670 ? 4.438 1.853 -42.654 1.00 95.12 670 TYR A C 1
ATOM 4982 O O . TYR A 1 670 ? 3.506 1.205 -42.180 1.00 95.12 670 TYR A O 1
ATOM 4990 N N . ALA A 1 671 ? 5.124 2.751 -41.950 1.00 93.75 671 ALA A N 1
ATOM 4991 C CA . ALA A 1 671 ? 4.817 3.132 -40.580 1.00 93.75 671 ALA A CA 1
ATOM 4992 C C . ALA A 1 671 ? 3.563 4.030 -40.496 1.00 93.75 671 ALA A C 1
ATOM 4994 O O . ALA A 1 671 ? 3.282 4.775 -41.444 1.00 93.75 671 ALA A O 1
ATOM 4995 N N . PRO A 1 672 ? 2.806 3.991 -39.379 1.00 92.00 672 PRO A N 1
ATOM 4996 C CA . PRO A 1 672 ? 1.612 4.815 -39.192 1.00 92.00 672 PRO A CA 1
ATOM 4997 C C . PRO A 1 672 ? 1.876 6.328 -39.245 1.00 92.00 672 PRO A C 1
ATOM 4999 O O . PRO A 1 672 ? 2.974 6.811 -38.978 1.00 92.00 672 PRO A O 1
ATOM 5002 N N . ALA A 1 673 ? 0.830 7.103 -39.530 1.00 88.25 673 ALA A N 1
ATOM 5003 C CA . ALA A 1 673 ? 0.916 8.560 -39.538 1.00 88.25 673 ALA A CA 1
ATOM 5004 C C . ALA A 1 673 ? 1.316 9.140 -38.164 1.00 88.25 673 ALA A C 1
ATOM 5006 O O . ALA A 1 673 ? 0.772 8.768 -37.119 1.00 88.25 673 ALA A O 1
ATOM 5007 N N . GLY A 1 674 ? 2.241 10.104 -38.174 1.00 81.31 674 GLY A N 1
ATOM 5008 C CA . GLY A 1 674 ? 2.740 10.767 -36.963 1.00 81.31 674 GLY A CA 1
ATOM 5009 C C . GLY A 1 674 ? 3.871 10.034 -36.227 1.00 81.31 674 GLY A C 1
ATOM 5010 O O . GLY A 1 674 ? 4.205 10.435 -35.115 1.00 81.31 674 GLY A O 1
ATOM 5011 N N . THR A 1 675 ? 4.471 9.002 -36.827 1.00 87.50 675 THR A N 1
ATOM 5012 C CA . THR A 1 675 ? 5.809 8.506 -36.440 1.00 87.50 675 THR A CA 1
ATOM 5013 C C . THR A 1 675 ? 6.909 9.317 -37.136 1.00 87.50 675 THR A C 1
ATOM 5015 O O . THR A 1 675 ? 6.677 9.785 -38.249 1.00 87.50 675 THR A O 1
ATOM 5018 N N . THR A 1 676 ? 8.089 9.472 -36.521 1.00 86.62 676 THR A N 1
ATOM 5019 C CA . THR A 1 676 ? 9.285 10.103 -37.136 1.00 86.62 676 THR A CA 1
ATOM 5020 C C . THR A 1 676 ? 10.578 9.458 -36.627 1.00 86.62 676 THR A C 1
ATOM 5022 O O . THR A 1 676 ? 10.596 8.917 -35.518 1.00 86.62 676 THR A O 1
ATOM 5025 N N . ALA A 1 677 ? 11.690 9.585 -37.358 1.00 85.75 677 ALA A N 1
ATOM 5026 C CA . ALA A 1 677 ? 13.013 9.101 -36.937 1.00 85.75 677 ALA A CA 1
ATOM 5027 C C . ALA A 1 677 ? 13.443 9.669 -35.573 1.00 85.75 677 ALA A C 1
ATOM 5029 O O . ALA A 1 677 ? 14.115 9.009 -34.777 1.00 85.75 677 ALA A O 1
ATOM 5030 N N . GLY A 1 678 ? 13.043 10.915 -35.303 1.00 80.12 678 GLY A N 1
ATOM 5031 C CA . GLY A 1 678 ? 13.357 11.638 -34.073 1.00 80.12 678 GLY A CA 1
ATOM 5032 C C . GLY A 1 678 ? 12.454 11.325 -32.876 1.00 80.12 678 GLY A C 1
ATOM 5033 O O . GLY A 1 678 ? 12.788 11.759 -31.777 1.00 80.12 678 GLY A O 1
ATOM 5034 N N . THR A 1 679 ? 11.328 10.621 -33.060 1.00 81.38 679 THR A N 1
ATOM 5035 C CA . THR A 1 679 ? 10.320 10.399 -31.996 1.00 81.38 679 THR A CA 1
ATOM 5036 C C . THR A 1 679 ? 9.781 8.968 -31.908 1.00 81.38 679 THR A C 1
ATOM 5038 O O . THR A 1 679 ? 8.874 8.701 -31.122 1.00 81.38 679 THR A O 1
ATOM 5041 N N . SER A 1 680 ? 10.285 8.031 -32.710 1.00 87.62 680 SER A N 1
ATOM 5042 C CA . SER A 1 680 ? 9.775 6.657 -32.783 1.00 87.62 680 SER A CA 1
ATOM 5043 C C . SER A 1 680 ? 10.926 5.661 -32.890 1.00 87.62 680 SER A C 1
ATOM 5045 O O . SER A 1 680 ? 11.852 5.890 -33.659 1.00 87.62 680 SER A O 1
ATOM 5047 N N . ASN A 1 681 ? 10.873 4.562 -32.133 1.00 89.75 681 ASN A N 1
ATOM 5048 C CA . ASN A 1 681 ? 11.836 3.463 -32.233 1.00 89.75 681 ASN A CA 1
ATOM 5049 C C . ASN A 1 681 ? 11.247 2.264 -32.958 1.00 89.75 681 ASN A C 1
ATOM 5051 O O . ASN A 1 681 ? 10.046 2.015 -32.873 1.00 89.75 681 ASN A O 1
ATOM 5055 N N . LEU A 1 682 ? 12.124 1.504 -33.608 1.00 93.25 682 LEU A N 1
ATOM 5056 C CA . LEU A 1 682 ? 11.817 0.243 -34.259 1.00 93.25 682 LEU A CA 1
ATOM 5057 C C . LEU A 1 682 ? 12.445 -0.901 -33.448 1.00 93.25 682 LEU A C 1
ATOM 5059 O O . LEU A 1 682 ? 13.616 -0.823 -33.087 1.00 93.25 682 LEU A O 1
ATOM 5063 N N . TYR A 1 683 ? 11.682 -1.958 -33.184 1.00 93.62 683 TYR A N 1
ATOM 5064 C CA . TYR A 1 683 ? 12.131 -3.144 -32.445 1.00 93.62 683 TYR A CA 1
ATOM 5065 C C . TYR A 1 683 ? 11.841 -4.394 -33.268 1.00 93.62 683 TYR A C 1
ATOM 5067 O O . TYR A 1 683 ? 10.716 -4.540 -33.750 1.00 93.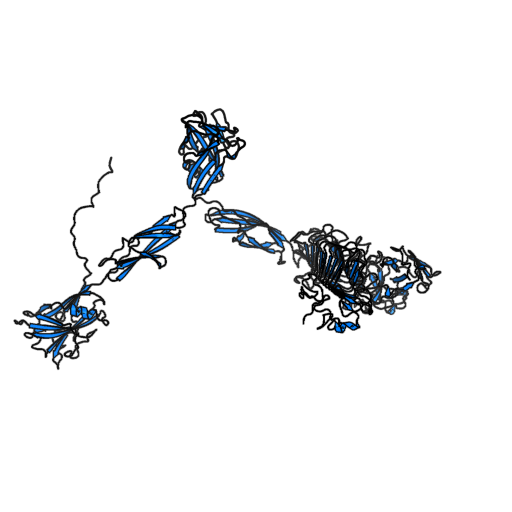62 683 TYR A O 1
ATOM 5075 N N . GLN A 1 684 ? 12.805 -5.306 -33.402 1.00 92.12 684 GLN A N 1
ATOM 5076 C CA . GLN A 1 684 ? 12.589 -6.625 -33.999 1.00 92.12 684 GLN A CA 1
ATOM 5077 C C . GLN A 1 684 ? 12.552 -7.689 -32.900 1.00 92.12 684 GLN A C 1
ATOM 5079 O O . GLN A 1 684 ? 13.487 -7.826 -32.122 1.00 92.12 684 GLN A O 1
ATOM 5084 N N . ASN A 1 685 ? 11.483 -8.482 -32.861 1.00 86.81 685 ASN A N 1
ATOM 5085 C CA . ASN A 1 685 ? 11.415 -9.655 -32.005 1.00 86.81 685 ASN A CA 1
ATOM 5086 C C . ASN A 1 685 ? 12.111 -10.846 -32.683 1.00 86.81 685 ASN A C 1
ATOM 5088 O O . ASN A 1 685 ? 11.544 -11.515 -33.552 1.00 86.81 685 ASN A O 1
ATOM 5092 N N . ASP A 1 686 ? 13.349 -11.081 -32.264 1.00 78.00 686 ASP A N 1
ATOM 5093 C CA . ASP A 1 686 ? 14.208 -12.220 -32.599 1.00 78.00 686 ASP A CA 1
ATOM 5094 C C . ASP A 1 686 ? 14.256 -13.289 -31.482 1.00 78.00 686 ASP A C 1
ATOM 5096 O O . ASP A 1 686 ? 14.970 -14.287 -31.597 1.00 78.00 686 ASP A O 1
ATOM 5100 N N . GLY A 1 687 ? 13.486 -13.081 -30.409 1.00 77.38 687 GLY A N 1
ATOM 5101 C CA . GLY A 1 687 ? 13.601 -13.765 -29.122 1.00 77.38 687 GLY A CA 1
ATOM 5102 C C . GLY A 1 687 ? 13.746 -12.789 -27.948 1.00 77.38 687 GLY A C 1
ATOM 5103 O O . GLY A 1 687 ? 13.210 -13.079 -26.881 1.00 77.38 687 GLY A O 1
ATOM 5104 N N . ASN A 1 688 ? 14.384 -11.629 -28.164 1.00 74.94 688 ASN A N 1
ATOM 5105 C CA . ASN A 1 688 ? 14.765 -10.674 -27.110 1.00 74.94 688 ASN A CA 1
ATOM 5106 C C . ASN A 1 688 ? 14.236 -9.234 -27.332 1.00 74.94 688 ASN A C 1
ATOM 5108 O O . ASN A 1 688 ? 14.666 -8.314 -26.651 1.00 74.94 688 ASN A O 1
ATOM 5112 N N . GLU A 1 689 ? 13.320 -9.013 -28.286 1.00 86.38 689 GLU A N 1
ATOM 5113 C CA . GLU A 1 689 ? 12.772 -7.682 -28.647 1.00 86.38 689 GLU A CA 1
ATOM 5114 C C . GLU A 1 689 ? 13.819 -6.578 -28.952 1.00 86.38 689 GLU A C 1
ATOM 5116 O O . GLU A 1 689 ? 13.607 -5.409 -28.634 1.00 86.38 689 GLU A O 1
ATOM 5121 N N . THR A 1 690 ? 14.916 -6.925 -29.630 1.00 88.88 690 THR A N 1
ATOM 5122 C CA . THR A 1 690 ? 16.047 -6.035 -29.947 1.00 88.88 690 THR A CA 1
ATOM 5123 C C . THR A 1 690 ? 15.666 -4.690 -30.581 1.00 88.88 690 THR A C 1
ATOM 5125 O O . THR A 1 690 ? 14.983 -4.625 -31.612 1.00 88.88 690 THR A O 1
ATOM 5128 N N . LEU A 1 691 ? 16.206 -3.605 -30.015 1.00 92.44 691 LEU A N 1
ATOM 5129 C CA . LEU A 1 691 ? 16.202 -2.260 -30.596 1.00 92.44 691 LEU A CA 1
ATOM 5130 C C . LEU A 1 691 ? 16.964 -2.226 -31.931 1.00 92.44 691 LEU A C 1
ATOM 5132 O O . LEU A 1 691 ? 18.134 -2.594 -32.005 1.00 92.44 691 LEU A O 1
ATOM 5136 N N . CYS A 1 692 ? 16.325 -1.718 -32.982 1.00 93.12 692 CYS A N 1
ATOM 5137 C CA . CYS A 1 692 ? 16.999 -1.372 -34.232 1.00 93.12 692 CYS A CA 1
ATOM 5138 C C . CYS A 1 692 ? 17.491 0.087 -34.167 1.00 93.12 692 CYS A C 1
ATOM 5140 O O . CYS A 1 692 ? 16.755 0.969 -33.720 1.00 93.12 692 CYS A O 1
ATOM 5142 N N . ALA A 1 693 ? 18.709 0.357 -34.637 1.00 92.56 693 ALA A N 1
ATOM 5143 C CA . ALA A 1 693 ? 19.286 1.702 -34.689 1.00 92.56 693 ALA A CA 1
ATOM 5144 C C . ALA A 1 693 ? 18.714 2.506 -35.864 1.00 92.56 693 ALA A C 1
ATOM 5146 O O . ALA A 1 693 ? 18.518 1.961 -36.947 1.00 92.56 693 ALA A O 1
ATOM 5147 N N . VAL A 1 694 ? 18.517 3.817 -35.712 1.00 93.94 694 VAL A N 1
ATOM 5148 C CA . VAL A 1 694 ? 18.412 4.685 -36.898 1.00 93.94 694 VAL A CA 1
ATOM 5149 C C . VAL A 1 694 ? 19.802 4.791 -37.522 1.00 93.94 694 VAL A C 1
ATOM 5151 O O . VAL A 1 694 ? 20.771 5.012 -36.801 1.00 93.94 694 VAL A O 1
ATOM 5154 N N . ALA A 1 695 ? 19.888 4.677 -38.846 1.00 96.19 695 ALA A N 1
ATOM 5155 C CA . ALA A 1 695 ? 21.140 4.787 -39.583 1.00 96.19 695 ALA A CA 1
ATOM 5156 C C . ALA A 1 695 ? 21.859 6.117 -39.284 1.00 96.19 695 ALA A C 1
ATOM 5158 O O . ALA A 1 695 ? 21.296 7.205 -39.482 1.00 96.19 695 ALA A O 1
ATOM 5159 N N . GLN A 1 696 ? 23.101 6.011 -38.820 1.00 96.00 696 GLN A N 1
ATOM 5160 C CA . GLN A 1 696 ? 23.929 7.107 -38.314 1.00 96.00 696 GLN A CA 1
ATOM 5161 C C . GLN A 1 696 ? 25.317 7.042 -38.956 1.00 96.00 696 GLN A C 1
ATOM 5163 O O . GLN A 1 696 ? 25.750 5.984 -39.382 1.00 96.00 696 GLN A O 1
ATOM 5168 N N . SER A 1 697 ? 26.039 8.160 -39.019 1.00 95.94 697 SER A N 1
ATOM 5169 C CA . SER A 1 697 ? 27.459 8.158 -39.367 1.00 95.94 697 SER A CA 1
ATOM 5170 C C . SER A 1 697 ? 28.234 9.159 -38.500 1.00 95.94 697 SER A C 1
ATOM 5172 O O . SER A 1 697 ? 27.904 10.350 -38.537 1.00 95.94 697 SER A O 1
ATOM 5174 N N . PRO A 1 698 ? 29.256 8.709 -37.746 1.00 96.56 698 PRO A N 1
ATOM 5175 C CA . PRO A 1 698 ? 29.705 7.317 -37.635 1.00 96.56 698 PRO A CA 1
ATOM 5176 C C . PRO A 1 698 ? 28.709 6.447 -36.851 1.00 96.56 698 PRO A C 1
ATOM 5178 O O . PRO A 1 698 ? 28.001 6.942 -35.968 1.00 96.56 698 PRO A O 1
ATOM 5181 N N . ASN A 1 699 ? 28.663 5.152 -37.165 1.00 94.44 699 ASN A N 1
ATOM 5182 C CA . ASN A 1 699 ? 27.834 4.186 -36.444 1.00 94.44 699 ASN A CA 1
ATOM 5183 C C . ASN A 1 699 ? 28.284 4.147 -34.967 1.00 94.44 699 ASN A C 1
ATOM 5185 O O . ASN A 1 699 ? 29.492 4.099 -34.708 1.00 94.44 699 ASN A O 1
ATOM 5189 N N . PRO A 1 700 ? 27.357 4.165 -33.994 1.00 91.81 700 PRO A N 1
ATOM 5190 C CA . PRO A 1 700 ? 27.718 4.083 -32.584 1.00 91.81 700 PRO A CA 1
ATOM 5191 C C . PRO A 1 700 ? 28.255 2.686 -32.241 1.00 91.81 700 PRO A C 1
ATOM 5193 O O . PRO A 1 700 ? 27.874 1.694 -32.865 1.00 91.81 700 PRO A O 1
ATOM 5196 N N . GLY A 1 701 ? 29.113 2.594 -31.218 1.00 88.94 701 GLY A N 1
ATOM 5197 C CA . GLY A 1 701 ? 29.599 1.302 -30.712 1.00 88.94 701 GLY A CA 1
ATOM 5198 C C . GLY A 1 701 ? 28.485 0.411 -30.139 1.00 88.94 701 GLY A C 1
ATOM 5199 O O . GLY A 1 701 ? 28.582 -0.812 -30.203 1.00 88.94 701 GLY A O 1
ATOM 5200 N N . ASP A 1 702 ? 27.411 1.030 -29.642 1.00 90.81 702 ASP A N 1
ATOM 5201 C CA . ASP A 1 702 ? 26.189 0.389 -29.156 1.00 90.81 702 ASP A CA 1
ATOM 5202 C C . ASP A 1 702 ? 24.972 1.214 -29.639 1.00 90.81 702 ASP A C 1
ATOM 5204 O O . ASP A 1 702 ? 24.917 2.417 -29.363 1.00 90.81 702 ASP A O 1
ATOM 5208 N N . PRO A 1 703 ? 23.994 0.614 -30.351 1.00 88.50 703 PRO A N 1
ATOM 5209 C CA . PRO A 1 703 ? 22.762 1.275 -30.795 1.00 88.50 703 PRO A CA 1
ATOM 5210 C C . PRO A 1 703 ? 21.998 2.068 -29.731 1.00 88.50 703 PRO A C 1
ATOM 5212 O O . PRO A 1 703 ? 21.301 3.026 -30.073 1.00 88.50 703 PRO A O 1
ATOM 5215 N N . LEU A 1 704 ? 22.087 1.665 -28.461 1.00 89.75 704 LEU A N 1
ATOM 5216 C CA . LEU A 1 704 ? 21.352 2.297 -27.369 1.00 89.75 704 LEU A CA 1
ATOM 5217 C C . LEU A 1 704 ? 21.954 3.657 -26.975 1.00 89.75 704 LEU A C 1
ATOM 5219 O O . LEU A 1 704 ? 21.213 4.586 -26.641 1.00 89.75 704 LEU A O 1
ATOM 5223 N N . PHE A 1 705 ? 23.279 3.788 -27.097 1.00 90.19 705 PHE A N 1
ATOM 5224 C CA . PHE A 1 705 ? 24.063 4.991 -26.796 1.00 90.19 705 PHE A CA 1
ATOM 5225 C C . PHE A 1 705 ? 24.437 5.747 -28.078 1.00 90.19 705 PHE A C 1
ATOM 5227 O O . PHE A 1 705 ? 25.578 6.158 -28.283 1.00 90.19 705 PHE A O 1
ATOM 5234 N N . ALA A 1 706 ? 23.461 5.942 -28.967 1.00 89.19 706 ALA A N 1
ATOM 5235 C CA . ALA A 1 706 ? 23.650 6.657 -30.231 1.00 89.19 706 ALA A CA 1
ATOM 5236 C C . ALA A 1 706 ? 24.157 8.109 -30.065 1.00 89.19 706 ALA A C 1
ATOM 5238 O O . ALA A 1 706 ? 24.668 8.683 -31.024 1.00 89.19 706 ALA A O 1
ATOM 5239 N N . ASP A 1 707 ? 24.049 8.689 -28.864 1.00 88.12 707 ASP A N 1
ATOM 5240 C CA . ASP A 1 707 ? 24.534 10.027 -28.511 1.00 88.12 707 ASP A CA 1
ATOM 5241 C C . ASP A 1 707 ? 25.922 10.040 -27.823 1.00 88.12 707 ASP A C 1
ATOM 5243 O O . ASP A 1 707 ? 26.380 11.099 -27.382 1.00 88.12 707 ASP A O 1
ATOM 5247 N N . ASP A 1 708 ? 26.612 8.893 -27.750 1.00 89.06 708 ASP A N 1
ATOM 5248 C CA . ASP A 1 708 ? 27.983 8.800 -27.240 1.00 89.06 708 ASP A CA 1
ATOM 5249 C C . ASP A 1 708 ? 28.978 9.514 -28.168 1.00 89.06 708 ASP A C 1
ATOM 5251 O O . ASP A 1 708 ? 29.402 9.022 -29.222 1.00 89.06 708 ASP A O 1
ATOM 5255 N N . ILE A 1 709 ? 29.419 10.679 -27.700 1.00 89.50 709 ILE A N 1
ATOM 5256 C CA . ILE A 1 709 ? 30.370 11.553 -28.382 1.00 89.50 709 ILE A CA 1
ATOM 5257 C C . ILE A 1 709 ? 31.728 10.899 -28.656 1.00 89.50 709 ILE A C 1
ATOM 5259 O O . ILE A 1 709 ? 32.510 11.442 -29.436 1.00 89.50 709 ILE A O 1
ATOM 5263 N N . ASN A 1 710 ? 32.080 9.775 -28.033 1.00 88.81 710 ASN A N 1
ATOM 5264 C CA . ASN A 1 710 ? 33.345 9.093 -28.324 1.00 88.81 710 ASN A CA 1
ATOM 5265 C C . ASN A 1 710 ? 33.370 8.457 -29.721 1.00 88.81 710 ASN A C 1
ATOM 5267 O O . ASN A 1 710 ? 34.452 8.290 -30.283 1.00 88.81 710 ASN A O 1
ATOM 5271 N N . HIS A 1 711 ? 32.196 8.208 -30.309 1.00 91.88 711 HIS A N 1
ATOM 5272 C CA . HIS A 1 711 ? 32.038 7.681 -31.665 1.00 91.88 711 HIS A CA 1
ATOM 5273 C C . HIS A 1 711 ? 31.739 8.759 -32.722 1.00 91.88 711 HIS A C 1
ATOM 5275 O O . HIS A 1 711 ? 31.644 8.438 -33.902 1.00 91.88 711 HIS A O 1
ATOM 5281 N N . PHE A 1 712 ? 31.590 10.029 -32.337 1.00 95.44 712 PHE A N 1
ATOM 5282 C CA . PHE A 1 712 ? 31.262 11.126 -33.259 1.00 95.44 712 PHE A CA 1
ATOM 5283 C C . PHE A 1 712 ? 32.468 11.550 -34.118 1.00 95.44 712 PHE A C 1
ATOM 5285 O O . PHE A 1 712 ? 33.625 11.344 -33.743 1.00 95.44 712 PHE A O 1
ATOM 5292 N N . TYR A 1 713 ? 32.204 12.196 -35.259 1.00 97.62 713 TYR A N 1
ATOM 5293 C CA . TYR A 1 713 ? 33.236 12.933 -35.990 1.00 97.62 713 TYR A CA 1
ATOM 5294 C C . TYR A 1 713 ? 33.754 14.099 -35.144 1.00 97.62 713 TYR A C 1
ATOM 5296 O O . TYR A 1 713 ? 32.986 14.739 -34.425 1.00 97.62 713 TYR A O 1
ATOM 5304 N N . THR A 1 714 ? 35.043 14.404 -35.292 1.00 96.44 714 THR A N 1
ATOM 5305 C CA . THR A 1 714 ? 35.693 15.584 -34.710 1.00 96.44 714 THR A CA 1
ATOM 5306 C C . THR A 1 714 ? 35.953 16.609 -35.811 1.00 96.44 714 THR A C 1
ATOM 5308 O O . THR A 1 714 ? 36.498 16.251 -36.855 1.00 96.44 714 THR A O 1
ATOM 5311 N N . VAL A 1 715 ? 35.610 17.872 -35.565 1.00 95.81 715 VAL A N 1
ATOM 5312 C CA . VAL A 1 715 ? 35.777 19.004 -36.491 1.00 95.81 715 VAL A CA 1
ATOM 5313 C C . VAL A 1 715 ? 36.336 20.221 -35.742 1.00 95.81 715 VAL A C 1
ATOM 5315 O O . VAL A 1 715 ? 36.186 20.320 -34.525 1.00 95.81 715 VAL A O 1
ATOM 5318 N N . ASP A 1 716 ? 37.010 21.143 -36.431 1.00 95.31 716 ASP A N 1
ATOM 5319 C CA . ASP A 1 716 ? 37.488 22.385 -35.805 1.00 95.31 716 ASP A CA 1
ATOM 5320 C C . ASP A 1 716 ? 36.290 23.212 -35.288 1.00 95.31 716 ASP A C 1
ATOM 5322 O O . ASP A 1 716 ? 35.236 23.267 -35.928 1.00 95.31 716 ASP A O 1
ATOM 5326 N N . CYS A 1 717 ? 36.420 23.850 -34.122 1.00 92.94 717 CYS A N 1
ATOM 5327 C CA . CYS A 1 717 ? 35.325 24.640 -33.559 1.00 92.94 717 CYS A CA 1
ATOM 5328 C C . CYS A 1 717 ? 35.036 25.931 -34.341 1.00 92.94 717 CYS A C 1
ATOM 5330 O O . CYS A 1 717 ? 33.921 26.444 -34.245 1.00 92.94 717 CYS A O 1
ATOM 5332 N N . ASP A 1 718 ? 35.974 26.424 -35.159 1.00 93.81 718 ASP A N 1
ATOM 5333 C CA . ASP A 1 718 ? 35.715 27.537 -36.086 1.00 93.81 718 ASP A CA 1
ATOM 5334 C C . ASP A 1 718 ? 34.794 27.128 -37.267 1.00 93.81 718 ASP A C 1
ATOM 5336 O O . ASP A 1 718 ? 34.147 27.994 -37.868 1.00 93.81 718 ASP A O 1
ATOM 5340 N N . ASP A 1 719 ? 34.682 25.829 -37.585 1.00 96.44 719 ASP A N 1
ATOM 5341 C CA . ASP A 1 719 ? 33.867 25.296 -38.693 1.00 96.44 719 ASP A CA 1
ATOM 5342 C C . ASP A 1 719 ? 32.408 24.965 -38.294 1.00 96.44 719 ASP A C 1
ATOM 5344 O O . ASP A 1 719 ? 31.568 24.679 -39.162 1.00 96.44 719 ASP A O 1
ATOM 5348 N N . VAL A 1 720 ? 32.067 25.063 -37.001 1.00 95.94 720 VAL A N 1
ATOM 5349 C CA . VAL A 1 720 ? 30.706 24.865 -36.467 1.00 95.94 720 VAL A CA 1
ATOM 5350 C C . VAL A 1 720 ? 30.139 26.178 -35.930 1.00 95.94 720 VAL A C 1
ATOM 5352 O O . VAL A 1 720 ? 30.722 26.853 -35.087 1.00 95.94 720 VAL A O 1
ATOM 5355 N N . THR A 1 721 ? 28.938 26.541 -36.378 1.00 95.62 721 THR A N 1
ATOM 5356 C CA . THR A 1 721 ? 28.207 27.711 -35.871 1.00 95.62 721 THR A CA 1
ATOM 5357 C C . THR A 1 721 ? 26.846 27.312 -35.310 1.00 95.62 721 THR A C 1
ATOM 5359 O O . THR A 1 721 ? 26.402 26.173 -35.426 1.00 95.62 721 THR A O 1
ATOM 5362 N N . MET A 1 722 ? 26.114 28.289 -34.768 1.00 95.06 722 MET A N 1
ATOM 5363 C CA . MET A 1 722 ? 24.721 28.109 -34.343 1.00 95.06 722 MET A CA 1
ATOM 5364 C C . MET A 1 722 ? 23.791 27.550 -35.434 1.00 95.06 722 MET A C 1
ATOM 5366 O O . MET A 1 722 ? 22.709 27.090 -35.089 1.00 95.06 722 MET A O 1
ATOM 5370 N N . THR A 1 723 ? 24.144 27.641 -36.723 1.00 96.94 723 THR A N 1
ATOM 5371 C CA . THR A 1 723 ? 23.253 27.315 -37.861 1.00 96.94 723 THR A CA 1
ATOM 5372 C C . THR A 1 723 ? 23.933 26.589 -39.028 1.00 96.94 723 THR A C 1
ATOM 5374 O O . THR A 1 723 ? 23.272 26.310 -40.031 1.00 96.94 723 THR A O 1
ATOM 5377 N N . THR A 1 724 ? 25.242 26.340 -38.959 1.00 97.69 724 THR A N 1
ATOM 5378 C CA . THR A 1 724 ? 26.024 25.737 -40.051 1.00 97.69 724 THR A CA 1
ATOM 5379 C C . THR A 1 724 ? 27.110 24.814 -39.518 1.00 97.69 724 THR A C 1
ATOM 5381 O O . THR A 1 724 ? 27.644 25.064 -38.441 1.00 97.69 724 THR A O 1
ATOM 5384 N N . LEU A 1 725 ? 27.483 23.813 -40.310 1.00 98.12 725 LEU A N 1
ATOM 5385 C CA . LEU A 1 725 ? 28.659 22.973 -40.086 1.00 98.12 725 LEU A CA 1
ATOM 5386 C C . LEU A 1 725 ? 29.355 22.746 -41.428 1.00 98.12 725 LEU A C 1
ATOM 5388 O O . LEU A 1 725 ? 28.679 22.455 -42.418 1.00 98.12 725 LEU A O 1
ATOM 5392 N N . THR A 1 726 ? 30.677 22.894 -41.457 1.00 98.19 726 THR A N 1
ATOM 5393 C CA . THR A 1 726 ? 31.515 22.668 -42.643 1.00 98.19 726 THR A CA 1
ATOM 5394 C C . THR A 1 726 ? 32.477 21.516 -42.384 1.00 98.19 726 THR A C 1
ATOM 5396 O O . THR A 1 726 ? 33.164 21.516 -41.372 1.00 98.19 726 THR A O 1
ATOM 5399 N N . ASP A 1 727 ? 32.544 20.539 -43.289 1.00 97.56 727 ASP A N 1
ATOM 5400 C CA . ASP A 1 727 ? 33.513 19.440 -43.195 1.00 97.56 727 ASP A CA 1
ATOM 5401 C C . ASP A 1 727 ? 33.801 18.849 -44.582 1.00 97.56 727 ASP A C 1
ATOM 5403 O O . ASP A 1 727 ? 33.107 17.953 -45.070 1.00 97.56 727 ASP A O 1
ATOM 5407 N N . ALA A 1 728 ? 34.885 19.319 -45.200 1.00 95.31 728 ALA A N 1
ATOM 5408 C CA . ALA A 1 728 ? 35.349 18.868 -46.513 1.00 95.31 728 ALA A CA 1
ATOM 5409 C C . ALA A 1 728 ? 35.870 17.413 -46.551 1.00 95.31 728 ALA A C 1
ATOM 5411 O O . ALA A 1 728 ? 36.281 16.932 -47.611 1.00 95.31 728 ALA A O 1
ATOM 5412 N N . THR A 1 729 ? 35.897 16.699 -45.420 1.00 95.56 729 THR A N 1
ATOM 5413 C CA . THR A 1 729 ? 36.288 15.282 -45.351 1.00 95.56 729 THR A CA 1
ATOM 5414 C C . THR A 1 729 ? 35.083 14.340 -45.338 1.00 95.56 729 THR A C 1
ATOM 5416 O O . THR A 1 729 ? 35.168 13.246 -45.901 1.00 95.56 729 THR A O 1
ATOM 5419 N N . VAL A 1 730 ? 33.950 14.780 -44.779 1.00 96.12 730 VAL A N 1
ATOM 5420 C CA . VAL A 1 730 ? 32.707 13.995 -44.664 1.00 96.12 730 VAL A CA 1
ATOM 5421 C C . VAL A 1 730 ? 31.650 14.440 -45.683 1.00 96.12 730 VAL A C 1
ATOM 5423 O O . VAL A 1 730 ? 31.073 13.605 -46.392 1.00 96.12 730 VAL A O 1
ATOM 5426 N N . LEU A 1 731 ? 31.424 15.749 -45.827 1.00 97.06 731 LEU A N 1
ATOM 5427 C CA . LEU A 1 731 ? 30.338 16.349 -46.619 1.00 97.06 731 LEU A CA 1
ATOM 5428 C C . LEU A 1 731 ? 30.689 16.483 -48.114 1.00 97.06 731 LEU A C 1
ATOM 5430 O O . LEU A 1 731 ? 30.392 17.478 -48.763 1.00 97.06 731 LEU A O 1
ATOM 5434 N N . THR A 1 732 ? 31.320 15.450 -48.675 1.00 95.81 732 THR A N 1
ATOM 5435 C CA . THR A 1 732 ? 31.950 15.431 -50.014 1.00 95.81 732 THR A CA 1
ATOM 5436 C C . THR A 1 732 ? 30.988 15.204 -51.194 1.00 95.81 732 THR A C 1
ATOM 5438 O O . THR A 1 732 ? 31.412 14.908 -52.318 1.00 95.81 732 THR A O 1
ATOM 5441 N N . GLN A 1 733 ? 29.676 15.262 -50.961 1.00 95.75 733 GLN A N 1
ATOM 5442 C CA . GLN A 1 733 ? 28.661 14.922 -51.960 1.00 95.75 733 GLN A CA 1
ATOM 5443 C C . GLN A 1 733 ? 28.420 16.092 -52.926 1.00 95.75 733 GLN A C 1
ATOM 5445 O O . GLN A 1 733 ? 28.607 17.248 -52.580 1.00 95.75 733 GLN A O 1
ATOM 5450 N N . THR A 1 734 ? 28.007 15.815 -54.166 1.00 95.94 734 THR A N 1
ATOM 5451 C CA . THR A 1 734 ? 27.915 16.846 -55.226 1.00 95.94 734 THR A CA 1
ATOM 5452 C C . THR A 1 734 ? 26.495 17.300 -55.565 1.00 95.94 734 THR A C 1
ATOM 5454 O O . THR A 1 734 ? 26.324 18.211 -56.375 1.00 95.94 734 THR A O 1
ATOM 5457 N N . ASP A 1 735 ? 25.476 16.683 -54.963 1.00 95.19 735 ASP A N 1
ATOM 5458 C CA . ASP A 1 735 ? 24.071 17.065 -55.118 1.00 95.19 735 ASP A CA 1
ATOM 5459 C C . ASP A 1 735 ? 23.636 17.944 -53.928 1.00 95.19 735 ASP A C 1
ATOM 5461 O O . ASP A 1 735 ? 23.624 17.444 -52.803 1.00 95.19 735 ASP A O 1
ATOM 5465 N N . PRO A 1 736 ? 23.234 19.216 -54.134 1.00 95.88 736 PRO A N 1
ATOM 5466 C CA . PRO A 1 736 ? 22.694 20.072 -53.070 1.00 95.88 736 PRO A CA 1
ATOM 5467 C C . PRO A 1 736 ? 21.457 19.495 -52.359 1.00 95.88 736 PRO A C 1
ATOM 5469 O O . PRO A 1 736 ? 21.123 19.923 -51.257 1.00 95.88 736 PRO A O 1
ATOM 5472 N N . GLY A 1 737 ? 20.753 18.547 -52.988 1.00 93.75 737 GLY A N 1
ATOM 5473 C CA . GLY A 1 737 ? 19.625 17.829 -52.397 1.00 93.75 737 GLY A CA 1
ATOM 5474 C C . GLY A 1 737 ? 20.007 16.601 -51.566 1.00 93.75 737 GLY A C 1
ATOM 5475 O O . GLY A 1 737 ? 19.111 16.009 -50.968 1.00 93.75 737 GLY A O 1
ATOM 5476 N N . PHE A 1 738 ? 21.288 16.207 -51.512 1.00 95.00 738 PHE A N 1
ATOM 5477 C CA . PHE A 1 738 ? 21.708 14.913 -50.955 1.00 95.00 738 PHE A CA 1
ATOM 5478 C C . PHE A 1 738 ? 21.263 14.707 -49.502 1.00 95.00 738 PHE A C 1
ATOM 5480 O O . PHE A 1 738 ? 20.676 13.683 -49.191 1.00 95.00 738 PHE A O 1
ATOM 5487 N N . TRP A 1 739 ? 21.473 15.690 -48.623 1.00 94.75 739 TRP A N 1
ATOM 5488 C CA . TRP A 1 739 ? 21.134 15.587 -47.195 1.00 94.75 739 TRP A CA 1
ATOM 5489 C C . TRP A 1 739 ? 19.667 15.936 -46.866 1.00 94.75 739 TRP A C 1
ATOM 5491 O O . TRP A 1 739 ? 19.340 16.285 -45.732 1.00 94.75 739 TRP A O 1
ATOM 5501 N N . SER A 1 740 ? 18.754 15.872 -47.842 1.00 90.38 740 SER A N 1
ATOM 5502 C CA . SER A 1 740 ? 17.336 16.177 -47.612 1.00 90.38 740 SER A CA 1
ATOM 5503 C C . SER A 1 740 ? 16.662 15.116 -46.730 1.00 90.38 740 SER A C 1
ATOM 5505 O O . SER A 1 740 ? 16.756 13.920 -46.992 1.00 90.38 740 SER A O 1
ATOM 5507 N N . GLY A 1 741 ? 15.978 15.556 -45.668 1.00 87.38 741 GLY A N 1
ATOM 5508 C CA . GLY A 1 741 ? 15.345 14.668 -44.679 1.00 87.38 741 GLY A CA 1
ATOM 5509 C C . GLY A 1 741 ? 16.303 14.077 -43.634 1.00 87.38 741 GLY A C 1
ATOM 5510 O O . GLY A 1 741 ? 15.850 13.356 -42.747 1.00 87.38 741 GLY A O 1
ATOM 5511 N N . ALA A 1 742 ? 17.596 14.402 -43.718 1.00 94.38 742 ALA A N 1
ATOM 5512 C CA . ALA A 1 742 ? 18.605 14.018 -42.740 1.00 94.38 742 ALA A CA 1
ATOM 5513 C C . ALA A 1 742 ? 18.684 15.009 -41.565 1.00 94.38 742 ALA A C 1
ATOM 5515 O O . ALA A 1 742 ? 18.211 16.151 -41.632 1.00 94.38 742 ALA A O 1
ATOM 5516 N N . TYR A 1 743 ? 19.339 14.577 -40.492 1.00 94.31 743 TYR A N 1
ATOM 5517 C CA . TYR A 1 743 ? 19.632 15.379 -39.309 1.00 94.31 743 TYR A CA 1
ATOM 5518 C C . TYR A 1 743 ? 21.141 15.429 -39.059 1.00 94.31 743 TYR A C 1
ATOM 5520 O O . TYR A 1 743 ? 21.882 14.526 -39.446 1.00 94.31 743 TYR A O 1
ATOM 5528 N N . VAL A 1 744 ? 21.576 16.474 -38.361 1.00 95.19 744 VAL A N 1
ATOM 5529 C CA . VAL A 1 744 ? 22.886 16.540 -37.713 1.00 95.19 744 VAL A CA 1
ATOM 5530 C C . VAL A 1 744 ? 22.684 16.556 -36.198 1.00 95.19 744 VAL A C 1
ATOM 5532 O O . VAL A 1 744 ? 21.794 17.246 -35.695 1.00 95.19 744 VAL A O 1
ATOM 5535 N N . MET A 1 745 ? 23.485 15.778 -35.480 1.00 93.50 745 MET A N 1
ATOM 5536 C CA . MET A 1 745 ? 23.625 15.817 -34.025 1.00 93.50 745 MET A CA 1
ATOM 5537 C C . MET A 1 745 ? 24.905 16.577 -33.697 1.00 93.50 745 MET A C 1
ATOM 5539 O O . MET A 1 745 ? 25.956 16.208 -34.211 1.00 93.50 745 MET A O 1
ATOM 5543 N N . ILE A 1 746 ? 24.828 17.625 -32.875 1.00 92.69 746 ILE A N 1
ATOM 5544 C CA . ILE A 1 746 ? 25.981 18.468 -32.521 1.00 92.69 746 ILE A CA 1
ATOM 5545 C C . ILE A 1 746 ? 26.110 18.536 -30.999 1.00 92.69 746 ILE A C 1
ATOM 5547 O O . ILE A 1 746 ? 25.129 18.811 -30.301 1.00 92.69 746 ILE A O 1
ATOM 5551 N N . TRP A 1 747 ? 27.314 18.288 -30.485 1.00 91.75 747 TRP A N 1
ATOM 5552 C CA . TRP A 1 747 ? 27.649 18.520 -29.082 1.00 91.75 747 TRP A CA 1
ATOM 5553 C C . TRP A 1 747 ? 27.771 20.024 -28.819 1.00 91.75 747 TRP A C 1
ATOM 5555 O O . TRP A 1 747 ? 28.250 20.777 -29.656 1.00 91.75 747 TRP A O 1
ATOM 5565 N N . ARG A 1 748 ? 27.228 20.507 -27.698 1.00 89.31 748 ARG A N 1
ATOM 5566 C CA . ARG A 1 748 ? 27.210 21.942 -27.370 1.00 89.31 748 ARG A CA 1
ATOM 5567 C C . ARG A 1 748 ? 27.119 22.196 -25.869 1.00 89.31 748 ARG A C 1
ATOM 5569 O O . ARG A 1 748 ? 26.814 21.304 -25.075 1.00 89.31 748 ARG A O 1
ATOM 5576 N N . LEU A 1 749 ? 27.320 23.445 -25.455 1.00 87.56 749 LEU A N 1
ATOM 5577 C CA . LEU A 1 749 ? 27.293 23.830 -24.042 1.00 87.56 749 LEU A CA 1
ATOM 5578 C C . LEU A 1 749 ? 25.875 23.771 -23.422 1.00 87.56 749 LEU A C 1
ATOM 5580 O O . LEU A 1 749 ? 24.895 24.158 -24.065 1.00 87.56 749 LEU A O 1
ATOM 5584 N N . PRO A 1 750 ? 25.714 23.416 -22.134 1.00 83.62 750 PRO A N 1
ATOM 5585 C CA . PRO A 1 750 ? 26.656 22.699 -21.280 1.00 83.62 750 PRO A CA 1
ATOM 5586 C C . PRO A 1 750 ? 26.457 21.179 -21.432 1.00 83.62 750 PRO A C 1
ATOM 5588 O O . PRO A 1 750 ? 25.490 20.634 -20.907 1.00 83.62 750 PRO A O 1
ATOM 5591 N N . ASN A 1 751 ? 27.378 20.508 -22.125 1.00 83.12 751 ASN A N 1
ATOM 5592 C CA . ASN A 1 751 ? 27.404 19.059 -22.342 1.00 83.12 751 ASN A CA 1
ATOM 5593 C C . ASN A 1 751 ? 26.082 18.458 -22.865 1.00 83.12 751 ASN A C 1
ATOM 5595 O O . ASN A 1 751 ? 25.501 17.588 -22.231 1.00 83.12 751 ASN A O 1
ATOM 5599 N N . VAL A 1 752 ? 25.545 18.940 -23.985 1.00 84.44 752 VAL A N 1
ATOM 5600 C CA . VAL A 1 752 ? 24.284 18.423 -24.550 1.00 84.44 752 VAL A CA 1
ATOM 5601 C C . VAL A 1 752 ? 24.431 18.144 -26.038 1.00 84.44 752 VAL A C 1
ATOM 5603 O O . VAL A 1 752 ? 25.026 18.945 -26.752 1.00 84.44 752 VAL A O 1
ATOM 5606 N N . ILE A 1 753 ? 23.829 17.046 -26.498 1.00 88.19 753 ILE A N 1
ATOM 5607 C CA . ILE A 1 753 ? 23.633 16.735 -27.916 1.00 88.19 753 ILE A CA 1
ATOM 5608 C C . ILE A 1 753 ? 22.334 17.382 -28.393 1.00 88.19 753 ILE A C 1
ATOM 5610 O O . ILE A 1 753 ? 21.259 17.117 -27.855 1.00 88.19 753 ILE A O 1
ATOM 5614 N N . ASP A 1 754 ? 22.439 18.263 -29.382 1.00 87.31 754 ASP A N 1
ATOM 5615 C CA . ASP A 1 754 ? 21.317 18.994 -29.970 1.00 87.31 754 ASP A CA 1
ATOM 5616 C C . ASP A 1 754 ? 21.132 18.529 -31.421 1.00 87.31 754 ASP A C 1
ATOM 5618 O O . ASP A 1 754 ? 22.042 18.666 -32.241 1.00 87.31 754 ASP A O 1
ATOM 5622 N N . MET A 1 755 ? 19.974 17.939 -31.740 1.00 89.25 755 MET A N 1
ATOM 5623 C CA . MET A 1 755 ? 19.706 17.396 -33.076 1.00 89.25 755 MET A CA 1
ATOM 5624 C C . MET A 1 755 ? 18.879 18.373 -33.911 1.00 89.25 755 MET A C 1
ATOM 5626 O O . MET A 1 755 ? 17.812 18.836 -33.492 1.00 89.25 755 MET A O 1
ATOM 5630 N N . ARG A 1 756 ? 19.343 18.667 -35.127 1.00 90.06 756 ARG A N 1
ATOM 5631 C CA . ARG A 1 756 ? 18.688 19.603 -36.050 1.00 90.06 756 ARG A CA 1
ATOM 5632 C C . ARG A 1 756 ? 18.506 18.981 -37.427 1.00 90.06 756 ARG A C 1
ATOM 5634 O O . ARG A 1 756 ? 19.424 18.374 -37.968 1.00 90.06 756 ARG A O 1
ATOM 5641 N N . SER A 1 757 ? 17.322 19.164 -38.011 1.00 91.56 757 SER A N 1
ATOM 5642 C CA . SER A 1 757 ? 17.074 18.821 -39.413 1.00 91.56 757 SER A CA 1
ATOM 5643 C C . SER A 1 757 ? 17.958 19.668 -40.323 1.00 91.56 757 SER A C 1
ATOM 5645 O O . SER A 1 757 ? 18.029 20.892 -40.156 1.00 91.56 757 SER A O 1
ATOM 5647 N N . ILE A 1 758 ? 18.592 19.027 -41.301 1.00 95.25 758 ILE A N 1
ATOM 5648 C CA . ILE A 1 758 ? 19.390 19.707 -42.318 1.00 95.25 758 ILE A CA 1
ATOM 5649 C C . ILE A 1 758 ? 18.426 20.378 -43.305 1.00 95.25 758 ILE A C 1
ATOM 5651 O O . ILE A 1 758 ? 17.559 19.741 -43.901 1.00 95.25 758 ILE A O 1
ATOM 5655 N N . THR A 1 759 ? 18.546 21.698 -43.443 1.00 96.25 759 THR A N 1
ATOM 5656 C CA . THR A 1 759 ? 17.670 22.540 -44.278 1.00 96.25 759 THR A CA 1
ATOM 5657 C C . THR A 1 759 ? 18.295 22.907 -45.623 1.00 96.25 759 THR A C 1
ATOM 5659 O O . THR A 1 759 ? 17.602 23.436 -46.493 1.00 96.25 759 THR A O 1
ATOM 5662 N N . GLY A 1 760 ? 19.584 22.621 -45.808 1.00 96.94 760 GLY A N 1
ATOM 5663 C CA . GLY A 1 760 ? 20.323 22.879 -47.038 1.00 96.94 760 GLY A CA 1
ATOM 5664 C C . GLY A 1 760 ? 21.753 22.347 -46.972 1.00 96.94 760 GLY A C 1
ATOM 5665 O O . GLY A 1 760 ? 22.287 22.103 -45.890 1.00 96.94 760 GLY A O 1
ATOM 5666 N N . PHE A 1 761 ? 22.358 22.173 -48.143 1.00 98.38 761 PHE A N 1
ATOM 5667 C CA . PHE A 1 761 ? 23.736 21.727 -48.320 1.00 98.38 761 PHE A CA 1
ATOM 5668 C C . PHE A 1 761 ? 24.354 22.466 -49.515 1.00 98.38 761 PHE A C 1
ATOM 5670 O O . PHE A 1 761 ? 23.761 22.496 -50.597 1.00 98.38 761 PHE A O 1
ATOM 5677 N N . ASP A 1 762 ? 25.519 23.088 -49.314 1.00 97.94 762 ASP A N 1
ATOM 5678 C CA . ASP A 1 762 ? 26.304 23.735 -50.368 1.00 97.94 762 ASP A CA 1
ATOM 5679 C C . ASP A 1 762 ? 27.541 22.878 -50.713 1.00 97.94 762 ASP A C 1
ATOM 5681 O O . ASP A 1 762 ? 28.546 22.929 -49.997 1.00 97.94 762 ASP A O 1
ATOM 5685 N N . PRO A 1 763 ? 27.509 22.111 -51.821 1.00 97.25 763 PRO A N 1
ATOM 5686 C CA . PRO A 1 763 ? 28.631 21.281 -52.259 1.00 97.25 763 PRO A CA 1
ATOM 5687 C C . PRO A 1 763 ? 29.786 22.086 -52.885 1.00 97.25 763 PRO A C 1
ATOM 5689 O O . PRO A 1 763 ? 30.729 21.500 -53.413 1.00 97.25 763 PRO A O 1
ATOM 5692 N N . ALA A 1 764 ? 29.716 23.424 -52.913 1.00 96.94 764 ALA A N 1
ATOM 5693 C CA . ALA A 1 764 ? 30.848 24.274 -53.288 1.00 96.94 764 ALA A CA 1
ATOM 5694 C C . ALA A 1 764 ? 31.716 24.680 -52.084 1.00 96.94 764 ALA A C 1
ATOM 5696 O O . ALA A 1 764 ? 32.832 25.166 -52.290 1.00 96.94 764 ALA A O 1
ATOM 5697 N N . THR A 1 765 ? 31.210 24.507 -50.858 1.00 96.69 765 THR A N 1
ATOM 5698 C CA . THR A 1 765 ? 31.923 24.808 -49.605 1.00 96.69 765 THR A CA 1
ATOM 5699 C C . THR A 1 765 ? 31.919 23.650 -48.608 1.00 96.69 765 THR A C 1
ATOM 5701 O O . THR A 1 765 ? 32.453 23.820 -47.521 1.00 96.69 765 THR A O 1
ATOM 5704 N N . ASP A 1 766 ? 31.332 22.502 -48.964 1.00 98.00 766 ASP A N 1
ATOM 5705 C CA . ASP A 1 766 ? 31.167 21.323 -48.104 1.00 98.00 766 ASP A CA 1
ATOM 5706 C C . ASP A 1 766 ? 30.433 21.656 -46.783 1.00 98.00 766 ASP A C 1
ATOM 5708 O O . ASP A 1 766 ? 30.779 21.173 -45.703 1.00 98.00 766 ASP A O 1
ATOM 5712 N N . THR A 1 767 ? 29.415 22.527 -46.869 1.00 98.31 767 THR A N 1
ATOM 5713 C CA . THR A 1 767 ? 28.698 23.101 -45.713 1.00 98.31 767 THR A CA 1
ATOM 5714 C C . THR A 1 767 ? 27.232 22.675 -45.678 1.00 98.31 767 THR A C 1
ATOM 5716 O O . THR A 1 767 ? 26.492 22.904 -46.637 1.00 98.31 767 THR A O 1
ATOM 5719 N N . ILE A 1 768 ? 26.764 22.150 -44.543 1.00 98.50 768 ILE A N 1
ATOM 5720 C CA . ILE A 1 768 ? 25.332 21.977 -44.249 1.00 98.50 768 ILE A CA 1
ATOM 5721 C C . ILE A 1 768 ? 24.779 23.165 -43.454 1.00 98.50 768 ILE A C 1
ATOM 5723 O O . ILE A 1 768 ? 25.466 23.763 -42.624 1.00 98.50 768 ILE A O 1
ATOM 5727 N N . THR A 1 769 ? 23.507 23.492 -43.685 1.00 98.19 769 THR A N 1
ATOM 5728 C CA . THR A 1 769 ? 22.755 24.509 -42.935 1.00 98.19 769 THR A CA 1
ATOM 5729 C C . THR A 1 769 ? 21.596 23.872 -42.180 1.00 98.19 769 THR A C 1
ATOM 5731 O O . THR A 1 769 ? 20.949 22.961 -42.696 1.00 98.19 769 THR A O 1
ATOM 5734 N N . PHE A 1 770 ? 21.292 24.373 -40.985 1.00 95.62 770 PHE A N 1
ATOM 5735 C CA . PHE A 1 770 ? 20.245 23.838 -40.111 1.00 95.62 770 PHE A CA 1
ATOM 5736 C C . PHE A 1 770 ? 19.611 24.930 -39.228 1.00 95.62 770 PHE A C 1
ATOM 5738 O O . PHE A 1 770 ? 20.052 26.081 -39.197 1.00 95.62 770 PHE A O 1
ATOM 5745 N N . GLY A 1 771 ? 18.518 24.586 -38.537 1.00 90.62 771 GLY A N 1
ATOM 5746 C CA . GLY A 1 771 ? 17.858 25.482 -37.577 1.00 90.62 771 GLY A CA 1
ATOM 5747 C C . GLY A 1 771 ? 18.731 25.769 -36.350 1.00 90.62 771 GLY A C 1
ATOM 5748 O O . GLY A 1 771 ? 19.516 24.917 -35.951 1.00 90.62 771 GLY A O 1
ATOM 5749 N N . ALA A 1 772 ? 18.587 26.955 -35.749 1.00 91.31 772 ALA A N 1
ATOM 5750 C CA . ALA A 1 772 ? 19.484 27.418 -34.689 1.00 91.31 772 ALA A CA 1
ATOM 5751 C C . ALA A 1 772 ? 19.600 26.440 -33.501 1.00 91.31 772 ALA A C 1
ATOM 5753 O O . ALA A 1 772 ? 18.584 25.983 -32.974 1.00 91.31 772 ALA A O 1
ATOM 5754 N N . LEU A 1 773 ? 20.835 26.170 -33.065 1.00 89.69 773 LEU A N 1
ATOM 5755 C CA . LEU A 1 773 ? 21.124 25.374 -31.869 1.00 89.69 773 LEU A CA 1
ATOM 5756 C C . LEU A 1 773 ? 20.560 26.028 -30.597 1.00 89.69 773 LEU A C 1
ATOM 5758 O O . LEU A 1 773 ? 20.421 27.250 -30.507 1.00 89.69 773 LEU A O 1
ATOM 5762 N N . GLY A 1 774 ? 20.266 25.210 -29.585 1.00 85.75 774 GLY A N 1
ATOM 5763 C CA . GLY A 1 774 ? 19.721 25.677 -28.305 1.00 85.75 774 GLY A CA 1
ATOM 5764 C C . GLY A 1 774 ? 20.706 26.494 -27.458 1.00 85.75 774 GLY A C 1
ATOM 5765 O O . GLY A 1 774 ? 20.284 27.243 -26.578 1.00 85.75 774 GLY A O 1
ATOM 5766 N N . ASN A 1 775 ? 22.011 26.356 -27.708 1.00 89.38 775 ASN A N 1
ATOM 5767 C CA . ASN A 1 775 ? 23.088 27.119 -27.076 1.00 89.38 775 ASN A CA 1
ATOM 5768 C C . ASN A 1 775 ? 24.364 27.029 -27.936 1.00 89.38 775 ASN A C 1
ATOM 5770 O O . ASN A 1 775 ? 24.406 26.244 -28.884 1.00 89.38 775 ASN A O 1
ATOM 5774 N N . THR A 1 776 ? 25.398 27.802 -27.600 1.00 91.25 776 THR A N 1
ATOM 5775 C CA . THR A 1 776 ? 26.671 27.822 -28.336 1.00 91.25 776 THR A CA 1
ATOM 5776 C C . THR A 1 776 ? 27.366 26.450 -28.339 1.00 91.25 776 THR A C 1
ATOM 5778 O O . THR A 1 776 ? 27.448 25.824 -27.273 1.00 91.25 776 THR A O 1
ATOM 5781 N N . PRO A 1 777 ? 27.917 26.014 -29.490 1.00 92.62 777 PRO A N 1
ATOM 5782 C CA . PRO A 1 777 ? 28.996 25.026 -29.556 1.00 92.62 777 PRO A CA 1
ATOM 5783 C C . PRO A 1 777 ? 30.152 25.349 -28.594 1.00 92.62 777 PRO A C 1
ATOM 5785 O O . PRO A 1 777 ? 30.292 26.478 -28.105 1.00 92.62 777 PRO A O 1
ATOM 5788 N N . TYR A 1 778 ? 30.990 24.362 -28.313 1.00 91.38 778 TYR A N 1
ATOM 5789 C CA . TYR A 1 778 ? 32.264 24.565 -27.642 1.00 91.38 778 TYR A CA 1
ATOM 5790 C C . TYR A 1 778 ? 33.217 25.366 -28.537 1.00 91.38 778 TYR A C 1
ATOM 5792 O O . TYR A 1 778 ? 33.306 25.151 -29.739 1.00 91.38 778 TYR A O 1
ATOM 5800 N N . THR A 1 779 ? 33.945 26.310 -27.936 1.00 90.88 779 THR A N 1
ATOM 5801 C CA . THR A 1 779 ? 34.914 27.180 -28.634 1.00 90.88 779 THR A CA 1
ATOM 5802 C C . THR A 1 779 ? 36.319 27.085 -28.025 1.00 90.88 779 THR A C 1
ATOM 5804 O O . THR A 1 779 ? 37.142 27.981 -28.204 1.00 90.88 779 THR A O 1
ATOM 5807 N N . ASP A 1 780 ? 36.558 26.078 -27.182 1.00 91.44 780 ASP A N 1
ATOM 5808 C CA . ASP A 1 780 ? 37.795 25.870 -26.414 1.00 91.44 780 ASP A CA 1
ATOM 5809 C C . ASP A 1 780 ? 38.472 24.517 -26.710 1.00 91.44 780 ASP A C 1
ATOM 5811 O O . ASP A 1 780 ? 39.485 24.184 -26.094 1.00 91.44 780 ASP A O 1
ATOM 5815 N N . ARG A 1 781 ? 37.898 23.748 -27.640 1.00 92.00 781 ARG A N 1
ATOM 5816 C CA . ARG A 1 781 ? 38.273 22.393 -28.067 1.00 92.00 781 ARG A CA 1
ATOM 5817 C C . ARG A 1 781 ? 37.650 22.112 -29.437 1.00 92.00 781 ARG A C 1
ATOM 5819 O O . ARG A 1 781 ? 36.698 22.797 -29.801 1.00 92.00 781 ARG A O 1
ATOM 5826 N N . ASP A 1 782 ? 38.143 21.098 -30.135 1.00 92.19 782 ASP A N 1
ATOM 5827 C CA . ASP A 1 782 ? 37.515 20.570 -31.350 1.00 92.19 782 ASP A CA 1
ATOM 5828 C C . ASP A 1 782 ? 36.078 20.103 -31.045 1.00 92.19 782 ASP A C 1
ATOM 5830 O O . ASP A 1 782 ? 35.828 19.468 -30.013 1.00 92.19 782 ASP A O 1
ATOM 5834 N N . GLU A 1 783 ? 35.138 20.424 -31.930 1.00 93.31 783 GLU A N 1
ATOM 5835 C CA . GLU A 1 783 ? 33.718 20.122 -31.763 1.00 93.31 783 GLU A CA 1
ATOM 5836 C C . GLU A 1 783 ? 33.370 18.721 -32.287 1.00 93.31 783 GLU A C 1
ATOM 5838 O O . GLU A 1 783 ? 34.094 18.144 -33.106 1.00 93.31 783 GLU A O 1
ATOM 5843 N N . LYS A 1 784 ? 32.258 18.152 -31.808 1.00 95.56 784 LYS A N 1
ATOM 5844 C CA . LYS A 1 784 ? 31.825 16.794 -32.150 1.00 95.56 784 LYS A CA 1
ATOM 5845 C C . LYS A 1 784 ? 30.439 16.735 -32.782 1.00 95.56 784 LYS A C 1
ATOM 5847 O O . LYS A 1 784 ? 29.488 17.337 -32.277 1.00 95.56 784 LYS A O 1
ATOM 5852 N N . TYR A 1 785 ? 30.307 15.948 -33.852 1.00 96.56 785 TYR A N 1
ATOM 5853 C CA . TYR A 1 785 ? 29.033 15.773 -34.554 1.00 96.56 785 TYR A CA 1
ATOM 5854 C C . TYR A 1 785 ? 28.826 14.382 -35.176 1.00 96.56 785 TYR A C 1
ATOM 5856 O O . TYR A 1 785 ? 29.774 13.644 -35.439 1.00 96.56 785 TYR A O 1
ATOM 5864 N N . ALA A 1 786 ? 27.568 14.049 -35.464 1.00 96.69 786 ALA A N 1
ATOM 5865 C CA . ALA A 1 786 ? 27.180 12.889 -36.266 1.00 96.69 786 ALA A CA 1
ATOM 5866 C C . ALA A 1 786 ? 26.069 13.256 -37.264 1.00 96.69 786 ALA A C 1
ATOM 5868 O O . ALA A 1 786 ? 25.274 14.170 -37.027 1.00 96.69 786 ALA A O 1
ATOM 5869 N N . LEU A 1 787 ? 26.007 12.538 -38.385 1.00 97.25 787 LEU A N 1
ATOM 5870 C CA . LEU A 1 787 ? 24.922 12.620 -39.370 1.00 97.25 787 LEU A CA 1
ATOM 5871 C C . LEU A 1 787 ? 23.929 11.483 -39.116 1.00 97.25 787 LEU A C 1
ATOM 5873 O O . LEU A 1 787 ? 24.340 10.373 -38.791 1.00 97.25 787 LEU A O 1
ATOM 5877 N N . TYR A 1 788 ? 22.629 11.745 -39.245 1.00 94.88 788 TYR A N 1
ATOM 5878 C CA . TYR A 1 788 ? 21.588 10.842 -38.745 1.00 94.88 788 TYR A CA 1
ATOM 5879 C C . TYR A 1 788 ? 20.361 10.792 -39.662 1.00 94.88 788 TYR A C 1
ATOM 5881 O O . TYR A 1 788 ? 19.974 11.797 -40.261 1.00 94.88 788 TYR A O 1
ATOM 5889 N N . ASN A 1 789 ? 19.733 9.617 -39.745 1.00 95.31 789 ASN A N 1
ATOM 5890 C CA . ASN A 1 789 ? 18.563 9.319 -40.574 1.00 95.31 789 ASN A CA 1
ATOM 5891 C C . ASN A 1 789 ? 18.727 9.711 -42.054 1.00 95.31 789 ASN A C 1
ATOM 5893 O O . ASN A 1 789 ? 17.994 10.546 -42.585 1.00 95.31 789 ASN A O 1
ATOM 5897 N N . HIS A 1 790 ? 19.667 9.079 -42.755 1.00 95.38 790 HIS A N 1
ATOM 5898 C CA . HIS A 1 790 ? 19.738 9.191 -44.210 1.00 95.38 790 HIS A CA 1
ATOM 5899 C C . HIS A 1 790 ? 19.972 7.829 -44.868 1.00 95.38 790 HIS A C 1
ATOM 5901 O O . HIS A 1 790 ? 20.747 7.013 -44.375 1.00 95.38 790 HIS A O 1
ATOM 5907 N N . ILE A 1 791 ? 19.311 7.578 -46.004 1.00 94.88 791 ILE A N 1
ATOM 5908 C CA . ILE A 1 791 ? 19.301 6.261 -46.661 1.00 94.88 791 ILE A CA 1
ATOM 5909 C C . ILE A 1 791 ? 20.695 5.794 -47.095 1.00 94.88 791 ILE A C 1
ATOM 5911 O O . ILE A 1 791 ? 20.919 4.594 -47.206 1.00 94.88 791 ILE A O 1
ATOM 5915 N N . SER A 1 792 ? 21.648 6.707 -47.314 1.00 94.12 792 SER A N 1
ATOM 5916 C CA . SER A 1 792 ? 23.036 6.347 -47.638 1.00 94.12 792 SER A CA 1
ATOM 5917 C C . SER A 1 792 ? 23.867 5.884 -46.440 1.00 94.12 792 SER A C 1
ATOM 5919 O O . SER A 1 792 ? 24.957 5.371 -46.666 1.00 94.12 792 SER A O 1
ATOM 5921 N N . LEU A 1 793 ? 23.398 6.113 -45.208 1.00 96.25 793 LEU A N 1
ATOM 5922 C CA . LEU A 1 793 ? 24.092 5.728 -43.972 1.00 96.25 793 LEU A CA 1
ATOM 5923 C C . LEU A 1 793 ? 23.729 4.305 -43.533 1.00 96.25 793 LEU A C 1
ATOM 5925 O O . LEU A 1 793 ? 24.440 3.724 -42.737 1.00 96.25 793 LEU A O 1
ATOM 5929 N N . LEU A 1 794 ? 22.631 3.751 -44.062 1.00 96.50 794 LEU A N 1
ATOM 5930 C CA . LEU A 1 794 ? 22.143 2.405 -43.756 1.00 96.50 794 LEU A CA 1
ATOM 5931 C C . LEU A 1 794 ? 23.108 1.350 -44.329 1.00 96.50 794 LEU A C 1
ATOM 5933 O O . LEU A 1 794 ? 23.005 0.969 -45.505 1.00 96.50 794 LEU A O 1
ATOM 5937 N N . ASP A 1 795 ? 24.073 0.917 -43.522 1.00 95.62 795 ASP A N 1
ATOM 5938 C CA . ASP A 1 795 ? 25.244 0.160 -43.974 1.00 95.62 795 ASP A CA 1
ATOM 5939 C C . ASP A 1 795 ? 25.544 -1.127 -43.193 1.00 95.62 795 ASP A C 1
ATOM 5941 O O . ASP A 1 795 ? 26.298 -1.967 -43.702 1.00 95.62 795 ASP A O 1
ATOM 5945 N N . THR A 1 796 ? 24.875 -1.352 -42.057 1.00 95.31 796 THR A N 1
ATOM 5946 C CA . THR A 1 796 ? 24.995 -2.591 -41.275 1.00 95.31 796 THR A CA 1
ATOM 5947 C C . THR A 1 796 ? 23.644 -3.188 -40.856 1.00 95.31 796 THR A C 1
ATOM 5949 O O . THR A 1 796 ? 22.583 -2.574 -40.961 1.00 95.31 796 THR A O 1
ATOM 5952 N N . ALA A 1 797 ? 23.670 -4.445 -40.406 1.00 94.69 797 ALA A N 1
ATOM 5953 C CA . ALA A 1 797 ? 22.495 -5.133 -39.879 1.00 94.69 797 ALA A CA 1
ATOM 5954 C C . ALA A 1 797 ? 22.099 -4.575 -38.505 1.00 94.69 797 ALA A C 1
ATOM 5956 O O . ALA A 1 797 ? 22.963 -4.319 -37.670 1.00 94.69 797 ALA A O 1
ATOM 5957 N N . GLY A 1 798 ? 20.795 -4.430 -38.263 1.00 93.50 798 GLY A N 1
ATOM 5958 C CA . GLY A 1 798 ? 20.261 -3.752 -37.078 1.00 93.50 798 GLY A CA 1
ATOM 5959 C C . GLY A 1 798 ? 19.810 -2.316 -37.349 1.00 93.50 798 GLY A C 1
ATOM 5960 O O . GLY A 1 798 ? 19.094 -1.753 -36.529 1.00 93.50 798 GLY A O 1
ATOM 5961 N N . GLU A 1 799 ? 20.172 -1.728 -38.490 1.00 96.12 799 GLU A N 1
ATOM 5962 C CA . GLU A 1 799 ? 19.849 -0.336 -38.809 1.00 96.12 799 GLU A CA 1
ATOM 5963 C C . GLU A 1 799 ? 18.568 -0.161 -39.634 1.00 96.12 799 GLU A C 1
ATOM 5965 O O . GLU A 1 799 ? 18.204 -1.003 -40.463 1.00 96.12 799 GLU A O 1
ATOM 5970 N N . TYR A 1 800 ? 17.917 0.993 -39.482 1.00 96.06 800 TYR A N 1
ATOM 5971 C CA . TYR A 1 800 ? 16.808 1.434 -40.320 1.00 96.06 800 TYR A CA 1
ATOM 5972 C C . TYR A 1 800 ? 16.923 2.906 -40.744 1.00 96.06 800 TYR A C 1
ATOM 5974 O O . TYR A 1 800 ? 17.497 3.744 -40.054 1.00 96.06 800 TYR A O 1
ATOM 5982 N N . TYR A 1 801 ? 16.335 3.231 -41.893 1.00 95.62 801 TYR A N 1
ATOM 5983 C CA . TYR A 1 801 ? 16.118 4.595 -42.371 1.00 95.62 801 TYR A CA 1
ATOM 5984 C C . TYR A 1 801 ? 14.618 4.883 -42.429 1.00 95.62 801 TYR A C 1
ATOM 5986 O O . TYR A 1 801 ? 13.837 4.085 -42.958 1.00 95.62 801 TYR A O 1
ATOM 5994 N N . PHE A 1 802 ? 14.222 6.045 -41.920 1.00 93.75 802 PHE A N 1
ATOM 5995 C CA . PHE A 1 802 ? 12.843 6.504 -41.881 1.00 93.75 802 PHE A CA 1
ATOM 5996 C C . PHE A 1 802 ? 12.670 7.710 -42.814 1.00 93.75 802 PHE A C 1
ATOM 5998 O O . PHE A 1 802 ? 13.288 8.758 -42.621 1.00 93.75 802 PHE A O 1
ATOM 6005 N N . ASN A 1 803 ? 11.816 7.600 -43.833 1.00 92.44 803 ASN A N 1
ATOM 6006 C CA . ASN A 1 803 ? 11.531 8.738 -44.704 1.00 92.44 803 ASN A CA 1
ATOM 6007 C C . ASN A 1 803 ? 10.541 9.703 -44.034 1.00 92.44 803 ASN A C 1
ATOM 6009 O O . ASN A 1 803 ? 9.341 9.442 -43.963 1.00 92.44 803 ASN A O 1
ATOM 6013 N N . GLU A 1 804 ? 11.050 10.858 -43.608 1.00 89.12 804 GLU A N 1
ATOM 6014 C CA . GLU A 1 804 ? 10.271 11.973 -43.048 1.00 89.12 804 GLU A CA 1
ATOM 6015 C C . GLU A 1 804 ? 9.237 12.560 -44.033 1.00 89.12 804 GLU A C 1
ATOM 6017 O O . GLU A 1 804 ? 8.328 13.276 -43.620 1.00 89.12 804 GLU A O 1
ATOM 6022 N N . THR A 1 805 ? 9.322 12.250 -45.334 1.00 89.62 805 THR A N 1
ATOM 6023 C CA . THR A 1 805 ? 8.275 12.605 -46.305 1.00 89.62 805 THR A CA 1
ATOM 6024 C C . THR A 1 805 ? 7.146 11.565 -46.269 1.00 89.62 805 THR A C 1
ATOM 6026 O O . THR A 1 805 ? 7.387 10.420 -46.662 1.00 89.62 805 THR A O 1
ATOM 6029 N N . PRO A 1 806 ? 5.915 11.929 -45.858 1.00 90.75 806 PRO A N 1
ATOM 6030 C CA . PRO A 1 806 ? 4.791 11.001 -45.846 1.00 90.75 806 PRO A CA 1
ATOM 6031 C C . PRO A 1 806 ? 4.304 10.659 -47.259 1.00 90.75 806 PRO A C 1
ATOM 6033 O O . PRO A 1 806 ? 4.359 11.472 -48.187 1.00 90.75 806 PRO A O 1
ATOM 6036 N N . GLU A 1 807 ? 3.754 9.458 -47.388 1.00 93.06 807 GLU A N 1
ATOM 6037 C CA . GLU A 1 807 ? 2.966 9.003 -48.528 1.00 93.06 807 GLU A CA 1
ATOM 6038 C C . GLU A 1 807 ? 1.603 9.724 -48.584 1.00 93.06 807 GLU A C 1
ATOM 6040 O O . GLU A 1 807 ? 1.184 10.424 -47.658 1.00 93.06 807 GLU A O 1
ATOM 6045 N N . GLY A 1 808 ? 0.863 9.543 -49.682 1.00 91.06 808 GLY A N 1
ATOM 6046 C CA . GLY A 1 808 ? -0.412 10.240 -49.919 1.00 91.06 808 GLY A CA 1
ATOM 6047 C C . GLY A 1 808 ? -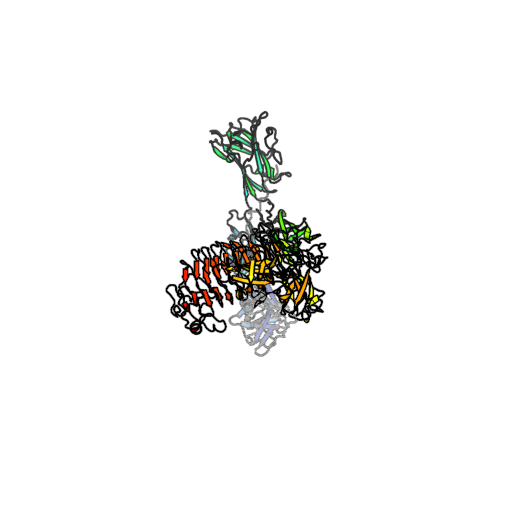1.552 9.919 -48.936 1.00 91.06 808 GLY A C 1
ATOM 6048 O O . GLY A 1 808 ? -2.562 10.623 -48.942 1.00 91.06 808 GLY A O 1
ATOM 6049 N N . ASP A 1 809 ? -1.408 8.878 -48.114 1.00 90.75 809 ASP A N 1
ATOM 6050 C CA . ASP A 1 809 ? -2.322 8.494 -47.029 1.00 90.75 809 ASP A CA 1
ATOM 6051 C C . ASP A 1 809 ? -1.819 8.896 -45.626 1.00 90.75 809 ASP A C 1
ATOM 6053 O O . ASP A 1 809 ? -2.506 8.661 -44.633 1.00 90.75 809 ASP A O 1
ATOM 6057 N N . GLY A 1 810 ? -0.648 9.537 -45.543 1.00 89.56 810 GLY A N 1
ATOM 6058 C CA . GLY A 1 810 ? -0.001 9.939 -44.296 1.00 89.56 810 GLY A CA 1
ATOM 6059 C C . GLY A 1 810 ? 0.905 8.877 -43.667 1.00 89.56 810 GLY A C 1
ATOM 6060 O O . GLY A 1 810 ? 1.522 9.173 -42.647 1.00 89.56 810 GLY A O 1
ATOM 6061 N N . THR A 1 811 ? 1.013 7.670 -44.234 1.00 93.25 811 THR A N 1
ATOM 6062 C CA . THR A 1 811 ? 2.006 6.680 -43.780 1.00 93.25 811 THR A CA 1
ATOM 6063 C C . THR A 1 811 ? 3.423 7.094 -44.174 1.00 93.25 811 THR A C 1
ATOM 6065 O O . THR A 1 811 ? 3.619 7.881 -45.098 1.00 93.25 811 THR A O 1
ATOM 6068 N N . HIS A 1 812 ? 4.433 6.570 -43.484 1.00 92.69 812 HIS A N 1
ATOM 6069 C CA . HIS A 1 812 ? 5.839 6.856 -43.775 1.00 92.69 812 HIS A CA 1
ATOM 6070 C C . HIS A 1 812 ? 6.574 5.593 -44.204 1.00 92.69 812 HIS A C 1
ATOM 6072 O O . HIS A 1 812 ? 6.490 4.559 -43.542 1.00 92.69 812 HIS A O 1
ATOM 6078 N N . LYS A 1 813 ? 7.327 5.660 -45.302 1.00 94.31 813 LYS A N 1
ATOM 6079 C CA . LYS A 1 813 ? 8.106 4.512 -45.769 1.00 94.31 813 LYS A CA 1
ATOM 6080 C C . LYS A 1 813 ? 9.369 4.336 -44.916 1.00 94.31 813 LYS A C 1
ATOM 6082 O O . LYS A 1 813 ? 10.157 5.268 -44.765 1.00 94.31 813 LYS A O 1
ATOM 6087 N N . VAL A 1 814 ? 9.568 3.130 -44.391 1.00 96.00 814 VAL A N 1
ATOM 6088 C CA . VAL A 1 814 ? 10.707 2.761 -43.534 1.00 96.00 814 VAL A CA 1
ATOM 6089 C C . VAL A 1 814 ? 11.476 1.628 -44.193 1.00 96.00 814 VAL A C 1
ATOM 6091 O O . VAL A 1 814 ? 10.861 0.653 -44.620 1.00 96.00 814 VAL A O 1
ATOM 6094 N N . TRP A 1 815 ? 12.802 1.740 -44.264 1.00 96.81 815 TRP A N 1
ATOM 6095 C CA . TRP A 1 815 ? 13.707 0.689 -44.733 1.00 96.81 815 TRP A CA 1
ATOM 6096 C C . TRP A 1 815 ? 14.498 0.137 -43.554 1.00 96.81 815 TRP A C 1
ATOM 6098 O O . TRP A 1 815 ? 15.029 0.917 -42.781 1.00 96.81 815 TRP A O 1
ATOM 6108 N N . LEU A 1 816 ? 14.618 -1.181 -43.443 1.00 97.00 816 LEU A N 1
ATOM 6109 C CA . LEU A 1 816 ? 15.333 -1.897 -42.385 1.00 97.00 816 LEU A CA 1
ATOM 6110 C C . LEU A 1 816 ? 16.350 -2.848 -43.029 1.00 97.00 816 LEU A C 1
ATOM 6112 O O . LEU A 1 816 ? 15.998 -3.576 -43.963 1.00 97.00 816 LEU A O 1
ATOM 6116 N N . TRP A 1 817 ? 17.575 -2.888 -42.504 1.00 96.88 817 TRP A N 1
ATOM 6117 C CA . TRP A 1 817 ? 18.462 -4.045 -42.623 1.00 96.88 817 TRP A CA 1
ATOM 6118 C C . TRP A 1 817 ? 18.239 -4.925 -41.385 1.00 96.88 817 TRP A C 1
ATOM 6120 O O . TRP A 1 817 ? 18.760 -4.625 -40.311 1.00 96.88 817 TRP A O 1
ATOM 6130 N N . PRO A 1 818 ? 17.460 -6.014 -41.479 1.00 94.56 818 PRO A N 1
ATOM 6131 C CA . PRO A 1 818 ? 17.008 -6.700 -40.277 1.00 94.56 818 PRO A CA 1
ATOM 6132 C C . PRO A 1 818 ? 18.153 -7.475 -39.604 1.00 94.56 818 PRO A C 1
ATOM 6134 O O . PRO A 1 818 ? 18.857 -8.211 -40.307 1.00 94.56 818 PRO A O 1
ATOM 6137 N N . PRO A 1 819 ? 18.312 -7.395 -38.270 1.00 91.31 819 PRO A N 1
ATOM 6138 C CA . PRO A 1 819 ? 19.313 -8.185 -37.553 1.00 91.31 819 PRO A CA 1
ATOM 6139 C C . PRO A 1 819 ? 19.033 -9.700 -37.627 1.00 91.31 819 PRO A C 1
ATOM 6141 O O . PRO A 1 819 ? 19.962 -10.484 -37.811 1.00 91.31 819 PRO A O 1
ATOM 6144 N N . ALA A 1 820 ? 17.761 -10.124 -37.598 1.00 88.25 820 ALA A N 1
ATOM 6145 C CA . ALA A 1 820 ? 17.354 -11.537 -37.608 1.00 88.25 820 ALA A CA 1
ATOM 6146 C C . ALA A 1 820 ? 16.867 -12.058 -38.984 1.00 88.25 820 ALA A C 1
ATOM 6148 O O . ALA A 1 820 ? 16.148 -13.056 -39.082 1.00 88.25 820 ALA A O 1
ATOM 6149 N N . GLY A 1 821 ? 17.228 -11.409 -40.095 1.00 86.69 821 GLY A N 1
ATOM 6150 C CA . GLY A 1 821 ? 16.788 -11.835 -41.432 1.00 86.69 821 GLY A CA 1
ATOM 6151 C C . GLY A 1 821 ? 15.324 -11.475 -41.730 1.00 86.69 821 GLY A C 1
ATOM 6152 O O . GLY A 1 821 ? 14.920 -10.343 -41.529 1.00 86.69 821 GLY A O 1
ATOM 6153 N N . ASN A 1 822 ? 14.504 -12.377 -42.283 1.00 91.56 822 ASN A N 1
ATOM 6154 C CA . ASN A 1 822 ? 13.186 -11.985 -42.822 1.00 91.56 822 ASN A CA 1
ATOM 6155 C C . ASN A 1 822 ? 12.257 -11.350 -41.746 1.00 91.56 822 ASN A C 1
ATOM 6157 O O . ASN A 1 822 ? 11.801 -12.061 -40.846 1.00 91.56 822 ASN A O 1
ATOM 6161 N N . PRO A 1 823 ? 11.895 -10.055 -41.860 1.00 93.06 823 PRO A N 1
ATOM 6162 C CA . PRO A 1 823 ? 11.083 -9.353 -40.861 1.00 93.06 823 PRO A CA 1
ATOM 6163 C C . PRO A 1 823 ? 9.592 -9.730 -40.912 1.00 93.06 823 PRO A C 1
ATOM 6165 O O . PRO A 1 823 ? 8.826 -9.357 -40.032 1.00 93.06 823 PRO A O 1
ATOM 6168 N N . ASN A 1 824 ? 9.158 -10.519 -41.904 1.00 91.94 824 ASN A N 1
ATOM 6169 C CA . ASN A 1 824 ? 7.824 -11.135 -41.892 1.00 91.94 824 ASN A CA 1
ATOM 6170 C C . ASN A 1 824 ? 7.755 -12.413 -41.033 1.00 91.94 824 ASN A C 1
ATOM 6172 O O . ASN A 1 824 ? 6.659 -12.914 -40.794 1.00 91.94 824 ASN A O 1
ATOM 6176 N N . THR A 1 825 ? 8.896 -12.972 -40.609 1.00 90.44 825 THR A N 1
ATOM 6177 C CA . THR A 1 825 ? 8.957 -14.129 -39.691 1.00 90.44 825 THR A CA 1
ATOM 6178 C C . THR A 1 825 ? 9.491 -13.774 -38.303 1.00 90.44 825 THR A C 1
ATOM 6180 O O . THR A 1 825 ? 9.282 -14.546 -37.376 1.00 90.44 825 THR A O 1
ATOM 6183 N N . HIS A 1 826 ? 10.125 -12.608 -38.161 1.00 90.25 826 HIS A N 1
ATOM 6184 C CA . HIS A 1 826 ? 10.582 -12.025 -36.897 1.00 90.25 826 HIS A CA 1
ATOM 6185 C C . HIS A 1 826 ? 9.867 -10.677 -36.722 1.00 90.25 826 HIS A C 1
ATOM 6187 O O . HIS A 1 826 ? 10.303 -9.697 -37.339 1.00 90.25 826 HIS A O 1
ATOM 6193 N N . PRO A 1 827 ? 8.726 -10.641 -35.997 1.00 88.12 827 PRO A N 1
ATOM 6194 C CA . PRO A 1 827 ? 7.829 -9.490 -35.960 1.00 88.12 827 PRO A CA 1
ATOM 6195 C C . PRO A 1 827 ? 8.546 -8.195 -35.596 1.00 88.12 827 PRO A C 1
ATOM 6197 O O . PRO A 1 827 ? 9.348 -8.167 -34.667 1.00 88.12 827 PRO A O 1
ATOM 6200 N N . VAL A 1 828 ? 8.226 -7.118 -36.309 1.00 94.62 828 VAL A N 1
ATOM 6201 C CA . VAL A 1 828 ? 8.784 -5.789 -36.053 1.00 94.62 828 VAL A CA 1
ATOM 6202 C C . VAL A 1 828 ? 7.685 -4.886 -35.497 1.00 94.62 828 VAL A C 1
ATOM 6204 O O . VAL A 1 828 ? 6.548 -4.949 -35.961 1.00 94.62 828 VAL A O 1
ATOM 6207 N N . SER A 1 829 ? 8.004 -4.042 -34.519 1.00 94.44 829 SER A N 1
ATOM 6208 C CA . SER A 1 829 ? 7.088 -3.047 -33.944 1.00 94.44 829 SER A CA 1
ATOM 6209 C C . SER A 1 829 ? 7.695 -1.646 -33.964 1.00 94.44 829 SER A C 1
ATOM 6211 O O . SER A 1 829 ? 8.906 -1.518 -33.788 1.00 94.44 829 SER A O 1
ATOM 6213 N N . ILE A 1 830 ? 6.871 -0.608 -34.136 1.00 93.50 830 ILE A N 1
ATOM 6214 C CA . ILE A 1 830 ? 7.291 0.803 -34.112 1.00 93.50 830 ILE A CA 1
ATOM 6215 C C . ILE A 1 830 ? 6.506 1.612 -33.069 1.00 93.50 830 ILE A C 1
ATOM 6217 O O . ILE A 1 830 ? 5.283 1.502 -33.009 1.00 93.50 830 ILE A O 1
ATOM 6221 N N . SER A 1 831 ? 7.178 2.420 -32.243 1.00 92.44 831 SER A N 1
ATOM 6222 C CA . SER A 1 831 ? 6.525 3.332 -31.281 1.00 92.44 831 SER A CA 1
ATOM 6223 C C . SER A 1 831 ? 5.624 4.359 -31.986 1.00 92.44 831 SER A C 1
ATOM 6225 O O . SER A 1 831 ? 6.019 4.902 -33.015 1.00 92.44 831 SER A O 1
ATOM 6227 N N . VAL A 1 832 ? 4.446 4.674 -31.428 1.00 89.56 832 VAL A N 1
ATOM 6228 C CA . VAL A 1 832 ? 3.443 5.580 -32.043 1.00 89.56 832 VAL A CA 1
ATOM 6229 C C . VAL A 1 832 ? 3.110 6.812 -31.166 1.00 89.56 832 VAL A C 1
ATOM 6231 O O . VAL A 1 832 ? 2.005 6.920 -30.618 1.00 89.56 832 VAL A O 1
ATOM 6234 N N . PRO A 1 833 ? 4.035 7.791 -31.049 1.00 85.44 833 PRO A N 1
ATOM 6235 C CA . PRO A 1 833 ? 3.930 8.933 -30.122 1.00 85.44 833 PRO A CA 1
ATOM 6236 C C . PRO A 1 833 ? 2.683 9.807 -30.333 1.00 85.44 833 PRO A C 1
ATOM 6238 O O . PRO A 1 833 ? 2.138 10.365 -29.379 1.00 85.44 833 PRO A O 1
ATOM 6241 N N . SER A 1 834 ? 2.219 9.916 -31.582 1.00 78.56 834 SER A N 1
ATOM 6242 C CA . SER A 1 834 ? 1.038 10.687 -31.993 1.00 78.56 834 SER A CA 1
ATOM 6243 C C . SER A 1 834 ? -0.275 10.152 -31.413 1.00 78.56 834 SER A C 1
ATOM 6245 O O . SER A 1 834 ? -1.237 10.908 -31.270 1.00 78.56 834 SER A O 1
ATOM 6247 N N . GLN A 1 835 ? -0.316 8.861 -31.072 1.00 79.00 835 GLN A N 1
ATOM 6248 C CA . GLN A 1 835 ? -1.470 8.192 -30.471 1.00 79.00 835 GLN A CA 1
ATOM 6249 C C . GLN A 1 835 ? -1.308 8.097 -28.948 1.00 79.00 835 GLN A C 1
ATOM 6251 O O . GLN A 1 835 ? -2.211 8.471 -28.190 1.00 79.00 835 GLN A O 1
ATOM 6256 N N . ARG A 1 836 ? -0.134 7.642 -28.492 1.00 86.19 836 ARG A N 1
ATOM 6257 C CA . ARG A 1 836 ? 0.165 7.399 -27.077 1.00 86.19 836 ARG A CA 1
ATOM 6258 C C . ARG A 1 836 ? 1.640 7.668 -26.765 1.00 86.19 836 ARG A C 1
ATOM 6260 O O . ARG A 1 836 ? 2.516 6.877 -27.091 1.00 86.19 836 ARG A O 1
ATOM 6267 N N . HIS A 1 837 ? 1.902 8.802 -26.115 1.00 86.50 837 HIS A N 1
ATOM 6268 C CA . HIS A 1 837 ? 3.242 9.175 -25.650 1.00 86.50 837 HIS A CA 1
ATOM 6269 C C . HIS A 1 837 ? 3.589 8.588 -24.274 1.00 86.50 837 HIS A C 1
ATOM 6271 O O . HIS A 1 837 ? 4.766 8.404 -23.978 1.00 86.50 837 HIS A O 1
ATOM 6277 N N . SER A 1 838 ? 2.586 8.270 -23.448 1.00 91.12 838 SER A N 1
ATOM 6278 C CA . SER A 1 838 ? 2.779 7.653 -22.133 1.00 91.12 838 SER A CA 1
ATOM 6279 C C . SER A 1 838 ? 1.706 6.630 -21.800 1.00 91.12 838 SER A C 1
ATOM 6281 O O . SER A 1 838 ? 0.604 6.732 -22.336 1.00 91.12 838 SER A O 1
ATOM 6283 N N . ALA A 1 839 ? 2.015 5.685 -20.904 1.00 95.19 839 ALA A N 1
ATOM 6284 C CA . ALA A 1 839 ? 1.023 4.755 -20.360 1.00 95.19 839 ALA A CA 1
ATOM 6285 C C . ALA A 1 839 ? 0.086 5.485 -19.388 1.00 95.19 839 ALA A C 1
ATOM 6287 O O . ALA A 1 839 ? -1.132 5.404 -19.534 1.00 95.19 839 ALA A O 1
ATOM 6288 N N . PHE A 1 840 ? 0.656 6.269 -18.468 1.00 95.50 840 PHE A N 1
ATOM 6289 C CA . PHE A 1 840 ? -0.075 7.060 -17.480 1.00 95.50 840 PHE A CA 1
ATOM 6290 C C . PHE A 1 840 ? 0.344 8.534 -17.526 1.00 95.50 840 PHE A C 1
ATOM 6292 O O . PHE A 1 840 ? 1.531 8.861 -17.549 1.00 95.50 840 PHE A O 1
ATOM 6299 N N . VAL A 1 841 ? -0.636 9.437 -17.517 1.00 92.75 841 VAL A N 1
ATOM 6300 C CA . VAL A 1 841 ? -0.440 10.894 -17.449 1.00 92.75 841 VAL A CA 1
ATOM 6301 C C . VAL A 1 841 ? -1.161 11.415 -16.213 1.00 92.75 841 VAL A C 1
ATOM 6303 O O . VAL A 1 841 ? -2.382 11.300 -16.115 1.00 92.75 841 VAL A O 1
ATOM 6306 N N . LEU A 1 842 ? -0.420 11.988 -15.267 1.00 93.31 842 LEU A N 1
ATOM 6307 C CA . LEU A 1 842 ? -0.962 12.365 -13.963 1.00 93.31 842 LEU A CA 1
ATOM 6308 C C . LEU A 1 842 ? -1.650 13.739 -13.992 1.00 93.31 842 LEU A C 1
ATOM 6310 O O . LEU A 1 842 ? -1.280 14.657 -14.739 1.00 93.31 842 LEU A O 1
ATOM 6314 N N . GLY A 1 843 ? -2.675 13.881 -13.156 1.00 89.94 843 GLY A N 1
ATOM 6315 C CA . GLY A 1 843 ? -3.353 15.133 -12.842 1.00 89.94 843 GLY A CA 1
ATOM 6316 C C . GLY A 1 843 ? -2.469 16.121 -12.073 1.00 89.94 843 GLY A C 1
ATOM 6317 O O . GLY A 1 843 ? -1.343 15.819 -11.672 1.00 89.94 843 GLY A O 1
ATOM 6318 N N . SER A 1 844 ? -2.982 17.338 -11.900 1.00 85.94 844 SER A N 1
ATOM 6319 C CA . SER A 1 844 ? -2.485 18.273 -10.884 1.00 85.94 844 SER A CA 1
ATOM 6320 C C . SER A 1 844 ? -3.202 17.991 -9.577 1.00 85.94 844 SER A C 1
ATOM 6322 O O . SER A 1 844 ? -4.392 17.683 -9.611 1.00 85.94 844 SER A O 1
ATOM 6324 N N . ASP A 1 845 ? -2.491 18.123 -8.461 1.00 86.25 845 ASP A N 1
ATOM 6325 C CA . ASP A 1 845 ? -3.023 17.908 -7.112 1.00 86.25 845 ASP A CA 1
ATOM 6326 C C . ASP A 1 845 ? -3.546 16.465 -6.908 1.00 86.25 845 ASP A C 1
ATOM 6328 O O . ASP A 1 845 ? -4.389 16.192 -6.054 1.00 86.25 845 ASP A O 1
ATOM 6332 N N . LEU A 1 846 ? -3.021 15.531 -7.715 1.00 93.12 846 LEU A N 1
ATOM 6333 C CA . LEU A 1 846 ? -3.282 14.098 -7.617 1.00 93.12 846 LEU A CA 1
ATOM 6334 C C . LEU A 1 846 ? -2.639 13.566 -6.333 1.00 93.12 846 LEU A C 1
ATOM 6336 O O . LEU A 1 846 ? -1.439 13.772 -6.137 1.00 93.12 846 LEU A O 1
ATOM 6340 N N . CYS A 1 847 ? -3.395 12.862 -5.491 1.00 96.31 847 CYS A N 1
ATOM 6341 C CA . CYS A 1 847 ? -2.842 12.262 -4.281 1.00 96.31 847 CYS A CA 1
ATOM 6342 C C . CYS A 1 847 ? -3.338 10.851 -3.962 1.00 96.31 847 CYS A C 1
ATOM 6344 O O . CYS A 1 847 ? -4.402 10.447 -4.421 1.00 96.31 847 CYS A O 1
ATOM 6346 N N . HIS A 1 848 ? -2.537 10.102 -3.194 1.00 97.50 848 HIS A N 1
ATOM 6347 C CA . HIS A 1 848 ? -2.804 8.719 -2.769 1.00 97.50 848 HIS A CA 1
ATOM 6348 C C . HIS A 1 848 ? -3.160 7.796 -3.947 1.00 97.50 848 HIS A C 1
ATOM 6350 O O . HIS A 1 848 ? -4.277 7.287 -4.056 1.00 97.50 848 HIS A O 1
ATOM 6356 N N . VAL A 1 849 ? -2.198 7.602 -4.854 1.00 98.06 849 VAL A N 1
ATOM 6357 C CA . VAL A 1 849 ? -2.340 6.726 -6.029 1.00 98.06 849 VAL A CA 1
ATOM 6358 C C . VAL A 1 849 ? -1.190 5.726 -6.074 1.00 98.06 849 VAL A C 1
ATOM 6360 O O . VAL A 1 849 ? -0.028 6.114 -5.968 1.00 98.06 849 VAL A O 1
ATOM 6363 N N . VAL A 1 850 ? -1.518 4.448 -6.255 1.00 98.62 850 VAL A N 1
ATOM 6364 C CA . VAL A 1 850 ? -0.565 3.336 -6.343 1.00 98.62 850 VAL A CA 1
ATOM 6365 C C . VAL A 1 850 ? -0.558 2.779 -7.765 1.00 98.62 850 VAL A C 1
ATOM 6367 O O . VAL A 1 850 ? -1.609 2.477 -8.328 1.00 98.62 850 VAL A O 1
ATOM 6370 N N . PHE A 1 851 ? 0.635 2.600 -8.321 1.00 98.75 851 PHE A N 1
ATOM 6371 C CA . PHE A 1 851 ? 0.897 1.840 -9.540 1.00 98.75 851 PHE A CA 1
ATOM 6372 C C . PHE A 1 851 ? 1.713 0.608 -9.149 1.00 98.75 851 PHE A C 1
ATOM 6374 O O . PHE A 1 851 ? 2.822 0.762 -8.633 1.00 98.75 851 PHE A O 1
ATOM 6381 N N . GLU A 1 852 ? 1.174 -0.596 -9.353 1.00 98.19 852 GLU A N 1
ATOM 6382 C CA . GLU A 1 852 ? 1.826 -1.833 -8.906 1.00 98.19 852 GLU A CA 1
ATOM 6383 C C . GLU A 1 852 ? 1.833 -2.950 -9.955 1.00 98.19 852 GLU A C 1
ATOM 6385 O O . GLU A 1 852 ? 0.809 -3.266 -10.558 1.00 98.19 852 GLU A O 1
ATOM 6390 N N . GLY A 1 853 ? 2.995 -3.573 -10.176 1.00 97.62 853 GLY A N 1
ATOM 6391 C CA . GLY A 1 853 ? 3.119 -4.768 -11.021 1.00 97.62 853 GLY A CA 1
ATOM 6392 C C . GLY A 1 853 ? 2.868 -4.557 -12.520 1.00 97.62 853 GLY A C 1
ATOM 6393 O O . GLY A 1 853 ? 2.454 -5.492 -13.199 1.00 97.62 853 GLY A O 1
ATOM 6394 N N . LEU A 1 854 ? 3.085 -3.354 -13.057 1.00 98.44 854 LEU A N 1
ATOM 6395 C CA . LEU A 1 854 ? 2.788 -3.004 -14.455 1.00 98.44 854 LEU A CA 1
ATOM 6396 C C . LEU A 1 854 ? 4.044 -3.074 -15.339 1.00 98.44 854 LEU A C 1
ATOM 6398 O O . LEU A 1 854 ? 5.098 -2.583 -14.943 1.00 98.44 854 LEU A O 1
ATOM 6402 N N . VAL A 1 855 ? 3.935 -3.600 -16.564 1.00 98.25 855 VAL A N 1
ATOM 6403 C CA . VAL A 1 855 ? 4.993 -3.492 -17.591 1.00 98.25 855 VAL A CA 1
ATOM 6404 C C . VAL A 1 855 ? 4.653 -2.336 -18.525 1.00 98.25 855 VAL A C 1
ATOM 6406 O O . VAL A 1 855 ? 3.633 -2.374 -19.204 1.00 98.25 855 VAL A O 1
ATOM 6409 N N . MET A 1 856 ? 5.500 -1.314 -18.597 1.00 97.75 856 MET A N 1
ATOM 6410 C CA . MET A 1 856 ? 5.328 -0.121 -19.427 1.00 97.75 856 MET A CA 1
ATOM 6411 C C . MET A 1 856 ? 6.452 -0.051 -20.455 1.00 97.75 856 MET A C 1
ATOM 6413 O O . MET A 1 856 ? 7.597 0.257 -20.122 1.00 97.75 856 MET A O 1
ATOM 6417 N N . ARG A 1 857 ? 6.140 -0.337 -21.723 1.00 94.75 857 ARG A N 1
ATOM 6418 C CA . ARG A 1 857 ? 7.174 -0.513 -22.747 1.00 94.75 857 ARG A CA 1
ATOM 6419 C C . ARG A 1 857 ? 6.931 0.224 -24.054 1.00 94.75 857 ARG A C 1
ATOM 6421 O O . ARG A 1 857 ? 5.791 0.426 -24.474 1.00 94.75 857 ARG A O 1
ATOM 6428 N N . LYS A 1 858 ? 8.029 0.579 -24.727 1.00 92.81 858 LYS A N 1
ATOM 6429 C CA . LYS A 1 858 ? 8.071 1.125 -26.099 1.00 92.81 858 LYS A CA 1
ATOM 6430 C C . LYS A 1 858 ? 7.272 2.414 -26.328 1.00 92.81 858 LYS A C 1
ATOM 6432 O O . LYS A 1 858 ? 7.044 2.792 -27.482 1.00 92.81 858 LYS A O 1
ATOM 6437 N N . TYR A 1 859 ? 6.863 3.108 -25.264 1.00 91.88 859 TYR A N 1
ATOM 6438 C CA . TYR A 1 859 ? 6.343 4.468 -25.372 1.00 91.88 859 TYR A CA 1
ATOM 6439 C C . TYR A 1 859 ? 7.473 5.410 -25.770 1.00 91.88 859 TYR A C 1
ATOM 6441 O O . TYR A 1 859 ? 8.578 5.360 -25.231 1.00 91.88 859 TYR A O 1
ATOM 6449 N N . ALA A 1 860 ? 7.173 6.274 -26.728 1.00 87.88 860 ALA A N 1
ATOM 6450 C CA . ALA A 1 860 ? 8.079 7.305 -27.187 1.00 87.88 860 ALA A CA 1
ATOM 6451 C C . ALA A 1 860 ? 7.317 8.622 -27.292 1.00 87.88 860 ALA A C 1
ATOM 6453 O O . ALA A 1 860 ? 6.095 8.635 -27.447 1.00 87.88 860 ALA A O 1
ATOM 6454 N N . GLY A 1 861 ? 8.022 9.743 -27.212 1.00 77.38 861 GLY A N 1
ATOM 6455 C CA . GLY A 1 861 ? 7.385 11.044 -27.330 1.00 77.38 861 GLY A CA 1
ATOM 6456 C C . GLY A 1 861 ? 8.366 12.194 -27.218 1.00 77.38 861 GLY A C 1
ATOM 6457 O O . GLY A 1 861 ? 9.520 12.025 -26.833 1.00 77.38 861 GLY A O 1
ATOM 6458 N N . GLY A 1 862 ? 7.869 13.378 -27.546 1.00 68.19 862 GLY A N 1
ATOM 6459 C CA . GLY A 1 862 ? 8.661 14.594 -27.609 1.00 68.19 862 GLY A CA 1
ATOM 6460 C C . GLY A 1 862 ? 7.826 15.838 -27.351 1.00 68.19 862 GLY A C 1
ATOM 6461 O O . GLY A 1 862 ? 6.601 15.766 -27.194 1.00 68.19 862 GLY A O 1
ATOM 6462 N N . THR A 1 863 ? 8.483 16.992 -27.371 1.00 59.78 863 THR A N 1
ATOM 6463 C CA . THR A 1 863 ? 7.903 18.307 -27.012 1.00 59.78 863 THR A CA 1
ATOM 6464 C C . THR A 1 863 ? 6.661 18.708 -27.820 1.00 59.78 863 THR A C 1
ATOM 6466 O O . THR A 1 863 ? 5.869 19.537 -27.378 1.00 59.78 863 THR A O 1
ATOM 6469 N N . THR A 1 864 ? 6.452 18.096 -28.990 1.00 57.38 864 THR A N 1
ATOM 6470 C CA . THR A 1 864 ? 5.287 18.331 -29.862 1.00 57.38 864 THR A CA 1
ATOM 6471 C C . THR A 1 864 ? 4.015 17.592 -29.404 1.00 57.38 864 THR A C 1
ATOM 6473 O O . THR A 1 864 ? 2.919 17.991 -29.792 1.00 57.38 864 THR A O 1
ATOM 6476 N N . TYR A 1 865 ? 4.128 16.539 -28.580 1.00 50.19 865 TYR A N 1
ATOM 6477 C CA . TYR A 1 865 ? 3.042 15.565 -28.363 1.00 50.19 865 TYR A CA 1
ATOM 6478 C C . TYR A 1 865 ? 2.540 15.401 -26.914 1.00 50.19 865 TYR A C 1
ATOM 6480 O O . TYR A 1 865 ? 1.511 14.749 -26.731 1.00 50.19 865 TYR A O 1
ATOM 6488 N N . GLY A 1 866 ? 3.209 15.970 -25.899 1.00 49.75 866 GLY A N 1
ATOM 6489 C CA . GLY A 1 866 ? 2.871 15.730 -24.476 1.00 49.75 866 GLY A CA 1
ATOM 6490 C C . GLY A 1 866 ? 2.957 16.925 -23.513 1.00 49.75 866 GLY A C 1
ATOM 6491 O O . GLY A 1 866 ? 2.509 16.822 -22.372 1.00 49.75 866 GLY A O 1
ATOM 6492 N N . GLY A 1 867 ? 3.473 18.076 -23.955 1.00 50.84 867 GLY A N 1
ATOM 6493 C CA . GLY A 1 867 ? 3.826 19.194 -23.071 1.00 50.84 867 GLY A CA 1
ATOM 6494 C C . GLY A 1 867 ? 5.338 19.257 -22.809 1.00 50.84 867 GLY A C 1
ATOM 6495 O O . GLY A 1 867 ? 6.110 18.691 -23.585 1.00 50.84 867 GLY A O 1
ATOM 6496 N N . PRO A 1 868 ? 5.791 19.972 -21.761 1.00 51.34 868 PRO A N 1
ATOM 6497 C CA . PRO A 1 868 ? 7.214 20.206 -21.504 1.00 51.34 868 PRO A CA 1
ATOM 6498 C C . PRO A 1 868 ? 8.030 18.976 -21.071 1.00 51.34 868 PRO A C 1
ATOM 6500 O O . PRO A 1 868 ? 9.228 19.141 -20.858 1.00 51.34 868 PRO A O 1
ATOM 6503 N N . TYR A 1 869 ? 7.423 17.787 -20.959 1.00 56.34 869 TYR A N 1
ATOM 6504 C CA . TYR A 1 869 ? 8.061 16.512 -20.605 1.00 56.34 869 TYR A CA 1
ATOM 6505 C C . TYR A 1 869 ? 7.544 15.427 -21.565 1.00 56.34 869 TYR A C 1
ATOM 6507 O O . TYR A 1 869 ? 6.329 15.258 -21.676 1.00 56.34 869 TYR A O 1
ATOM 6515 N N . GLY A 1 870 ? 8.444 14.768 -22.310 1.00 65.12 870 GLY A N 1
ATOM 6516 C CA . GLY A 1 870 ? 8.099 13.928 -23.470 1.00 65.12 870 GLY A CA 1
ATOM 6517 C C . GLY A 1 870 ? 7.472 12.562 -23.150 1.00 65.12 870 GLY A C 1
ATOM 6518 O O . GLY A 1 870 ? 6.708 12.422 -22.199 1.00 65.12 870 GLY A O 1
ATOM 6519 N N . GLY A 1 871 ? 7.732 11.553 -23.990 1.00 77.44 871 GLY A N 1
ATOM 6520 C CA . GLY A 1 871 ? 7.170 10.213 -23.767 1.00 77.44 871 GLY A CA 1
ATOM 6521 C C . GLY A 1 871 ? 7.761 9.548 -22.525 1.00 77.44 871 GLY A C 1
ATOM 6522 O O . GLY A 1 871 ? 8.903 9.834 -22.201 1.00 77.44 871 GLY A O 1
ATOM 6523 N N . ALA A 1 872 ? 6.991 8.714 -21.819 1.00 89.50 872 ALA A N 1
ATOM 6524 C CA . ALA A 1 872 ? 7.372 8.096 -20.533 1.00 89.50 872 ALA A CA 1
ATOM 6525 C C . ALA A 1 872 ? 6.405 6.961 -20.150 1.00 89.50 872 ALA A C 1
ATOM 6527 O O . ALA A 1 872 ? 5.294 6.930 -20.664 1.00 89.50 872 ALA A O 1
ATOM 6528 N N . GLY A 1 873 ? 6.749 6.075 -19.216 1.00 94.19 873 GLY A N 1
ATOM 6529 C CA . GLY A 1 873 ? 5.784 5.139 -18.626 1.00 94.19 873 GLY A CA 1
ATOM 6530 C C . GLY A 1 873 ? 4.725 5.894 -17.817 1.00 94.19 873 GLY A C 1
ATOM 6531 O O . GLY A 1 873 ? 3.555 5.926 -18.199 1.00 94.19 873 GLY A O 1
ATOM 6532 N N . ILE A 1 874 ? 5.162 6.594 -16.767 1.00 95.31 874 ILE A N 1
ATOM 6533 C CA . ILE A 1 874 ? 4.318 7.468 -15.936 1.00 95.31 874 ILE A CA 1
ATOM 6534 C C . ILE A 1 874 ? 4.840 8.905 -16.044 1.00 95.31 874 ILE A C 1
ATOM 6536 O O . ILE A 1 874 ? 6.032 9.148 -15.847 1.00 95.31 874 ILE A O 1
ATOM 6540 N N . ASN A 1 875 ? 3.953 9.853 -16.362 1.00 91.44 875 ASN A N 1
ATOM 6541 C CA . ASN A 1 875 ? 4.307 11.249 -16.616 1.00 91.44 875 ASN A CA 1
ATOM 6542 C C . ASN A 1 875 ? 3.525 12.232 -15.724 1.00 91.44 875 ASN A C 1
ATOM 6544 O O . ASN A 1 875 ? 2.333 12.470 -15.939 1.00 91.44 875 ASN A O 1
ATOM 6548 N N . ALA A 1 876 ? 4.214 12.871 -14.776 1.00 88.38 876 ALA A N 1
ATOM 6549 C CA . ALA A 1 876 ? 3.690 13.957 -13.940 1.00 88.38 876 ALA A CA 1
ATOM 6550 C C . ALA A 1 876 ? 3.399 15.267 -14.695 1.00 88.38 876 ALA A C 1
ATOM 6552 O O . ALA A 1 876 ? 2.690 16.139 -14.187 1.00 88.38 876 ALA A O 1
ATOM 6553 N N . ASN A 1 877 ? 3.967 15.438 -15.894 1.00 75.81 877 ASN A N 1
ATOM 6554 C CA . ASN A 1 877 ? 3.860 16.632 -16.739 1.00 75.81 877 ASN A CA 1
ATOM 6555 C C . ASN A 1 877 ? 4.204 17.949 -15.999 1.00 75.81 877 ASN A C 1
ATOM 6557 O O . ASN A 1 877 ? 3.594 18.993 -16.233 1.00 75.81 877 ASN A O 1
ATOM 6561 N N . GLY A 1 878 ? 5.146 17.882 -15.048 1.00 75.00 878 GLY A N 1
ATOM 6562 C CA . GLY A 1 878 ? 5.569 19.004 -14.195 1.00 75.00 878 GLY A CA 1
ATOM 6563 C C . GLY A 1 878 ? 4.497 19.548 -13.243 1.00 75.00 878 GLY A C 1
ATOM 6564 O O . GLY A 1 878 ? 4.683 20.618 -12.661 1.00 75.00 878 GLY A O 1
ATOM 6565 N N . LYS A 1 879 ? 3.365 18.853 -13.093 1.00 84.06 879 LYS A N 1
ATOM 6566 C CA . LYS A 1 879 ? 2.329 19.178 -12.106 1.00 84.06 879 LYS A CA 1
ATOM 6567 C C . LYS A 1 879 ? 2.734 18.606 -10.748 1.00 84.06 879 LYS A C 1
ATOM 6569 O O . LYS A 1 879 ? 3.474 17.634 -10.702 1.00 84.06 879 LYS A O 1
ATOM 6574 N N . GLN A 1 880 ? 2.242 19.191 -9.661 1.00 90.69 880 GLN A N 1
ATOM 6575 C CA . GLN A 1 880 ? 2.471 18.661 -8.315 1.00 90.69 880 GLN A CA 1
ATOM 6576 C C . GLN A 1 880 ? 1.507 17.497 -8.035 1.00 90.69 880 GLN A C 1
ATOM 6578 O O . GLN A 1 880 ? 0.322 17.585 -8.371 1.00 90.69 880 GLN A O 1
ATOM 6583 N N . GLN A 1 881 ? 2.018 16.435 -7.424 1.00 94.56 881 GLN A N 1
ATOM 6584 C CA . GLN A 1 881 ? 1.292 15.303 -6.853 1.00 94.56 881 GLN A CA 1
ATOM 6585 C C . GLN A 1 881 ? 1.705 15.116 -5.383 1.00 94.56 881 GLN A C 1
ATOM 6587 O O . GLN A 1 881 ? 2.664 15.726 -4.915 1.00 94.56 881 GLN A O 1
ATOM 6592 N N . SER A 1 882 ? 1.013 14.252 -4.646 1.00 96.62 882 SER A N 1
ATOM 6593 C CA . SER A 1 882 ? 1.388 13.874 -3.278 1.00 96.62 882 SER A CA 1
ATOM 6594 C C . SER A 1 882 ? 1.107 12.388 -3.042 1.00 96.62 882 SER A C 1
ATOM 6596 O O . SER A 1 882 ? 0.172 11.861 -3.631 1.00 96.62 882 SER A O 1
ATOM 6598 N N . HIS A 1 883 ? 1.870 11.675 -2.212 1.00 98.06 883 HIS A N 1
ATOM 6599 C CA . HIS A 1 883 ? 1.567 10.270 -1.868 1.00 98.06 883 HIS A CA 1
ATOM 6600 C C . HIS A 1 883 ? 1.354 9.350 -3.095 1.00 98.06 883 HIS A C 1
ATOM 6602 O O . HIS A 1 883 ? 0.384 8.592 -3.166 1.00 98.06 883 HIS A O 1
ATOM 6608 N N . VAL A 1 884 ? 2.232 9.448 -4.101 1.00 98.44 884 VAL A N 1
ATOM 6609 C CA . VAL A 1 884 ? 2.239 8.533 -5.254 1.00 98.44 884 VAL A CA 1
ATOM 6610 C C . VAL A 1 884 ? 3.202 7.385 -4.971 1.00 98.44 884 VAL A C 1
ATOM 6612 O O . VAL A 1 884 ? 4.383 7.618 -4.709 1.00 98.44 884 VAL A O 1
ATOM 6615 N N . THR A 1 885 ? 2.711 6.151 -5.060 1.00 98.75 885 THR A N 1
ATOM 6616 C CA . THR A 1 885 ? 3.530 4.938 -4.968 1.00 98.75 885 THR A CA 1
ATOM 6617 C C . THR A 1 885 ? 3.686 4.314 -6.347 1.00 98.75 885 THR A C 1
ATOM 6619 O O . THR A 1 885 ? 2.699 4.088 -7.045 1.00 98.75 885 THR A O 1
ATOM 6622 N N . VAL A 1 886 ? 4.918 3.995 -6.733 1.00 98.88 886 VAL A N 1
ATOM 6623 C CA . VAL A 1 886 ? 5.231 3.201 -7.926 1.00 98.88 886 VAL A CA 1
ATOM 6624 C C . VAL A 1 886 ? 6.065 2.015 -7.467 1.00 98.88 886 VAL A C 1
ATOM 6626 O O . VAL A 1 886 ? 7.185 2.214 -6.988 1.00 98.88 886 VAL A O 1
ATOM 6629 N N . ARG A 1 887 ? 5.518 0.800 -7.571 1.00 98.69 887 ARG A N 1
ATOM 6630 C CA . ARG A 1 887 ? 6.197 -0.412 -7.103 1.00 98.69 887 ARG A CA 1
ATOM 6631 C C . ARG A 1 887 ? 6.115 -1.598 -8.045 1.00 98.69 887 ARG A C 1
ATOM 6633 O O . ARG A 1 887 ? 5.134 -1.760 -8.769 1.00 98.69 887 ARG A O 1
ATOM 6640 N N . ASP A 1 888 ? 7.149 -2.433 -8.028 1.00 98.31 888 ASP A N 1
ATOM 6641 C CA . ASP A 1 888 ? 7.246 -3.671 -8.815 1.00 98.31 888 ASP A CA 1
ATOM 6642 C C . ASP A 1 888 ? 6.943 -3.490 -10.322 1.00 98.31 888 ASP A C 1
ATOM 6644 O O . ASP A 1 888 ? 6.550 -4.439 -11.011 1.00 98.31 888 ASP A O 1
ATOM 6648 N N . CYS A 1 889 ? 7.087 -2.276 -10.861 1.00 98.75 889 CYS A N 1
ATOM 6649 C CA . CYS A 1 889 ? 6.818 -1.968 -12.263 1.00 98.75 889 CYS A CA 1
ATOM 6650 C C . CYS A 1 889 ? 8.078 -2.148 -13.121 1.00 98.75 889 CYS A C 1
ATOM 6652 O O . CYS A 1 889 ? 9.203 -1.985 -12.654 1.00 98.75 889 CYS A O 1
ATOM 6654 N N . GLU A 1 890 ? 7.887 -2.471 -14.395 1.00 98.44 890 GLU A N 1
ATOM 6655 C CA . GLU A 1 890 ? 8.954 -2.665 -15.380 1.00 98.44 890 GLU A CA 1
ATOM 6656 C C . GLU A 1 890 ? 8.843 -1.606 -16.478 1.00 98.44 890 GLU A C 1
ATOM 6658 O O . GLU A 1 890 ? 7.795 -1.457 -17.101 1.00 98.44 890 GLU A O 1
ATOM 6663 N N . PHE A 1 891 ? 9.926 -0.884 -16.742 1.00 97.75 891 PHE A N 1
ATOM 6664 C CA . PHE A 1 891 ? 10.022 0.171 -17.744 1.00 97.75 891 PHE A CA 1
ATOM 6665 C C . PHE A 1 891 ? 11.047 -0.265 -18.797 1.00 97.75 891 PHE A C 1
ATOM 6667 O O . PHE A 1 891 ? 12.228 -0.389 -18.479 1.00 97.75 891 PHE A O 1
ATOM 6674 N N . PHE A 1 892 ? 10.612 -0.505 -20.040 1.00 94.88 892 PHE A N 1
ATOM 6675 C CA . PHE A 1 892 ? 11.472 -1.074 -21.094 1.00 94.88 892 PHE A CA 1
ATOM 6676 C C . PHE A 1 892 ? 11.375 -0.333 -22.432 1.00 94.88 892 PHE A C 1
ATOM 6678 O O . PHE A 1 892 ? 10.277 -0.064 -22.931 1.00 94.88 892 PHE A O 1
ATOM 6685 N N . GLY A 1 893 ? 12.511 -0.038 -23.068 1.00 90.62 893 GLY A N 1
ATOM 6686 C CA . GLY A 1 893 ? 12.526 0.519 -24.424 1.00 90.62 893 GLY A CA 1
ATOM 6687 C C . GLY A 1 893 ? 11.817 1.873 -24.546 1.00 90.62 893 GLY A C 1
ATOM 6688 O O . GLY A 1 893 ? 11.235 2.170 -25.588 1.00 90.62 893 GLY A O 1
ATOM 6689 N N . LEU A 1 894 ? 11.786 2.678 -23.484 1.00 90.69 894 LEU A N 1
ATOM 6690 C CA . LEU A 1 894 ? 11.170 4.006 -23.520 1.00 90.69 894 LEU A CA 1
ATOM 6691 C C . LEU A 1 894 ? 12.126 5.010 -24.183 1.00 90.69 894 LEU A C 1
ATOM 6693 O O . LEU A 1 894 ? 13.339 4.904 -24.006 1.00 90.69 894 LEU A O 1
ATOM 6697 N N . ARG A 1 895 ? 11.595 5.972 -24.954 1.00 85.50 895 ARG A N 1
ATOM 6698 C CA . ARG A 1 895 ? 12.415 6.939 -25.712 1.00 85.50 895 ARG A CA 1
ATOM 6699 C C . ARG A 1 895 ? 11.933 8.389 -25.632 1.00 85.50 895 ARG A C 1
ATOM 6701 O O . ARG A 1 895 ? 10.746 8.681 -25.786 1.00 85.50 895 ARG A O 1
ATOM 6708 N N . HIS A 1 896 ? 12.900 9.305 -25.556 1.00 79.19 896 HIS A N 1
ATOM 6709 C CA . HIS A 1 896 ? 12.708 10.744 -25.740 1.00 79.19 896 HIS A CA 1
ATOM 6710 C C . HIS A 1 896 ? 13.191 11.278 -27.120 1.00 79.19 896 HIS A C 1
ATOM 6712 O O . HIS A 1 896 ? 13.941 10.610 -27.836 1.00 79.19 896 HIS A O 1
ATOM 6718 N N . ASP A 1 897 ? 12.765 12.494 -27.503 1.00 74.69 897 ASP A N 1
ATOM 6719 C CA . ASP A 1 897 ? 13.274 13.239 -28.673 1.00 74.69 897 ASP A CA 1
ATOM 6720 C C . ASP A 1 897 ? 14.652 13.915 -28.441 1.00 74.69 897 ASP A C 1
ATOM 6722 O O . ASP A 1 897 ? 15.057 14.177 -27.310 1.00 74.69 897 ASP A O 1
ATOM 6726 N N . PHE A 1 898 ? 15.379 14.238 -29.520 1.00 67.44 898 PHE A N 1
ATOM 6727 C CA . PHE A 1 898 ? 16.593 15.089 -29.458 1.00 67.44 898 PHE A CA 1
ATOM 6728 C C . PHE A 1 898 ? 16.370 16.522 -29.939 1.00 67.44 898 PHE A C 1
ATOM 6730 O O . PHE A 1 898 ? 17.274 17.355 -29.856 1.00 67.44 898 PHE A O 1
ATOM 6737 N N . LEU A 1 899 ? 15.187 16.828 -30.468 1.00 69.75 899 LEU A N 1
ATOM 6738 C CA . LEU A 1 899 ? 14.891 18.124 -31.079 1.00 69.75 899 LEU A CA 1
ATOM 6739 C C . LEU A 1 899 ? 14.888 19.253 -30.032 1.00 69.75 899 LEU A C 1
ATOM 6741 O O . LEU A 1 899 ? 15.112 20.420 -30.376 1.00 69.75 899 LEU A O 1
ATOM 6745 N N . ALA A 1 900 ? 14.670 18.902 -28.762 1.00 57.47 900 ALA A N 1
ATOM 6746 C CA . ALA A 1 900 ? 14.756 19.795 -27.610 1.00 57.47 900 ALA A CA 1
ATOM 6747 C C . ALA A 1 900 ? 16.115 19.778 -26.870 1.00 57.47 900 ALA A C 1
ATOM 6749 O O . ALA A 1 900 ? 16.315 20.590 -25.965 1.00 57.47 900 ALA A O 1
ATOM 6750 N N . GLY A 1 901 ? 17.030 18.853 -27.191 1.00 59.59 901 GLY A N 1
ATOM 6751 C CA . GLY A 1 901 ? 18.333 18.645 -26.525 1.00 59.59 901 GLY A CA 1
ATOM 6752 C C . GLY A 1 901 ? 18.285 18.106 -25.078 1.00 59.59 901 GLY A C 1
ATOM 6753 O O . GLY A 1 901 ? 19.228 17.463 -24.607 1.00 59.59 901 GLY A O 1
ATOM 6754 N N . ASN A 1 902 ? 17.183 18.314 -24.358 1.00 63.38 902 ASN A N 1
ATOM 6755 C CA . ASN A 1 902 ? 16.989 17.799 -23.003 1.00 63.38 902 ASN A CA 1
ATOM 6756 C C . ASN A 1 902 ? 16.474 16.350 -23.030 1.00 63.38 902 ASN A C 1
ATOM 6758 O O . ASN A 1 902 ? 15.567 16.031 -23.795 1.00 63.38 902 ASN A O 1
ATOM 6762 N N . GLY A 1 903 ? 17.043 15.492 -22.180 1.00 61.00 903 GLY A N 1
ATOM 6763 C CA . GLY A 1 903 ? 16.542 14.140 -21.920 1.00 61.00 903 GLY A CA 1
ATOM 6764 C C . GLY A 1 903 ? 15.504 14.153 -20.800 1.00 61.00 903 GLY A C 1
ATOM 6765 O O . GLY A 1 903 ? 15.582 14.996 -19.903 1.00 61.00 903 GLY A O 1
ATOM 6766 N N . TYR A 1 904 ? 14.549 13.225 -20.854 1.00 76.19 904 TYR A N 1
ATOM 6767 C CA . TYR A 1 904 ? 13.451 13.130 -19.889 1.00 76.19 904 TYR A CA 1
ATOM 6768 C C . TYR A 1 904 ? 13.346 11.734 -19.268 1.00 76.19 904 TYR A C 1
ATOM 6770 O O . TYR A 1 904 ? 13.889 10.783 -19.826 1.00 76.19 904 TYR A O 1
ATOM 6778 N N . GLY A 1 905 ? 12.705 11.631 -18.098 1.00 85.56 905 GLY A N 1
ATOM 6779 C CA . GLY A 1 905 ? 12.581 10.393 -17.312 1.00 85.56 905 GLY A CA 1
ATOM 6780 C C . GLY A 1 905 ? 11.506 9.421 -17.804 1.00 85.56 905 GLY A C 1
ATOM 6781 O O . GLY A 1 905 ? 10.392 9.838 -18.112 1.00 85.56 905 GLY A O 1
ATOM 6782 N N . GLY A 1 906 ? 11.826 8.123 -17.839 1.00 90.31 906 GLY A N 1
ATOM 6783 C CA . GLY A 1 906 ? 10.869 7.031 -18.062 1.00 90.31 906 GLY A CA 1
ATOM 6784 C C . GLY A 1 906 ? 9.789 6.970 -16.978 1.00 90.31 906 GLY A C 1
ATOM 6785 O O . GLY A 1 906 ? 8.638 6.637 -17.264 1.00 90.31 906 GLY A O 1
ATOM 6786 N N . LEU A 1 907 ? 10.142 7.393 -15.765 1.00 95.06 907 LEU A N 1
ATOM 6787 C CA . LEU A 1 907 ? 9.234 7.766 -14.687 1.00 95.06 907 LEU A CA 1
ATOM 6788 C C . LEU A 1 907 ? 9.482 9.242 -14.320 1.00 95.06 907 LEU A C 1
ATOM 6790 O O . LEU A 1 907 ? 10.608 9.620 -13.982 1.00 95.06 907 LEU A O 1
ATOM 6794 N N . THR A 1 908 ? 8.441 10.084 -14.381 1.00 92.25 908 THR A N 1
ATOM 6795 C CA . THR A 1 908 ? 8.493 11.470 -13.879 1.00 92.25 908 THR A CA 1
ATOM 6796 C C . THR A 1 908 ? 7.456 11.709 -12.787 1.00 92.25 908 THR A C 1
ATOM 6798 O O . THR A 1 908 ? 6.289 11.348 -12.932 1.00 92.25 908 THR A O 1
ATOM 6801 N N . LEU A 1 909 ? 7.898 12.335 -11.695 1.00 93.62 909 LEU A N 1
ATOM 6802 C CA . LEU A 1 909 ? 7.106 12.684 -10.511 1.00 93.62 909 LEU A CA 1
ATOM 6803 C C . LEU A 1 909 ? 7.506 14.076 -10.006 1.00 93.62 909 LEU A C 1
ATOM 6805 O O . LEU A 1 909 ? 8.633 14.539 -10.229 1.00 93.62 909 LEU A O 1
ATOM 6809 N N . SER A 1 910 ? 6.588 14.778 -9.349 1.00 92.56 910 SER A N 1
ATOM 6810 C CA . SER A 1 910 ? 6.847 16.082 -8.732 1.00 92.56 910 SER A CA 1
ATOM 6811 C C . SER A 1 910 ? 5.884 16.331 -7.576 1.00 92.56 910 SER A C 1
ATOM 6813 O O . SER A 1 910 ? 4.733 15.918 -7.641 1.00 92.56 910 SER A O 1
ATOM 6815 N N . GLY A 1 911 ? 6.324 17.060 -6.551 1.00 94.62 911 GLY A N 1
ATOM 6816 C CA . GLY A 1 911 ? 5.572 17.219 -5.300 1.00 94.62 911 GLY A CA 1
ATOM 6817 C C . GLY A 1 911 ? 6.129 16.326 -4.194 1.00 94.62 911 GLY A C 1
ATOM 6818 O O . GLY A 1 911 ? 7.349 16.246 -4.075 1.00 94.62 911 GLY A O 1
ATOM 6819 N N . ASP A 1 912 ? 5.298 15.713 -3.347 1.00 97.12 912 ASP A N 1
ATOM 6820 C CA . ASP A 1 912 ? 5.774 15.186 -2.055 1.00 97.12 912 ASP A CA 1
ATOM 6821 C C . ASP A 1 912 ? 5.277 13.789 -1.625 1.00 97.12 912 ASP A C 1
ATOM 6823 O O . ASP A 1 912 ? 4.352 13.213 -2.199 1.00 97.12 912 ASP A O 1
ATOM 6827 N N . HIS A 1 913 ? 5.923 13.215 -0.603 1.00 97.94 913 HIS A N 1
ATOM 6828 C CA . HIS A 1 913 ? 5.533 11.947 0.037 1.00 97.94 913 HIS A CA 1
ATOM 6829 C C . HIS A 1 913 ? 5.481 10.730 -0.905 1.00 97.94 913 HIS A C 1
ATOM 6831 O O . HIS A 1 913 ? 4.667 9.828 -0.719 1.00 97.94 913 HIS A O 1
ATOM 6837 N N . HIS A 1 914 ? 6.297 10.693 -1.962 1.00 98.44 914 HIS A N 1
ATOM 6838 C CA . HIS A 1 914 ? 6.275 9.578 -2.911 1.00 98.44 914 HIS A CA 1
ATOM 6839 C C . HIS A 1 914 ? 7.096 8.374 -2.423 1.00 98.44 914 HIS A C 1
ATOM 6841 O O . HIS A 1 914 ? 8.082 8.517 -1.694 1.00 98.44 914 HIS A O 1
ATOM 6847 N N . LEU A 1 915 ? 6.727 7.189 -2.910 1.00 98.75 915 LEU A N 1
ATOM 6848 C CA . LEU A 1 915 ? 7.476 5.946 -2.728 1.00 98.75 915 LEU A CA 1
ATOM 6849 C C . LEU A 1 915 ? 7.737 5.305 -4.093 1.00 98.75 915 LEU A C 1
ATOM 6851 O O . LEU A 1 915 ? 6.800 5.006 -4.830 1.00 98.75 915 LEU A O 1
ATOM 6855 N N . VAL A 1 916 ? 9.005 5.098 -4.437 1.00 98.88 916 VAL A N 1
ATOM 6856 C CA . VAL A 1 916 ? 9.420 4.449 -5.688 1.00 98.88 916 VAL A CA 1
ATOM 6857 C C . VAL A 1 916 ? 10.281 3.248 -5.324 1.00 98.88 916 VAL A C 1
ATOM 6859 O O . VAL A 1 916 ? 11.443 3.425 -4.955 1.00 98.88 916 VAL A O 1
ATOM 6862 N N . GLU A 1 917 ? 9.714 2.040 -5.379 1.00 98.69 917 GLU A N 1
ATOM 6863 C CA . GLU A 1 917 ? 10.370 0.834 -4.857 1.00 98.69 917 GLU A CA 1
ATOM 6864 C C . GLU A 1 917 ? 10.293 -0.415 -5.744 1.00 98.69 917 GLU A C 1
ATOM 6866 O O . GLU A 1 917 ? 9.283 -0.666 -6.389 1.00 98.69 917 GLU A O 1
ATOM 6871 N N . GLY A 1 918 ? 11.354 -1.227 -5.782 1.00 98.50 918 GLY A N 1
ATOM 6872 C CA . GLY A 1 918 ? 11.329 -2.533 -6.467 1.00 98.50 918 GLY A CA 1
ATOM 6873 C C . GLY A 1 918 ? 11.119 -2.477 -7.989 1.00 98.50 918 GLY A C 1
ATOM 6874 O O . GLY A 1 918 ? 10.839 -3.498 -8.615 1.00 98.50 918 GLY A O 1
ATOM 6875 N N . ASN A 1 919 ? 11.219 -1.297 -8.608 1.00 98.88 919 ASN A N 1
ATOM 6876 C CA . ASN A 1 919 ? 10.976 -1.132 -10.040 1.00 98.88 919 ASN A CA 1
ATOM 6877 C C . ASN A 1 919 ? 12.215 -1.492 -10.863 1.00 98.88 919 ASN A C 1
ATOM 6879 O O . ASN A 1 919 ? 13.348 -1.311 -10.417 1.00 98.88 919 ASN A O 1
ATOM 6883 N N . SER A 1 920 ? 11.994 -1.933 -12.097 1.00 98.56 920 SER A N 1
ATOM 6884 C CA . SER A 1 920 ? 13.039 -2.253 -13.067 1.00 98.56 920 SER A CA 1
ATOM 6885 C C . SER A 1 920 ? 12.988 -1.286 -14.250 1.00 98.56 920 SER A C 1
ATOM 6887 O O . SER A 1 920 ? 11.925 -1.069 -14.827 1.00 98.56 920 SER A O 1
ATOM 6889 N N . PHE A 1 921 ? 14.126 -0.708 -14.621 1.00 97.94 921 PHE A N 1
ATOM 6890 C CA . PHE A 1 921 ? 14.291 0.216 -15.742 1.00 97.94 921 PHE A CA 1
ATOM 6891 C C . PHE A 1 921 ? 15.383 -0.334 -16.656 1.00 97.94 921 PHE A C 1
ATOM 6893 O O . PHE A 1 921 ? 16.554 -0.255 -16.304 1.00 97.94 921 PHE A O 1
ATOM 6900 N N . VAL A 1 922 ? 15.013 -0.909 -17.800 1.00 95.31 922 VAL A N 1
ATOM 6901 C CA . VAL A 1 922 ? 15.928 -1.697 -18.644 1.00 95.31 922 VAL A CA 1
ATOM 6902 C C . VAL A 1 922 ? 15.909 -1.179 -20.074 1.00 95.31 922 VAL A C 1
ATOM 6904 O O . VAL A 1 922 ? 14.840 -0.961 -20.645 1.00 95.31 922 VAL A O 1
ATOM 6907 N N . GLU A 1 923 ? 17.097 -1.001 -20.653 1.00 93.50 923 GLU A N 1
ATOM 6908 C CA . GLU A 1 923 ? 17.304 -0.560 -22.036 1.00 93.50 923 GLU A CA 1
ATOM 6909 C C . GLU A 1 923 ? 16.427 0.649 -22.407 1.00 93.50 923 GLU A C 1
ATOM 6911 O O . GLU A 1 923 ? 15.444 0.536 -23.146 1.00 93.50 923 GLU A O 1
ATOM 6916 N N . LEU A 1 924 ? 16.769 1.830 -21.886 1.00 91.38 924 LEU A N 1
ATOM 6917 C CA . LEU A 1 924 ? 16.008 3.063 -22.126 1.00 91.38 924 LEU A CA 1
ATOM 6918 C C . LEU A 1 924 ? 16.732 3.955 -23.148 1.00 91.38 924 LEU A C 1
ATOM 6920 O O . LEU A 1 924 ? 17.456 4.876 -22.752 1.00 91.38 924 LEU A O 1
ATOM 6924 N N . PRO A 1 925 ? 16.600 3.689 -24.464 1.00 87.38 925 PRO A N 1
ATOM 6925 C CA . PRO A 1 925 ? 17.368 4.376 -25.490 1.00 87.38 925 PRO A CA 1
ATOM 6926 C C . PRO A 1 925 ? 17.150 5.879 -25.444 1.00 87.38 925 PRO A C 1
ATOM 6928 O O . PRO A 1 925 ? 16.041 6.388 -25.636 1.00 87.38 925 PRO A O 1
ATOM 6931 N N . MET A 1 926 ? 18.268 6.582 -25.262 1.00 80.88 926 MET A N 1
ATOM 6932 C CA . MET A 1 926 ? 18.346 8.036 -25.317 1.00 80.88 926 MET A CA 1
ATOM 6933 C C . MET A 1 926 ? 17.475 8.743 -24.256 1.00 80.88 926 MET A C 1
ATOM 6935 O O . MET A 1 926 ? 16.996 9.864 -24.460 1.00 80.88 926 MET A O 1
ATOM 6939 N N . MET A 1 927 ? 17.248 8.079 -23.122 1.00 86.19 927 MET A N 1
ATOM 6940 C CA . MET A 1 927 ? 16.286 8.485 -22.103 1.00 86.19 927 MET A CA 1
ATOM 6941 C C . MET A 1 927 ? 16.875 8.379 -20.690 1.00 86.19 927 MET A C 1
ATOM 6943 O O . MET A 1 927 ? 17.748 7.551 -20.436 1.00 86.19 927 MET A O 1
ATOM 6947 N N . ASN A 1 928 ? 16.392 9.215 -19.763 1.00 89.38 928 ASN A N 1
ATOM 6948 C CA . ASN A 1 928 ? 16.707 9.055 -18.345 1.00 89.38 928 ASN A CA 1
ATOM 6949 C C . ASN A 1 928 ? 15.792 7.975 -17.734 1.00 89.38 928 ASN A C 1
ATOM 6951 O O . ASN A 1 928 ? 14.636 7.868 -18.148 1.00 89.38 928 ASN A O 1
ATOM 6955 N N . ALA A 1 929 ? 16.220 7.230 -16.712 1.00 94.19 929 ALA A N 1
ATOM 6956 C CA . ALA A 1 929 ? 15.311 6.296 -16.033 1.00 94.19 929 ALA A CA 1
ATOM 6957 C C . ALA A 1 929 ? 14.282 7.044 -15.167 1.00 94.19 929 ALA A C 1
ATOM 6959 O O . ALA A 1 929 ? 13.075 6.930 -15.390 1.00 94.19 929 ALA A O 1
ATOM 6960 N N . MET A 1 930 ? 14.752 7.896 -14.253 1.00 94.44 930 MET A N 1
ATOM 6961 C CA . MET A 1 930 ? 13.918 8.667 -13.327 1.00 94.44 930 MET A CA 1
ATOM 6962 C C . MET A 1 930 ? 14.244 10.164 -13.378 1.00 94.44 930 MET A C 1
ATOM 6964 O O . MET A 1 930 ? 15.406 10.571 -13.329 1.00 94.44 930 MET A O 1
ATOM 6968 N N . GLN A 1 931 ? 13.207 11.006 -13.451 1.00 90.50 931 GLN A N 1
ATOM 6969 C CA . GLN A 1 931 ? 13.345 12.465 -13.413 1.00 90.50 931 GLN A CA 1
ATOM 6970 C C . GLN A 1 931 ? 12.328 13.098 -12.459 1.00 90.50 931 GLN A C 1
ATOM 6972 O O . GLN A 1 931 ? 11.139 13.207 -12.762 1.00 90.50 931 GLN A O 1
ATOM 6977 N N . PHE A 1 932 ? 12.833 13.571 -11.325 1.00 92.94 932 PHE A N 1
ATOM 6978 C CA . PHE A 1 932 ? 12.061 14.032 -10.183 1.00 92.94 932 PHE A CA 1
ATOM 6979 C C . PHE A 1 932 ? 12.353 15.480 -9.791 1.00 92.94 932 PHE A C 1
ATOM 6981 O O . PHE A 1 932 ? 13.476 15.981 -9.891 1.00 92.94 932 PHE A O 1
ATOM 6988 N N . SER A 1 933 ? 11.309 16.153 -9.318 1.00 93.06 933 SER A N 1
ATOM 6989 C CA . SER A 1 933 ? 11.381 17.420 -8.585 1.00 93.06 933 SER A CA 1
ATOM 6990 C C . SER A 1 933 ? 10.508 17.281 -7.343 1.00 93.06 933 SER A C 1
ATOM 6992 O O . SER A 1 933 ? 9.352 17.705 -7.338 1.00 93.06 933 SER A O 1
ATOM 6994 N N . VAL A 1 934 ? 11.041 16.566 -6.350 1.00 95.88 934 VAL A N 1
ATOM 6995 C CA . VAL A 1 934 ? 10.260 15.956 -5.265 1.00 95.88 934 VAL A CA 1
ATOM 6996 C C . VAL A 1 934 ? 10.798 16.287 -3.876 1.00 95.88 934 VAL A C 1
ATOM 6998 O O . VAL A 1 934 ? 11.992 16.553 -3.698 1.00 95.88 934 VAL A O 1
ATOM 7001 N N . SER A 1 935 ? 9.918 16.206 -2.882 1.00 97.94 935 SER A N 1
ATOM 7002 C CA . SER A 1 935 ? 10.260 16.262 -1.464 1.00 97.94 935 SER A CA 1
ATOM 7003 C C . SER A 1 935 ? 9.709 15.081 -0.666 1.00 97.94 935 SER A C 1
ATOM 7005 O O . SER A 1 935 ? 8.781 14.407 -1.104 1.00 97.94 935 SER A O 1
ATOM 7007 N N . GLU A 1 936 ? 10.297 14.810 0.500 1.00 98.44 936 GLU A N 1
ATOM 7008 C CA . GLU A 1 936 ? 9.803 13.821 1.481 1.00 98.44 936 GLU A CA 1
ATOM 7009 C C . GLU A 1 936 ? 9.564 12.436 0.846 1.00 98.44 936 GLU A C 1
ATOM 7011 O O . GLU A 1 936 ? 8.607 11.733 1.143 1.00 98.44 936 GLU A O 1
ATOM 7016 N N . THR A 1 937 ? 10.435 12.077 -0.101 1.00 98.50 937 THR A N 1
ATOM 7017 C CA . THR A 1 937 ? 10.263 10.955 -1.031 1.00 98.50 937 THR A CA 1
ATOM 7018 C C . THR A 1 937 ? 11.354 9.908 -0.830 1.00 98.50 937 THR A C 1
ATOM 7020 O O . THR A 1 937 ? 12.535 10.251 -0.716 1.00 98.50 937 THR A O 1
ATOM 7023 N N . THR A 1 938 ? 10.960 8.633 -0.841 1.00 98.81 938 THR A N 1
ATOM 7024 C CA . THR A 1 938 ? 11.872 7.484 -0.733 1.00 98.81 938 THR A CA 1
ATOM 7025 C C . THR A 1 938 ? 11.961 6.748 -2.067 1.00 98.81 938 THR A C 1
ATOM 7027 O O . THR A 1 938 ? 10.947 6.384 -2.662 1.00 98.81 938 THR A O 1
ATOM 7030 N N . ILE A 1 939 ? 13.188 6.542 -2.542 1.00 98.81 939 ILE A N 1
ATOM 7031 C CA . ILE A 1 939 ? 13.522 5.872 -3.802 1.00 98.81 939 ILE A CA 1
ATOM 7032 C C . ILE A 1 939 ? 14.418 4.694 -3.431 1.00 98.81 939 ILE A C 1
ATOM 7034 O O . ILE A 1 939 ? 15.594 4.901 -3.120 1.00 98.81 939 ILE A O 1
ATOM 7038 N N . GLN A 1 940 ? 13.865 3.481 -3.390 1.00 98.44 940 GLN A N 1
ATOM 7039 C CA . GLN A 1 940 ? 14.548 2.337 -2.784 1.00 98.44 940 GLN A CA 1
ATOM 7040 C C . GLN A 1 940 ? 14.511 1.045 -3.598 1.00 98.44 940 GLN A C 1
ATOM 7042 O O . GLN A 1 940 ? 13.501 0.724 -4.210 1.00 98.44 940 GLN A O 1
ATOM 7047 N N . ASN A 1 941 ? 15.582 0.253 -3.556 1.00 98.25 941 ASN A N 1
ATOM 7048 C CA . ASN A 1 941 ? 15.608 -1.112 -4.103 1.00 98.25 941 ASN A CA 1
ATOM 7049 C C . ASN A 1 941 ? 15.195 -1.216 -5.591 1.00 98.25 941 ASN A C 1
ATOM 7051 O O . ASN A 1 941 ? 14.655 -2.236 -6.016 1.00 98.25 941 ASN A O 1
ATOM 7055 N N . ASN A 1 942 ? 15.390 -0.158 -6.386 1.00 98.81 942 ASN A N 1
ATOM 7056 C CA . ASN A 1 942 ? 15.108 -0.176 -7.823 1.00 98.81 942 ASN A CA 1
ATOM 7057 C C . ASN A 1 942 ? 16.329 -0.700 -8.598 1.00 98.81 942 ASN A C 1
ATOM 7059 O O . ASN A 1 942 ? 17.470 -0.454 -8.204 1.00 98.81 942 ASN A O 1
ATOM 7063 N N . TYR A 1 943 ? 16.086 -1.368 -9.724 1.00 98.69 943 TYR A N 1
ATOM 7064 C CA . TYR A 1 943 ? 17.106 -1.850 -10.657 1.00 98.69 943 TYR A CA 1
ATOM 7065 C C . TYR A 1 943 ? 17.091 -1.015 -11.942 1.00 98.69 943 TYR A C 1
ATOM 7067 O O . TYR A 1 943 ? 16.053 -0.893 -12.591 1.00 98.69 943 TYR A O 1
ATOM 7075 N N . ILE A 1 944 ? 18.228 -0.427 -12.309 1.00 98.44 944 ILE A N 1
ATOM 7076 C CA . ILE A 1 944 ? 18.380 0.447 -13.472 1.00 98.44 944 ILE A CA 1
ATOM 7077 C C . ILE A 1 944 ? 19.531 -0.076 -14.338 1.00 98.44 944 ILE A C 1
ATOM 7079 O O . ILE A 1 944 ? 20.699 0.047 -13.982 1.00 98.44 944 ILE A O 1
ATOM 7083 N N . GLU A 1 945 ? 19.209 -0.618 -15.506 1.00 97.00 945 GLU A N 1
ATOM 7084 C CA . GLU A 1 945 ? 20.163 -1.151 -16.475 1.00 97.00 945 GLU A CA 1
ATOM 7085 C C . GLU A 1 945 ? 20.112 -0.355 -17.780 1.00 97.00 945 GLU A C 1
ATOM 7087 O O . GLU A 1 945 ? 19.066 -0.224 -18.423 1.00 97.00 945 GLU A O 1
ATOM 7092 N N . ARG A 1 946 ? 21.281 0.138 -18.199 1.00 94.19 946 ARG A N 1
ATOM 7093 C CA . ARG A 1 946 ? 21.509 0.769 -19.506 1.00 94.19 946 ARG A CA 1
ATOM 7094 C C . ARG A 1 946 ? 20.468 1.856 -19.852 1.00 94.19 946 ARG A C 1
ATOM 7096 O O . ARG A 1 946 ? 19.828 1.793 -20.909 1.00 94.19 946 ARG A O 1
ATOM 7103 N N . PRO A 1 947 ? 20.272 2.879 -18.992 1.00 92.81 947 PRO A N 1
ATOM 7104 C CA . PRO A 1 947 ? 19.600 4.101 -19.404 1.00 92.81 947 PRO A CA 1
ATOM 7105 C C . PRO A 1 947 ? 20.512 4.852 -20.376 1.00 92.81 947 PRO A C 1
ATOM 7107 O O . PRO A 1 947 ? 21.687 5.065 -20.092 1.00 92.81 947 PRO A O 1
ATOM 7110 N N . GLY A 1 948 ? 19.980 5.291 -21.515 1.00 86.38 948 GLY A N 1
ATOM 7111 C CA . GLY A 1 948 ? 20.770 5.958 -22.553 1.00 86.38 948 GLY A CA 1
ATOM 7112 C C . GLY A 1 948 ? 21.219 7.382 -22.214 1.00 86.38 948 GLY A C 1
ATOM 7113 O O . GLY A 1 948 ? 21.767 8.046 -23.087 1.00 86.38 948 GLY A O 1
ATOM 7114 N N . ARG A 1 949 ? 20.905 7.881 -21.007 1.00 86.12 949 ARG A N 1
ATOM 7115 C CA . ARG A 1 949 ? 21.337 9.173 -20.446 1.00 86.12 949 ARG A CA 1
ATOM 7116 C C . ARG A 1 949 ? 21.513 9.063 -18.921 1.00 86.12 949 ARG A C 1
ATOM 7118 O O . ARG A 1 949 ? 22.441 8.407 -18.470 1.00 86.12 949 ARG A O 1
ATOM 7125 N N . ILE A 1 950 ? 20.663 9.704 -18.111 1.00 89.75 950 ILE A N 1
ATOM 7126 C CA . ILE A 1 950 ? 20.822 9.773 -16.644 1.00 89.75 950 ILE A CA 1
ATOM 7127 C C . ILE A 1 950 ? 19.988 8.688 -15.944 1.00 89.75 950 ILE A C 1
ATOM 7129 O O . ILE A 1 950 ? 18.817 8.502 -16.268 1.00 89.75 950 ILE A O 1
ATOM 7133 N N . GLY A 1 951 ? 20.539 8.012 -14.937 1.00 94.62 951 GLY A N 1
ATOM 7134 C CA . GLY A 1 951 ? 19.772 7.101 -14.082 1.00 94.62 951 GLY A CA 1
ATOM 7135 C C . GLY A 1 951 ? 18.724 7.853 -13.250 1.00 94.62 951 GLY A C 1
ATOM 7136 O O . GLY A 1 951 ? 17.524 7.714 -13.484 1.00 94.62 951 GLY A O 1
ATOM 7137 N N . LEU A 1 952 ? 19.169 8.690 -12.309 1.00 95.62 952 LEU A N 1
ATOM 7138 C CA . LEU A 1 952 ? 18.316 9.437 -11.382 1.00 95.62 952 LEU A CA 1
ATOM 7139 C C . LEU A 1 952 ? 18.664 10.939 -11.324 1.00 95.62 952 LEU A C 1
ATOM 7141 O O . LEU A 1 952 ? 19.803 11.331 -11.075 1.00 95.62 952 LEU A O 1
ATOM 7145 N N . TRP A 1 953 ? 17.638 11.774 -11.515 1.00 88.12 953 TRP A N 1
ATOM 7146 C CA . TRP A 1 953 ? 17.651 13.248 -11.614 1.00 88.12 953 TRP A CA 1
ATOM 7147 C C . TRP A 1 953 ? 16.374 13.797 -10.924 1.00 88.12 953 TRP A C 1
ATOM 7149 O O . TRP A 1 953 ? 15.462 13.013 -10.689 1.00 88.12 953 TRP A O 1
ATOM 7159 N N . MET A 1 954 ? 16.136 15.075 -10.587 1.00 82.81 954 MET A N 1
ATOM 7160 C CA . MET A 1 954 ? 16.913 16.321 -10.708 1.00 82.81 954 MET A CA 1
ATOM 7161 C C . MET A 1 954 ? 17.068 17.066 -9.367 1.00 82.81 954 MET A C 1
ATOM 7163 O O . MET A 1 954 ? 18.137 17.615 -9.102 1.00 82.81 954 MET A O 1
ATOM 7167 N N . VAL A 1 955 ? 15.974 17.180 -8.594 1.00 94.25 955 VAL A N 1
ATOM 7168 C CA . VAL A 1 955 ? 15.865 17.995 -7.369 1.00 94.25 955 VAL A CA 1
ATOM 7169 C C . VAL A 1 955 ? 15.173 17.184 -6.280 1.00 94.25 955 VAL A C 1
ATOM 7171 O O . VAL A 1 955 ? 14.078 16.661 -6.492 1.00 94.25 955 VAL A O 1
ATOM 7174 N N . PHE A 1 956 ? 15.805 17.137 -5.111 1.00 97.94 956 PHE A N 1
ATOM 7175 C CA . PHE A 1 956 ? 15.395 16.328 -3.968 1.00 97.94 956 PHE A CA 1
ATOM 7176 C C . PHE A 1 956 ? 15.395 17.184 -2.696 1.00 97.94 956 PHE A C 1
ATOM 7178 O O . PHE A 1 956 ? 16.357 17.911 -2.448 1.00 97.94 956 PHE A O 1
ATOM 7185 N N . THR A 1 957 ? 14.336 17.140 -1.887 1.00 98.38 957 THR A N 1
ATOM 7186 C CA . THR A 1 957 ? 14.270 17.856 -0.597 1.00 98.38 957 THR A CA 1
ATOM 7187 C C . THR A 1 957 ? 13.717 16.966 0.511 1.00 98.38 957 THR A C 1
ATOM 7189 O O . THR A 1 957 ? 12.568 16.559 0.440 1.00 98.38 957 THR A O 1
ATOM 7192 N N . ASN A 1 958 ? 14.499 16.677 1.553 1.00 98.56 958 ASN A N 1
ATOM 7193 C CA . ASN A 1 958 ? 14.142 15.688 2.588 1.00 98.56 958 ASN A CA 1
ATOM 7194 C C . ASN A 1 958 ? 13.937 14.267 2.005 1.00 98.56 958 ASN A C 1
ATOM 7196 O O . ASN A 1 958 ? 13.003 13.571 2.393 1.00 98.56 958 ASN A O 1
ATOM 7200 N N . CYS A 1 959 ? 14.761 13.847 1.039 1.00 98.75 959 CYS A N 1
ATOM 7201 C CA . CYS A 1 959 ? 14.582 12.574 0.322 1.00 98.75 959 CYS A CA 1
ATOM 7202 C C . CYS A 1 959 ? 15.628 11.516 0.695 1.00 98.75 959 CYS A C 1
ATOM 7204 O O . CYS A 1 959 ? 16.745 11.838 1.112 1.00 98.75 959 CYS A O 1
ATOM 7206 N N . GLN A 1 960 ? 15.276 10.253 0.460 1.00 98.69 960 GLN A N 1
ATOM 7207 C CA . GLN A 1 960 ? 16.135 9.088 0.675 1.00 98.69 960 GLN A CA 1
ATOM 7208 C C . GLN A 1 960 ? 16.283 8.290 -0.630 1.00 98.69 960 GLN A C 1
ATOM 7210 O O . GLN A 1 960 ? 15.297 8.023 -1.314 1.00 98.69 960 GLN A O 1
ATOM 7215 N N . ILE A 1 961 ? 17.518 7.931 -0.981 1.00 98.69 961 ILE A N 1
ATOM 7216 C CA . ILE A 1 961 ? 17.894 7.145 -2.165 1.00 98.69 961 ILE A CA 1
ATOM 7217 C C . ILE A 1 961 ? 18.675 5.931 -1.647 1.00 98.69 961 ILE A C 1
ATOM 7219 O O . ILE A 1 961 ? 19.848 6.063 -1.291 1.00 98.69 961 ILE A O 1
ATOM 7223 N N . LEU A 1 962 ? 18.000 4.785 -1.517 1.00 97.94 962 LEU A N 1
ATOM 7224 C CA . LEU A 1 962 ? 18.441 3.649 -0.695 1.00 97.94 962 LEU A CA 1
ATOM 7225 C C . LEU A 1 962 ? 18.549 2.336 -1.487 1.00 97.94 962 LEU A C 1
ATOM 7227 O O . LEU A 1 962 ? 17.587 1.945 -2.135 1.00 97.94 962 LEU A O 1
ATOM 7231 N N . GLY A 1 963 ? 19.662 1.605 -1.411 1.00 97.25 963 GLY A N 1
ATOM 7232 C CA . GLY A 1 963 ? 19.700 0.213 -1.902 1.00 97.25 963 GLY A CA 1
ATOM 7233 C C . GLY A 1 963 ? 19.428 0.017 -3.404 1.00 97.25 963 GLY A C 1
ATOM 7234 O O . GLY A 1 963 ? 19.065 -1.078 -3.825 1.00 97.25 963 GLY A O 1
ATOM 7235 N N . ASN A 1 964 ? 19.522 1.067 -4.228 1.00 98.69 964 ASN A N 1
ATOM 7236 C CA . ASN A 1 964 ? 19.251 0.967 -5.663 1.00 98.69 964 ASN A CA 1
ATOM 7237 C C . ASN A 1 964 ? 20.482 0.432 -6.405 1.00 98.69 964 ASN A C 1
ATOM 7239 O O . ASN A 1 964 ? 21.619 0.754 -6.052 1.00 98.69 964 ASN A O 1
ATOM 7243 N N . VAL A 1 965 ? 20.245 -0.322 -7.476 1.00 98.50 965 VAL A N 1
ATOM 7244 C CA . VAL A 1 965 ? 21.288 -0.874 -8.345 1.00 98.50 965 VAL A CA 1
ATOM 7245 C C . VAL A 1 965 ? 21.245 -0.174 -9.698 1.00 98.50 965 VAL A C 1
ATOM 7247 O O . VAL A 1 965 ? 20.203 -0.154 -10.349 1.00 98.50 965 VAL A O 1
ATOM 7250 N N . PHE A 1 966 ? 22.378 0.366 -10.139 1.00 98.38 966 PHE A N 1
ATOM 7251 C CA . PHE A 1 966 ? 22.558 0.964 -11.461 1.00 98.38 966 PHE A CA 1
ATOM 7252 C C . PHE A 1 966 ? 23.689 0.251 -12.210 1.00 98.38 966 PHE A C 1
ATOM 7254 O O . PHE A 1 966 ? 24.732 -0.040 -11.625 1.00 98.38 966 PHE A O 1
ATOM 7261 N N . THR A 1 967 ? 23.525 -0.004 -13.507 1.00 96.94 967 THR A N 1
ATOM 7262 C CA . THR A 1 967 ? 24.586 -0.586 -14.340 1.00 96.94 967 THR A CA 1
ATOM 7263 C C . THR A 1 967 ? 24.534 -0.106 -15.790 1.00 96.94 967 THR A C 1
ATOM 7265 O O . THR A 1 967 ? 23.452 0.137 -16.334 1.00 96.94 967 THR A O 1
ATOM 7268 N N . GLY A 1 968 ? 25.700 0.052 -16.425 1.00 94.06 968 GLY A N 1
ATOM 7269 C CA . GLY A 1 968 ? 25.810 0.380 -17.847 1.00 94.06 968 GLY A CA 1
ATOM 7270 C C . GLY A 1 968 ? 25.355 1.798 -18.203 1.00 94.06 968 GLY A C 1
ATOM 7271 O O . GLY A 1 968 ? 24.732 1.987 -19.248 1.00 94.06 968 GLY A O 1
ATOM 7272 N N . VAL A 1 969 ? 25.577 2.792 -17.334 1.00 93.00 969 VAL A N 1
ATOM 7273 C CA . VAL A 1 969 ? 25.095 4.169 -17.553 1.00 93.00 969 VAL A CA 1
ATOM 7274 C C . VAL A 1 969 ? 26.070 4.948 -18.444 1.00 93.00 969 VAL A C 1
ATOM 7276 O O . VAL A 1 969 ? 27.116 5.415 -17.985 1.00 93.00 969 VAL A O 1
ATOM 7279 N N . TYR A 1 970 ? 25.704 5.102 -19.720 1.00 88.81 970 TYR A N 1
ATOM 7280 C CA . TYR A 1 970 ? 26.521 5.703 -20.782 1.00 88.81 970 TYR A CA 1
ATOM 7281 C C . TYR A 1 970 ? 25.714 6.661 -21.678 1.00 88.81 970 TYR A C 1
ATOM 7283 O O . TYR A 1 970 ? 24.488 6.714 -21.617 1.00 88.81 970 TYR A O 1
ATOM 7291 N N . GLY A 1 971 ? 26.420 7.430 -22.515 1.00 83.31 971 GLY A N 1
ATOM 7292 C CA . GLY A 1 971 ? 25.852 8.423 -23.435 1.00 83.31 971 GLY A CA 1
ATOM 7293 C C . GLY A 1 971 ? 26.527 9.793 -23.314 1.00 83.31 971 GLY A C 1
ATOM 7294 O O . GLY A 1 971 ? 27.433 9.995 -22.503 1.00 83.31 971 GLY A O 1
ATOM 7295 N N . GLY A 1 972 ? 26.082 10.767 -24.110 1.00 76.56 972 GLY A N 1
ATOM 7296 C CA . GLY A 1 972 ? 26.694 12.106 -24.160 1.00 76.56 972 GLY A CA 1
ATOM 7297 C C . GLY A 1 972 ? 26.508 12.948 -22.886 1.00 76.56 972 GLY A C 1
ATOM 7298 O O . GLY A 1 972 ? 27.268 13.885 -22.634 1.00 76.56 972 GLY A O 1
ATOM 7299 N N . HIS A 1 973 ? 25.505 12.626 -22.064 1.00 80.31 973 HIS A N 1
ATOM 7300 C CA . HIS A 1 973 ? 25.219 13.270 -20.775 1.00 80.31 973 HIS A CA 1
ATOM 7301 C C . HIS A 1 973 ? 24.660 12.219 -19.810 1.00 80.31 973 HIS A C 1
ATOM 7303 O O . HIS A 1 973 ? 23.446 12.151 -19.602 1.00 80.31 973 HIS A O 1
ATOM 7309 N N . ALA A 1 974 ? 25.553 11.378 -19.287 1.00 86.44 974 ALA A N 1
ATOM 7310 C CA . ALA A 1 974 ? 25.214 10.192 -18.514 1.00 86.44 974 ALA A CA 1
ATOM 7311 C C . ALA A 1 974 ? 25.824 10.230 -17.104 1.00 86.44 974 ALA A C 1
ATOM 7313 O O . ALA A 1 974 ? 27.040 10.153 -16.941 1.00 86.44 974 ALA A O 1
ATOM 7314 N N . ASP A 1 975 ? 24.939 10.325 -16.112 1.00 90.69 975 ASP A N 1
ATOM 7315 C CA . ASP A 1 975 ? 25.215 10.256 -14.675 1.00 90.69 975 ASP A CA 1
ATOM 7316 C C . ASP A 1 975 ? 24.305 9.148 -14.103 1.00 90.69 975 ASP A C 1
ATOM 7318 O O . ASP A 1 975 ? 23.125 9.116 -14.463 1.00 90.69 975 ASP A O 1
ATOM 7322 N N . ALA A 1 976 ? 24.756 8.247 -13.222 1.00 95.88 976 ALA A N 1
ATOM 7323 C CA . ALA A 1 976 ? 23.828 7.258 -12.644 1.00 95.88 976 ALA A CA 1
ATOM 7324 C C . ALA A 1 976 ? 22.947 7.888 -11.551 1.00 95.88 976 ALA A C 1
ATOM 7326 O O . ALA A 1 976 ? 21.724 7.772 -11.611 1.00 95.88 976 ALA A O 1
ATOM 7327 N N . ILE A 1 977 ? 23.536 8.635 -10.610 1.00 97.62 977 ILE A N 1
ATOM 7328 C CA . ILE A 1 977 ? 22.816 9.390 -9.571 1.00 97.62 977 ILE A CA 1
ATOM 7329 C C . ILE A 1 977 ? 23.313 10.846 -9.539 1.00 97.62 977 ILE A C 1
ATOM 7331 O O . ILE A 1 977 ? 24.459 11.106 -9.170 1.00 97.62 977 ILE A O 1
ATOM 7335 N N . ALA A 1 978 ? 22.438 11.806 -9.862 1.00 95.12 978 ALA A N 1
ATOM 7336 C CA . ALA A 1 978 ? 22.766 13.234 -9.921 1.00 95.12 978 ALA A CA 1
ATOM 7337 C C . ALA A 1 978 ? 21.937 14.084 -8.931 1.00 95.12 978 ALA A C 1
ATOM 7339 O O . ALA A 1 978 ? 20.781 14.432 -9.191 1.00 95.12 978 ALA A O 1
ATOM 7340 N N . VAL A 1 979 ? 22.549 14.478 -7.805 1.00 96.12 979 VAL A N 1
ATOM 7341 C CA . VAL A 1 979 ? 21.929 15.306 -6.745 1.00 96.12 979 VAL A CA 1
ATOM 7342 C C . VAL A 1 979 ? 22.281 16.784 -6.955 1.00 96.12 979 VAL A C 1
ATOM 7344 O O . VAL A 1 979 ? 23.286 17.299 -6.450 1.00 96.12 979 VAL A O 1
ATOM 7347 N N . TYR A 1 980 ? 21.476 17.468 -7.770 1.00 90.69 980 TYR A N 1
ATOM 7348 C CA . TYR A 1 980 ? 21.788 18.793 -8.319 1.00 90.69 980 TYR A CA 1
ATOM 7349 C C . TYR A 1 980 ? 20.775 19.888 -7.903 1.00 90.69 980 TYR A C 1
ATOM 7351 O O . TYR A 1 980 ? 19.840 19.669 -7.133 1.00 90.69 980 TYR A O 1
ATOM 7359 N N . LEU A 1 981 ? 20.972 21.094 -8.459 1.00 88.81 981 LEU A N 1
ATOM 7360 C CA . LEU A 1 981 ? 19.952 22.140 -8.640 1.00 88.81 981 LEU A CA 1
ATOM 7361 C C . LEU A 1 981 ? 19.257 22.640 -7.355 1.00 88.81 981 LEU A C 1
ATOM 7363 O O . LEU A 1 981 ? 18.093 23.031 -7.392 1.00 88.81 981 LEU A O 1
ATOM 7367 N N . GLY A 1 982 ? 19.986 22.713 -6.238 1.00 94.06 982 GLY A N 1
ATOM 7368 C CA . GLY A 1 982 ? 19.449 23.211 -4.968 1.00 94.06 982 GLY A CA 1
ATOM 7369 C C . GLY A 1 982 ? 18.795 22.137 -4.102 1.00 94.06 982 GLY A C 1
ATOM 7370 O O . GLY A 1 982 ? 18.020 22.483 -3.214 1.00 94.06 982 GLY A O 1
ATOM 7371 N N . SER A 1 983 ? 19.102 20.858 -4.345 1.00 97.62 983 SER A N 1
ATOM 7372 C CA . SER A 1 983 ? 18.655 19.758 -3.487 1.00 97.62 983 SER A CA 1
ATOM 7373 C C . SER A 1 983 ? 19.097 19.965 -2.032 1.00 97.62 983 SER A C 1
ATOM 7375 O O . SER A 1 983 ? 20.170 20.519 -1.764 1.00 97.62 983 SER A O 1
ATOM 7377 N N . SER A 1 984 ? 18.275 19.530 -1.074 1.00 98.06 984 SER A N 1
ATOM 7378 C CA . SER A 1 984 ? 18.547 19.732 0.350 1.00 98.06 984 SER A CA 1
ATOM 7379 C C . SER A 1 984 ? 18.105 18.571 1.242 1.00 98.06 984 SER A C 1
ATOM 7381 O O . SER A 1 984 ? 17.078 17.955 0.987 1.00 98.06 984 SER A O 1
ATOM 7383 N N . ASN A 1 985 ? 18.866 18.268 2.299 1.00 98.31 985 ASN A N 1
ATOM 7384 C CA . ASN A 1 985 ? 18.569 17.171 3.236 1.00 98.31 985 ASN A CA 1
ATOM 7385 C C . ASN A 1 985 ? 18.362 15.830 2.497 1.00 98.31 985 ASN A C 1
ATOM 7387 O O . ASN A 1 985 ? 17.268 15.267 2.510 1.00 98.31 985 ASN A O 1
ATOM 7391 N N . VAL A 1 986 ? 19.393 15.355 1.795 1.00 98.69 986 VAL A N 1
ATOM 7392 C CA . VAL A 1 986 ? 19.316 14.141 0.962 1.00 98.69 986 VAL A CA 1
ATOM 7393 C C . VAL A 1 986 ? 20.228 13.064 1.533 1.00 98.69 986 VAL A C 1
ATOM 7395 O O . VAL A 1 986 ? 21.411 13.323 1.755 1.00 98.69 986 VAL A O 1
ATOM 7398 N N . LEU A 1 987 ? 19.693 11.861 1.732 1.00 98.50 987 LEU A N 1
ATOM 7399 C CA . LEU A 1 987 ? 20.470 10.667 2.062 1.00 98.50 987 LEU A CA 1
ATOM 7400 C C . LEU A 1 987 ? 20.591 9.780 0.818 1.00 98.50 987 LEU A C 1
ATOM 7402 O O . LEU A 1 987 ? 19.578 9.355 0.273 1.00 98.50 987 LEU A O 1
ATOM 7406 N N . VAL A 1 988 ? 21.818 9.491 0.388 1.00 98.56 988 VAL A N 1
ATOM 7407 C CA . VAL A 1 988 ? 22.137 8.530 -0.677 1.00 98.56 988 VAL A CA 1
ATOM 7408 C C . VAL A 1 988 ? 22.936 7.401 -0.040 1.00 98.56 988 VAL A C 1
ATOM 7410 O O . VAL A 1 988 ? 24.119 7.579 0.264 1.00 98.56 988 VAL A O 1
ATOM 7413 N N . MET A 1 989 ? 22.282 6.274 0.242 1.00 97.50 989 MET A N 1
ATOM 7414 C CA . MET A 1 989 ? 22.861 5.221 1.074 1.00 97.50 989 MET A CA 1
ATOM 7415 C C . MET A 1 989 ? 22.678 3.814 0.512 1.00 97.50 989 MET A C 1
ATOM 7417 O O . MET A 1 989 ? 21.606 3.480 0.018 1.00 97.50 989 MET A O 1
ATOM 7421 N N . GLY A 1 990 ? 23.706 2.974 0.606 1.00 97.00 990 GLY A N 1
ATOM 7422 C CA . GLY A 1 990 ? 23.590 1.557 0.255 1.00 97.00 990 GLY A CA 1
ATOM 7423 C C . GLY A 1 990 ? 23.419 1.262 -1.241 1.00 97.00 990 GLY A C 1
ATOM 7424 O O . GLY A 1 990 ? 22.998 0.168 -1.590 1.00 97.00 990 GLY A O 1
ATOM 7425 N N . ASN A 1 991 ? 23.653 2.225 -2.141 1.00 98.50 991 ASN A N 1
ATOM 7426 C CA . ASN A 1 991 ? 23.431 2.020 -3.576 1.00 98.50 991 ASN A CA 1
ATOM 7427 C C . ASN A 1 991 ? 24.658 1.367 -4.229 1.00 98.50 991 ASN A C 1
ATOM 7429 O O . ASN A 1 991 ? 25.803 1.691 -3.898 1.00 98.50 991 ASN A O 1
ATOM 7433 N N . THR A 1 992 ? 24.415 0.503 -5.209 1.00 97.88 992 THR A N 1
ATOM 7434 C CA . THR A 1 992 ? 25.455 -0.140 -6.019 1.00 97.88 992 THR A CA 1
ATOM 7435 C C . THR A 1 992 ? 25.385 0.403 -7.438 1.00 97.88 992 THR A C 1
ATOM 7437 O O . THR A 1 992 ? 24.353 0.304 -8.096 1.00 97.88 992 THR A O 1
ATOM 7440 N N . VAL A 1 993 ? 26.477 0.978 -7.929 1.00 97.94 993 VAL A N 1
ATOM 7441 C CA . VAL A 1 993 ? 26.571 1.515 -9.286 1.00 97.94 993 VAL A CA 1
ATOM 7442 C C . VAL A 1 993 ? 27.795 0.925 -9.967 1.00 97.94 993 VAL A C 1
ATOM 7444 O O . VAL A 1 993 ? 28.912 1.167 -9.519 1.00 97.94 993 VAL A O 1
ATOM 7447 N N . LEU A 1 994 ? 27.572 0.170 -11.039 1.00 95.44 994 LEU A N 1
ATOM 7448 C CA . LEU A 1 994 ? 28.592 -0.583 -11.774 1.00 95.44 994 LEU A CA 1
ATOM 7449 C C . LEU A 1 994 ? 28.714 -0.084 -13.214 1.00 95.44 994 LEU A C 1
ATOM 7451 O O . LEU A 1 994 ? 27.725 0.399 -13.773 1.00 95.44 994 LEU A O 1
ATOM 7455 N N . ASP A 1 995 ? 29.882 -0.248 -13.841 1.00 93.12 995 ASP A N 1
ATOM 7456 C CA . ASP A 1 995 ? 30.069 -0.063 -15.291 1.00 93.12 995 ASP A CA 1
ATOM 7457 C C . ASP A 1 995 ? 29.447 1.252 -15.818 1.00 93.12 995 ASP A C 1
ATOM 7459 O O . ASP A 1 995 ? 28.632 1.260 -16.740 1.00 93.12 995 ASP A O 1
ATOM 7463 N N . SER A 1 996 ? 29.707 2.377 -15.140 1.00 93.75 996 SER A N 1
ATOM 7464 C CA . SER A 1 996 ? 28.983 3.638 -15.378 1.00 93.75 996 SER A CA 1
ATOM 7465 C C . SER A 1 996 ? 29.920 4.831 -15.569 1.00 93.75 996 SER A C 1
ATOM 7467 O O . SER A 1 996 ? 30.887 5.013 -14.830 1.00 93.75 996 SER A O 1
ATOM 7469 N N . ALA A 1 997 ? 29.630 5.691 -16.549 1.00 89.50 997 ALA A N 1
ATOM 7470 C CA . ALA A 1 997 ? 30.516 6.791 -16.946 1.00 89.50 997 ALA A CA 1
ATOM 7471 C C . ALA A 1 997 ? 30.735 7.847 -15.843 1.00 89.50 997 ALA A C 1
ATOM 7473 O O . ALA A 1 997 ? 31.841 8.374 -15.715 1.00 89.50 997 ALA A O 1
ATOM 7474 N N . LEU A 1 998 ? 29.704 8.139 -15.043 1.00 92.06 998 LEU A N 1
ATOM 7475 C CA . LEU A 1 998 ? 29.785 8.943 -13.818 1.00 92.06 998 LEU A CA 1
ATOM 7476 C C . LEU A 1 998 ? 28.756 8.414 -12.795 1.00 92.06 998 LEU A C 1
ATOM 7478 O O . LEU A 1 998 ? 27.584 8.789 -12.853 1.00 92.06 998 LEU A O 1
ATOM 7482 N N . PRO A 1 999 ? 29.152 7.513 -11.878 1.00 96.62 999 PRO A N 1
ATOM 7483 C CA . PRO A 1 999 ? 28.246 6.850 -10.944 1.00 96.62 999 PRO A CA 1
ATOM 7484 C C . PRO A 1 999 ? 27.467 7.794 -10.025 1.00 96.62 999 PRO A C 1
ATOM 7486 O O . PRO A 1 999 ? 26.242 7.718 -9.963 1.00 96.62 999 PRO A O 1
ATOM 7489 N N . LEU A 1 1000 ? 28.137 8.712 -9.324 1.00 97.31 1000 LEU A N 1
ATOM 7490 C CA . LEU A 1 1000 ? 27.454 9.645 -8.425 1.00 97.31 1000 LEU A CA 1
ATOM 7491 C C . LEU A 1 1000 ? 28.054 11.045 -8.519 1.00 97.31 1000 LEU A C 1
ATOM 7493 O O . LEU A 1 1000 ? 29.261 11.247 -8.366 1.00 97.31 1000 LEU A O 1
ATOM 7497 N N . CYS A 1 1001 ? 27.198 12.041 -8.723 1.00 94.81 1001 CYS A N 1
ATOM 7498 C CA . CYS A 1 1001 ? 27.597 13.438 -8.738 1.00 94.81 1001 CYS A CA 1
ATOM 7499 C C . CYS A 1 1001 ? 26.674 14.334 -7.897 1.00 94.81 1001 CYS A C 1
ATOM 7501 O O . CYS A 1 1001 ? 25.455 14.158 -7.824 1.00 94.81 1001 CYS A O 1
ATOM 7503 N N . VAL A 1 1002 ? 27.273 15.337 -7.251 1.00 95.81 1002 VAL A N 1
ATOM 7504 C CA . VAL A 1 1002 ? 26.574 16.321 -6.409 1.00 95.81 1002 VAL A CA 1
ATOM 7505 C C . VAL A 1 1002 ? 26.956 17.724 -6.872 1.00 95.81 1002 VAL A C 1
ATOM 7507 O O . VAL A 1 1002 ? 28.103 17.989 -7.239 1.00 95.81 1002 VAL A O 1
ATOM 7510 N N . LYS A 1 1003 ? 25.993 18.650 -6.883 1.00 93.69 1003 LYS A N 1
ATOM 7511 C CA . LYS A 1 1003 ? 26.250 20.045 -7.261 1.00 93.69 1003 LYS A CA 1
ATOM 7512 C C . LYS A 1 1003 ? 25.271 21.004 -6.608 1.00 93.69 1003 LYS A C 1
ATOM 7514 O O . LYS A 1 1003 ? 24.062 20.793 -6.674 1.00 93.69 1003 LYS A O 1
ATOM 7519 N N . SER A 1 1004 ? 25.788 22.114 -6.076 1.00 94.25 1004 SER A N 1
ATOM 7520 C CA . SER A 1 1004 ? 24.985 23.251 -5.593 1.00 94.25 1004 SER A CA 1
ATOM 7521 C C . SER A 1 1004 ? 23.820 22.834 -4.678 1.00 94.25 1004 SER A C 1
ATOM 7523 O O . SER A 1 1004 ? 22.691 23.275 -4.878 1.00 94.25 1004 SER A O 1
ATOM 7525 N N . SER A 1 1005 ? 24.101 21.938 -3.727 1.00 96.06 1005 SER A N 1
ATOM 7526 C CA . SER A 1 1005 ? 23.120 21.278 -2.850 1.00 96.06 1005 SER A CA 1
ATOM 7527 C C . SER A 1 1005 ? 23.585 21.304 -1.385 1.00 96.06 1005 SER A C 1
ATOM 7529 O O . SER A 1 1005 ? 24.774 21.479 -1.116 1.00 96.06 1005 SER A O 1
ATOM 7531 N N . SER A 1 1006 ? 22.674 21.165 -0.421 1.00 96.81 1006 SER A N 1
ATOM 7532 C CA . SER A 1 1006 ? 22.979 21.364 1.010 1.00 96.81 1006 SER A CA 1
ATOM 7533 C C . SER A 1 1006 ? 22.542 20.204 1.901 1.00 96.81 1006 SER A C 1
ATOM 7535 O O . SER A 1 1006 ? 21.452 19.679 1.706 1.00 96.81 1006 SER A O 1
ATOM 7537 N N . ASN A 1 1007 ? 23.314 19.863 2.936 1.00 97.38 1007 ASN A N 1
ATOM 7538 C CA . ASN A 1 1007 ? 23.009 18.750 3.850 1.00 97.38 1007 ASN A CA 1
ATOM 7539 C C . ASN A 1 1007 ? 22.789 17.432 3.079 1.00 97.38 1007 ASN A C 1
ATOM 7541 O O . ASN A 1 1007 ? 21.733 16.808 3.182 1.00 97.38 1007 ASN A O 1
ATOM 7545 N N . VAL A 1 1008 ? 23.760 17.054 2.249 1.00 98.06 1008 VAL A N 1
ATOM 7546 C CA . VAL A 1 1008 ? 23.722 15.802 1.480 1.00 98.06 1008 VAL A CA 1
ATOM 7547 C C . VAL A 1 1008 ? 24.662 14.808 2.148 1.00 98.06 1008 VAL A C 1
ATOM 7549 O O . VAL A 1 1008 ? 25.825 15.137 2.377 1.00 98.06 1008 VAL A O 1
ATOM 7552 N N . THR A 1 1009 ? 24.173 13.608 2.442 1.00 98.25 1009 THR A N 1
ATOM 7553 C CA . THR A 1 1009 ? 24.964 12.501 2.989 1.00 98.25 1009 THR A CA 1
ATOM 7554 C C . THR A 1 1009 ? 25.017 11.375 1.969 1.00 98.25 1009 THR A C 1
ATOM 7556 O O . THR A 1 1009 ? 23.978 10.893 1.530 1.00 98.25 1009 THR A O 1
ATOM 7559 N N . VAL A 1 1010 ? 26.227 10.954 1.615 1.00 98.38 1010 VAL A N 1
ATOM 7560 C CA . VAL A 1 1010 ? 26.516 9.861 0.684 1.00 98.38 1010 VAL A CA 1
ATOM 7561 C C . VAL A 1 1010 ? 27.274 8.789 1.461 1.00 98.38 1010 VAL A C 1
ATOM 7563 O O . VAL A 1 1010 ? 28.436 9.006 1.811 1.00 98.38 1010 VAL A O 1
ATOM 7566 N N . ALA A 1 1011 ? 26.611 7.679 1.798 1.00 97.50 1011 ALA A N 1
ATOM 7567 C CA . ALA A 1 1011 ? 27.162 6.667 2.701 1.00 97.50 1011 ALA A CA 1
ATOM 7568 C C . ALA A 1 1011 ? 26.986 5.217 2.225 1.00 97.50 1011 ALA A C 1
ATOM 7570 O O . ALA A 1 1011 ? 25.972 4.903 1.619 1.00 97.50 1011 ALA A O 1
ATOM 7571 N N . TYR A 1 1012 ? 27.929 4.317 2.512 1.00 97.38 1012 TYR A N 1
ATOM 7572 C CA . TYR A 1 1012 ? 27.799 2.882 2.192 1.00 97.38 1012 TYR A CA 1
ATOM 7573 C C . TYR A 1 1012 ? 27.456 2.580 0.721 1.00 97.38 1012 TYR A C 1
ATOM 7575 O O . TYR A 1 1012 ? 26.750 1.623 0.438 1.00 97.38 1012 TYR A O 1
ATOM 7583 N N . ASN A 1 1013 ? 27.901 3.400 -0.237 1.00 98.56 1013 ASN A N 1
ATOM 7584 C CA . ASN A 1 1013 ? 27.686 3.120 -1.660 1.00 98.56 1013 ASN A CA 1
ATOM 7585 C C . ASN A 1 1013 ? 28.913 2.417 -2.255 1.00 98.56 1013 ASN A C 1
ATOM 7587 O O . ASN A 1 1013 ? 30.054 2.760 -1.926 1.00 98.56 1013 ASN A O 1
ATOM 7591 N N . PHE A 1 1014 ? 28.676 1.490 -3.182 1.00 97.94 1014 PHE A N 1
ATOM 7592 C CA . PHE A 1 1014 ? 29.708 0.938 -4.057 1.00 97.94 1014 PHE A CA 1
ATOM 7593 C C . PHE A 1 1014 ? 29.577 1.595 -5.434 1.00 97.94 1014 PHE A C 1
ATOM 7595 O O . PHE A 1 1014 ? 28.546 1.465 -6.091 1.00 97.94 1014 PHE A O 1
ATOM 7602 N N . LEU A 1 1015 ? 30.599 2.353 -5.833 1.00 98.06 1015 LEU A N 1
ATOM 7603 C CA . LEU A 1 1015 ? 30.627 3.170 -7.042 1.00 98.06 1015 LEU A CA 1
ATOM 7604 C C . LEU A 1 1015 ? 31.810 2.755 -7.926 1.00 98.06 1015 LEU A C 1
ATOM 7606 O O . LEU A 1 1015 ? 32.971 2.932 -7.551 1.00 98.06 1015 LEU A O 1
ATOM 7610 N N . ASP A 1 1016 ? 31.506 2.247 -9.112 1.00 95.06 1016 ASP A N 1
ATOM 7611 C CA . ASP A 1 1016 ? 32.463 1.758 -10.101 1.00 95.06 1016 ASP A CA 1
ATOM 7612 C C . ASP A 1 1016 ? 32.313 2.509 -11.435 1.00 95.06 1016 ASP A C 1
ATOM 7614 O O . ASP A 1 1016 ? 31.208 2.690 -11.955 1.00 95.06 1016 ASP A O 1
ATOM 7618 N N . SER A 1 1017 ? 33.443 2.976 -11.975 1.00 94.50 1017 SER A N 1
ATOM 7619 C CA . SER A 1 1017 ? 33.512 3.657 -13.266 1.00 94.50 1017 SER A CA 1
ATOM 7620 C C . SER A 1 1017 ? 34.738 3.220 -14.068 1.00 94.50 1017 SER A C 1
ATOM 7622 O O . SER A 1 1017 ? 35.858 3.353 -13.574 1.00 94.50 1017 SER A O 1
ATOM 7624 N N . PRO A 1 1018 ? 34.592 2.831 -15.346 1.00 89.62 1018 PRO A N 1
ATOM 7625 C CA . PRO A 1 1018 ? 35.739 2.428 -16.157 1.00 89.62 1018 PRO A CA 1
ATOM 7626 C C . PRO A 1 1018 ? 36.592 3.612 -16.638 1.00 89.62 1018 PRO A C 1
ATOM 7628 O O . PRO A 1 1018 ? 37.771 3.447 -16.951 1.00 89.62 1018 PRO A O 1
ATOM 7631 N N . THR A 1 1019 ? 36.027 4.826 -16.724 1.00 81.94 1019 THR A N 1
ATOM 7632 C CA . THR A 1 1019 ? 36.726 5.982 -17.327 1.00 81.94 1019 THR A CA 1
ATOM 7633 C C . THR A 1 1019 ? 36.517 7.328 -16.632 1.00 81.94 1019 THR A C 1
ATOM 7635 O O . THR A 1 1019 ? 37.390 8.190 -16.735 1.00 81.94 1019 THR A O 1
ATOM 7638 N N . GLY A 1 1020 ? 35.397 7.557 -15.940 1.00 87.12 1020 GLY A N 1
ATOM 7639 C CA . GLY A 1 1020 ? 35.100 8.830 -15.265 1.00 87.12 1020 GLY A CA 1
ATOM 7640 C C . GLY A 1 1020 ? 35.288 8.745 -13.754 1.00 87.12 1020 GLY A C 1
ATOM 7641 O O . GLY A 1 1020 ? 35.622 7.697 -13.230 1.00 87.12 1020 GLY A O 1
ATOM 7642 N N . TYR A 1 1021 ? 35.105 9.842 -13.018 1.00 93.88 1021 TYR A N 1
ATOM 7643 C CA . TYR A 1 1021 ? 35.112 9.757 -11.551 1.00 93.88 1021 TYR A CA 1
ATOM 7644 C C . TYR A 1 1021 ? 33.979 8.838 -11.074 1.00 93.88 1021 TYR A C 1
ATOM 7646 O O . TYR A 1 1021 ? 32.856 8.995 -11.532 1.00 93.88 1021 TYR A O 1
ATOM 7654 N N . ALA A 1 1022 ? 34.244 7.951 -10.115 1.00 96.38 1022 ALA A N 1
ATOM 7655 C CA . ALA A 1 1022 ? 33.202 7.231 -9.385 1.00 96.38 1022 ALA A CA 1
ATOM 7656 C C . ALA A 1 1022 ? 32.331 8.200 -8.558 1.00 96.38 1022 ALA A C 1
ATOM 7658 O O . ALA A 1 1022 ? 31.111 8.065 -8.508 1.00 96.38 1022 ALA A O 1
ATOM 7659 N N . PHE A 1 1023 ? 32.949 9.228 -7.963 1.00 97.38 1023 PHE A N 1
ATOM 7660 C CA . PHE A 1 1023 ? 32.252 10.308 -7.264 1.00 97.38 1023 PHE A CA 1
ATOM 7661 C C . PHE A 1 1023 ? 32.792 11.689 -7.650 1.00 97.38 1023 PHE A C 1
ATOM 7663 O O . PHE A 1 1023 ? 34.003 11.931 -7.568 1.00 97.38 1023 PHE A O 1
ATOM 7670 N N . ALA A 1 1024 ? 31.894 12.625 -7.974 1.00 95.31 1024 ALA A N 1
ATOM 7671 C CA . ALA A 1 1024 ? 32.249 14.019 -8.248 1.00 95.31 1024 ALA A CA 1
ATOM 7672 C C . ALA A 1 1024 ? 31.345 15.049 -7.544 1.00 95.31 1024 ALA A C 1
ATOM 7674 O O . ALA A 1 1024 ? 30.158 15.174 -7.847 1.00 95.31 1024 ALA A O 1
ATOM 7675 N N . ASP A 1 1025 ? 31.932 15.881 -6.680 1.00 95.00 1025 ASP A N 1
ATOM 7676 C CA . ASP A 1 1025 ? 31.319 17.145 -6.250 1.00 95.00 1025 ASP A CA 1
ATOM 7677 C C . ASP A 1 1025 ? 31.768 18.302 -7.159 1.00 95.00 1025 ASP A C 1
ATOM 7679 O O . ASP A 1 1025 ? 32.925 18.732 -7.156 1.00 95.00 1025 ASP A O 1
ATOM 7683 N N . TRP A 1 1026 ? 30.818 18.825 -7.937 1.00 92.81 1026 TRP A N 1
ATOM 7684 C CA . TRP A 1 1026 ? 31.018 19.932 -8.879 1.00 92.81 1026 TRP A CA 1
ATOM 7685 C C . TRP A 1 1026 ? 30.910 21.324 -8.234 1.00 92.81 1026 TRP A C 1
ATOM 7687 O O . TRP A 1 1026 ? 30.913 22.343 -8.935 1.00 92.81 1026 TRP A O 1
ATOM 7697 N N . GLY A 1 1027 ? 30.821 21.385 -6.905 1.00 92.94 1027 GLY A N 1
ATOM 7698 C CA . GLY A 1 1027 ? 30.914 22.600 -6.114 1.00 92.94 1027 GLY A CA 1
ATOM 7699 C C . GLY A 1 1027 ? 29.597 23.348 -5.898 1.00 92.94 1027 GLY A C 1
ATOM 7700 O O . GLY A 1 1027 ? 28.532 23.055 -6.453 1.00 92.94 1027 GLY A O 1
ATOM 7701 N N . GLY A 1 1028 ? 29.687 24.357 -5.027 1.00 92.38 1028 GLY A N 1
ATOM 7702 C CA . GLY A 1 1028 ? 28.532 25.078 -4.488 1.00 92.38 1028 GLY A CA 1
ATOM 7703 C C . GLY A 1 1028 ? 27.786 24.316 -3.387 1.00 92.38 1028 GLY A C 1
ATOM 7704 O O . GLY A 1 1028 ? 26.731 24.775 -2.962 1.00 92.38 1028 GLY A O 1
ATOM 7705 N N . CYS A 1 1029 ? 28.308 23.170 -2.946 1.00 94.44 1029 CYS A N 1
ATOM 7706 C CA . CYS A 1 1029 ? 27.698 22.340 -1.915 1.00 94.44 1029 CYS A CA 1
ATOM 7707 C C . CYS A 1 1029 ? 28.023 22.840 -0.496 1.00 94.44 1029 CYS A C 1
ATOM 7709 O O . CYS A 1 1029 ? 29.073 23.444 -0.265 1.00 94.44 1029 CYS A O 1
ATOM 7711 N N . THR A 1 1030 ? 27.132 22.588 0.467 1.00 95.25 1030 THR A N 1
ATOM 7712 C CA . THR A 1 1030 ? 27.338 22.923 1.890 1.00 95.25 1030 THR A CA 1
ATOM 7713 C C . THR A 1 1030 ? 26.924 21.762 2.788 1.00 95.25 1030 THR A C 1
ATOM 7715 O O . THR A 1 1030 ? 25.858 21.186 2.593 1.00 95.25 1030 THR A O 1
ATOM 7718 N N . ASN A 1 1031 ? 27.748 21.417 3.787 1.00 95.56 1031 ASN A N 1
ATOM 7719 C CA . ASN A 1 1031 ? 27.515 20.241 4.641 1.00 95.56 1031 ASN A CA 1
ATOM 7720 C C . ASN A 1 1031 ? 27.281 18.966 3.795 1.00 95.56 1031 ASN A C 1
ATOM 7722 O O . ASN A 1 1031 ? 26.271 18.280 3.934 1.00 95.56 1031 ASN A O 1
ATOM 7726 N N . LEU A 1 1032 ? 28.194 18.728 2.846 1.00 97.56 1032 LEU A N 1
ATOM 7727 C CA . LEU A 1 1032 ? 28.268 17.499 2.060 1.00 97.56 1032 LEU A CA 1
ATOM 7728 C C . LEU A 1 1032 ? 29.121 16.493 2.835 1.00 97.56 1032 LEU A C 1
ATOM 7730 O O . LEU A 1 1032 ? 30.281 16.791 3.117 1.00 97.56 1032 LEU A O 1
ATOM 7734 N N . LYS A 1 1033 ? 28.544 15.334 3.145 1.00 97.88 1033 LYS A N 1
ATOM 7735 C CA . LYS A 1 1033 ? 29.191 14.202 3.808 1.00 97.88 1033 LYS A CA 1
ATOM 7736 C C . LYS A 1 1033 ? 29.349 13.046 2.834 1.00 97.88 1033 LYS A C 1
ATOM 7738 O O . LYS A 1 1033 ? 28.385 12.681 2.163 1.00 97.88 1033 LYS A O 1
ATOM 7743 N N . VAL A 1 1034 ? 30.536 12.459 2.786 1.00 98.25 1034 VAL A N 1
ATOM 7744 C CA . VAL A 1 1034 ? 30.874 11.300 1.953 1.00 98.25 1034 VAL A CA 1
ATOM 7745 C C . VAL A 1 1034 ? 31.588 10.295 2.850 1.00 98.25 1034 VAL A C 1
ATOM 7747 O O . VAL A 1 1034 ? 32.770 10.469 3.140 1.00 98.25 1034 VAL A O 1
ATOM 7750 N N . HIS A 1 1035 ? 30.862 9.300 3.361 1.00 97.44 1035 HIS A N 1
ATOM 7751 C CA . HIS A 1 1035 ? 31.314 8.397 4.429 1.00 97.44 1035 HIS A CA 1
ATOM 7752 C C . HIS A 1 1035 ? 31.241 6.926 4.006 1.00 97.44 1035 HIS A C 1
ATOM 7754 O O . HIS A 1 1035 ? 30.281 6.556 3.348 1.00 97.44 1035 HIS A O 1
ATOM 7760 N N . ASN A 1 1036 ? 32.175 6.060 4.406 1.00 97.50 1036 ASN A N 1
ATOM 7761 C CA . ASN A 1 1036 ? 32.010 4.602 4.245 1.00 97.50 1036 ASN A CA 1
ATOM 7762 C C . ASN A 1 1036 ? 31.696 4.128 2.801 1.00 97.50 1036 ASN A C 1
ATOM 7764 O O . ASN A 1 1036 ? 30.988 3.150 2.611 1.00 97.50 1036 ASN A O 1
ATOM 7768 N N . ASN A 1 1037 ? 32.168 4.808 1.749 1.00 98.50 1037 ASN A N 1
ATOM 7769 C CA . ASN A 1 1037 ? 31.936 4.372 0.361 1.00 98.50 1037 ASN A CA 1
ATOM 7770 C C . ASN A 1 1037 ? 33.146 3.611 -0.203 1.00 98.50 1037 ASN A C 1
ATOM 7772 O O . ASN A 1 1037 ? 34.286 3.867 0.196 1.00 98.50 1037 ASN A O 1
ATOM 7776 N N . LEU A 1 1038 ? 32.901 2.745 -1.190 1.00 98.31 1038 LEU A N 1
ATOM 7777 C CA . LEU A 1 1038 ? 33.927 2.184 -2.073 1.00 98.31 1038 LEU A CA 1
ATOM 7778 C C . LEU A 1 1038 ? 33.819 2.852 -3.446 1.00 98.31 1038 LEU A C 1
ATOM 7780 O O . LEU A 1 1038 ? 32.749 2.856 -4.047 1.00 98.31 1038 LEU A O 1
ATOM 7784 N N . MET A 1 1039 ? 34.919 3.423 -3.936 1.00 97.88 1039 MET A N 1
ATOM 7785 C CA . MET A 1 1039 ? 34.953 4.193 -5.183 1.00 97.88 1039 MET A CA 1
ATOM 7786 C C . MET A 1 1039 ? 36.125 3.749 -6.066 1.00 97.88 1039 MET A C 1
ATOM 7788 O O . MET A 1 1039 ? 37.279 4.115 -5.809 1.00 97.88 1039 MET A O 1
ATOM 7792 N N . ILE A 1 1040 ? 35.845 2.959 -7.100 1.00 94.50 1040 ILE A N 1
ATOM 7793 C CA . ILE A 1 1040 ? 36.871 2.304 -7.927 1.00 94.50 1040 ILE A CA 1
ATOM 7794 C C . ILE A 1 1040 ? 36.945 2.883 -9.340 1.00 94.50 1040 ILE A C 1
ATOM 7796 O O . ILE A 1 1040 ? 35.998 3.519 -9.806 1.00 94.50 1040 ILE A O 1
ATOM 7800 N N . ARG A 1 1041 ? 38.104 2.710 -9.995 1.00 91.88 1041 ARG A N 1
ATOM 7801 C CA . ARG A 1 1041 ? 38.303 3.123 -11.388 1.00 91.88 1041 ARG A CA 1
ATOM 7802 C C . ARG A 1 1041 ? 39.444 2.405 -12.113 1.00 91.88 1041 ARG A C 1
ATOM 7804 O O . ARG A 1 1041 ? 40.598 2.505 -11.690 1.00 91.88 1041 ARG A O 1
ATOM 7811 N N . ASP A 1 1042 ? 39.119 1.820 -13.267 1.00 86.62 1042 ASP A N 1
ATOM 7812 C CA . ASP A 1 1042 ? 39.984 0.931 -14.065 1.00 86.62 1042 ASP A CA 1
ATOM 7813 C C . ASP A 1 1042 ? 41.314 1.542 -14.546 1.00 86.62 1042 ASP A C 1
ATOM 7815 O O . ASP A 1 1042 ? 42.345 0.863 -14.642 1.00 86.62 1042 ASP A O 1
ATOM 7819 N N . ASP A 1 1043 ? 41.336 2.835 -14.881 1.00 83.81 1043 ASP A N 1
ATOM 7820 C CA . ASP A 1 1043 ? 42.487 3.480 -15.533 1.00 83.81 1043 ASP A CA 1
ATOM 7821 C C . ASP A 1 1043 ? 43.613 3.918 -14.563 1.00 83.81 1043 ASP A C 1
ATOM 7823 O O . ASP A 1 1043 ? 44.559 4.599 -14.971 1.00 83.81 1043 ASP A O 1
ATOM 7827 N N . ASN A 1 1044 ? 43.578 3.472 -13.294 1.00 77.06 1044 ASN A N 1
ATOM 7828 C CA . ASN A 1 1044 ? 44.520 3.844 -12.214 1.00 77.06 1044 ASN A CA 1
ATOM 7829 C C . ASN A 1 1044 ? 44.632 5.367 -11.986 1.00 77.06 1044 ASN A C 1
ATOM 7831 O O . ASN A 1 1044 ? 45.688 5.895 -11.610 1.00 77.06 1044 ASN A O 1
ATOM 7835 N N . MET A 1 1045 ? 43.543 6.084 -12.233 1.00 88.62 1045 MET A N 1
ATOM 7836 C CA . MET A 1 1045 ? 43.442 7.535 -12.143 1.00 88.62 1045 MET A CA 1
ATOM 7837 C C . MET A 1 1045 ? 42.313 7.869 -11.137 1.00 88.62 1045 MET A C 1
ATOM 7839 O O . MET A 1 1045 ? 41.445 7.027 -10.906 1.00 88.62 1045 MET A O 1
ATOM 7843 N N . PRO A 1 1046 ? 42.291 9.041 -10.466 1.00 92.38 1046 PRO A N 1
ATOM 7844 C CA . PRO A 1 1046 ? 41.478 9.199 -9.258 1.00 92.38 1046 PRO A CA 1
ATOM 7845 C C . PRO A 1 1046 ? 39.984 8.975 -9.480 1.00 92.38 1046 PRO A C 1
ATOM 7847 O O . PRO A 1 1046 ? 39.412 9.558 -10.400 1.00 92.38 1046 PRO A O 1
ATOM 7850 N N . ALA A 1 1047 ? 39.372 8.154 -8.628 1.00 95.62 1047 ALA A N 1
ATOM 7851 C CA . ALA A 1 1047 ? 37.947 7.839 -8.642 1.00 95.62 1047 ALA A CA 1
ATOM 7852 C C . ALA A 1 1047 ? 37.108 8.885 -7.882 1.00 95.62 1047 ALA A C 1
ATOM 7854 O O . ALA A 1 1047 ? 35.929 9.057 -8.172 1.00 95.62 1047 ALA A O 1
ATOM 7855 N N . PHE A 1 1048 ? 37.715 9.626 -6.952 1.00 95.25 1048 PHE A N 1
ATOM 7856 C CA . PHE A 1 1048 ? 37.055 10.644 -6.131 1.00 95.25 1048 PHE A CA 1
ATOM 7857 C C . PHE A 1 1048 ? 37.540 12.061 -6.475 1.00 95.25 1048 PHE A C 1
ATOM 7859 O O . PHE A 1 1048 ? 38.746 12.310 -6.559 1.00 95.25 1048 PHE A O 1
ATOM 7866 N N . THR A 1 1049 ? 36.613 13.014 -6.612 1.00 94.44 1049 THR A N 1
ATOM 7867 C CA . THR A 1 1049 ? 36.920 14.453 -6.649 1.00 94.44 1049 THR A CA 1
ATOM 7868 C C . THR A 1 1049 ? 35.900 15.275 -5.860 1.00 94.44 1049 THR A C 1
ATOM 7870 O O . THR A 1 1049 ? 34.696 15.022 -5.920 1.00 94.44 1049 THR A O 1
ATOM 7873 N N . SER A 1 1050 ? 36.371 16.296 -5.138 1.00 91.56 1050 SER A N 1
ATOM 7874 C CA . SER A 1 1050 ? 35.521 17.174 -4.328 1.00 91.56 1050 SER A CA 1
ATOM 7875 C C . SER A 1 1050 ? 35.985 18.628 -4.301 1.00 91.56 1050 SER A C 1
ATOM 7877 O O . SER A 1 1050 ? 37.169 18.937 -4.472 1.00 91.56 1050 SER A O 1
ATOM 7879 N N . ALA A 1 1051 ? 35.039 19.544 -4.084 1.00 85.88 1051 ALA A N 1
ATOM 7880 C CA . ALA A 1 1051 ? 35.331 20.944 -3.824 1.00 85.88 1051 ALA A CA 1
ATOM 7881 C C . ALA A 1 1051 ? 35.702 21.172 -2.345 1.00 85.88 1051 ALA A C 1
ATOM 7883 O O . ALA A 1 1051 ? 35.603 20.301 -1.478 1.00 85.88 1051 ALA A O 1
ATOM 7884 N N . SER A 1 1052 ? 36.148 22.389 -2.026 1.00 78.50 1052 SER A N 1
ATOM 7885 C CA . SER A 1 1052 ? 36.519 22.755 -0.657 1.00 78.50 1052 SER A CA 1
ATOM 7886 C C . SER A 1 1052 ? 35.310 22.737 0.286 1.00 78.50 1052 SER A C 1
ATOM 7888 O O . SER A 1 1052 ? 34.388 23.530 0.096 1.00 78.50 1052 SER A O 1
ATOM 7890 N N . GLY A 1 1053 ? 35.370 21.927 1.347 1.00 79.44 1053 GLY A N 1
ATOM 7891 C CA . GLY A 1 1053 ? 34.333 21.858 2.387 1.00 79.44 1053 GLY A CA 1
ATOM 7892 C C . GLY A 1 1053 ? 33.499 20.572 2.401 1.00 79.44 1053 GLY A C 1
ATOM 7893 O O . GLY A 1 1053 ? 32.536 20.512 3.160 1.00 79.44 1053 GLY A O 1
ATOM 7894 N N . CYS A 1 1054 ? 33.862 19.568 1.597 1.00 92.38 1054 CYS A N 1
ATOM 7895 C CA . CYS A 1 1054 ? 33.369 18.199 1.748 1.00 92.38 1054 CYS A CA 1
ATOM 7896 C C . CYS A 1 1054 ? 33.917 17.565 3.041 1.00 92.38 1054 CYS A C 1
ATOM 7898 O O . CYS A 1 1054 ? 35.125 17.607 3.285 1.00 92.38 1054 CYS A O 1
ATOM 7900 N N . ASP A 1 1055 ? 33.033 16.964 3.831 1.00 95.69 1055 ASP A N 1
ATOM 7901 C CA . ASP A 1 1055 ? 33.349 16.074 4.948 1.00 95.69 1055 ASP A CA 1
ATOM 7902 C C . ASP A 1 1055 ? 33.516 14.656 4.377 1.00 95.69 1055 ASP A C 1
ATOM 7904 O O . ASP A 1 1055 ? 32.585 14.116 3.781 1.00 95.69 1055 ASP A O 1
ATOM 7908 N N . SER A 1 1056 ? 34.732 14.110 4.413 1.00 96.12 1056 SER A N 1
ATOM 7909 C CA . SER A 1 1056 ? 35.072 12.831 3.775 1.00 96.12 1056 SER A CA 1
ATOM 7910 C C . SER A 1 1056 ? 35.890 11.980 4.735 1.00 96.12 1056 SER A C 1
ATOM 7912 O O . SER A 1 1056 ? 37.018 12.354 5.082 1.00 96.12 1056 SER A O 1
ATOM 7914 N N . ALA A 1 1057 ? 35.303 10.860 5.159 1.00 96.88 1057 ALA A N 1
ATOM 7915 C CA . ALA A 1 1057 ? 35.850 9.948 6.158 1.00 96.88 1057 ALA A CA 1
ATOM 7916 C C . ALA A 1 1057 ? 35.485 8.483 5.863 1.00 96.88 1057 ALA A C 1
ATOM 7918 O O . ALA A 1 1057 ? 34.496 8.224 5.180 1.00 96.88 1057 ALA A O 1
ATOM 7919 N N . ASN A 1 1058 ? 36.264 7.522 6.363 1.00 97.62 1058 ASN A N 1
ATOM 7920 C CA . ASN A 1 1058 ? 36.023 6.076 6.204 1.00 97.62 1058 ASN A CA 1
ATOM 7921 C C . ASN A 1 1058 ? 35.842 5.567 4.750 1.00 97.62 1058 ASN A C 1
ATOM 7923 O O . ASN A 1 1058 ? 35.290 4.489 4.558 1.00 97.62 1058 ASN A O 1
ATOM 7927 N N . ASN A 1 1059 ? 36.256 6.286 3.698 1.00 98.19 1059 ASN A N 1
ATOM 7928 C CA . ASN A 1 1059 ? 36.086 5.800 2.316 1.00 98.19 1059 ASN A CA 1
ATOM 7929 C C . ASN A 1 1059 ? 37.299 4.989 1.841 1.00 98.19 1059 ASN A C 1
ATOM 7931 O O . ASN A 1 1059 ? 38.440 5.374 2.111 1.00 98.19 1059 ASN A O 1
ATOM 7935 N N . ILE A 1 1060 ? 37.065 3.956 1.027 1.00 98.38 1060 ILE A N 1
ATOM 7936 C CA . ILE A 1 1060 ? 38.100 3.346 0.182 1.00 98.38 1060 ILE A CA 1
ATOM 7937 C C . ILE A 1 1060 ? 37.955 3.907 -1.232 1.00 98.38 1060 ILE A C 1
ATOM 7939 O O . ILE A 1 1060 ? 36.886 3.805 -1.832 1.00 98.38 1060 ILE A O 1
ATOM 7943 N N . TYR A 1 1061 ? 39.020 4.479 -1.796 1.00 97.25 1061 TYR A N 1
ATOM 7944 C CA . TYR A 1 1061 ? 38.963 4.978 -3.170 1.00 97.25 1061 TYR A CA 1
ATOM 7945 C C . TYR A 1 1061 ? 40.285 4.930 -3.931 1.00 97.25 1061 TYR A C 1
ATOM 7947 O O . TYR A 1 1061 ? 41.372 4.997 -3.356 1.00 97.25 1061 TYR A O 1
ATOM 7955 N N . TYR A 1 1062 ? 40.185 4.851 -5.257 1.00 95.75 1062 TYR A N 1
ATOM 7956 C CA . TYR A 1 1062 ? 41.342 4.814 -6.146 1.00 95.75 1062 TYR A CA 1
ATOM 7957 C C . TYR A 1 1062 ? 41.881 6.236 -6.384 1.00 95.75 1062 TYR A C 1
ATOM 7959 O O . TYR A 1 1062 ? 41.117 7.180 -6.597 1.00 95.75 1062 TYR A O 1
ATOM 7967 N N . ASP A 1 1063 ? 43.203 6.411 -6.327 1.00 93.38 1063 ASP A N 1
ATOM 7968 C CA . ASP A 1 1063 ? 43.913 7.693 -6.493 1.00 93.38 1063 ASP A CA 1
ATOM 7969 C C . ASP A 1 1063 ? 45.212 7.463 -7.293 1.00 93.38 1063 ASP A C 1
ATOM 7971 O O . ASP A 1 1063 ? 45.596 6.335 -7.595 1.00 93.38 1063 ASP A O 1
ATOM 7975 N N . PHE A 1 1064 ? 45.932 8.525 -7.651 1.00 91.69 1064 PHE A N 1
ATOM 7976 C CA . PHE A 1 1064 ? 47.244 8.413 -8.274 1.00 91.69 1064 PHE A CA 1
ATOM 7977 C C . PHE A 1 1064 ? 48.207 7.586 -7.406 1.00 91.69 1064 PHE A C 1
ATOM 7979 O O . PHE A 1 1064 ? 48.296 7.771 -6.192 1.00 91.69 1064 PHE A O 1
ATOM 7986 N N . ALA A 1 1065 ? 49.067 6.787 -8.042 1.00 87.31 1065 ALA A N 1
ATOM 7987 C CA . ALA A 1 1065 ? 50.076 5.965 -7.361 1.00 87.31 1065 ALA A CA 1
ATOM 7988 C C . ALA A 1 1065 ? 51.063 6.737 -6.449 1.00 87.31 1065 ALA A C 1
ATOM 7990 O O . ALA A 1 1065 ? 51.763 6.124 -5.649 1.00 87.31 1065 ALA A O 1
ATOM 7991 N N . GLY A 1 1066 ? 51.150 8.070 -6.567 1.00 89.44 1066 GLY A N 1
ATOM 7992 C CA . GLY A 1 1066 ? 51.922 8.929 -5.655 1.00 89.44 1066 GLY A CA 1
ATOM 7993 C C . GLY A 1 1066 ? 51.193 9.321 -4.360 1.00 89.44 1066 GLY A C 1
ATOM 7994 O O . GLY A 1 1066 ? 51.853 9.767 -3.423 1.00 89.44 1066 GLY A O 1
ATOM 7995 N N . ASN A 1 1067 ? 49.869 9.153 -4.315 1.00 90.06 1067 ASN A N 1
ATOM 7996 C CA . ASN A 1 1067 ? 48.994 9.434 -3.173 1.00 90.06 1067 ASN A CA 1
ATOM 7997 C C . ASN A 1 1067 ? 48.550 8.150 -2.446 1.00 90.06 1067 ASN A C 1
ATOM 7999 O O . ASN A 1 1067 ? 48.157 8.217 -1.282 1.00 90.06 1067 ASN A O 1
ATOM 8003 N N . ALA A 1 1068 ? 48.597 7.000 -3.127 1.00 92.75 1068 ALA A N 1
ATOM 8004 C CA . ALA A 1 1068 ? 48.120 5.724 -2.604 1.00 92.75 1068 ALA A CA 1
ATOM 8005 C C . ALA A 1 1068 ? 48.949 5.202 -1.410 1.00 92.75 1068 ALA A C 1
ATOM 8007 O O . ALA A 1 1068 ? 50.182 5.264 -1.402 1.00 92.75 1068 ALA A O 1
ATOM 8008 N N . SER A 1 1069 ? 48.261 4.662 -0.403 1.00 94.69 1069 SER A N 1
ATOM 8009 C CA . SER A 1 1069 ? 48.803 4.258 0.895 1.00 94.69 1069 SER A CA 1
ATOM 8010 C C . SER A 1 1069 ? 47.941 3.163 1.530 1.00 94.69 1069 SER A C 1
ATOM 8012 O O . SER A 1 1069 ? 46.733 3.323 1.658 1.00 94.69 1069 SER A O 1
ATOM 8014 N N . LEU A 1 1070 ? 48.576 2.094 2.026 1.00 96.00 1070 LEU A N 1
ATOM 8015 C CA . LEU A 1 1070 ? 47.934 1.074 2.877 1.00 96.00 1070 LEU A CA 1
ATOM 8016 C C . LEU A 1 1070 ? 47.782 1.520 4.348 1.00 96.00 1070 LEU A C 1
ATOM 8018 O O . LEU A 1 1070 ? 47.441 0.723 5.211 1.00 96.00 1070 LEU A O 1
ATOM 8022 N N . THR A 1 1071 ? 48.106 2.773 4.663 1.00 96.50 1071 THR A N 1
ATOM 8023 C CA . THR A 1 1071 ? 47.803 3.409 5.950 1.00 96.50 1071 THR A CA 1
ATOM 8024 C C . THR A 1 1071 ? 46.739 4.479 5.704 1.00 96.50 1071 THR A C 1
ATOM 8026 O O . THR A 1 1071 ? 47.004 5.345 4.858 1.00 96.50 1071 THR A O 1
ATOM 8029 N N . PRO A 1 1072 ? 45.588 4.438 6.407 1.00 96.19 1072 PRO A N 1
ATOM 8030 C CA . PRO A 1 1072 ? 44.540 5.447 6.288 1.00 96.19 1072 PRO A CA 1
ATOM 8031 C C . PRO A 1 1072 ? 45.042 6.870 6.561 1.00 96.19 1072 PRO A C 1
ATOM 8033 O O . PRO A 1 1072 ? 46.037 7.076 7.265 1.00 96.19 1072 PRO A O 1
ATOM 8036 N N . ASP A 1 1073 ? 44.364 7.861 5.983 1.00 95.12 1073 ASP A N 1
ATOM 8037 C CA . ASP A 1 1073 ? 44.655 9.270 6.248 1.00 95.12 1073 ASP A CA 1
ATOM 8038 C C . ASP A 1 1073 ? 44.053 9.770 7.575 1.00 95.12 1073 ASP A C 1
ATOM 8040 O O . ASP A 1 1073 ? 43.501 9.007 8.363 1.00 95.12 1073 ASP A O 1
ATOM 8044 N N . ALA A 1 1074 ? 44.211 11.065 7.866 1.00 94.75 1074 ALA A N 1
ATOM 8045 C CA . ALA A 1 1074 ? 43.767 11.657 9.132 1.00 94.75 1074 ALA A CA 1
ATOM 8046 C C . ALA A 1 1074 ? 42.238 11.674 9.326 1.00 94.75 1074 ALA A C 1
ATOM 8048 O O . ALA A 1 1074 ? 41.793 11.964 10.432 1.00 94.75 1074 ALA A O 1
ATOM 8049 N N . ASN A 1 1075 ? 41.472 11.372 8.275 1.00 95.25 1075 ASN A N 1
ATOM 8050 C CA . ASN A 1 1075 ? 40.024 11.191 8.306 1.00 95.25 1075 ASN A CA 1
ATOM 8051 C C . ASN A 1 1075 ? 39.661 9.713 8.037 1.00 95.25 1075 ASN A C 1
ATOM 8053 O O . ASN A 1 1075 ? 38.570 9.416 7.561 1.00 95.25 1075 ASN A O 1
ATOM 8057 N N . HIS A 1 1076 ? 40.590 8.777 8.250 1.00 96.38 1076 HIS A N 1
ATOM 8058 C CA . HIS A 1 1076 ? 40.360 7.344 8.058 1.00 96.38 1076 HIS A CA 1
ATOM 8059 C C . HIS A 1 1076 ? 39.977 6.942 6.614 1.00 96.38 1076 HIS A C 1
ATOM 8061 O O . HIS A 1 1076 ? 39.364 5.903 6.401 1.00 96.38 1076 HIS A O 1
ATOM 8067 N N . ASN A 1 1077 ? 40.359 7.716 5.586 1.00 97.31 1077 ASN A N 1
ATOM 8068 C CA . ASN A 1 1077 ? 40.194 7.278 4.191 1.00 97.31 1077 ASN A CA 1
ATOM 8069 C C . ASN A 1 1077 ? 41.397 6.445 3.724 1.00 97.31 1077 ASN A C 1
ATOM 8071 O O . ASN A 1 1077 ? 42.550 6.826 3.954 1.00 97.31 1077 ASN A O 1
ATOM 8075 N N . LEU A 1 1078 ? 41.139 5.365 2.985 1.00 97.56 1078 LEU A N 1
ATOM 8076 C CA . LEU A 1 1078 ? 42.149 4.485 2.398 1.00 97.56 1078 LEU A CA 1
ATOM 8077 C C . LEU A 1 1078 ? 42.259 4.736 0.882 1.00 97.56 1078 LEU A C 1
ATOM 8079 O O . LEU A 1 1078 ? 41.324 4.482 0.124 1.00 97.56 1078 LEU A O 1
ATOM 8083 N N . LYS A 1 1079 ? 43.412 5.246 0.430 1.00 95.88 1079 LYS A N 1
ATOM 8084 C CA . LYS A 1 1079 ? 43.644 5.660 -0.971 1.00 95.88 1079 LYS A CA 1
ATOM 8085 C C . LYS A 1 1079 ? 44.495 4.620 -1.673 1.00 95.88 1079 LYS A C 1
ATOM 8087 O O . LYS A 1 1079 ? 45.605 4.349 -1.215 1.00 95.88 1079 LYS A O 1
ATOM 8092 N N . ILE A 1 1080 ? 44.000 4.028 -2.752 1.00 95.38 1080 ILE A N 1
ATOM 8093 C CA . ILE A 1 1080 ? 44.551 2.776 -3.291 1.00 95.38 1080 ILE A CA 1
ATOM 8094 C C . ILE A 1 1080 ? 44.743 2.823 -4.814 1.00 95.38 1080 ILE A C 1
ATOM 8096 O O . ILE A 1 1080 ? 44.451 3.824 -5.463 1.00 95.38 1080 ILE A O 1
ATOM 8100 N N . ILE A 1 1081 ? 45.314 1.752 -5.365 1.00 94.31 1081 ILE A N 1
ATOM 8101 C CA . ILE A 1 1081 ? 45.533 1.499 -6.800 1.00 94.31 1081 ILE A CA 1
ATOM 8102 C C . ILE A 1 1081 ? 45.446 -0.009 -7.044 1.00 94.31 1081 ILE A C 1
ATOM 8104 O O . ILE A 1 1081 ? 45.777 -0.767 -6.133 1.00 94.31 1081 ILE A O 1
ATOM 8108 N N . HIS A 1 1082 ? 45.163 -0.445 -8.277 1.00 93.38 1082 HIS A N 1
ATOM 8109 C CA . HIS A 1 1082 ? 44.915 -1.860 -8.608 1.00 93.38 1082 HIS A CA 1
ATOM 8110 C C . HIS A 1 1082 ? 45.979 -2.862 -8.120 1.00 93.38 1082 HIS A C 1
ATOM 8112 O O . HIS A 1 1082 ? 45.695 -4.018 -7.818 1.00 93.38 1082 HIS A O 1
ATOM 8118 N N . SER A 1 1083 ? 47.247 -2.447 -8.013 1.00 94.06 1083 SER A N 1
ATOM 8119 C CA . SER A 1 1083 ? 48.308 -3.318 -7.484 1.00 94.06 1083 SER A CA 1
ATOM 8120 C C . SER A 1 1083 ? 48.204 -3.611 -5.977 1.00 94.06 1083 SER A C 1
ATOM 8122 O O . SER A 1 1083 ? 49.002 -4.395 -5.462 1.00 94.06 1083 SER A O 1
ATOM 8124 N N . MET A 1 1084 ? 47.291 -2.949 -5.261 1.00 95.50 1084 MET A N 1
ATOM 8125 C CA . MET A 1 1084 ? 47.042 -3.118 -3.827 1.00 95.50 1084 MET A CA 1
ATOM 8126 C C . MET A 1 1084 ? 45.831 -4.015 -3.536 1.00 95.50 1084 MET A C 1
ATOM 8128 O O . MET A 1 1084 ? 45.758 -4.536 -2.427 1.00 95.50 1084 MET A O 1
ATOM 8132 N N . ASP A 1 1085 ? 44.946 -4.248 -4.510 1.00 95.50 1085 ASP A N 1
ATOM 8133 C CA . ASP A 1 1085 ? 43.622 -4.873 -4.348 1.00 95.50 1085 ASP A CA 1
ATOM 8134 C C . ASP A 1 1085 ? 43.685 -6.200 -3.581 1.00 95.50 1085 ASP A C 1
ATOM 8136 O O . ASP A 1 1085 ? 43.042 -6.352 -2.547 1.00 95.50 1085 ASP A O 1
ATOM 8140 N N . ALA A 1 1086 ? 44.586 -7.107 -3.975 1.00 95.94 1086 ALA A N 1
ATOM 8141 C CA . ALA A 1 1086 ? 44.815 -8.399 -3.312 1.00 95.94 1086 ALA A CA 1
ATOM 8142 C C . ALA A 1 1086 ? 45.398 -8.309 -1.876 1.00 95.94 1086 ALA A C 1
ATOM 8144 O O . ALA A 1 1086 ? 45.718 -9.330 -1.259 1.00 95.94 1086 ALA A O 1
ATOM 8145 N N . THR A 1 1087 ? 45.590 -7.102 -1.337 1.00 96.50 1087 THR A N 1
ATOM 8146 C CA . THR A 1 1087 ? 45.939 -6.826 0.070 1.00 96.50 1087 THR A CA 1
ATOM 8147 C C . THR A 1 1087 ? 44.723 -6.378 0.886 1.00 96.50 1087 THR A C 1
ATOM 8149 O O . THR A 1 1087 ? 44.763 -6.503 2.106 1.00 96.50 1087 THR A O 1
ATOM 8152 N N . ILE A 1 1088 ? 43.662 -5.897 0.231 1.00 96.88 1088 ILE A N 1
ATOM 8153 C CA . ILE A 1 1088 ? 42.515 -5.211 0.848 1.00 96.88 1088 ILE A CA 1
ATOM 8154 C C . ILE A 1 1088 ? 41.216 -6.006 0.675 1.00 96.88 1088 ILE A C 1
ATOM 8156 O O . ILE A 1 1088 ? 40.438 -6.091 1.622 1.00 96.88 1088 ILE A O 1
ATOM 8160 N N . PHE A 1 1089 ? 41.030 -6.628 -0.490 1.00 97.50 1089 PHE A N 1
ATOM 8161 C CA . PHE A 1 1089 ? 39.827 -7.365 -0.874 1.00 97.50 1089 PHE A CA 1
ATOM 8162 C C . PHE A 1 1089 ? 40.101 -8.865 -1.050 1.00 97.50 1089 PHE A C 1
ATOM 8164 O O . PHE A 1 1089 ? 41.254 -9.255 -1.279 1.00 97.50 1089 PHE A O 1
ATOM 8171 N N . GLU A 1 1090 ? 39.062 -9.697 -0.949 1.00 96.12 1090 GLU A N 1
ATOM 8172 C CA . GLU A 1 1090 ? 39.170 -11.153 -1.145 1.00 96.12 1090 GLU A CA 1
ATOM 8173 C C . GLU A 1 1090 ? 39.423 -11.521 -2.622 1.00 96.12 1090 GLU A C 1
ATOM 8175 O O . GLU A 1 1090 ? 40.441 -12.156 -2.915 1.00 96.12 1090 GLU A O 1
ATOM 8180 N N . ASP A 1 1091 ? 38.579 -11.077 -3.568 1.00 94.50 1091 ASP A N 1
ATOM 8181 C CA . ASP A 1 1091 ? 38.755 -11.370 -5.004 1.00 94.50 1091 ASP A CA 1
ATOM 8182 C C . ASP A 1 1091 ? 38.204 -10.273 -5.940 1.00 94.50 1091 ASP A C 1
ATOM 8184 O O . ASP A 1 1091 ? 37.376 -10.506 -6.827 1.00 94.50 1091 ASP A O 1
ATOM 8188 N N . ALA A 1 1092 ? 38.729 -9.053 -5.789 1.00 92.38 1092 ALA A N 1
ATOM 8189 C CA . ALA A 1 1092 ? 38.378 -7.899 -6.625 1.00 92.38 1092 ALA A CA 1
ATOM 8190 C C . ALA A 1 1092 ? 38.541 -8.155 -8.140 1.00 92.38 1092 ALA A C 1
ATOM 8192 O O . ALA A 1 1092 ? 37.857 -7.542 -8.952 1.00 92.38 1092 ALA A O 1
ATOM 8193 N N . ALA A 1 1093 ? 39.405 -9.096 -8.543 1.00 88.50 1093 ALA A N 1
ATOM 8194 C CA . ALA A 1 1093 ? 39.587 -9.474 -9.947 1.00 88.50 1093 ALA A CA 1
ATOM 8195 C C . ALA A 1 1093 ? 38.366 -10.193 -10.557 1.00 88.50 1093 ALA A C 1
ATOM 8197 O O . ALA A 1 1093 ? 38.254 -10.258 -11.781 1.00 88.50 1093 ALA A O 1
ATOM 8198 N N . ASN A 1 1094 ? 37.470 -10.722 -9.719 1.00 90.12 1094 ASN A N 1
ATOM 8199 C CA . ASN A 1 1094 ? 36.183 -11.306 -10.100 1.00 90.12 1094 ASN A CA 1
ATOM 8200 C C . ASN A 1 1094 ? 34.986 -10.495 -9.553 1.00 90.12 1094 ASN A C 1
ATOM 8202 O O . ASN A 1 1094 ? 33.861 -10.991 -9.569 1.00 90.12 1094 ASN A O 1
ATOM 8206 N N . GLY A 1 1095 ? 35.216 -9.257 -9.097 1.00 87.88 1095 GLY A N 1
ATOM 8207 C CA . GLY A 1 1095 ? 34.182 -8.356 -8.577 1.00 87.88 1095 GLY A CA 1
ATOM 8208 C C . GLY A 1 1095 ? 33.855 -8.517 -7.088 1.00 87.88 1095 GLY A C 1
ATOM 8209 O O . GLY A 1 1095 ? 32.912 -7.885 -6.618 1.00 87.88 1095 GLY A O 1
ATOM 8210 N N . ASP A 1 1096 ? 34.606 -9.330 -6.338 1.00 93.00 1096 ASP A N 1
ATOM 8211 C CA . ASP A 1 1096 ? 34.408 -9.497 -4.895 1.00 93.00 1096 ASP A CA 1
ATOM 8212 C C . ASP A 1 1096 ? 35.245 -8.480 -4.102 1.00 93.00 1096 ASP A C 1
ATOM 8214 O O . ASP A 1 1096 ? 36.454 -8.645 -3.901 1.00 93.00 1096 ASP A O 1
ATOM 8218 N N . TYR A 1 1097 ? 34.581 -7.408 -3.670 1.00 94.88 1097 TYR A N 1
ATOM 8219 C CA . TYR A 1 1097 ? 35.173 -6.296 -2.925 1.00 94.88 1097 TYR A CA 1
ATOM 8220 C C . TYR A 1 1097 ? 34.941 -6.369 -1.408 1.00 94.88 1097 TYR A C 1
ATOM 8222 O O . TYR A 1 1097 ? 35.163 -5.376 -0.710 1.00 94.88 1097 TYR A O 1
ATOM 8230 N N . HIS A 1 1098 ? 34.558 -7.533 -0.871 1.00 96.19 1098 HIS A N 1
ATOM 8231 C CA . HIS A 1 1098 ? 34.576 -7.742 0.576 1.00 96.19 1098 HIS A CA 1
ATOM 8232 C C . HIS A 1 1098 ? 35.992 -7.597 1.123 1.00 96.19 1098 HIS A C 1
ATOM 8234 O O . HIS A 1 1098 ? 36.974 -8.007 0.489 1.00 96.19 1098 HIS A O 1
ATOM 8240 N N . LEU A 1 1099 ? 36.102 -7.015 2.318 1.00 96.94 1099 LEU A N 1
ATOM 8241 C CA . LEU A 1 1099 ? 37.380 -6.883 3.001 1.00 96.94 1099 LEU A CA 1
ATOM 8242 C C . LEU A 1 1099 ? 37.952 -8.265 3.305 1.00 96.94 1099 LEU A C 1
ATOM 8244 O O . LEU A 1 1099 ? 37.252 -9.150 3.789 1.00 96.94 1099 LEU A O 1
ATOM 8248 N N . LYS A 1 1100 ? 39.246 -8.445 3.041 1.00 95.38 1100 LYS A N 1
ATOM 8249 C CA . LYS A 1 1100 ? 39.924 -9.705 3.349 1.00 95.38 1100 LYS A CA 1
ATOM 8250 C C . LYS A 1 1100 ? 40.512 -9.747 4.744 1.00 95.38 1100 LYS A C 1
ATOM 8252 O O . LYS A 1 1100 ? 40.889 -8.722 5.318 1.00 95.38 1100 LYS A O 1
ATOM 8257 N N . SER A 1 1101 ? 40.761 -10.963 5.220 1.00 95.12 1101 SER A N 1
ATOM 8258 C CA . SER A 1 1101 ? 41.451 -11.173 6.494 1.00 95.12 1101 SER A CA 1
ATOM 8259 C C . SER A 1 1101 ? 42.817 -10.466 6.538 1.00 95.12 1101 SER A C 1
ATOM 8261 O O . SER A 1 1101 ? 43.722 -10.747 5.740 1.00 95.12 1101 SER A O 1
ATOM 8263 N N . GLY A 1 1102 ? 42.973 -9.539 7.490 1.00 94.50 1102 GLY A N 1
ATOM 8264 C CA . GLY A 1 1102 ? 44.179 -8.721 7.661 1.00 94.50 1102 GLY A CA 1
ATOM 8265 C C . GLY A 1 1102 ? 44.308 -7.533 6.698 1.00 94.50 1102 GLY A C 1
ATOM 8266 O O . GLY A 1 1102 ? 45.411 -6.997 6.560 1.00 94.50 1102 GLY A O 1
ATOM 8267 N N . SER A 1 1103 ? 43.223 -7.135 6.028 1.00 97.69 1103 SER A N 1
ATOM 8268 C CA . SER A 1 1103 ? 43.130 -5.870 5.294 1.00 97.69 1103 SER A CA 1
ATOM 8269 C C . SER A 1 1103 ? 43.355 -4.670 6.233 1.00 97.69 1103 SER A C 1
ATOM 8271 O O . SER A 1 1103 ? 42.888 -4.694 7.370 1.00 97.69 1103 SER A O 1
ATOM 8273 N N . PRO A 1 1104 ? 44.043 -3.596 5.792 1.00 96.69 1104 PRO A N 1
ATOM 8274 C CA . PRO A 1 1104 ? 44.250 -2.388 6.599 1.00 96.69 1104 PRO A CA 1
ATOM 8275 C C . PRO A 1 1104 ? 42.988 -1.523 6.769 1.00 96.69 1104 PRO A C 1
ATOM 8277 O O . PRO A 1 1104 ? 43.075 -0.458 7.375 1.00 96.69 1104 PRO A O 1
ATOM 8280 N N . ALA A 1 1105 ? 41.859 -1.941 6.190 1.00 97.38 1105 ALA A N 1
ATOM 8281 C CA . ALA A 1 1105 ? 40.548 -1.334 6.391 1.00 97.38 1105 ALA A CA 1
ATOM 8282 C C . ALA A 1 1105 ? 39.809 -1.877 7.629 1.00 97.38 1105 ALA A C 1
ATOM 8284 O O . ALA A 1 1105 ? 38.896 -1.206 8.098 1.00 97.38 1105 ALA A O 1
ATOM 8285 N N . VAL A 1 1106 ? 40.208 -3.049 8.144 1.00 97.12 1106 VAL A N 1
ATOM 8286 C CA . VAL A 1 1106 ? 39.523 -3.737 9.251 1.00 97.12 1106 VAL A CA 1
ATOM 8287 C C . VAL A 1 1106 ? 39.883 -3.111 10.600 1.00 97.12 1106 VAL A C 1
ATOM 8289 O O . VAL A 1 1106 ? 41.065 -2.848 10.846 1.00 97.12 1106 VAL A O 1
ATOM 8292 N N . ASP A 1 1107 ? 38.881 -2.894 11.457 1.00 95.31 1107 ASP A N 1
ATOM 8293 C CA . ASP A 1 1107 ? 38.965 -2.222 12.764 1.00 95.31 1107 ASP A CA 1
ATOM 8294 C C . ASP A 1 1107 ? 39.663 -0.834 12.679 1.00 95.31 1107 ASP A C 1
ATOM 8296 O O . ASP A 1 1107 ? 40.409 -0.433 13.581 1.00 95.31 1107 ASP A O 1
ATOM 8300 N N . ALA A 1 1108 ? 39.526 -0.122 11.548 1.00 95.62 1108 ALA A N 1
ATOM 8301 C CA . ALA A 1 1108 ? 40.382 1.024 11.197 1.00 95.62 1108 ALA A CA 1
ATOM 8302 C C . ALA A 1 1108 ? 39.647 2.349 10.918 1.00 95.62 1108 ALA A C 1
ATOM 8304 O O . ALA A 1 1108 ? 40.312 3.368 10.695 1.00 95.62 1108 ALA A O 1
ATOM 8305 N N . GLY A 1 1109 ? 38.315 2.358 10.915 1.00 94.75 1109 GLY A N 1
ATOM 8306 C CA . GLY A 1 1109 ? 37.470 3.536 10.721 1.00 94.75 1109 GLY A CA 1
ATOM 8307 C C . GLY A 1 1109 ? 37.273 4.385 11.984 1.00 94.75 1109 GLY A C 1
ATOM 8308 O O . GLY A 1 1109 ? 37.750 4.067 13.072 1.00 94.75 1109 GLY A O 1
ATOM 8309 N N . GLU A 1 1110 ? 36.558 5.496 11.827 1.00 94.12 1110 GLU A N 1
ATOM 8310 C CA . GLU A 1 1110 ? 36.007 6.314 12.915 1.00 94.12 1110 GLU A CA 1
ATOM 8311 C C . GLU A 1 1110 ? 34.520 5.971 13.130 1.00 94.12 1110 GLU A C 1
ATOM 8313 O O . GLU A 1 1110 ? 33.797 5.745 12.159 1.00 94.12 1110 GLU A O 1
ATOM 8318 N N . ASP A 1 1111 ? 34.035 5.955 14.378 1.00 93.50 1111 ASP A N 1
ATOM 8319 C CA . ASP A 1 1111 ? 32.596 5.832 14.655 1.00 93.50 1111 ASP A CA 1
ATOM 8320 C C . ASP A 1 1111 ? 31.846 7.100 14.208 1.00 93.50 1111 ASP A C 1
ATOM 8322 O O . ASP A 1 1111 ? 31.951 8.170 14.813 1.00 93.50 1111 ASP A O 1
ATOM 8326 N N . LEU A 1 1112 ? 31.069 6.957 13.132 1.00 92.56 1112 LEU A N 1
ATOM 8327 C CA . LEU A 1 1112 ? 30.227 8.010 12.560 1.00 92.56 1112 LEU A CA 1
ATOM 8328 C C . LEU A 1 1112 ? 28.736 7.852 12.929 1.00 92.56 1112 LEU A C 1
ATOM 8330 O O . LEU A 1 1112 ? 27.914 8.644 12.458 1.00 92.56 1112 LEU A O 1
ATOM 8334 N N . GLY A 1 1113 ? 28.386 6.873 13.777 1.00 91.69 1113 GLY A N 1
ATOM 8335 C CA . GLY A 1 1113 ? 27.033 6.647 14.299 1.00 91.69 1113 GLY A CA 1
ATOM 8336 C C . GLY A 1 1113 ? 26.058 5.948 13.345 1.00 91.69 1113 GLY A C 1
ATOM 8337 O O . GLY A 1 1113 ? 24.859 6.222 13.400 1.00 91.69 1113 GLY A O 1
ATOM 8338 N N . TYR A 1 1114 ? 26.553 5.087 12.451 1.00 91.12 1114 TYR A N 1
ATOM 8339 C CA . TYR A 1 1114 ? 25.722 4.231 11.590 1.00 91.12 1114 TYR A CA 1
ATOM 8340 C C . TYR A 1 1114 ? 25.558 2.838 12.212 1.00 91.12 1114 TYR A C 1
ATOM 8342 O O . TYR A 1 1114 ? 26.494 2.333 12.822 1.00 91.12 1114 TYR A O 1
ATOM 8350 N N . GLU A 1 1115 ? 24.386 2.214 12.059 1.00 94.06 1115 GLU A N 1
ATOM 8351 C CA . GLU A 1 1115 ? 24.083 0.913 12.685 1.00 94.06 1115 GLU A CA 1
ATOM 8352 C C . GLU A 1 1115 ? 24.398 -0.303 11.794 1.00 94.06 1115 GLU A C 1
ATOM 8354 O O . GLU A 1 1115 ? 24.730 -1.365 12.322 1.00 94.06 1115 GLU A O 1
ATOM 8359 N N . TYR A 1 1116 ? 24.293 -0.160 10.467 1.00 94.25 1116 TYR A N 1
ATOM 8360 C CA . TYR A 1 1116 ? 24.436 -1.252 9.497 1.00 94.25 1116 TYR A CA 1
ATOM 8361 C C . TYR A 1 1116 ? 25.165 -0.801 8.224 1.00 94.25 1116 TYR A C 1
ATOM 8363 O O . TYR A 1 1116 ? 25.110 0.381 7.872 1.00 94.25 1116 TYR A O 1
ATOM 8371 N N . ASP A 1 1117 ? 25.812 -1.753 7.552 1.00 92.62 1117 ASP A N 1
ATOM 8372 C CA . ASP A 1 1117 ? 26.551 -1.569 6.300 1.00 92.62 1117 ASP A CA 1
ATOM 8373 C C . ASP A 1 1117 ? 25.677 -1.774 5.036 1.00 92.62 1117 ASP A C 1
ATOM 8375 O O . ASP A 1 1117 ? 24.446 -1.816 5.129 1.00 92.62 1117 ASP A O 1
ATOM 8379 N N . ILE A 1 1118 ? 26.286 -1.878 3.842 1.00 93.44 1118 ILE A N 1
ATOM 8380 C CA . ILE A 1 1118 ? 25.545 -2.074 2.578 1.00 93.44 1118 ILE A CA 1
ATOM 8381 C C . ILE A 1 1118 ? 24.781 -3.410 2.510 1.00 93.44 1118 ILE A C 1
ATOM 8383 O O . ILE A 1 1118 ? 23.750 -3.481 1.841 1.00 93.44 1118 ILE A O 1
ATOM 8387 N N . GLU A 1 1119 ? 25.245 -4.452 3.206 1.00 92.88 1119 GLU A N 1
ATOM 8388 C CA . GLU A 1 1119 ? 24.618 -5.782 3.218 1.00 92.88 1119 GLU A CA 1
ATOM 8389 C C . GLU A 1 1119 ? 23.701 -6.003 4.436 1.00 92.88 1119 GLU A C 1
ATOM 8391 O O . GLU A 1 1119 ? 23.042 -7.040 4.555 1.00 92.88 1119 GLU A O 1
ATOM 8396 N N . GLY A 1 1120 ? 23.615 -5.022 5.340 1.00 92.50 1120 GLY A N 1
ATOM 8397 C CA . GLY A 1 1120 ? 22.849 -5.118 6.582 1.00 92.50 1120 GLY A CA 1
ATOM 8398 C C . GLY A 1 1120 ? 23.612 -5.788 7.732 1.00 92.50 1120 GLY A C 1
ATOM 8399 O O . GLY A 1 1120 ? 22.991 -6.202 8.716 1.00 92.50 1120 GLY A O 1
ATOM 8400 N N . VAL A 1 1121 ? 24.940 -5.900 7.640 1.00 94.06 1121 VAL A N 1
ATOM 8401 C CA . VAL A 1 1121 ? 25.817 -6.338 8.735 1.00 94.06 1121 VAL A CA 1
ATOM 8402 C C . VAL A 1 1121 ? 25.942 -5.205 9.756 1.00 94.06 1121 VAL A C 1
ATOM 8404 O O . VAL A 1 1121 ? 26.027 -4.036 9.393 1.00 94.06 1121 VAL A O 1
ATOM 8407 N N . SER A 1 1122 ? 25.907 -5.525 11.054 1.00 94.56 1122 SER A N 1
ATOM 8408 C CA . SER A 1 1122 ? 25.971 -4.513 12.118 1.00 94.56 1122 SER A CA 1
ATOM 8409 C C . SER A 1 1122 ? 27.363 -3.894 12.264 1.00 94.56 1122 SER A C 1
ATOM 8411 O O . SER A 1 1122 ? 28.326 -4.611 12.527 1.00 94.56 1122 SER A O 1
ATOM 8413 N N . VAL A 1 1123 ? 27.430 -2.563 12.216 1.00 93.44 1123 VAL A N 1
ATOM 8414 C CA . VAL A 1 1123 ? 28.671 -1.772 12.277 1.00 93.44 1123 VAL A CA 1
ATOM 8415 C C . VAL A 1 1123 ? 29.153 -1.596 13.735 1.00 93.44 1123 VAL A C 1
ATOM 8417 O O . VAL A 1 1123 ? 28.390 -1.112 14.586 1.00 93.44 1123 VAL A O 1
ATOM 8420 N N . PRO A 1 1124 ? 30.407 -1.948 14.084 1.00 90.19 1124 PRO A N 1
ATOM 8421 C CA . PRO A 1 1124 ? 30.962 -1.768 15.427 1.00 90.19 1124 PRO A CA 1
ATOM 8422 C C . PRO A 1 1124 ? 31.120 -0.294 15.846 1.00 90.19 1124 PRO A C 1
ATOM 8424 O O . PRO A 1 1124 ? 31.886 0.467 15.273 1.00 90.19 1124 PRO A O 1
ATOM 8427 N N . GLN A 1 1125 ? 30.484 0.103 16.951 1.00 86.62 1125 GLN A N 1
ATOM 8428 C CA . GLN A 1 1125 ? 30.483 1.495 17.454 1.00 86.62 1125 GLN A CA 1
ATOM 8429 C C . GLN A 1 1125 ? 31.764 1.908 18.229 1.00 86.62 1125 GLN A C 1
ATOM 8431 O O . GLN A 1 1125 ? 31.706 2.747 19.124 1.00 86.62 1125 GLN A O 1
ATOM 8436 N N . ASN A 1 1126 ? 32.909 1.259 17.995 1.00 83.94 1126 ASN A N 1
ATOM 8437 C CA . ASN A 1 1126 ? 34.194 1.654 18.609 1.00 83.94 1126 ASN A CA 1
ATOM 8438 C C . ASN A 1 1126 ? 35.326 1.624 17.583 1.00 83.94 1126 ASN A C 1
ATOM 8440 O O . ASN A 1 1126 ? 36.121 2.558 17.534 1.00 83.94 1126 ASN A O 1
ATOM 8444 N N . ASP A 1 1127 ? 35.361 0.560 16.783 1.00 88.44 1127 ASP A N 1
ATOM 8445 C CA . ASP A 1 1127 ? 36.384 0.277 15.784 1.00 88.44 1127 ASP A CA 1
ATOM 8446 C C . ASP A 1 1127 ? 35.670 -0.261 14.513 1.00 88.44 1127 ASP A C 1
ATOM 8448 O O . ASP A 1 1127 ? 35.699 -1.465 14.278 1.00 88.44 1127 ASP A O 1
ATOM 8452 N N . PRO A 1 1128 ? 34.913 0.567 13.760 1.00 95.19 1128 PRO A N 1
ATOM 8453 C CA . PRO A 1 1128 ? 34.232 0.129 12.535 1.00 95.19 1128 PRO A CA 1
ATOM 8454 C C . PRO A 1 1128 ? 35.214 -0.050 11.374 1.00 95.19 1128 PRO A C 1
ATOM 8456 O O . PRO A 1 1128 ? 36.339 0.463 11.416 1.00 95.19 1128 PRO A O 1
ATOM 8459 N N . ASP A 1 1129 ? 34.776 -0.694 10.297 1.00 97.19 1129 ASP A N 1
ATOM 8460 C CA . ASP A 1 1129 ? 35.607 -0.864 9.109 1.00 97.19 1129 ASP A CA 1
ATOM 8461 C C . ASP A 1 1129 ? 35.586 0.370 8.183 1.00 97.19 1129 ASP A C 1
ATOM 8463 O O . ASP A 1 1129 ? 34.688 1.221 8.192 1.00 97.19 1129 ASP A O 1
ATOM 8467 N N . ILE A 1 1130 ? 36.636 0.501 7.367 1.00 97.81 1130 ILE A N 1
ATOM 8468 C CA . ILE A 1 1130 ? 36.717 1.506 6.300 1.00 97.81 1130 ILE A CA 1
ATOM 8469 C C . ILE A 1 1130 ? 36.058 0.934 5.041 1.00 97.81 1130 ILE A C 1
ATOM 8471 O O . ILE A 1 1130 ? 36.475 -0.103 4.532 1.00 97.81 1130 ILE A O 1
ATOM 8475 N N . GLY A 1 1131 ? 35.109 1.669 4.465 1.00 96.56 1131 GLY A N 1
ATOM 8476 C CA . GLY A 1 1131 ? 34.370 1.283 3.263 1.00 96.56 1131 GLY A CA 1
ATOM 8477 C C . GLY A 1 1131 ? 32.920 0.880 3.556 1.00 96.56 1131 GLY A C 1
ATOM 8478 O O . GLY A 1 1131 ? 32.413 1.182 4.637 1.00 96.56 1131 GLY A O 1
ATOM 8479 N N . PRO A 1 1132 ? 32.234 0.270 2.570 1.00 96.38 1132 PRO A N 1
ATOM 8480 C CA . PRO A 1 1132 ? 30.808 -0.030 2.652 1.00 96.38 1132 PRO A CA 1
ATOM 8481 C C . PRO A 1 1132 ? 30.495 -1.445 3.163 1.00 96.38 1132 PRO A C 1
ATOM 8483 O O . PRO A 1 1132 ? 29.319 -1.735 3.352 1.00 96.38 1132 PRO A O 1
ATOM 8486 N N . PHE A 1 1133 ? 31.511 -2.296 3.352 1.00 96.12 1133 PHE A N 1
ATOM 8487 C CA . PHE A 1 1133 ? 31.399 -3.693 3.784 1.00 96.12 1133 PHE A CA 1
ATOM 8488 C C . PHE A 1 1133 ? 32.143 -3.889 5.110 1.00 96.12 1133 PHE A C 1
ATOM 8490 O O . PHE A 1 1133 ? 33.336 -3.585 5.177 1.00 96.12 1133 PHE A O 1
ATOM 8497 N N . GLU A 1 1134 ? 31.475 -4.440 6.119 1.00 95.44 1134 GLU A N 1
ATOM 8498 C CA . GLU A 1 1134 ? 32.094 -4.873 7.378 1.00 95.44 1134 GLU A CA 1
ATOM 8499 C C . GLU A 1 1134 ? 32.695 -6.286 7.244 1.00 95.44 1134 GLU A C 1
ATOM 8501 O O . GLU A 1 1134 ? 32.118 -7.186 6.625 1.00 95.44 1134 GLU A O 1
ATOM 8506 N N . TYR A 1 1135 ? 33.869 -6.515 7.833 1.00 94.62 1135 TYR A N 1
ATOM 8507 C CA . TYR A 1 1135 ? 34.573 -7.794 7.760 1.00 94.62 1135 TYR A CA 1
ATOM 8508 C C . TYR A 1 1135 ? 33.899 -8.891 8.599 1.00 94.62 1135 TYR A C 1
ATOM 8510 O O . TYR A 1 1135 ? 33.892 -8.865 9.833 1.00 94.62 1135 TYR A O 1
ATOM 8518 N N . VAL A 1 1136 ? 33.417 -9.938 7.923 1.00 87.19 1136 VAL A N 1
ATOM 8519 C CA . VAL A 1 1136 ? 32.873 -11.149 8.556 1.00 87.19 1136 VAL A CA 1
ATOM 8520 C C . VAL A 1 1136 ? 33.929 -12.281 8.534 1.00 87.19 1136 VAL A C 1
ATOM 8522 O O . VAL A 1 1136 ? 34.340 -12.680 7.444 1.00 87.19 1136 VAL A O 1
ATOM 8525 N N . PRO A 1 1137 ? 34.392 -12.807 9.696 1.00 74.31 1137 PRO A N 1
ATOM 8526 C CA . PRO A 1 1137 ? 35.531 -13.747 9.778 1.00 74.31 1137 PRO A CA 1
ATOM 8527 C C . PRO A 1 1137 ? 35.344 -15.194 9.284 1.00 74.31 1137 PRO A C 1
ATOM 8529 O O . PRO A 1 1137 ? 34.230 -15.750 9.425 1.00 74.31 1137 PRO A O 1
#

Foldseek 3Di:
DDDDDDDPDDPDDDDDDDDDLDQPKDKDKFAQDDQQQWWKDFPPDIGSQDQKHKQDADAQRMKIKHKTFAQDAQPWQWPWKKKKFAFADWDQKKFKWKKFWFPDLADDGNPDPCSPTHTDPPQIDMFIDHGDDHGDMDMGDTRSVSVCVNSNDPSHDRRGMTMMMIGGDTDHITMTGDCSNVPSVRGMMMMTIIGDADWKFWDFDEAAEAEPPPQPQKDKDKTAGVVIGGSRFGWPWKFKDWPNHTQDIDRIDIGIDGQAKTWIKIKIATPVGHIDIDIYIYHYHYDFDKDKDKFFQDDQQQKWKDFPPDIGSQDFKDWQDAAAQRMKIKHKTQAQDFAPWQWPWKKKKFFFAAWFQAKFKKKKFWFPDLADDGCPDPCSPTDTDPVQIDMFTGHTDDHGDMDIGDTSSVRVCVNSNDPSHDRRGMIMMMIGGDDDHITMTGHCNNVPSVRHMMMMTMIGDHFDAKAWDFDEAEEEEPPVLPQKDKDKTARVVIGGDSFAWPWKFKDFPPHTQFIDNITIGIDGAAKTKIKIWIATPVGHIDIDIYIYHYAAEFEEALVPEDLQFPRRHLVHHHNDAQ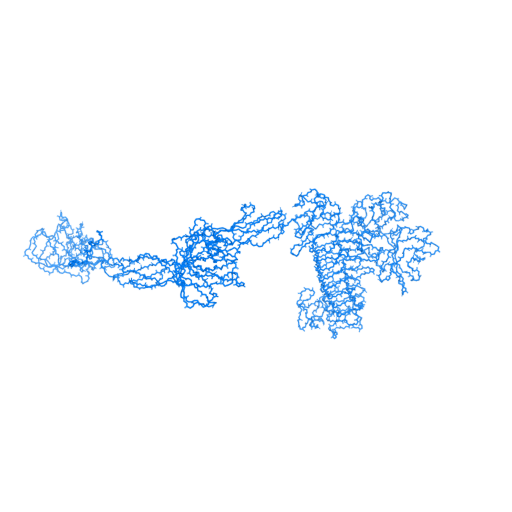QWPPRDHNSVPDDDEFQYEYEYAAPHENATAGEAAYAYDVVGFYEYAQCPVCPGHHAGYAYAQKDWWDDKAQAPDCVSLVNAPVSRLKIKTWADFQDDLQWKWKFWFPPPRDTFAFQKPPDDPDRLQRQFQVRFDWAALVQDWQWKHADCVPLQDDDFCQLQQKWKWWAAPPLFTAIWRFPTADNVGSMTTTHGTPHTHDNPGTITMMIGQHSHRQDDARYKHWRPDADPVNITMMMHSHNNGDCNVTIMIMRRLQRALERYEYDAAHERYEYYSHETERRTFECVRQHPAIRAHYHPNPHAYEHYEYALYEYYQYYYGNNVRDAHANHEHEHEDYEAEHYEAESHRRHEHYEYHYEPYEHEHYEAEQRSAEDYDDAYELYEAYQYEAENFDYSHTEDEEHEDAHEQYEHALYEYEAGQEDYEYELYENYAHEQYEFEYAHHASYYYPDNYENAEHAQAEFEYNVLDWNDDHDPHYHYALAETRHHPVPADQAADPRQYHYHGPVCQVQFFDCVVVPGRAGDDNRSQALRTAQPPDQAASVRHGADRRRGGRHRHGDDD